Protein AF-0000000085063695 (afdb_homodimer)

InterPro domains:
  IPR005982 Thioredoxin reductase [TIGR01292] (146-434)
  IPR008255 Pyridine nucleotide-disulphide oxidoreductase, class-II, active site [PS00573] (262-284)
  IPR023753 FAD/NAD(P)-binding domain [PF07992] (102-423)
  IPR036188 FAD/NAD(P)-binding domain superfamily [G3DSA:3.50.50.60] (89-135)
  IPR036188 FAD/NAD(P)-binding domain superfamily [G3DSA:3.50.50.60] (146-429)
  IPR036188 FAD/NAD(P)-binding domain superfamily [G3DSA:3.50.50.60] (246-370)
  IPR036188 FAD/NAD(P)-binding domain superfamily [SSF51905] (97-389)
  IPR050097 Ferredoxin--NADP reductase type 2 [PTHR48105] (146-435)

Sequence (872 aa):
MFRLSTKLTSNKTLFSKTVKSVTTLNNITYNTTINNTSRAFSSKLFSSITQSSSTSKKLFGLISSTTLLLQVSNQNKDTLSLTEQSQQQRKMSSYSPSKIENVVIIGSGPAGHTAAVYTGRINIDLITILSYRRRRRRRRRRHYYRARLDPLMFEGFMAGGVAAGGQLTTTTEIENFPGFPGEISGPELMDRMREQSIKCGARIETKNIVKLDLSERPFKIYIEDEPEPIQSKSIILATGATAKKMGVPGEETYWSKGISACAVCDGALPIYRNKHLAVVGGGDTACEEATFLTHFASKVTMLVRRDEMRASKAMQQRVLTNPKIEIIWNHTLLSAQGGDKLTDLTIQNVLTKEEKKLEVGGLFYAIGHVPNTAFLNGQIETDETGYIITKGHSTETNVKGVFACGDVQDKIYRQAITAAGTGCMSALEAERFLSHMFRLSTKLTSNKTLFSKTVKSVTTLNNITYNTTINNTSRAFSSKLFSSITQSSSTSKKLFGLISSTTLLLQVSNQNKDTLSLTEQSQQQRKMSSYSPSKIENVVIIGSGPAGHTAAVYTGRINIDLITILSYRRRRRRRRRRHYYRARLDPLMFEGFMAGGVAAGGQLTTTTEIENFPGFPGEISGPELMDRMREQSIKCGARIETKNIVKLDLSERPFKIYIEDEPEPIQSKSIILATGATAKKMGVPGEETYWSKGISACAVCDGALPIYRNKHLAVVGGGDTACEEATFLTHFASKVTMLVRRDEMRASKAMQQRVLTNPKIEIIWNHTLLSAQGGDKLTDLTIQNVLTKEEKKLEVGGLFYAIGHVPNTAFLNGQIETDETGYIITKGHSTETNVKGVFACGDVQDKIYRQAITAAGTGCMSALEAERFLSH

Secondary structure (DSSP, 8-state):
---------------------------------------------------------------------------TTGGGGGGSS-----------TT-EEEEEEE--SHHHHHHHHHHHTPEEEEEEEE----SS----EEEEEEEE---EEE--SSBTTB-TTGGGGG-S-B--STT--S-B-HHHHHHHHHHHHHHTT-EEE---EEEEE-SSSSEEEEETT-SS-EEEEEEEE---EEE-----TTHHHHBTTTEES-HHHHTTSGGGTTSEEEEE--SHHHHHHHHHHTTT-SEEEEE-SSSS-SS-HHHHHHHHS-TTEEEETTEEEEEEEESSSEEEEEEEETTT--EEEEE-SEEEE-S-EEES-GGGTTSS-B-TTSPBP--TTS-B-SSTTEEE-GGGT-SS---HHHHHHHHHHHHHHHHHHHH-/---------------------------------------------------------------------------TTGGGGGGSS-----------TT-EEEEEEE--SHHHHHHHHHHHTPEEEEEEEE----SS----EEEEEEEE---EEE--SEETTEETTGGGGG-S-B--STT--S-B-HHHHHHHHHHHHHHTT-EEE---EEEEE-SSSSEEEEETT-SS-EEEEEEEE---EEE-----TTHHHHBTTTEES-HHHHTTSGGGTTSEEEEE--SHHHHHHHHHHTTT-SEEEEE-SSSS-SS-HHHHHHHHS-TTEEEETTEEEEEEEESSSEEEEEEEETTT--EEEEE-SEEEE-S-EEES-GGGTTSS-B-TTSPBP--TTS-B-SSTTEEE-GGGT-SS---HHHHHHHHHHHHHHHHHHHH-

pLDDT: mean 73.9, std 31.89, range [14.41, 98.88]

Radius of gyration: 39.0 Å; Cα contacts (8 Å, |Δi|>4): 1756; chains: 2; bounding box: 114×133×138 Å

Organism: Heterostelium pallidum (strain ATCC 26659 / Pp 5 / PN500) (NCBI:txid670386)

Structure (mmCIF, N/CA/C/O backbone):
data_AF-0000000085063695-model_v1
#
loop_
_entity.id
_entity.type
_entity.pdbx_description
1 polymer 'Thioredoxin reductase'
#
loop_
_atom_site.group_PDB
_atom_site.id
_atom_site.type_symbol
_atom_site.label_atom_id
_atom_site.label_alt_id
_atom_site.label_comp_id
_atom_site.label_asym_id
_atom_site.label_entity_id
_atom_site.label_seq_id
_atom_site.pdbx_PDB_ins_code
_atom_site.Cartn_x
_atom_site.Cartn_y
_atom_site.Cartn_z
_atom_site.occupancy
_atom_site.B_iso_or_equiv
_atom_site.auth_seq_id
_atom_site.auth_comp_id
_atom_site.auth_asym_id
_atom_site.auth_atom_id
_atom_site.pdbx_PDB_model_num
ATOM 1 N N . MET A 1 1 ? -37.656 -37.188 55.594 1 17.17 1 MET A N 1
ATOM 2 C CA . MET A 1 1 ? -37.969 -36.156 56.594 1 17.17 1 MET A CA 1
ATOM 3 C C . MET A 1 1 ? -37.156 -34.906 56.312 1 17.17 1 MET A C 1
ATOM 5 O O . MET A 1 1 ? -37.562 -33.812 56.688 1 17.17 1 MET A O 1
ATOM 9 N N . PHE A 1 2 ? -35.812 -34.844 55.969 1 21.09 2 PHE A N 1
ATOM 10 C CA . PHE A 1 2 ? -34.875 -33.938 56.625 1 21.09 2 PHE A CA 1
ATOM 11 C C . PHE A 1 2 ? -35.156 -32.5 56.219 1 21.09 2 PHE A C 1
ATOM 13 O O . PHE A 1 2 ? -35.594 -32.25 55.094 1 21.09 2 PHE A O 1
ATOM 20 N N . ARG A 1 3 ? -35 -31.422 57.125 1 19.97 3 ARG A N 1
ATOM 21 C CA . ARG A 1 3 ? -35.125 -30.047 57.594 1 19.97 3 ARG A CA 1
ATOM 22 C C . ARG A 1 3 ? -34.281 -29.078 56.781 1 19.97 3 ARG A C 1
ATOM 24 O O . ARG A 1 3 ? -33.062 -29.25 56.719 1 19.97 3 ARG A O 1
ATOM 31 N N . LEU A 1 4 ? -34.75 -28.281 55.719 1 21.47 4 LEU A N 1
ATOM 32 C CA . LEU A 1 4 ? -34.594 -27.25 54.688 1 21.47 4 LEU A CA 1
ATOM 33 C C . LEU A 1 4 ? -34.25 -25.906 55.312 1 21.47 4 LEU A C 1
ATOM 35 O O . LEU A 1 4 ? -35.125 -25.078 55.531 1 21.47 4 LEU A O 1
ATOM 39 N N . SER A 1 5 ? -33.438 -25.828 56.375 1 17.92 5 SER A N 1
ATOM 40 C CA . SER A 1 5 ? -33.375 -24.812 57.438 1 17.92 5 SER A CA 1
ATOM 41 C C . SER A 1 5 ? -33.094 -23.438 56.875 1 17.92 5 SER A C 1
ATOM 43 O O . SER A 1 5 ? -32.688 -23.312 55.719 1 17.92 5 SER A O 1
ATOM 45 N N . THR A 1 6 ? -32.344 -22.438 57.531 1 17.56 6 THR A N 1
ATOM 46 C CA . THR A 1 6 ? -32.625 -21.359 58.469 1 17.56 6 THR A CA 1
ATOM 47 C C . THR A 1 6 ? -32.25 -20 57.906 1 17.56 6 THR A C 1
ATOM 49 O O . THR A 1 6 ? -32.938 -19.016 58.094 1 17.56 6 THR A O 1
ATOM 52 N N . LYS A 1 7 ? -30.953 -19.719 57.281 1 17.78 7 LYS A N 1
ATOM 53 C CA . LYS A 1 7 ? -30.094 -18.703 57.906 1 17.78 7 LYS A CA 1
ATOM 54 C C . LYS A 1 7 ? -30.406 -17.312 57.344 1 17.78 7 LYS A C 1
ATOM 56 O O . LYS A 1 7 ? -30.141 -17.047 56.156 1 17.78 7 LYS A O 1
ATOM 61 N N . LEU A 1 8 ? -31.484 -16.438 57.688 1 19.33 8 LEU A N 1
ATOM 62 C CA . LEU A 1 8 ? -32.094 -15.156 57.344 1 19.33 8 LEU A CA 1
ATOM 63 C C . LEU A 1 8 ? -31.234 -13.992 57.812 1 19.33 8 LEU A C 1
ATOM 65 O O . LEU A 1 8 ? -31.422 -13.469 58.906 1 19.33 8 LEU A O 1
ATOM 69 N N . THR A 1 9 ? -29.938 -14.094 57.875 1 17.77 9 THR A N 1
ATOM 70 C CA . THR A 1 9 ? -29.281 -13.133 58.781 1 17.77 9 THR A CA 1
ATOM 71 C C . THR A 1 9 ? -29.562 -11.703 58.312 1 17.77 9 THR A C 1
ATOM 73 O O . THR A 1 9 ? -29.906 -11.469 57.156 1 17.77 9 THR A O 1
ATOM 76 N N . SER A 1 10 ? -29.156 -10.617 59.062 1 17.25 10 SER A N 1
ATOM 77 C CA . SER A 1 10 ? -29.422 -9.383 59.812 1 17.25 10 SER A CA 1
ATOM 78 C C . SER A 1 10 ? -29.047 -8.156 58.969 1 17.25 10 SER A C 1
ATOM 80 O O . SER A 1 10 ? -29.75 -7.152 59 1 17.25 10 SER A O 1
ATOM 82 N N . ASN A 1 11 ? -27.859 -8.055 58.375 1 17.27 11 ASN A N 1
ATOM 83 C CA . ASN A 1 11 ? -27.062 -6.926 58.844 1 17.27 11 ASN A CA 1
ATOM 84 C C . ASN A 1 11 ? -27.609 -5.598 58.312 1 17.27 11 ASN A C 1
ATOM 86 O O . ASN A 1 11 ? -28.312 -5.562 57.312 1 17.27 11 ASN A O 1
ATOM 90 N N . LYS A 1 12 ? -26.859 -4.449 58.594 1 18.02 12 LYS A N 1
ATOM 91 C CA . LYS A 1 12 ? -26.891 -3.123 59.188 1 18.02 12 LYS A CA 1
ATOM 92 C C . LYS A 1 12 ? -27.328 -2.064 58.188 1 18.02 12 LYS A C 1
ATOM 94 O O . LYS A 1 12 ? -27.406 -2.334 57 1 18.02 12 LYS A O 1
ATOM 99 N N . THR A 1 13 ? -26.516 -0.967 57.875 1 17.09 13 THR A N 1
ATOM 100 C CA . THR A 1 13 ? -26.453 0.406 58.344 1 17.09 13 THR A CA 1
ATOM 101 C C . THR A 1 13 ? -27.016 1.375 57.312 1 17.09 13 THR A C 1
ATOM 103 O O . THR A 1 13 ? -27.891 2.189 57.625 1 17.09 13 THR A O 1
ATOM 106 N N . LEU A 1 14 ? -26.141 2.334 56.719 1 16.81 14 LEU A N 1
ATOM 107 C CA . LEU A 1 14 ? -26.031 3.754 57.031 1 16.81 14 LEU A CA 1
ATOM 108 C C . LEU A 1 14 ? -26.844 4.59 56.062 1 16.81 14 LEU A C 1
ATOM 110 O O . LEU A 1 14 ? -27.641 5.441 56.469 1 16.81 14 LEU A O 1
ATOM 114 N N . PHE A 1 15 ? -26.156 5.152 54.969 1 18.66 15 PHE A N 1
ATOM 115 C CA . PHE A 1 15 ? -26 6.582 54.75 1 18.66 15 PHE A CA 1
ATOM 116 C C . PHE A 1 15 ? -27.203 7.176 54.031 1 18.66 15 PHE A C 1
ATOM 118 O O . PHE A 1 15 ? -27.859 6.48 53.25 1 18.66 15 PHE A O 1
ATOM 125 N N . SER A 1 16 ? -27.578 8.484 54.406 1 16.56 16 SER A N 1
ATOM 126 C CA . SER A 1 16 ? -28.547 9.578 54.406 1 16.56 16 SER A CA 1
ATOM 127 C C . SER A 1 16 ? -28.797 10.094 53 1 16.56 16 SER A C 1
ATOM 129 O O . SER A 1 16 ? -27.875 10.289 52.219 1 16.56 16 SER A O 1
ATOM 131 N N . LYS A 1 17 ? -29.953 9.992 52.469 1 18.56 17 LYS A N 1
ATOM 132 C CA . LYS A 1 17 ? -30.781 10.234 51.281 1 18.56 17 LYS A CA 1
ATOM 133 C C . LYS A 1 17 ? -30.953 11.727 51.031 1 18.56 17 LYS A C 1
ATOM 135 O O . LYS A 1 17 ? -31.969 12.32 51.406 1 18.56 17 LYS A O 1
ATOM 140 N N . THR A 1 18 ? -29.781 12.555 51.25 1 16.84 18 THR A N 1
ATOM 141 C CA . THR A 1 18 ? -30 14 51.281 1 16.84 18 THR A CA 1
ATOM 142 C C . THR A 1 18 ? -30.828 14.469 50.094 1 16.84 18 THR A C 1
ATOM 144 O O . THR A 1 18 ? -30.562 14.086 48.969 1 16.84 18 THR A O 1
ATOM 147 N N . VAL A 1 19 ? -31.906 15.289 50.312 1 17.53 19 VAL A N 1
ATOM 148 C CA . VAL A 1 19 ? -33.156 15.906 49.875 1 17.53 19 VAL A CA 1
ATOM 149 C C . VAL A 1 19 ? -32.875 17.047 48.906 1 17.53 19 VAL A C 1
ATOM 151 O O . VAL A 1 19 ? -33.781 17.703 48.406 1 17.53 19 VAL A O 1
ATOM 154 N N . LYS A 1 20 ? -31.5 17.344 48.594 1 17.14 20 LYS A N 1
ATOM 155 C CA . LYS A 1 20 ? -31.406 18.781 48.375 1 17.14 20 LYS A CA 1
ATOM 156 C C . LYS A 1 20 ? -32.531 19.281 47.469 1 17.14 20 LYS A C 1
ATOM 158 O O . LYS A 1 20 ? -33.062 18.516 46.656 1 17.14 20 LYS A O 1
ATOM 163 N N . SER A 1 21 ? -32.75 20.703 47.438 1 17 21 SER A N 1
ATOM 164 C CA . SER A 1 21 ? -33.562 21.891 47.281 1 17 21 SER A CA 1
ATOM 165 C C . SER A 1 21 ? -33.812 22.188 45.812 1 17 21 SER A C 1
ATOM 167 O O . SER A 1 21 ? -32.875 22.234 45 1 17 21 SER A O 1
ATOM 169 N N . VAL A 1 22 ? -34.938 21.922 45.25 1 18.41 22 VAL A N 1
ATOM 170 C CA . VAL A 1 22 ? -35.594 22.031 43.969 1 18.41 22 VAL A CA 1
ATOM 171 C C . VAL A 1 22 ? -35.75 23.5 43.594 1 18.41 22 VAL A C 1
ATOM 173 O O . VAL A 1 22 ? -36.5 23.844 42.688 1 18.41 22 VAL A O 1
ATOM 176 N N . THR A 1 23 ? -34.719 24.375 44.25 1 16.62 23 THR A N 1
ATOM 177 C CA . THR A 1 23 ? -35.219 25.75 44.219 1 16.62 23 THR A CA 1
ATOM 178 C C . THR A 1 23 ? -35.812 26.078 42.844 1 16.62 23 THR A C 1
ATOM 180 O O . THR A 1 23 ? -35.531 25.375 41.844 1 16.62 23 THR A O 1
ATOM 183 N N . THR A 1 24 ? -35.719 27.438 42.562 1 17.62 24 THR A N 1
ATOM 184 C CA . THR A 1 24 ? -36.5 28.625 42.188 1 17.62 24 THR A CA 1
ATOM 185 C C . THR A 1 24 ? -36.562 28.797 40.688 1 17.62 24 THR A C 1
ATOM 187 O O . THR A 1 24 ? -35.531 28.766 40 1 17.62 24 THR A O 1
ATOM 190 N N . LEU A 1 25 ? -37.688 28.641 40.125 1 18.17 25 LEU A N 1
ATOM 191 C CA . LEU A 1 25 ? -38.312 28.656 38.781 1 18.17 25 LEU A CA 1
ATOM 192 C C . LEU A 1 25 ? -38.125 30.016 38.125 1 18.17 25 LEU A C 1
ATOM 194 O O . LEU A 1 25 ? -39.062 30.547 37.531 1 18.17 25 LEU A O 1
ATOM 198 N N . ASN A 1 26 ? -37.031 30.828 38.625 1 17.58 26 ASN A N 1
ATOM 199 C CA . ASN A 1 26 ? -37.344 32.219 38.344 1 17.58 26 ASN A CA 1
ATOM 200 C C . ASN A 1 26 ? -37.781 32.406 36.875 1 17.58 26 ASN A C 1
ATOM 202 O O . ASN A 1 26 ? -37.406 31.656 36 1 17.58 26 ASN A O 1
ATOM 206 N N . ASN A 1 27 ? -38.656 33.5 36.656 1 17.8 27 ASN A N 1
ATOM 207 C CA . ASN A 1 27 ? -39.625 34.156 35.812 1 17.8 27 ASN A CA 1
ATOM 208 C C . ASN A 1 27 ? -39 34.625 34.5 1 17.8 27 ASN A C 1
ATOM 210 O O . ASN A 1 27 ? -38.094 35.469 34.5 1 17.8 27 ASN A O 1
ATOM 214 N N . ILE A 1 28 ? -38.625 33.812 33.594 1 19.14 28 ILE A N 1
ATOM 215 C CA . ILE A 1 28 ? -38.031 34.219 32.344 1 19.14 28 ILE A CA 1
ATOM 216 C C . ILE A 1 28 ? -39 35.156 31.594 1 19.14 28 ILE A C 1
ATOM 218 O O . ILE A 1 28 ? -40.031 34.719 31.141 1 19.14 28 ILE A O 1
ATOM 222 N N . THR A 1 29 ? -39.219 36.375 32.188 1 16.77 29 THR A N 1
ATOM 223 C CA . THR A 1 29 ? -40.188 37.281 31.594 1 16.77 29 THR A CA 1
ATOM 224 C C . THR A 1 29 ? -39.906 37.438 30.109 1 16.77 29 THR A C 1
ATOM 226 O O . THR A 1 29 ? -38.781 37.719 29.719 1 16.77 29 THR A O 1
ATOM 229 N N . TYR A 1 30 ? -40.75 37 29.234 1 18.91 30 TYR A N 1
ATOM 230 C CA . TYR A 1 30 ? -41.031 36.969 27.797 1 18.91 30 TYR A CA 1
ATOM 231 C C . TYR A 1 30 ? -41.25 38.375 27.25 1 18.91 30 TYR A C 1
ATOM 233 O O . TYR A 1 30 ? -42.344 38.688 26.734 1 18.91 30 TYR A O 1
ATOM 241 N N . ASN A 1 31 ? -40.5 39.438 27.781 1 17.08 31 ASN A N 1
ATOM 242 C CA . ASN A 1 31 ? -41.156 40.688 27.406 1 17.08 31 ASN A CA 1
ATOM 243 C C . ASN A 1 31 ? -41.375 40.781 25.906 1 17.08 31 ASN A C 1
ATOM 245 O O . ASN A 1 31 ? -40.469 40.5 25.125 1 17.08 31 ASN A O 1
ATOM 249 N N . THR A 1 32 ? -42.688 40.875 25.344 1 18.22 32 THR A N 1
ATOM 250 C CA . THR A 1 32 ? -43.562 40.906 24.188 1 18.22 32 THR A CA 1
ATOM 251 C C . THR A 1 32 ? -43.25 42.125 23.297 1 18.22 32 THR A C 1
ATOM 253 O O . THR A 1 32 ? -43.469 42.094 22.094 1 18.22 32 THR A O 1
ATOM 256 N N . THR A 1 33 ? -42.656 43.281 23.844 1 17.27 33 THR A N 1
ATOM 257 C CA . THR A 1 33 ? -43.344 44.5 23.375 1 17.27 33 THR A CA 1
ATOM 258 C C . THR A 1 33 ? -43.125 44.688 21.891 1 17.27 33 THR A C 1
ATOM 260 O O . THR A 1 33 ? -42 44.656 21.406 1 17.27 33 THR A O 1
ATOM 263 N N . ILE A 1 34 ? -44.25 44.875 21.031 1 18.44 34 ILE A N 1
ATOM 264 C CA . ILE A 1 34 ? -44.781 45 19.688 1 18.44 34 ILE A CA 1
ATOM 265 C C . ILE A 1 34 ? -44.219 46.25 19 1 18.44 34 ILE A C 1
ATOM 267 O O . ILE A 1 34 ? -43.781 46.156 17.844 1 18.44 34 ILE A O 1
ATOM 271 N N . ASN A 1 35 ? -44.562 47.469 19.453 1 16.3 35 ASN A N 1
ATOM 272 C CA . ASN A 1 35 ? -45.438 48.344 18.656 1 16.3 35 ASN A CA 1
ATOM 273 C C . ASN A 1 35 ? -44.656 49.094 17.594 1 16.3 35 ASN A C 1
ATOM 275 O O . ASN A 1 35 ? -43.406 49.094 17.609 1 16.3 35 ASN A O 1
ATOM 279 N N . ASN A 1 36 ? -44.938 50.469 17.453 1 16.14 36 ASN A N 1
ATOM 280 C CA . ASN A 1 36 ? -45.562 51.406 16.5 1 16.14 36 ASN A CA 1
ATOM 281 C C . ASN A 1 36 ? -44.5 52.156 15.695 1 16.14 36 ASN A C 1
ATOM 283 O O . ASN A 1 36 ? -44.625 52.312 14.484 1 16.14 36 ASN A O 1
ATOM 287 N N . THR A 1 37 ? -43.469 52.844 16.281 1 16.02 37 THR A N 1
ATOM 288 C CA . THR A 1 37 ? -43.531 54.25 15.961 1 16.02 37 THR A CA 1
ATOM 289 C C . THR A 1 37 ? -43 54.531 14.555 1 16.02 37 THR A C 1
ATOM 291 O O . THR A 1 37 ? -42.188 53.75 14.031 1 16.02 37 THR A O 1
ATOM 294 N N . SER A 1 38 ? -43.25 55.844 14 1 15.84 38 SER A N 1
ATOM 295 C CA . SER A 1 38 ? -43.594 56.781 12.93 1 15.84 38 SER A CA 1
ATOM 296 C C . SER A 1 38 ? -42.344 57.281 12.219 1 15.84 38 SER A C 1
ATOM 298 O O . SER A 1 38 ? -41.719 58.281 12.625 1 15.84 38 SER A O 1
ATOM 300 N N . ARG A 1 39 ? -41.312 56.469 12.023 1 16.02 39 ARG A N 1
ATOM 301 C CA . ARG A 1 39 ? -40.25 57.344 11.492 1 16.02 39 ARG A CA 1
ATOM 302 C C . ARG A 1 39 ? -40.719 58.062 10.227 1 16.02 39 ARG A C 1
ATOM 304 O O . ARG A 1 39 ? -41.156 57.406 9.273 1 16.02 39 ARG A O 1
ATOM 311 N N . ALA A 1 40 ? -40.875 59.469 10.273 1 15.53 40 ALA A N 1
ATOM 312 C CA . ALA A 1 40 ? -41.188 60.594 9.383 1 15.53 40 ALA A CA 1
ATOM 313 C C . ALA A 1 40 ? -40.312 60.562 8.141 1 15.53 40 ALA A C 1
ATOM 315 O O . ALA A 1 40 ? -39.156 60.156 8.203 1 15.53 40 ALA A O 1
ATOM 316 N N . PHE A 1 41 ? -40.875 60.969 6.871 1 16.28 41 PHE A N 1
ATOM 317 C CA . PHE A 1 41 ? -40.938 61.062 5.414 1 16.28 41 PHE A CA 1
ATOM 318 C C . PHE A 1 41 ? -39.906 62.062 4.891 1 16.28 41 PHE A C 1
ATOM 320 O O . PHE A 1 41 ? -39.594 62.062 3.701 1 16.28 41 PHE A O 1
ATOM 327 N N . SER A 1 42 ? -39.281 63.031 5.734 1 14.41 42 SER A N 1
ATOM 328 C CA . SER A 1 42 ? -39.438 64.312 4.996 1 14.41 42 SER A CA 1
ATOM 329 C C . SER A 1 42 ? -38.688 64.25 3.664 1 14.41 42 SER A C 1
ATOM 331 O O . SER A 1 42 ? -37.875 63.344 3.441 1 14.41 42 SER A O 1
ATOM 333 N N . SER A 1 43 ? -38.094 65.5 3.377 1 15.12 43 SER A N 1
ATOM 334 C CA . SER A 1 43 ? -38.25 66.562 2.383 1 15.12 43 SER A CA 1
ATOM 335 C C . SER A 1 43 ? -37.375 66.312 1.168 1 15.12 43 SER A C 1
ATOM 337 O O . SER A 1 43 ? -36.406 65.5 1.235 1 15.12 43 SER A O 1
ATOM 339 N N . LYS A 1 44 ? -37.469 67.25 0.135 1 15.3 44 LYS A N 1
ATOM 340 C CA . LYS A 1 44 ? -37.656 67.688 -1.255 1 15.3 44 LYS A CA 1
ATOM 341 C C . LYS A 1 44 ? -36.312 67.875 -1.972 1 15.3 44 LYS A C 1
ATOM 343 O O . LYS A 1 44 ? -36.156 67.438 -3.113 1 15.3 44 LYS A O 1
ATOM 348 N N . LEU A 1 45 ? -35.375 68.812 -1.547 1 14.53 45 LEU A N 1
ATOM 349 C CA . LEU A 1 45 ? -35.281 69.938 -2.471 1 14.53 45 LEU A CA 1
ATOM 350 C C . LEU A 1 45 ? -34.344 69.625 -3.625 1 14.53 45 LEU A C 1
ATOM 352 O O . LEU A 1 45 ? -33.562 68.688 -3.545 1 14.53 45 LEU A O 1
ATOM 356 N N . PHE A 1 46 ? -33.312 70.562 -3.908 1 14.73 46 PHE A N 1
ATOM 357 C CA . PHE A 1 46 ? -33.219 71.562 -4.965 1 14.73 46 PHE A CA 1
ATOM 358 C C . PHE A 1 46 ? -32.281 71.062 -6.07 1 14.73 46 PHE A C 1
ATOM 360 O O . PHE A 1 46 ? -31.609 70.062 -5.918 1 14.73 46 PHE A O 1
ATOM 367 N N . SER A 1 47 ? -31.125 71.812 -6.289 1 14.86 47 SER A N 1
ATOM 368 C CA . SER A 1 47 ? -30.922 72.75 -7.363 1 14.86 47 SER A CA 1
ATOM 369 C C . SER A 1 47 ? -30.094 72.188 -8.5 1 14.86 47 SER A C 1
ATOM 371 O O . SER A 1 47 ? -30.516 72.188 -9.656 1 14.86 47 SER A O 1
ATOM 373 N N . SER A 1 48 ? -28.844 72.75 -8.766 1 15.79 48 SER A N 1
ATOM 374 C CA . SER A 1 48 ? -28.484 73.625 -9.922 1 15.79 48 SER A CA 1
ATOM 375 C C . SER A 1 48 ? -27.766 72.75 -10.977 1 15.79 48 SER A C 1
ATOM 377 O O . SER A 1 48 ? -27.047 71.812 -10.656 1 15.79 48 SER A O 1
ATOM 379 N N . ILE A 1 49 ? -27.953 73.062 -12.32 1 15.51 49 ILE A N 1
ATOM 380 C CA . ILE A 1 49 ? -28.031 72.812 -13.758 1 15.51 49 ILE A CA 1
ATOM 381 C C . ILE A 1 49 ? -26.641 72.812 -14.359 1 15.51 49 ILE A C 1
ATOM 383 O O . ILE A 1 49 ? -26.438 72.312 -15.477 1 15.51 49 ILE A O 1
ATOM 387 N N . THR A 1 50 ? -25.562 73.375 -13.742 1 15.32 50 THR A N 1
ATOM 388 C CA . THR A 1 50 ? -25.031 74.25 -14.781 1 15.32 50 THR A CA 1
ATOM 389 C C . THR A 1 50 ? -24.5 73.375 -15.961 1 15.32 50 THR A C 1
ATOM 391 O O . THR A 1 50 ? -24.219 72.188 -15.82 1 15.32 50 THR A O 1
ATOM 394 N N . GLN A 1 51 ? -23.5 74 -16.719 1 15.02 51 GLN A N 1
ATOM 395 C CA . GLN A 1 51 ? -23.422 74.625 -18.031 1 15.02 51 GLN A CA 1
ATOM 396 C C . GLN A 1 51 ? -22.75 73.688 -19.047 1 15.02 51 GLN A C 1
ATOM 398 O O . GLN A 1 51 ? -23.219 73.562 -20.172 1 15.02 51 GLN A O 1
ATOM 403 N N . SER A 1 52 ? -21.344 73.5 -18.953 1 15.84 52 SER A N 1
ATOM 404 C CA . SER A 1 52 ? -20.672 74.125 -20.094 1 15.84 52 SER A CA 1
ATOM 405 C C . SER A 1 52 ? -20.719 73.188 -21.312 1 15.84 52 SER A C 1
ATOM 407 O O . SER A 1 52 ? -20.906 72 -21.188 1 15.84 52 SER A O 1
ATOM 409 N N . SER A 1 53 ? -19.938 73.562 -22.344 1 15.9 53 SER A N 1
ATOM 410 C CA . SER A 1 53 ? -20.047 73.938 -23.75 1 15.9 53 SER A CA 1
ATOM 411 C C . SER A 1 53 ? -19.891 72.688 -24.656 1 15.9 53 SER A C 1
ATOM 413 O O . SER A 1 53 ? -19.531 71.625 -24.203 1 15.9 53 SER A O 1
ATOM 415 N N . SER A 1 54 ? -19.062 72.875 -25.734 1 15.41 54 SER A N 1
ATOM 416 C CA . SER A 1 54 ? -19.359 73 -27.156 1 15.41 54 SER A CA 1
ATOM 417 C C . SER A 1 54 ? -19.141 71.688 -27.906 1 15.41 54 SER A C 1
ATOM 419 O O . SER A 1 54 ? -20.016 71.25 -28.656 1 15.41 54 SER A O 1
ATOM 421 N N . THR A 1 55 ? -17.891 71.375 -28.438 1 16.42 55 THR A N 1
ATOM 422 C CA . THR A 1 55 ? -17.75 71.5 -29.875 1 16.42 55 THR A CA 1
ATOM 423 C C . THR A 1 55 ? -18.078 70.125 -30.547 1 16.42 55 THR A C 1
ATOM 425 O O . THR A 1 55 ? -17.906 69.062 -29.922 1 16.42 55 THR A O 1
ATOM 428 N N . SER A 1 56 ? -18.312 70.062 -31.984 1 14.79 56 SER A N 1
ATOM 429 C CA . SER A 1 56 ? -19.156 69.562 -33.062 1 14.79 56 SER A CA 1
ATOM 430 C C . SER A 1 56 ? -18.625 68.25 -33.656 1 14.79 56 SER A C 1
ATOM 432 O O . SER A 1 56 ? -19.406 67.375 -34 1 14.79 56 SER A O 1
ATOM 434 N N . LYS A 1 57 ? -17.266 68.188 -34.25 1 16.33 57 LYS A N 1
ATOM 435 C CA . LYS A 1 57 ? -17.266 67.812 -35.656 1 16.33 57 LYS A CA 1
ATOM 436 C C . LYS A 1 57 ? -17.672 66.312 -35.844 1 16.33 57 LYS A C 1
ATOM 438 O O . LYS A 1 57 ? -17.078 65.438 -35.219 1 16.33 57 LYS A O 1
ATOM 443 N N . LYS A 1 58 ? -18.734 65.875 -36.719 1 16.12 58 LYS A N 1
ATOM 444 C CA . LYS A 1 58 ? -19.703 64.875 -37.125 1 16.12 58 LYS A CA 1
ATOM 445 C C . LYS A 1 58 ? -19.094 63.906 -38.125 1 16.12 58 LYS A C 1
ATOM 447 O O . LYS A 1 58 ? -19.797 63.094 -38.719 1 16.12 58 LYS A O 1
ATOM 452 N N . LEU A 1 59 ? -17.797 63.844 -38.406 1 17.22 59 LEU A N 1
ATOM 453 C CA . LEU A 1 59 ? -17.641 63.469 -39.812 1 17.22 59 LEU A CA 1
ATOM 454 C C . LEU A 1 59 ? -18.312 62.125 -40.094 1 17.22 59 LEU A C 1
ATOM 456 O O . LEU A 1 59 ? -18.25 61.219 -39.281 1 17.22 59 LEU A O 1
ATOM 460 N N . PHE A 1 60 ? -18.766 61.781 -41.5 1 16.58 60 PHE A N 1
ATOM 461 C CA . PHE A 1 60 ? -19.781 61.25 -42.406 1 16.58 60 PHE A CA 1
ATOM 462 C C . PHE A 1 60 ? -19.547 59.781 -42.688 1 16.58 60 PHE A C 1
ATOM 464 O O . PHE A 1 60 ? -20.484 59 -42.688 1 16.58 60 PHE A O 1
ATOM 471 N N . GLY A 1 61 ? -18.422 59.375 -43.406 1 18.08 61 GLY A N 1
ATOM 472 C CA . GLY A 1 61 ? -18.609 58.719 -44.688 1 18.08 61 GLY A CA 1
ATOM 473 C C . GLY A 1 61 ? -19.25 57.344 -44.562 1 18.08 61 GLY A C 1
ATOM 474 O O . GLY A 1 61 ? -19.234 56.75 -43.469 1 18.08 61 GLY A O 1
ATOM 475 N N . LEU A 1 62 ? -19.703 56.656 -45.812 1 18.09 62 LEU A N 1
ATOM 476 C CA . LEU A 1 62 ? -20.734 55.906 -46.5 1 18.09 62 LEU A CA 1
ATOM 477 C C . LEU A 1 62 ? -20.469 54.406 -46.406 1 18.09 62 LEU A C 1
ATOM 479 O O . LEU A 1 62 ? -21.25 53.594 -46.938 1 18.09 62 LEU A O 1
ATOM 483 N N . ILE A 1 63 ? -19.406 53.938 -45.844 1 18.8 63 ILE A N 1
ATOM 484 C CA . ILE A 1 63 ? -18.922 52.656 -46.406 1 18.8 63 ILE A CA 1
ATOM 485 C C . ILE A 1 63 ? -20.047 51.625 -46.375 1 18.8 63 ILE A C 1
ATOM 487 O O . ILE A 1 63 ? -20.734 51.469 -45.375 1 18.8 63 ILE A O 1
ATOM 491 N N . SER A 1 64 ? -20.422 51.125 -47.594 1 18.69 64 SER A N 1
ATOM 492 C CA . SER A 1 64 ? -21.438 50.344 -48.312 1 18.69 64 SER A CA 1
ATOM 493 C C . SER A 1 64 ? -21.703 49.031 -47.562 1 18.69 64 SER A C 1
ATOM 495 O O . SER A 1 64 ? -20.812 48.469 -46.938 1 18.69 64 SER A O 1
ATOM 497 N N . SER A 1 65 ? -23.031 48.656 -47.406 1 18.2 65 SER A N 1
ATOM 498 C CA . SER A 1 65 ? -23.906 47.812 -46.625 1 18.2 65 SER A CA 1
ATOM 499 C C . SER A 1 65 ? -23.844 46.375 -47.094 1 18.2 65 SER A C 1
ATOM 501 O O . SER A 1 65 ? -24.609 45.531 -46.625 1 18.2 65 SER A O 1
ATOM 503 N N . THR A 1 66 ? -22.875 46.062 -48.094 1 20.2 66 THR A N 1
ATOM 504 C CA . THR A 1 66 ? -23.375 44.938 -48.875 1 20.2 66 THR A CA 1
ATOM 505 C C . THR A 1 66 ? -23.812 43.781 -47.938 1 20.2 66 THR A C 1
ATOM 507 O O . THR A 1 66 ? -23.125 43.469 -46.969 1 20.2 66 THR A O 1
ATOM 510 N N . THR A 1 67 ? -25.141 43.375 -48.156 1 19.52 67 THR A N 1
ATOM 511 C CA . THR A 1 67 ? -26.172 42.562 -47.531 1 19.52 67 THR A CA 1
ATOM 512 C C . THR A 1 67 ? -25.734 41.094 -47.469 1 19.52 67 THR A C 1
ATOM 514 O O . THR A 1 67 ? -25.844 40.375 -48.469 1 19.52 67 THR A O 1
ATOM 517 N N . LEU A 1 68 ? -24.391 40.781 -47.562 1 20.61 68 LEU A N 1
ATOM 518 C CA . LEU A 1 68 ? -24.219 39.375 -47.875 1 20.61 68 LEU A CA 1
ATOM 519 C C . LEU A 1 68 ? -25.141 38.5 -47.031 1 20.61 68 LEU A C 1
ATOM 521 O O . LEU A 1 68 ? -25.109 38.562 -45.781 1 20.61 68 LEU A O 1
ATOM 525 N N . LEU A 1 69 ? -26.344 38.188 -47.594 1 19.84 69 LEU A N 1
ATOM 526 C CA . LEU A 1 69 ? -27.531 37.438 -47.188 1 19.84 69 LEU A CA 1
ATOM 527 C C . LEU A 1 69 ? -27.156 36.094 -46.594 1 19.84 69 LEU A C 1
ATOM 529 O O . LEU A 1 69 ? -26.641 35.219 -47.281 1 19.84 69 LEU A O 1
ATOM 533 N N . LEU A 1 70 ? -26.203 36.125 -45.656 1 20.34 70 LEU A N 1
ATOM 534 C CA . LEU A 1 70 ? -25.766 34.844 -45.156 1 20.34 70 LEU A CA 1
ATOM 535 C C . LEU A 1 70 ? -26.969 33.969 -44.781 1 20.34 70 LEU A C 1
ATOM 537 O O . LEU A 1 70 ? -27.75 34.344 -43.906 1 20.34 70 LEU A O 1
ATOM 541 N N . GLN A 1 71 ? -27.609 33.281 -45.844 1 21.2 71 GLN A N 1
ATOM 542 C CA . GLN A 1 71 ? -28.766 32.406 -45.781 1 21.2 71 GLN A CA 1
ATOM 543 C C . GLN A 1 71 ? -28.656 31.453 -44.594 1 21.2 71 GLN A C 1
ATOM 545 O O . GLN A 1 71 ? -27.734 30.625 -44.531 1 21.2 71 GLN A O 1
ATOM 550 N N . VAL A 1 72 ? -28.875 31.922 -43.375 1 21.81 72 VAL A N 1
ATOM 551 C CA . VAL A 1 72 ? -28.875 31.219 -42.094 1 21.81 72 VAL A CA 1
ATOM 552 C C . VAL A 1 72 ? -29.859 30.062 -42.156 1 21.81 72 VAL A C 1
ATOM 554 O O . VAL A 1 72 ? -31.078 30.281 -42.094 1 21.81 72 VAL A O 1
ATOM 557 N N . SER A 1 73 ? -29.797 29.266 -43.281 1 22.58 73 SER A N 1
ATOM 558 C CA . SER A 1 73 ? -30.859 28.266 -43.438 1 22.58 73 SER A CA 1
ATOM 559 C C . SER A 1 73 ? -31.203 27.609 -42.094 1 22.58 73 SER A C 1
ATOM 561 O O . SER A 1 73 ? -30.359 27.5 -41.219 1 22.58 73 SER A O 1
ATOM 563 N N . ASN A 1 74 ? -32.562 27.609 -41.75 1 24.14 74 ASN A N 1
ATOM 564 C CA . ASN A 1 74 ? -33.469 27.25 -40.656 1 24.14 74 ASN A CA 1
ATOM 565 C C . ASN A 1 74 ? -33.25 25.797 -40.219 1 24.14 74 ASN A C 1
ATOM 567 O O . ASN A 1 74 ? -34.125 25.234 -39.562 1 24.14 74 ASN A O 1
ATOM 571 N N . GLN A 1 75 ? -32.438 25.062 -41 1 21.55 75 GLN A N 1
ATOM 572 C CA . GLN A 1 75 ? -32.875 23.672 -41.031 1 21.55 75 GLN A CA 1
ATOM 573 C C . GLN A 1 75 ? -33 23.094 -39.625 1 21.55 75 GLN A C 1
ATOM 575 O O . GLN A 1 75 ? -33.875 22.266 -39.344 1 21.55 75 GLN A O 1
ATOM 580 N N . ASN A 1 76 ? -31.922 23.266 -38.906 1 22.59 76 ASN A N 1
ATOM 581 C CA . ASN A 1 76 ? -31.609 22.062 -38.156 1 22.59 76 ASN A CA 1
ATOM 582 C C . ASN A 1 76 ? -32.531 21.906 -36.906 1 22.59 76 ASN A C 1
ATOM 584 O O . ASN A 1 76 ? -32.156 22.359 -35.844 1 22.59 76 ASN A O 1
ATOM 588 N N . LYS A 1 77 ? -33.75 22.391 -36.938 1 22.67 77 LYS A N 1
ATOM 589 C CA . LYS A 1 77 ? -34.594 22.469 -35.75 1 22.67 77 LYS A CA 1
ATOM 590 C C . LYS A 1 77 ? -34.719 21.109 -35.062 1 22.67 77 LYS A C 1
ATOM 592 O O . LYS A 1 77 ? -35.312 21 -34 1 22.67 77 LYS A O 1
ATOM 597 N N . ASP A 1 78 ? -34.781 20.156 -35.906 1 24.09 78 ASP A N 1
ATOM 598 C CA . ASP A 1 78 ? -35.531 18.969 -35.5 1 24.09 78 ASP A CA 1
ATOM 599 C C . ASP A 1 78 ? -34.938 18.312 -34.281 1 24.09 78 ASP A C 1
ATOM 601 O O . ASP A 1 78 ? -35.469 17.344 -33.75 1 24.09 78 ASP A O 1
ATOM 605 N N . THR A 1 79 ? -33.656 18.531 -34.094 1 25.11 79 THR A N 1
ATOM 606 C CA . THR A 1 79 ? -33.031 17.469 -33.312 1 25.11 79 THR A CA 1
ATOM 607 C C . THR A 1 79 ? -33.469 17.531 -31.859 1 25.11 79 THR A C 1
ATOM 609 O O . THR A 1 79 ? -32.781 17.016 -30.969 1 25.11 79 THR A O 1
ATOM 612 N N . LEU A 1 80 ? -34.344 18.422 -31.5 1 25.83 80 LEU A N 1
ATOM 613 C CA . LEU A 1 80 ? -34.75 18.656 -30.109 1 25.83 80 LEU A CA 1
ATOM 614 C C . LEU A 1 80 ? -35.281 17.391 -29.484 1 25.83 80 LEU A C 1
ATOM 616 O O . LEU A 1 80 ? -35.469 17.328 -28.266 1 25.83 80 LEU A O 1
ATOM 620 N N . SER A 1 81 ? -36.062 16.656 -30.297 1 26.62 81 SER A N 1
ATOM 621 C CA . SER A 1 81 ? -37.062 15.773 -29.766 1 26.62 81 SER A CA 1
ATOM 622 C C . SER A 1 81 ? -36.469 14.68 -28.891 1 26.62 81 SER A C 1
ATOM 624 O O . SER A 1 81 ? -37.156 14.031 -28.109 1 26.62 81 SER A O 1
ATOM 626 N N . LEU A 1 82 ? -35.375 14.148 -29.344 1 26.23 82 LEU A N 1
ATOM 627 C CA . LEU A 1 82 ? -35.062 12.805 -28.859 1 26.23 82 LEU A CA 1
ATOM 628 C C . LEU A 1 82 ? -34.656 12.844 -27.391 1 26.23 82 LEU A C 1
ATOM 630 O O . LEU A 1 82 ? -34.188 11.844 -26.844 1 26.23 82 LEU A O 1
ATOM 634 N N . THR A 1 83 ? -34.438 13.969 -26.844 1 28.03 83 THR A N 1
ATOM 635 C CA . THR A 1 83 ? -33.875 14.055 -25.5 1 28.03 83 THR A CA 1
ATOM 636 C C . THR A 1 83 ? -34.844 13.445 -24.484 1 28.03 83 THR A C 1
ATOM 638 O O . THR A 1 83 ? -34.562 13.43 -23.281 1 28.03 83 THR A O 1
ATOM 641 N N . GLU A 1 84 ? -36.094 13.453 -24.828 1 27.03 84 GLU A N 1
ATOM 642 C CA . GLU A 1 84 ? -37.125 13.133 -23.828 1 27.03 84 GLU A CA 1
ATOM 643 C C . GLU A 1 84 ? -36.906 11.734 -23.25 1 27.03 84 GLU A C 1
ATOM 645 O O . GLU A 1 84 ? -37.281 11.469 -22.109 1 27.03 84 GLU A O 1
ATOM 650 N N . GLN A 1 85 ? -36.812 10.781 -24.172 1 23.72 85 GLN A N 1
ATOM 651 C CA . GLN A 1 85 ? -37.375 9.484 -23.812 1 23.72 85 GLN A CA 1
ATOM 652 C C . GLN A 1 85 ? -36.656 8.891 -22.609 1 23.72 85 GLN A C 1
ATOM 654 O O . GLN A 1 85 ? -37.281 8.344 -21.703 1 23.72 85 GLN A O 1
ATOM 659 N N . SER A 1 86 ? -35.438 8.328 -22.844 1 25.5 86 SER A N 1
ATOM 660 C CA . SER A 1 86 ? -35.156 7.133 -22.047 1 25.5 86 SER A CA 1
ATOM 661 C C . SER A 1 86 ? -34.844 7.48 -20.594 1 25.5 86 SER A C 1
ATOM 663 O O . SER A 1 86 ? -33.75 7.91 -20.266 1 25.5 86 SER A O 1
ATOM 665 N N . GLN A 1 87 ? -35.562 8.359 -20.016 1 25.81 87 GLN A N 1
ATOM 666 C CA . GLN A 1 87 ? -35.5 8.406 -18.562 1 25.81 87 GLN A CA 1
ATOM 667 C C . GLN A 1 87 ? -35.469 7 -17.969 1 25.81 87 GLN A C 1
ATOM 669 O O . GLN A 1 87 ? -36.5 6.328 -17.875 1 25.81 87 GLN A O 1
ATOM 674 N N . GLN A 1 88 ? -34.562 6.184 -18.469 1 25.67 88 GLN A N 1
ATOM 675 C CA . GLN A 1 88 ? -34.5 4.863 -17.844 1 25.67 88 GLN A CA 1
ATOM 676 C C . GLN A 1 88 ? -34.719 4.949 -16.344 1 25.67 88 GLN A C 1
ATOM 678 O O . GLN A 1 88 ? -34.062 5.738 -15.664 1 25.67 88 GLN A O 1
ATOM 683 N N . GLN A 1 89 ? -35.906 4.676 -15.82 1 26.11 89 GLN A N 1
ATOM 684 C CA . GLN A 1 89 ? -36.219 4.285 -14.453 1 26.11 89 GLN A CA 1
ATOM 685 C C . GLN A 1 89 ? -35.062 3.523 -13.812 1 26.11 89 GLN A C 1
ATOM 687 O O . GLN A 1 89 ? -34.781 2.375 -14.172 1 26.11 89 GLN A O 1
ATOM 692 N N . ARG A 1 90 ? -34 4.152 -13.617 1 25.09 90 ARG A N 1
ATOM 693 C CA . ARG A 1 90 ? -33.156 3.463 -12.648 1 25.09 90 ARG A CA 1
ATOM 694 C C . ARG A 1 90 ? -33.969 2.908 -11.492 1 25.09 90 ARG A C 1
ATOM 696 O O . ARG A 1 90 ? -34.438 3.664 -10.633 1 25.09 90 ARG A O 1
ATOM 703 N N . LYS A 1 91 ? -34.938 2.08 -11.828 1 26.03 91 LYS A N 1
ATOM 704 C CA . LYS A 1 91 ? -35.625 1.227 -10.859 1 26.03 91 LYS A CA 1
ATOM 705 C C . LYS A 1 91 ? -34.75 0.927 -9.656 1 26.03 91 LYS A C 1
ATOM 707 O O . LYS A 1 91 ? -33.562 0.594 -9.828 1 26.03 91 LYS A O 1
ATOM 712 N N . MET A 1 92 ? -35.031 1.583 -8.539 1 29.47 92 MET A N 1
ATOM 713 C CA . MET A 1 92 ? -34.531 1.134 -7.238 1 29.47 92 MET A CA 1
ATOM 714 C C . MET A 1 92 ? -34.25 -0.365 -7.25 1 29.47 92 MET A C 1
ATOM 716 O O . MET A 1 92 ? -35.188 -1.17 -7.453 1 29.47 92 MET A O 1
ATOM 720 N N . SER A 1 93 ? -33.281 -0.744 -7.957 1 32.84 93 SER A N 1
ATOM 721 C CA . SER A 1 93 ? -33.031 -2.166 -7.754 1 32.84 93 SER A CA 1
ATOM 722 C C . SER A 1 93 ? -33.469 -2.615 -6.371 1 32.84 93 SER A C 1
ATOM 724 O O . SER A 1 93 ? -33 -2.098 -5.355 1 32.84 93 SER A O 1
ATOM 726 N N . SER A 1 94 ? -34.75 -2.752 -6.18 1 33.97 94 SER A N 1
ATOM 727 C CA . SER A 1 94 ? -35.25 -3.475 -5.023 1 33.97 94 SER A CA 1
ATOM 728 C C . SER A 1 94 ? -34.25 -4.523 -4.539 1 33.97 94 SER A C 1
ATOM 730 O O . SER A 1 94 ? -33.781 -5.336 -5.324 1 33.97 94 SER A O 1
ATOM 732 N N . TYR A 1 95 ? -33.344 -4.094 -3.602 1 39.06 95 TYR A N 1
ATOM 733 C CA . TYR A 1 95 ? -32.594 -5.16 -2.945 1 39.06 95 TYR A CA 1
ATOM 734 C C . TYR A 1 95 ? -33.469 -6.402 -2.77 1 39.06 95 TYR A C 1
ATOM 736 O O . TYR A 1 95 ? -34.531 -6.348 -2.123 1 39.06 95 TYR A O 1
ATOM 744 N N . SER A 1 96 ? -33.75 -7.074 -3.723 1 40.25 96 SER A N 1
ATOM 745 C CA . SER A 1 96 ? -34.406 -8.336 -3.416 1 40.25 96 SER A CA 1
ATOM 746 C C . SER A 1 96 ? -34 -8.867 -2.055 1 40.25 96 SER A C 1
ATOM 748 O O . SER A 1 96 ? -32.812 -8.898 -1.736 1 40.25 96 SER A O 1
ATOM 750 N N . PRO A 1 97 ? -34.781 -8.844 -1.003 1 45.72 97 PRO A N 1
ATOM 751 C CA . PRO A 1 97 ? -34.531 -9.234 0.388 1 45.72 97 PRO A CA 1
ATOM 752 C C . PRO A 1 97 ? -33.375 -10.242 0.526 1 45.72 97 PRO A C 1
ATOM 754 O O . PRO A 1 97 ? -32.594 -10.148 1.459 1 45.72 97 PRO A O 1
ATOM 757 N N . SER A 1 98 ? -33.438 -11.531 0.029 1 58.53 98 SER A N 1
ATOM 758 C CA . SER A 1 98 ? -32.906 -12.797 0.543 1 58.53 98 SER A CA 1
ATOM 759 C C . SER A 1 98 ? -31.453 -12.977 0.172 1 58.53 98 SER A C 1
ATOM 761 O O . SER A 1 98 ? -30.828 -13.969 0.559 1 58.53 98 SER A O 1
ATOM 763 N N . LYS A 1 99 ? -30.734 -12.023 -0.512 1 82.69 99 LYS A N 1
ATOM 764 C CA . LYS A 1 99 ? -29.422 -12.43 -0.966 1 82.69 99 LYS A CA 1
ATOM 765 C C . LYS A 1 99 ? -28.344 -12.055 0.055 1 82.69 99 LYS A C 1
ATOM 767 O O . LYS A 1 99 ? -28.328 -10.93 0.555 1 82.69 99 LYS A O 1
ATOM 772 N N . ILE A 1 100 ? -27.625 -12.969 0.523 1 93 100 ILE A N 1
ATOM 773 C CA . ILE A 1 100 ? -26.5 -12.773 1.427 1 93 100 ILE A CA 1
ATOM 774 C C . ILE A 1 100 ? -25.266 -12.383 0.626 1 93 100 ILE A C 1
ATOM 776 O O . ILE A 1 100 ? -24.828 -13.133 -0.248 1 93 100 ILE A O 1
ATOM 780 N N . GLU A 1 101 ? -24.781 -11.102 0.854 1 94.44 101 GLU A N 1
ATOM 781 C CA . GLU A 1 101 ? -23.578 -10.625 0.172 1 94.44 101 GLU A CA 1
ATOM 782 C C . GLU A 1 101 ? -22.344 -11.391 0.631 1 94.44 101 GLU A C 1
ATOM 784 O O . GLU A 1 101 ? -22.25 -11.773 1.799 1 94.44 101 GLU A O 1
ATOM 789 N N . ASN A 1 102 ? -21.422 -11.578 -0.336 1 93 102 ASN A N 1
ATOM 790 C CA . ASN A 1 102 ? -20.172 -12.227 0.04 1 93 102 ASN A CA 1
ATOM 791 C C . ASN A 1 102 ? -19.266 -11.273 0.811 1 93 102 ASN A C 1
ATOM 793 O O . ASN A 1 102 ? -18.688 -11.648 1.835 1 93 102 ASN A O 1
ATOM 797 N N . VAL A 1 103 ? -19.156 -10.094 0.28 1 96.62 103 VAL A N 1
ATOM 798 C CA . VAL A 1 103 ? -18.297 -9.102 0.914 1 96.62 103 VAL A CA 1
ATOM 799 C C . VAL A 1 103 ? -18.875 -7.707 0.732 1 96.62 103 VAL A C 1
ATOM 801 O O . VAL A 1 103 ? -19.266 -7.328 -0.376 1 96.62 103 VAL A O 1
ATOM 804 N N . VAL A 1 104 ? -18.984 -6.984 1.815 1 98.12 104 VAL A N 1
ATOM 805 C CA . VAL A 1 104 ? -19.406 -5.586 1.794 1 98.12 104 VAL A CA 1
ATOM 806 C C . VAL A 1 104 ? -18.234 -4.691 2.205 1 98.12 104 VAL A C 1
ATOM 808 O O . VAL A 1 104 ? -17.547 -4.973 3.186 1 98.12 104 VAL A O 1
ATOM 811 N N . ILE A 1 105 ? -17.969 -3.688 1.403 1 98.5 105 ILE A N 1
ATOM 812 C CA . ILE A 1 105 ? -16.938 -2.705 1.677 1 98.5 105 ILE A CA 1
ATOM 813 C C . ILE A 1 105 ? -17.562 -1.391 2.127 1 98.5 105 ILE A C 1
ATOM 815 O O . ILE A 1 105 ? -18.422 -0.84 1.435 1 98.5 105 ILE A O 1
ATOM 819 N N . ILE A 1 106 ? -17.172 -0.888 3.305 1 98.12 106 ILE A N 1
ATOM 820 C CA . ILE A 1 106 ? -17.703 0.364 3.826 1 98.12 106 ILE A CA 1
ATOM 821 C C . ILE A 1 106 ? -16.641 1.45 3.768 1 98.12 106 ILE A C 1
ATOM 823 O O . ILE A 1 106 ? -15.656 1.403 4.516 1 98.12 106 ILE A O 1
ATOM 827 N N . GLY A 1 107 ? -16.875 2.434 2.926 1 97 107 GLY A N 1
ATOM 828 C CA . GLY A 1 107 ? -15.898 3.48 2.666 1 97 107 GLY A CA 1
ATOM 829 C C . GLY A 1 107 ? -15.367 3.465 1.242 1 97 107 GLY A C 1
ATOM 830 O O . GLY A 1 107 ? -15.156 2.396 0.665 1 97 107 GLY A O 1
ATOM 831 N N . SER A 1 108 ? -15.047 4.68 0.769 1 96.38 108 SER A N 1
ATOM 832 C CA . SER A 1 108 ? -14.742 4.773 -0.655 1 96.38 108 SER A CA 1
ATOM 833 C C . SER A 1 108 ? -13.469 5.57 -0.897 1 96.38 108 SER A C 1
ATOM 835 O O . SER A 1 108 ? -13.32 6.219 -1.935 1 96.38 108 SER A O 1
ATOM 837 N N . GLY A 1 109 ? -12.57 5.672 0.076 1 96.81 109 GLY A N 1
ATOM 838 C CA . GLY A 1 109 ? -11.242 6.199 -0.159 1 96.81 109 GLY A CA 1
ATOM 839 C C . GLY A 1 109 ? -10.344 5.238 -0.917 1 96.81 109 GLY A C 1
ATOM 840 O O . GLY A 1 109 ? -10.812 4.238 -1.461 1 96.81 109 GLY A O 1
ATOM 841 N N . PRO A 1 110 ? -9.055 5.559 -0.998 1 98 110 PRO A N 1
ATOM 842 C CA . PRO A 1 110 ? -8.117 4.688 -1.708 1 98 110 PRO A CA 1
ATOM 843 C C . PRO A 1 110 ? -8.156 3.246 -1.205 1 98 110 PRO A C 1
ATOM 845 O O . PRO A 1 110 ? -8.078 2.309 -2.002 1 98 110 PRO A O 1
ATOM 848 N N . ALA A 1 111 ? -8.234 3.061 0.072 1 98.62 111 ALA A N 1
ATOM 849 C CA . ALA A 1 111 ? -8.305 1.72 0.646 1 98.62 111 ALA A CA 1
ATOM 850 C C . ALA A 1 111 ? -9.547 0.974 0.156 1 98.62 111 ALA A C 1
ATOM 852 O O . ALA A 1 111 ? -9.453 -0.171 -0.292 1 98.62 111 ALA A O 1
ATOM 853 N N . GLY A 1 112 ? -10.695 1.624 0.216 1 98.44 112 GLY A N 1
ATOM 854 C CA . GLY A 1 112 ? -11.945 1.009 -0.204 1 98.44 112 GLY A CA 1
ATOM 855 C C . GLY A 1 112 ? -11.953 0.614 -1.669 1 98.44 112 GLY A C 1
ATOM 856 O O . GLY A 1 112 ? -12.289 -0.523 -2.01 1 98.44 112 GLY A O 1
ATOM 857 N N . HIS A 1 113 ? -11.555 1.507 -2.482 1 98.38 113 HIS A N 1
ATOM 858 C CA . HIS A 1 113 ? -11.578 1.229 -3.914 1 98.38 113 HIS A CA 1
ATOM 859 C C . HIS A 1 113 ? -10.555 0.161 -4.285 1 98.38 113 HIS A C 1
ATOM 861 O O . HIS A 1 113 ? -10.781 -0.635 -5.195 1 98.38 113 HIS A O 1
ATOM 867 N N . THR A 1 114 ? -9.375 0.143 -3.627 1 98.5 114 THR A N 1
ATOM 868 C CA . THR A 1 114 ? -8.414 -0.921 -3.896 1 98.5 114 THR A CA 1
ATOM 869 C C . THR A 1 114 ? -8.977 -2.275 -3.475 1 98.5 114 THR A C 1
ATOM 871 O O . THR A 1 114 ? -8.836 -3.264 -4.199 1 98.5 114 THR A O 1
ATOM 874 N N . ALA A 1 115 ? -9.602 -2.273 -2.289 1 98.5 115 ALA A N 1
ATOM 875 C CA . ALA A 1 115 ? -10.266 -3.508 -1.867 1 98.5 115 ALA A CA 1
ATOM 876 C C . ALA A 1 115 ? -11.289 -3.965 -2.902 1 98.5 115 ALA A C 1
ATOM 878 O O . ALA A 1 115 ? -11.375 -5.152 -3.217 1 98.5 115 ALA A O 1
ATOM 879 N N . ALA A 1 116 ? -12.039 -3.021 -3.457 1 97.5 116 ALA A N 1
ATOM 880 C CA . ALA A 1 116 ? -13.07 -3.322 -4.445 1 97.5 116 ALA A CA 1
ATOM 881 C C . ALA A 1 116 ? -12.453 -3.875 -5.73 1 97.5 116 ALA A C 1
ATOM 883 O O . ALA A 1 116 ? -12.977 -4.828 -6.316 1 97.5 116 ALA A O 1
ATOM 884 N N . VAL A 1 117 ? -11.375 -3.305 -6.145 1 95.62 117 VAL A N 1
ATOM 885 C CA . VAL A 1 117 ? -10.688 -3.76 -7.348 1 95.62 117 VAL A CA 1
ATOM 886 C C . VAL A 1 117 ? -10.242 -5.211 -7.172 1 95.62 117 VAL A C 1
ATOM 888 O O . VAL A 1 117 ? -10.508 -6.055 -8.031 1 95.62 117 VAL A O 1
ATOM 891 N N . TYR A 1 118 ? -9.617 -5.52 -6.086 1 94.75 118 TYR A N 1
ATOM 892 C CA . TYR A 1 118 ? -9.07 -6.852 -5.855 1 94.75 118 TYR A CA 1
ATOM 893 C C . TYR A 1 118 ? -10.188 -7.867 -5.641 1 94.75 118 TYR A C 1
ATOM 895 O O . TYR A 1 118 ? -10.148 -8.969 -6.188 1 94.75 118 TYR A O 1
ATOM 903 N N . THR A 1 119 ? -11.211 -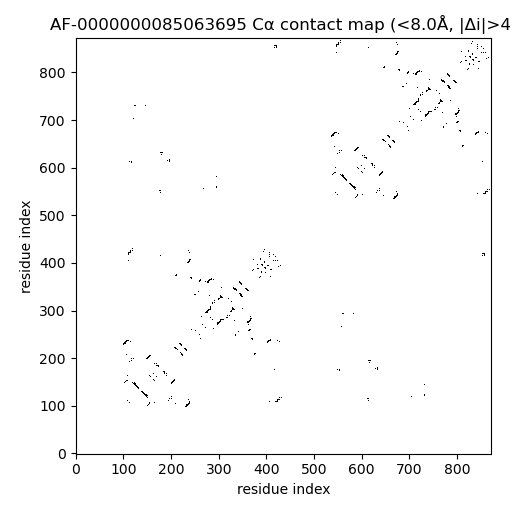7.504 -4.883 1 94.06 119 THR A N 1
ATOM 904 C CA . THR A 1 119 ? -12.305 -8.438 -4.652 1 94.06 119 THR A CA 1
ATOM 905 C C . THR A 1 119 ? -13.156 -8.602 -5.91 1 94.06 119 THR A C 1
ATOM 907 O O . THR A 1 119 ? -13.711 -9.672 -6.156 1 94.06 119 THR A O 1
ATOM 910 N N . GLY A 1 120 ? -13.289 -7.586 -6.668 1 90.81 120 GLY A N 1
ATOM 911 C CA . GLY A 1 120 ? -14.102 -7.621 -7.875 1 90.81 120 GLY A CA 1
ATOM 912 C C . GLY A 1 120 ? -13.523 -8.516 -8.961 1 90.81 120 GLY A C 1
ATOM 913 O O . GLY A 1 120 ? -14.266 -9.047 -9.789 1 90.81 120 GLY A O 1
ATOM 914 N N . ARG A 1 121 ? -12.266 -8.719 -8.914 1 82.25 121 ARG A N 1
ATOM 915 C CA . ARG A 1 121 ? -11.586 -9.531 -9.922 1 82.25 121 ARG A CA 1
ATOM 916 C C . ARG A 1 121 ? -11.758 -11.016 -9.633 1 82.25 121 ARG A C 1
ATOM 918 O O . ARG A 1 121 ? -11.391 -11.859 -10.453 1 82.25 121 ARG A O 1
ATOM 925 N N . ILE A 1 122 ? -12.273 -11.359 -8.484 1 75 122 ILE A N 1
ATOM 926 C CA . ILE A 1 122 ? -12.367 -12.75 -8.055 1 75 122 ILE A CA 1
ATOM 927 C C . ILE A 1 122 ? -13.789 -13.258 -8.289 1 75 122 ILE A C 1
ATOM 929 O O . ILE A 1 122 ? -14.766 -12.594 -7.926 1 75 122 ILE A O 1
ATOM 933 N N . ASN A 1 123 ? -13.891 -14.398 -9.141 1 59.53 123 ASN A N 1
ATOM 934 C CA . ASN A 1 123 ? -15.156 -15.094 -9.344 1 59.53 123 ASN A CA 1
ATOM 935 C C . ASN A 1 123 ? -15.281 -16.312 -8.438 1 59.53 123 ASN A C 1
ATOM 937 O O . ASN A 1 123 ? -14.281 -16.953 -8.109 1 59.53 123 ASN A O 1
ATOM 941 N N . ILE A 1 124 ? -16.297 -16.391 -7.523 1 53.03 124 ILE A N 1
ATOM 942 C CA . ILE A 1 124 ? -16.422 -17.609 -6.723 1 53.03 124 ILE A CA 1
ATOM 943 C C . ILE A 1 124 ? -17.547 -18.484 -7.285 1 53.03 124 ILE A C 1
ATOM 945 O O . ILE A 1 124 ? -18.516 -17.969 -7.84 1 53.03 124 ILE A O 1
ATOM 949 N N . ASP A 1 125 ? -17.234 -19.719 -7.578 1 47.59 125 ASP A N 1
ATOM 950 C CA . ASP A 1 125 ? -18.203 -20.703 -8.031 1 47.59 125 ASP A CA 1
ATOM 951 C C . ASP A 1 125 ? -19.141 -21.109 -6.898 1 47.59 125 ASP A C 1
ATOM 953 O O . ASP A 1 125 ? -18.688 -21.422 -5.793 1 47.59 125 ASP A O 1
ATOM 957 N N . LEU A 1 126 ? -20.312 -20.516 -6.82 1 44.16 126 LEU A N 1
ATOM 958 C CA . LEU A 1 126 ? -21.297 -21.047 -5.879 1 44.16 126 LEU A CA 1
ATOM 959 C C . LEU A 1 126 ? -21.906 -22.344 -6.406 1 44.16 126 LEU A C 1
ATOM 961 O O . LEU A 1 126 ? -22.156 -22.469 -7.609 1 44.16 126 LEU A O 1
ATOM 965 N N . ILE A 1 127 ? -21.547 -23.391 -5.75 1 41.94 127 ILE A N 1
ATOM 966 C CA . ILE A 1 127 ? -22.172 -24.672 -6.051 1 41.94 127 ILE A CA 1
ATOM 967 C C . ILE A 1 127 ? -23.672 -24.578 -5.773 1 41.94 127 ILE A C 1
ATOM 969 O O . ILE A 1 127 ? -24.094 -24.266 -4.656 1 41.94 127 ILE A O 1
ATOM 973 N N . THR A 1 128 ? -24.438 -24.125 -6.672 1 39.84 128 THR A N 1
ATOM 974 C CA . THR A 1 128 ? -25.859 -24.328 -6.422 1 39.84 128 THR A CA 1
ATOM 975 C C . THR A 1 128 ? -26.234 -25.781 -6.727 1 39.84 128 THR A C 1
ATOM 977 O O . THR A 1 128 ? -25.953 -26.297 -7.812 1 39.84 128 THR A O 1
ATOM 980 N N . ILE A 1 129 ? -26.344 -26.531 -5.664 1 38.78 129 ILE A N 1
ATOM 981 C CA . ILE A 1 129 ? -26.953 -27.844 -5.824 1 38.78 129 ILE A CA 1
ATOM 982 C C . ILE A 1 129 ? -28.406 -27.688 -6.301 1 38.78 129 ILE A C 1
ATOM 984 O O . ILE A 1 129 ? -29.234 -27.125 -5.594 1 38.78 129 ILE A O 1
ATOM 988 N N . LEU A 1 130 ? -28.531 -27.375 -7.508 1 38.12 130 LEU A N 1
ATOM 989 C CA . LEU A 1 130 ? -29.938 -27.406 -7.93 1 38.12 130 LEU A CA 1
ATOM 990 C C . LEU A 1 130 ? -30.5 -28.812 -7.852 1 38.12 130 LEU A C 1
ATOM 992 O O . LEU A 1 130 ? -29.938 -29.75 -8.43 1 38.12 130 LEU A O 1
ATOM 996 N N . SER A 1 131 ? -31.078 -29.078 -6.699 1 37.34 131 SER A N 1
ATOM 997 C CA . SER A 1 131 ? -31.906 -30.281 -6.602 1 37.34 131 SER A CA 1
ATOM 998 C C . SER A 1 131 ? -33 -30.297 -7.652 1 37.34 131 SER A C 1
ATOM 1000 O O . SER A 1 131 ? -33.844 -29.391 -7.68 1 37.34 131 SER A O 1
ATOM 1002 N N . TYR A 1 132 ? -32.656 -30.547 -8.906 1 35.53 132 TYR A N 1
ATOM 1003 C CA . TYR A 1 132 ? -33.812 -30.812 -9.758 1 35.53 132 TYR A CA 1
ATOM 1004 C C . TYR A 1 132 ? -34.562 -32.062 -9.305 1 35.53 132 TYR A C 1
ATOM 1006 O O . TYR A 1 132 ? -34 -33.156 -9.25 1 35.53 132 TYR A O 1
ATOM 1014 N N . ARG A 1 133 ? -35.531 -31.906 -8.445 1 38.03 133 ARG A N 1
ATOM 1015 C CA . ARG A 1 133 ? -36.531 -32.938 -8.125 1 38.03 133 ARG A CA 1
ATOM 1016 C C . ARG A 1 133 ? -37.188 -33.469 -9.391 1 38.03 133 ARG A C 1
ATOM 1018 O O . ARG A 1 133 ? -38.219 -32.938 -9.805 1 38.03 133 ARG A O 1
ATOM 1025 N N . ARG A 1 134 ? -36.812 -33.625 -10.609 1 35.88 134 ARG A N 1
ATOM 1026 C CA . ARG A 1 134 ? -37.781 -34.438 -11.312 1 35.88 134 ARG A CA 1
ATOM 1027 C C . ARG A 1 134 ? -37.906 -35.812 -10.68 1 35.88 134 ARG A C 1
ATOM 1029 O O . ARG A 1 134 ? -37 -36.25 -9.984 1 35.88 134 ARG A O 1
ATOM 1036 N N . ARG A 1 135 ? -39.031 -36.688 -10.984 1 39.72 135 ARG A N 1
ATOM 1037 C CA . ARG A 1 135 ? -39.438 -38.062 -10.602 1 39.72 135 ARG A CA 1
ATOM 1038 C C . ARG A 1 135 ? -38.219 -39 -10.594 1 39.72 135 ARG A C 1
ATOM 1040 O O . ARG A 1 135 ? -38 -39.719 -9.633 1 39.72 135 ARG A O 1
ATOM 1047 N N . ARG A 1 136 ? -37.844 -39.656 -11.805 1 37.53 136 ARG A N 1
ATOM 1048 C CA . ARG A 1 136 ? -36.969 -40.844 -11.82 1 37.53 136 ARG A CA 1
ATOM 1049 C C . ARG A 1 136 ? -35.562 -40.5 -11.344 1 37.53 136 ARG A C 1
ATOM 1051 O O . ARG A 1 136 ? -35.312 -40.406 -10.141 1 37.53 136 ARG A O 1
ATOM 1058 N N . ARG A 1 137 ? -34.469 -40.625 -12.227 1 40.22 137 ARG A N 1
ATOM 1059 C CA . ARG A 1 137 ? -33.031 -40.75 -11.938 1 40.22 137 ARG A CA 1
ATOM 1060 C C . ARG A 1 137 ? -32.438 -39.406 -11.555 1 40.22 137 ARG A C 1
ATOM 1062 O O . ARG A 1 137 ? -32.438 -38.469 -12.359 1 40.22 137 ARG A O 1
ATOM 1069 N N . ARG A 1 138 ? -32.531 -38.938 -10.289 1 39.16 138 ARG A N 1
ATOM 1070 C CA . ARG A 1 138 ? -32.125 -37.75 -9.57 1 39.16 138 ARG A CA 1
ATOM 1071 C C . ARG A 1 138 ? -30.672 -37.406 -9.836 1 39.16 138 ARG A C 1
ATOM 1073 O O . ARG A 1 138 ? -29.766 -37.969 -9.203 1 39.16 138 ARG A O 1
ATOM 1080 N N . ARG A 1 139 ? -30.312 -37.25 -11.086 1 40.06 139 ARG A N 1
ATOM 1081 C CA . ARG A 1 139 ? -28.906 -36.875 -11.211 1 40.06 139 ARG A CA 1
ATOM 1082 C C . ARG A 1 139 ? -28.656 -35.438 -10.734 1 40.06 139 ARG A C 1
ATOM 1084 O O . ARG A 1 139 ? -29.344 -34.531 -11.172 1 40.06 139 ARG A O 1
ATOM 1091 N N . ARG A 1 140 ? -28.344 -35.312 -9.508 1 40.06 140 ARG A N 1
ATOM 1092 C CA . ARG A 1 140 ? -27.891 -34.062 -8.898 1 40.06 140 ARG A CA 1
ATOM 1093 C C . ARG A 1 140 ? -26.766 -33.438 -9.703 1 40.06 140 ARG A C 1
ATOM 1095 O O . ARG A 1 140 ? -25.703 -34.031 -9.867 1 40.06 140 ARG A O 1
ATOM 1102 N N . ARG A 1 141 ? -27.141 -32.781 -10.789 1 41.06 141 ARG A N 1
ATOM 1103 C CA . ARG A 1 141 ? -26.062 -32.094 -11.492 1 41.06 141 ARG A CA 1
ATOM 1104 C C . ARG A 1 141 ? -25.594 -30.875 -10.695 1 41.06 141 ARG A C 1
ATOM 1106 O O . ARG A 1 141 ? -26.391 -30.031 -10.297 1 41.06 141 ARG A O 1
ATOM 1113 N N . ARG A 1 142 ? -24.5 -30.938 -10.055 1 40.31 142 ARG A N 1
ATOM 1114 C CA . ARG A 1 142 ? -23.781 -29.844 -9.422 1 40.31 142 ARG A CA 1
ATOM 1115 C C . ARG A 1 142 ? -23.453 -28.734 -10.43 1 40.31 142 ARG A C 1
ATOM 1117 O O . ARG A 1 142 ? -22.797 -28.984 -11.43 1 40.31 142 ARG A O 1
ATOM 1124 N N . HIS A 1 143 ? -24.5 -27.812 -10.625 1 39.03 143 HIS A N 1
ATOM 1125 C CA . HIS A 1 143 ? -24.156 -26.656 -11.461 1 39.03 143 HIS A CA 1
ATOM 1126 C C . HIS A 1 143 ? -23.297 -25.656 -10.695 1 39.03 143 HIS A C 1
ATOM 1128 O O . HIS A 1 143 ? -23.594 -25.312 -9.547 1 39.03 143 HIS A O 1
ATOM 1134 N N . TYR A 1 144 ? -22.078 -25.625 -10.938 1 40.88 144 TYR A N 1
ATOM 1135 C CA . TYR A 1 144 ? -21.141 -24.625 -10.43 1 40.88 144 TYR A CA 1
ATOM 1136 C C . TYR A 1 144 ? -21.422 -23.25 -11.023 1 40.88 144 TYR A C 1
ATOM 1138 O O . TYR A 1 144 ? -21.609 -23.109 -12.234 1 40.88 144 TYR A O 1
ATOM 1146 N N . TYR A 1 145 ? -22.375 -22.578 -10.398 1 40.78 145 TYR A N 1
ATOM 1147 C CA . TYR A 1 145 ? -22.547 -21.203 -10.828 1 40.78 145 TYR A CA 1
ATOM 1148 C C . TYR A 1 145 ? -21.359 -20.344 -10.414 1 40.78 145 TYR A C 1
ATOM 1150 O O . TYR A 1 145 ? -20.75 -20.578 -9.367 1 40.78 145 TYR A O 1
ATOM 1158 N N . ARG A 1 146 ? -20.703 -19.844 -11.422 1 45.31 146 ARG A N 1
ATOM 1159 C CA . ARG A 1 146 ? -19.578 -18.922 -11.398 1 45.31 146 ARG A CA 1
ATOM 1160 C C . ARG A 1 146 ? -19.922 -17.688 -10.57 1 45.31 146 ARG A C 1
ATOM 1162 O O . ARG A 1 146 ? -20.938 -17.031 -10.805 1 45.31 146 ARG A O 1
ATOM 1169 N N . ALA A 1 147 ? -19.844 -17.625 -9.156 1 52.31 147 ALA A N 1
ATOM 1170 C CA . ALA A 1 147 ? -20.266 -16.391 -8.523 1 52.31 147 ALA A CA 1
ATOM 1171 C C . ALA A 1 147 ? -19.078 -15.492 -8.211 1 52.31 147 ALA A C 1
ATOM 1173 O O . ALA A 1 147 ? -18.031 -15.977 -7.773 1 52.31 147 ALA A O 1
ATOM 1174 N N . ARG A 1 148 ? -19 -14.383 -8.82 1 62 148 ARG A N 1
ATOM 1175 C CA . ARG A 1 148 ? -18.156 -13.227 -8.5 1 62 148 ARG A CA 1
ATOM 1176 C C . ARG A 1 148 ? -18.312 -12.836 -7.035 1 62 148 ARG A C 1
ATOM 1178 O O . ARG A 1 148 ? -19.375 -13.031 -6.438 1 62 148 ARG A O 1
ATOM 1185 N N . LEU A 1 149 ? -17.062 -12.695 -6.348 1 79.94 149 LEU A N 1
ATOM 1186 C CA . LEU A 1 149 ? -17.25 -12.125 -5.02 1 79.94 149 LEU A CA 1
ATOM 1187 C C . LEU A 1 149 ? -18.281 -10.992 -5.059 1 79.94 149 LEU A C 1
ATOM 1189 O O . LEU A 1 149 ? -18.984 -10.75 -4.078 1 79.94 149 LEU A O 1
ATOM 1193 N N . ASP A 1 150 ? -18.312 -10.352 -6.242 1 85.62 150 ASP A N 1
ATOM 1194 C CA . ASP A 1 150 ? -19.344 -9.344 -6.465 1 85.62 150 ASP A CA 1
ATOM 1195 C C . ASP A 1 150 ? -19.438 -8.383 -5.281 1 85.62 150 ASP A C 1
ATOM 1197 O O . ASP A 1 150 ? -20.484 -8.289 -4.637 1 85.62 150 ASP A O 1
ATOM 1201 N N . PRO A 1 151 ? -18.297 -7.68 -5.039 1 93.94 151 PRO A N 1
ATOM 1202 C CA . PRO A 1 151 ? -18.297 -6.824 -3.85 1 93.94 151 PRO A CA 1
ATOM 1203 C C . PRO A 1 151 ? -19.312 -5.691 -3.936 1 93.94 151 PRO A C 1
ATOM 1205 O O . PRO A 1 151 ? -19.531 -5.137 -5.016 1 93.94 151 PRO A O 1
ATOM 1208 N N . LEU A 1 152 ? -19.953 -5.445 -2.801 1 96.81 152 LEU A N 1
ATOM 1209 C CA . LEU A 1 152 ? -20.844 -4.305 -2.65 1 96.81 152 LEU A CA 1
ATOM 1210 C C . LEU A 1 152 ? -20.219 -3.225 -1.778 1 96.81 152 LEU A C 1
ATOM 1212 O O . LEU A 1 152 ? -19.875 -3.475 -0.619 1 96.81 152 LEU A O 1
ATOM 1216 N N . MET A 1 153 ? -20.047 -2.057 -2.383 1 97.38 153 MET A N 1
ATOM 1217 C CA . MET A 1 153 ? -19.422 -0.955 -1.669 1 97.38 153 MET A CA 1
ATOM 1218 C C . MET A 1 153 ? -20.438 0.121 -1.306 1 97.38 153 MET A C 1
ATOM 1220 O O . MET A 1 153 ? -21.25 0.514 -2.139 1 97.38 153 MET A O 1
ATOM 1224 N N . PHE A 1 154 ? -20.406 0.536 -0.074 1 96.44 154 PHE A N 1
ATOM 1225 C CA . PHE A 1 154 ? -21.125 1.733 0.349 1 96.44 154 PHE A CA 1
ATOM 1226 C C . PHE A 1 154 ? -20.172 2.922 0.457 1 96.44 154 PHE A C 1
ATOM 1228 O O . PHE A 1 154 ? -19.344 2.977 1.363 1 96.44 154 PHE A O 1
ATOM 1235 N N . GLU A 1 155 ? -20.312 3.869 -0.415 1 93.56 155 GLU A N 1
ATOM 1236 C CA . GLU A 1 155 ? -19.328 4.945 -0.516 1 93.56 155 GLU A CA 1
ATOM 1237 C C . GLU A 1 155 ? -19.688 6.113 0.397 1 93.56 155 GLU A C 1
ATOM 1239 O O . GLU A 1 155 ? -18.875 6.996 0.642 1 93.56 155 GLU A O 1
ATOM 1244 N N . GLY A 1 156 ? -20.875 6.043 0.925 1 88.12 156 GLY A N 1
ATOM 1245 C CA . GLY A 1 156 ? -21.297 7.133 1.791 1 88.12 156 GLY A CA 1
ATOM 1246 C C . GLY A 1 156 ? -21.688 8.383 1.029 1 88.12 156 GLY A C 1
ATOM 1247 O O . GLY A 1 156 ? -21.375 8.516 -0.155 1 88.12 156 GLY A O 1
ATOM 1248 N N . PHE A 1 157 ? -22.562 9.117 1.74 1 77.31 157 PHE A N 1
ATOM 1249 C CA . PHE A 1 157 ? -22.906 10.469 1.302 1 77.31 157 PHE A CA 1
ATOM 1250 C C . PHE A 1 157 ? -22.531 11.492 2.367 1 77.31 157 PHE A C 1
ATOM 1252 O O . PHE A 1 157 ? -23.109 11.5 3.453 1 77.31 157 PHE A O 1
ATOM 1259 N N . MET A 1 158 ? -21.438 12.234 2.158 1 68.06 158 MET A N 1
ATOM 1260 C CA . MET A 1 158 ? -20.906 13.195 3.117 1 68.06 158 MET A CA 1
ATOM 1261 C C . MET A 1 158 ? -20.75 12.562 4.496 1 68.06 158 MET A C 1
ATOM 1263 O O . MET A 1 158 ? -21.141 13.156 5.5 1 68.06 158 MET A O 1
ATOM 1267 N N . ALA A 1 159 ? -20.469 11.359 4.578 1 60.59 159 ALA A N 1
ATOM 1268 C CA . ALA A 1 159 ? -20.266 10.672 5.848 1 60.59 159 ALA A CA 1
ATOM 1269 C C . ALA A 1 159 ? -19.062 11.234 6.598 1 60.59 159 ALA A C 1
ATOM 1271 O O . ALA A 1 159 ? -17.969 11.359 6.027 1 60.59 159 ALA A O 1
ATOM 1272 N N . GLY A 1 160 ? -19.234 11.633 7.863 1 57.44 160 GLY A N 1
ATOM 1273 C CA . GLY A 1 160 ? -18.172 12.242 8.648 1 57.44 160 GLY A CA 1
ATOM 1274 C C . GLY A 1 160 ? -17.688 13.562 8.078 1 57.44 160 GLY A C 1
ATOM 1275 O O . GLY A 1 160 ? -16.547 13.969 8.32 1 57.44 160 GLY A O 1
ATOM 1276 N N . GLY A 1 161 ? -18.547 14.109 7.281 1 65.19 161 GLY A N 1
ATOM 1277 C CA . GLY A 1 161 ? -18.188 15.375 6.664 1 65.19 161 GLY A CA 1
ATOM 1278 C C . GLY A 1 161 ? -17.297 15.211 5.441 1 65.19 161 GLY A C 1
ATOM 1279 O O . GLY A 1 161 ? -16.75 16.188 4.93 1 65.19 161 GLY A O 1
ATOM 1280 N N . VAL A 1 162 ? -17.109 13.984 5.082 1 69.5 162 VAL A N 1
ATOM 1281 C CA . VAL A 1 162 ? -16.25 13.719 3.936 1 69.5 162 VAL A CA 1
ATOM 1282 C C . VAL A 1 162 ? -17.078 13.141 2.787 1 69.5 162 VAL A C 1
ATOM 1284 O O . VAL A 1 162 ? -17.953 12.305 3.006 1 69.5 162 VAL A O 1
ATOM 1287 N N . ALA A 1 163 ? -16.922 13.648 1.659 1 72.75 163 ALA A N 1
ATOM 1288 C CA . ALA A 1 163 ? -17.641 13.203 0.464 1 72.75 163 ALA A CA 1
ATOM 1289 C C . ALA A 1 163 ? -17.156 11.828 0.023 1 72.75 163 ALA A C 1
ATOM 1291 O O . ALA A 1 163 ? -16.094 11.359 0.453 1 72.75 163 ALA A O 1
ATOM 1292 N N . ALA A 1 164 ? -18.047 11.203 -0.77 1 79.94 164 ALA A N 1
ATOM 1293 C CA . ALA A 1 164 ? -17.609 9.977 -1.44 1 79.94 164 ALA A CA 1
ATOM 1294 C C . ALA A 1 164 ? -16.25 10.164 -2.111 1 79.94 164 ALA A C 1
ATOM 1296 O O . ALA A 1 164 ? -16 11.195 -2.736 1 79.94 164 ALA A O 1
ATOM 1297 N N . GLY A 1 165 ? -15.414 9.195 -1.848 1 81 165 GLY A N 1
ATOM 1298 C CA . GLY A 1 165 ? -14.047 9.297 -2.342 1 81 165 GLY A CA 1
ATOM 1299 C C . GLY A 1 165 ? -13.031 9.547 -1.242 1 81 165 GLY A C 1
ATOM 1300 O O . GLY A 1 165 ? -11.828 9.352 -1.444 1 81 165 GLY A O 1
ATOM 1301 N N . GLY A 1 166 ? -13.547 9.984 -0.138 1 80.81 166 GLY A N 1
ATOM 1302 C CA . GLY A 1 166 ? -12.672 10.141 1.011 1 80.81 166 GLY A CA 1
ATOM 1303 C C . GLY A 1 166 ? -11.953 11.477 1.032 1 80.81 166 GLY A C 1
ATOM 1304 O O . GLY A 1 166 ? -12.367 12.422 0.357 1 80.81 166 GLY A O 1
ATOM 1305 N N . GLN A 1 167 ? -10.914 11.562 1.746 1 79.62 167 GLN A N 1
ATOM 1306 C CA . GLN A 1 167 ? -10.219 12.805 2.053 1 79.62 167 GLN A CA 1
ATOM 1307 C C . GLN A 1 167 ? -9.523 13.367 0.813 1 79.62 167 GLN A C 1
ATOM 1309 O O . GLN A 1 167 ? -9.289 14.57 0.721 1 79.62 167 GLN A O 1
ATOM 1314 N N . LEU A 1 168 ? -9.242 12.531 -0.144 1 85.69 168 LEU A N 1
ATOM 1315 C CA . LEU A 1 168 ? -8.461 12.945 -1.302 1 85.69 168 LEU A CA 1
ATOM 1316 C C . LEU A 1 168 ? -9.297 13.797 -2.25 1 85.69 168 LEU A C 1
ATOM 1318 O O . LEU A 1 168 ? -8.758 14.461 -3.133 1 85.69 168 LEU A O 1
ATOM 1322 N N . THR A 1 169 ? -10.562 13.836 -2.043 1 79.12 169 THR A N 1
ATOM 1323 C CA . THR A 1 169 ? -11.438 14.5 -3 1 79.12 169 THR A CA 1
ATOM 1324 C C . THR A 1 169 ? -11.281 16.016 -2.908 1 79.12 169 THR A C 1
ATOM 1326 O O . THR A 1 169 ? -11.727 16.75 -3.799 1 79.12 169 THR A O 1
ATOM 1329 N N . THR A 1 170 ? -10.594 16.484 -1.911 1 74.5 170 THR A N 1
ATOM 1330 C CA . THR A 1 170 ? -10.438 17.938 -1.759 1 74.5 170 THR A CA 1
ATOM 1331 C C . THR A 1 170 ? -8.992 18.344 -2.016 1 74.5 170 THR A C 1
ATOM 1333 O O . THR A 1 170 ? -8.641 19.516 -1.863 1 74.5 170 THR A O 1
ATOM 1336 N N . THR A 1 171 ? -8.195 17.359 -2.395 1 77.88 171 THR A N 1
ATOM 1337 C CA . THR A 1 171 ? -6.793 17.656 -2.662 1 77.88 171 THR A CA 1
ATOM 1338 C C . THR A 1 171 ? -6.602 18.125 -4.102 1 77.88 171 THR A C 1
ATOM 1340 O O . THR A 1 171 ? -7.082 17.484 -5.039 1 77.88 171 THR A O 1
ATOM 1343 N N . THR A 1 172 ? -5.98 19.188 -4.223 1 76.81 172 THR A N 1
ATOM 1344 C CA . THR A 1 172 ? -5.883 19.812 -5.539 1 76.81 172 THR A CA 1
ATOM 1345 C C . THR A 1 172 ? -4.773 19.172 -6.359 1 76.81 172 THR A C 1
ATOM 1347 O O . THR A 1 172 ? -4.891 19.047 -7.582 1 76.81 172 THR A O 1
ATOM 1350 N N . GLU A 1 173 ? -3.697 18.828 -5.742 1 85.31 173 GLU A N 1
ATOM 1351 C CA . GLU A 1 173 ? -2.576 18.234 -6.469 1 85.31 173 GLU A CA 1
ATOM 1352 C C . GLU A 1 173 ? -1.961 17.078 -5.688 1 85.31 173 GLU A C 1
ATOM 1354 O O . GLU A 1 173 ? -1.722 17.188 -4.484 1 85.31 173 GLU A O 1
ATOM 1359 N N . ILE A 1 174 ? -1.818 15.953 -6.414 1 88.38 174 ILE A N 1
ATOM 1360 C CA . ILE A 1 174 ? -1.182 14.773 -5.84 1 88.38 174 ILE A CA 1
ATOM 1361 C C . ILE A 1 174 ? 0.112 14.469 -6.594 1 88.38 174 ILE A C 1
ATOM 1363 O O . ILE A 1 174 ? 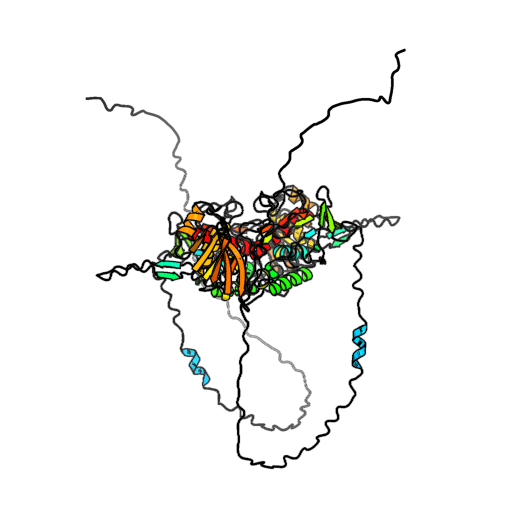0.1 14.289 -7.812 1 88.38 174 ILE A O 1
ATOM 1367 N N . GLU A 1 175 ? 1.202 14.406 -5.844 1 88.56 175 GLU A N 1
ATOM 1368 C CA . GLU A 1 175 ? 2.488 14.156 -6.488 1 88.56 175 GLU A CA 1
ATOM 1369 C C . GLU A 1 175 ? 3.086 12.828 -6.023 1 88.56 175 GLU A C 1
ATOM 1371 O O . GLU A 1 175 ? 4.023 12.312 -6.641 1 88.56 175 GLU A O 1
ATOM 1376 N N . ASN A 1 176 ? 2.504 12.258 -5.059 1 91.44 176 ASN A N 1
ATOM 1377 C CA . ASN A 1 176 ? 3.246 11.188 -4.402 1 91.44 176 ASN A CA 1
ATOM 1378 C C . ASN A 1 176 ? 2.521 9.852 -4.512 1 91.44 176 ASN A C 1
ATOM 1380 O O . ASN A 1 176 ? 2.863 8.891 -3.816 1 91.44 176 ASN A O 1
ATOM 1384 N N . PHE A 1 177 ? 1.453 9.781 -5.309 1 96.5 177 PHE A N 1
ATOM 1385 C CA . PHE A 1 177 ? 0.888 8.477 -5.605 1 96.5 177 PHE A CA 1
ATOM 1386 C C . PHE A 1 177 ? 1.6 7.836 -6.793 1 96.5 177 PHE A C 1
ATOM 1388 O O . PHE A 1 177 ? 1.631 8.406 -7.887 1 96.5 177 PHE A O 1
ATOM 1395 N N . PRO A 1 178 ? 2.18 6.641 -6.645 1 97.56 178 PRO A N 1
ATOM 1396 C CA . PRO A 1 178 ? 3.074 6.09 -7.668 1 97.56 178 PRO A CA 1
ATOM 1397 C C . PRO A 1 178 ? 2.357 5.797 -8.984 1 97.56 178 PRO A C 1
ATOM 1399 O O . PRO A 1 178 ? 1.223 5.312 -8.977 1 97.56 178 PRO A O 1
ATOM 1402 N N . GLY A 1 179 ? 3.055 6.062 -10.078 1 97.44 179 GLY A N 1
ATOM 1403 C CA . GLY A 1 179 ? 2.543 5.762 -11.406 1 97.44 179 GLY A CA 1
ATOM 1404 C C . GLY A 1 179 ? 2.025 6.984 -12.133 1 97.44 179 GLY A C 1
ATOM 1405 O O . GLY A 1 179 ? 1.625 6.898 -13.297 1 97.44 179 GLY A O 1
ATOM 1406 N N . PHE A 1 180 ? 2.102 8.133 -11.477 1 96.31 180 PHE A N 1
ATOM 1407 C CA . PHE A 1 180 ? 1.591 9.359 -12.07 1 96.31 180 PHE A CA 1
ATOM 1408 C C . PHE A 1 180 ? 2.666 10.438 -12.086 1 96.31 180 PHE A C 1
ATOM 1410 O O . PHE A 1 180 ? 2.648 11.359 -11.258 1 96.31 180 PHE A O 1
ATOM 1417 N N . PRO A 1 181 ? 3.52 10.391 -13.055 1 93.94 181 PRO A N 1
ATOM 1418 C CA . PRO A 1 181 ? 4.582 11.398 -13.117 1 93.94 181 PRO A CA 1
ATOM 1419 C C . PRO A 1 181 ? 4.055 12.789 -13.484 1 93.94 181 PRO A C 1
ATOM 1421 O O . PRO A 1 181 ? 4.715 13.789 -13.219 1 93.94 181 PRO A O 1
ATOM 1424 N N . GLY A 1 182 ? 2.912 12.828 -14.094 1 88.44 182 GLY A N 1
ATOM 1425 C CA . GLY A 1 182 ? 2.285 14.102 -14.422 1 88.44 182 GLY A CA 1
ATOM 1426 C C . GLY A 1 182 ? 1.365 14.609 -13.328 1 88.44 182 GLY A C 1
ATOM 1427 O O . GLY A 1 182 ? 1.345 14.062 -12.227 1 88.44 182 GLY A O 1
ATOM 1428 N N . GLU A 1 183 ? 0.704 15.664 -13.633 1 85.19 183 GLU A N 1
ATOM 1429 C CA . GLU A 1 183 ? -0.218 16.281 -12.68 1 85.19 183 GLU A CA 1
ATOM 1430 C C . GLU A 1 183 ? -1.521 15.492 -12.594 1 85.19 183 GLU A C 1
ATOM 1432 O O . GLU A 1 183 ? -2.062 15.055 -13.609 1 85.19 183 GLU A O 1
ATOM 1437 N N . ILE A 1 184 ? -1.83 15.148 -11.367 1 91.5 184 ILE A N 1
ATOM 1438 C CA . ILE A 1 184 ? -3.137 14.547 -11.117 1 91.5 184 ILE A CA 1
ATOM 1439 C C . ILE A 1 184 ? -3.742 15.141 -9.844 1 91.5 184 ILE A C 1
ATOM 1441 O O . ILE A 1 184 ? -3.033 15.375 -8.867 1 91.5 184 ILE A O 1
ATOM 1445 N N . SER A 1 185 ? -5.062 15.398 -9.938 1 90.5 185 SER A N 1
ATOM 1446 C CA . SER A 1 185 ? -5.738 15.922 -8.75 1 90.5 185 SER A CA 1
ATOM 1447 C C . SER A 1 185 ? -6.332 14.797 -7.914 1 90.5 185 SER A C 1
ATOM 1449 O O . SER A 1 185 ? -6.473 13.664 -8.391 1 90.5 185 SER A O 1
ATOM 1451 N N . GLY A 1 186 ? -6.637 15.086 -6.691 1 91.44 186 GLY A N 1
ATOM 1452 C CA . GLY A 1 186 ? -7.297 14.117 -5.828 1 91.44 186 GLY A CA 1
ATOM 1453 C C . GLY A 1 186 ? -8.594 13.594 -6.406 1 91.44 186 GLY A C 1
ATOM 1454 O O . GLY A 1 186 ? -8.766 12.383 -6.57 1 91.44 186 GLY A O 1
ATOM 1455 N N . PRO A 1 187 ? -9.477 14.508 -6.754 1 91.69 187 PRO A N 1
ATOM 1456 C CA . PRO A 1 187 ? -10.742 14.078 -7.352 1 91.69 187 PRO A CA 1
ATOM 1457 C C . PRO A 1 187 ? -10.547 13.227 -8.609 1 91.69 187 PRO A C 1
ATOM 1459 O O . PRO A 1 187 ? -11.227 12.211 -8.781 1 91.69 187 PRO A O 1
ATOM 1462 N N . GLU A 1 188 ? -9.609 13.586 -9.422 1 94.88 188 GLU A N 1
ATOM 1463 C CA . GLU A 1 188 ? -9.367 12.805 -10.633 1 94.88 188 GLU A CA 1
ATOM 1464 C C . GLU A 1 188 ? -8.867 11.398 -10.297 1 94.88 188 GLU A C 1
ATOM 1466 O O . GLU A 1 188 ? -9.328 10.422 -10.883 1 94.88 188 GLU A O 1
ATOM 1471 N N . LEU A 1 189 ? -7.879 11.289 -9.43 1 96.19 189 LEU A N 1
ATOM 1472 C CA . LEU A 1 189 ? -7.383 9.992 -9.008 1 96.19 189 LEU A CA 1
ATOM 1473 C C . LEU A 1 189 ? -8.516 9.125 -8.453 1 96.19 189 LEU A C 1
ATOM 1475 O O . LEU A 1 189 ? -8.625 7.949 -8.812 1 96.19 189 LEU A O 1
ATOM 1479 N N . MET A 1 190 ? -9.367 9.695 -7.641 1 96.25 190 MET A N 1
ATOM 1480 C CA . MET A 1 190 ? -10.453 8.938 -7.02 1 96.25 190 MET A CA 1
ATOM 1481 C C . MET A 1 190 ? -11.492 8.523 -8.055 1 96.25 190 MET A C 1
ATOM 1483 O O . MET A 1 190 ? -12.062 7.438 -7.969 1 96.25 190 MET A O 1
ATOM 1487 N N . ASP A 1 191 ? -11.734 9.391 -9.008 1 96.19 191 ASP A N 1
ATOM 1488 C CA . ASP A 1 191 ? -12.633 9.039 -10.102 1 96.19 191 ASP A CA 1
ATOM 1489 C C . ASP A 1 191 ? -12.102 7.84 -10.883 1 96.19 191 ASP A C 1
ATOM 1491 O O . ASP A 1 191 ? -12.859 6.938 -11.25 1 96.19 191 ASP A O 1
ATOM 1495 N N . ARG A 1 192 ? -10.852 7.859 -11.141 1 96.94 192 ARG A N 1
ATOM 1496 C CA . ARG A 1 192 ? -10.227 6.746 -11.852 1 96.94 192 ARG A CA 1
ATOM 1497 C C . ARG A 1 192 ? -10.32 5.461 -11.039 1 96.94 192 ARG A C 1
ATOM 1499 O O . ARG A 1 192 ? -10.602 4.395 -11.586 1 96.94 192 ARG A O 1
ATOM 1506 N N . MET A 1 193 ? -10.086 5.543 -9.758 1 97.81 193 MET A N 1
ATOM 1507 C CA . MET A 1 193 ? -10.188 4.363 -8.906 1 97.81 193 MET A CA 1
ATOM 1508 C C . MET A 1 193 ? -11.617 3.84 -8.867 1 97.81 193 MET A C 1
ATOM 1510 O O . MET A 1 193 ? -11.844 2.629 -8.898 1 97.81 193 MET A O 1
ATOM 1514 N N . ARG A 1 194 ? -12.555 4.77 -8.789 1 96.94 194 ARG A N 1
ATOM 1515 C CA . ARG A 1 194 ? -13.953 4.375 -8.789 1 96.94 194 ARG A CA 1
ATOM 1516 C C . ARG A 1 194 ? -14.32 3.67 -10.094 1 96.94 194 ARG A C 1
ATOM 1518 O O . ARG A 1 194 ? -14.969 2.619 -10.07 1 96.94 194 ARG A O 1
ATOM 1525 N N . GLU A 1 195 ? -13.93 4.254 -11.18 1 97.25 195 GLU A N 1
ATOM 1526 C CA . GLU A 1 195 ? -14.156 3.639 -12.484 1 97.25 195 GLU A CA 1
ATOM 1527 C C . GLU A 1 195 ? -13.539 2.244 -12.547 1 97.25 195 GLU A C 1
ATOM 1529 O O . GLU A 1 195 ? -14.172 1.308 -13.055 1 97.25 195 GLU A O 1
ATOM 1534 N N . GLN A 1 196 ? -12.344 2.141 -12.094 1 96 196 GLN A N 1
ATOM 1535 C CA . GLN A 1 196 ? -11.641 0.86 -12.07 1 96 196 GLN A CA 1
ATOM 1536 C C . GLN A 1 196 ? -12.398 -0.169 -11.242 1 96 196 GLN A C 1
ATOM 1538 O O . GLN A 1 196 ? -12.531 -1.327 -11.641 1 96 196 GLN A O 1
ATOM 1543 N N . SER A 1 197 ? -12.914 0.27 -10.078 1 95.88 197 SER A N 1
ATOM 1544 C CA . SER A 1 197 ? -13.711 -0.596 -9.219 1 95.88 197 SER A CA 1
ATOM 1545 C C . SER A 1 197 ? -14.906 -1.165 -9.961 1 95.88 197 SER A C 1
ATOM 1547 O O . SER A 1 197 ? -15.156 -2.371 -9.922 1 95.88 197 SER A O 1
ATOM 1549 N N . ILE A 1 198 ? -15.586 -0.36 -10.656 1 95 198 ILE A N 1
ATOM 1550 C CA . ILE A 1 198 ? -16.781 -0.75 -11.383 1 95 198 ILE A CA 1
ATOM 1551 C C . ILE A 1 198 ? -16.422 -1.701 -12.516 1 95 198 ILE A C 1
ATOM 1553 O O . ILE A 1 198 ? -17.062 -2.736 -12.703 1 95 198 ILE A O 1
ATOM 1557 N N . LYS A 1 199 ? -15.375 -1.396 -13.172 1 91.81 199 LYS A N 1
ATOM 1558 C CA . LYS A 1 199 ? -14.922 -2.229 -14.281 1 91.81 199 LYS A CA 1
ATOM 1559 C C . LYS A 1 199 ? -14.555 -3.631 -13.805 1 91.81 199 LYS A C 1
ATOM 1561 O O . LYS A 1 199 ? -14.758 -4.609 -14.523 1 91.81 199 LYS A O 1
ATOM 1566 N N . CYS A 1 200 ? -14.062 -3.699 -12.609 1 89.75 200 CYS A N 1
ATOM 1567 C CA . CYS A 1 200 ? -13.641 -4.984 -12.062 1 89.75 200 CYS A CA 1
ATOM 1568 C C . CYS A 1 200 ? -14.82 -5.734 -11.461 1 89.75 200 CYS A C 1
ATOM 1570 O O . CYS A 1 200 ? -14.672 -6.863 -10.992 1 89.75 200 CYS A O 1
ATOM 1572 N N . GLY A 1 201 ? -16.031 -5.066 -11.414 1 89.06 201 GLY A N 1
ATOM 1573 C CA . GLY A 1 201 ? -17.219 -5.816 -11.047 1 89.06 201 GLY A CA 1
ATOM 1574 C C . GLY A 1 201 ? -17.828 -5.359 -9.734 1 89.06 201 GLY A C 1
ATOM 1575 O O . GLY A 1 201 ? -18.797 -5.957 -9.25 1 89.06 201 GLY A O 1
ATOM 1576 N N . ALA A 1 202 ? -17.281 -4.297 -9.164 1 94.25 202 ALA A N 1
ATOM 1577 C CA . ALA A 1 202 ? -17.828 -3.811 -7.898 1 94.25 202 ALA A CA 1
ATOM 1578 C C . ALA A 1 202 ? -19.156 -3.09 -8.109 1 94.25 202 ALA A C 1
ATOM 1580 O O . ALA A 1 202 ? -19.312 -2.346 -9.078 1 94.25 202 ALA A O 1
ATOM 1581 N N . ARG A 1 203 ? -20.078 -3.393 -7.25 1 95.81 203 ARG A N 1
ATOM 1582 C CA . ARG A 1 203 ? -21.312 -2.611 -7.141 1 95.81 203 ARG A CA 1
ATOM 1583 C C . ARG A 1 203 ? -21.156 -1.506 -6.098 1 95.81 203 ARG A C 1
ATOM 1585 O O . ARG A 1 203 ? -20.656 -1.743 -5 1 95.81 203 ARG A O 1
ATOM 1592 N N . ILE A 1 204 ? -21.609 -0.299 -6.43 1 96.06 204 ILE A N 1
ATOM 1593 C CA . ILE A 1 204 ? -21.406 0.835 -5.535 1 96.06 204 ILE A CA 1
ATOM 1594 C C . ILE A 1 204 ? -22.75 1.484 -5.211 1 96.06 204 ILE A C 1
ATOM 1596 O O . ILE A 1 204 ? -23.531 1.784 -6.113 1 96.06 204 ILE A O 1
ATOM 1600 N N . GLU A 1 205 ? -22.969 1.629 -3.963 1 95.06 205 GLU A N 1
ATOM 1601 C CA . GLU A 1 205 ? -24.156 2.33 -3.473 1 95.06 205 GLU A CA 1
ATOM 1602 C C . GLU A 1 205 ? -23.766 3.607 -2.73 1 95.06 205 GLU A C 1
ATOM 1604 O O . GLU A 1 205 ? -22.891 3.592 -1.871 1 95.06 205 GLU A O 1
ATOM 1609 N N . THR A 1 206 ? -24.484 4.719 -3.1 1 93.12 206 THR A N 1
ATOM 1610 C CA . THR A 1 206 ? -24.234 5.996 -2.438 1 93.12 206 THR A CA 1
ATOM 1611 C C . THR A 1 206 ? -25.172 6.156 -1.232 1 93.12 206 THR A C 1
ATOM 1613 O O . THR A 1 206 ? -26.141 6.914 -1.285 1 93.12 206 THR A O 1
ATOM 1616 N N . LYS A 1 207 ? -24.891 5.406 -0.196 1 92.88 207 LYS A N 1
ATOM 1617 C CA . LYS A 1 207 ? -25.672 5.41 1.036 1 92.88 207 LYS A CA 1
ATOM 1618 C C . LYS A 1 207 ? -24.766 5.293 2.262 1 92.88 207 LYS A C 1
ATOM 1620 O O . LYS A 1 207 ? -23.656 4.77 2.172 1 92.88 207 LYS A O 1
ATOM 1625 N N . ASN A 1 208 ? -25.266 5.789 3.309 1 93.25 208 ASN A N 1
ATOM 1626 C CA . ASN A 1 208 ? -24.547 5.703 4.578 1 93.25 208 ASN A CA 1
ATOM 1627 C C . ASN A 1 208 ? -24.922 4.449 5.355 1 93.25 208 ASN A C 1
ATOM 1629 O O . ASN A 1 208 ? -26.094 4.055 5.371 1 93.25 208 ASN A O 1
ATOM 1633 N N . ILE A 1 209 ? -23.906 3.855 5.953 1 95.38 209 ILE A N 1
ATOM 1634 C CA . ILE A 1 209 ? -24.156 2.787 6.914 1 95.38 209 ILE A CA 1
ATOM 1635 C C . ILE A 1 209 ? -24.281 3.373 8.32 1 95.38 209 ILE A C 1
ATOM 1637 O O . ILE A 1 209 ? -23.422 4.145 8.758 1 95.38 209 ILE A O 1
ATOM 1641 N N . VAL A 1 210 ? -25.312 2.994 9.031 1 93.75 210 VAL A N 1
ATOM 1642 C CA . VAL A 1 210 ? -25.562 3.654 10.305 1 93.75 210 VAL A CA 1
ATOM 1643 C C . VAL A 1 210 ? -25.203 2.717 11.453 1 93.75 210 VAL A C 1
ATOM 1645 O O . VAL A 1 210 ? -24.844 3.17 12.547 1 93.75 210 VAL A O 1
ATOM 1648 N N . LYS A 1 211 ? -25.328 1.452 11.125 1 95 211 LYS A N 1
ATOM 1649 C CA . LYS A 1 211 ? -25.109 0.477 12.188 1 95 211 LYS A CA 1
ATOM 1650 C C . LYS A 1 211 ? -24.781 -0.899 11.617 1 95 211 LYS A C 1
ATOM 1652 O O . LYS A 1 211 ? -25.172 -1.217 10.492 1 95 211 LYS A O 1
ATOM 1657 N N . LEU A 1 212 ? -23.953 -1.651 12.453 1 97.94 212 LEU A N 1
ATOM 1658 C CA . LEU A 1 212 ? -23.672 -3.047 12.125 1 97.94 212 LEU A CA 1
ATOM 1659 C C . LEU A 1 212 ? -24.094 -3.963 13.273 1 97.94 212 LEU A C 1
ATOM 1661 O O . LEU A 1 212 ? -24.094 -3.553 14.438 1 97.94 212 LEU A O 1
ATOM 1665 N N . ASP A 1 213 ? -24.531 -5.16 13.016 1 98.25 213 ASP A N 1
ATOM 1666 C CA . ASP A 1 213 ? -24.641 -6.262 13.977 1 98.25 213 ASP A CA 1
ATOM 1667 C C . ASP A 1 213 ? -23.672 -7.383 13.641 1 98.25 213 ASP A C 1
ATOM 1669 O O . ASP A 1 213 ? -23.891 -8.156 12.703 1 98.25 213 ASP A O 1
ATOM 1673 N N . LEU A 1 214 ? -22.594 -7.469 14.445 1 98.38 214 LEU A N 1
ATOM 1674 C CA . LEU A 1 214 ? -21.516 -8.414 14.172 1 98.38 214 LEU A CA 1
ATOM 1675 C C . LEU A 1 214 ? -21.562 -9.594 15.141 1 98.38 214 LEU A C 1
ATOM 1677 O O . LEU A 1 214 ? -20.609 -10.359 15.242 1 98.38 214 LEU A O 1
ATOM 1681 N N . SER A 1 215 ? -22.672 -9.742 15.836 1 96.69 215 SER A N 1
ATOM 1682 C CA . SER A 1 215 ? -22.797 -10.734 16.891 1 96.69 215 SER A CA 1
ATOM 1683 C C . SER A 1 215 ? -22.984 -12.133 16.328 1 96.69 215 SER A C 1
ATOM 1685 O O . SER A 1 215 ? -22.703 -13.125 17 1 96.69 215 SER A O 1
ATOM 1687 N N . GLU A 1 216 ? -23.5 -12.227 15.086 1 95.81 216 GLU A N 1
ATOM 1688 C CA . GLU A 1 216 ? -23.719 -13.516 14.43 1 95.81 216 GLU A CA 1
ATOM 1689 C C . GLU A 1 216 ? -23.531 -13.398 12.922 1 95.81 216 GLU A C 1
ATOM 1691 O O . GLU A 1 216 ? -23.672 -12.312 12.352 1 95.81 216 GLU A O 1
ATOM 1696 N N . ARG A 1 217 ? -23.219 -14.586 12.32 1 94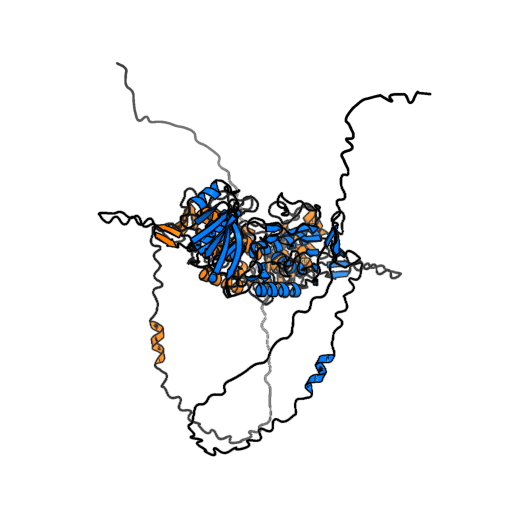.38 217 ARG A N 1
ATOM 1697 C CA . ARG A 1 217 ? -23.078 -14.633 10.867 1 94.38 217 ARG A CA 1
ATOM 1698 C C . ARG A 1 217 ? -24.328 -15.242 10.219 1 94.38 217 ARG A C 1
ATOM 1700 O O . ARG A 1 217 ? -24.922 -16.172 10.766 1 94.38 217 ARG A O 1
ATOM 1707 N N . PRO A 1 218 ? -24.781 -14.719 9.094 1 97.12 218 PRO A N 1
ATOM 1708 C CA . PRO A 1 218 ? -24.156 -13.586 8.391 1 97.12 218 PRO A CA 1
ATOM 1709 C C . PRO A 1 218 ? -24.375 -12.258 9.117 1 97.12 218 PRO A C 1
ATOM 1711 O O . PRO A 1 218 ? -25.359 -12.094 9.828 1 97.12 218 PRO A O 1
ATOM 1714 N N . PHE A 1 219 ? -23.438 -11.336 8.961 1 98.31 219 PHE A N 1
ATOM 1715 C CA . PHE A 1 219 ? -23.5 -10.031 9.609 1 98.31 219 PHE A CA 1
ATOM 1716 C C . PHE A 1 219 ? -24.656 -9.211 9.055 1 98.31 219 PHE A C 1
ATOM 1718 O O . PHE A 1 219 ? -25.062 -9.383 7.902 1 98.31 219 PHE A O 1
ATOM 1725 N N . LYS A 1 220 ? -25.203 -8.383 9.867 1 98.12 220 LYS A N 1
ATOM 1726 C CA . LYS A 1 220 ? -26.266 -7.488 9.438 1 98.12 220 LYS A CA 1
ATOM 1727 C C . LYS A 1 220 ? -25.766 -6.055 9.297 1 98.12 220 LYS A C 1
ATOM 1729 O O . LYS A 1 220 ? -25.062 -5.551 10.18 1 98.12 220 LYS A O 1
ATOM 1734 N N . ILE A 1 221 ? -26.078 -5.41 8.219 1 97.94 221 ILE A N 1
ATOM 1735 C CA . ILE A 1 221 ? -25.656 -4.047 7.902 1 97.94 221 ILE A CA 1
ATOM 1736 C C . ILE A 1 221 ? -26.891 -3.156 7.758 1 97.94 221 ILE A C 1
ATOM 1738 O O . ILE A 1 221 ? -27.719 -3.381 6.879 1 97.94 221 ILE A O 1
ATOM 1742 N N . TYR A 1 222 ? -27.016 -2.174 8.586 1 97.12 222 TYR A N 1
ATOM 1743 C CA . TYR A 1 222 ? -28.125 -1.24 8.57 1 97.12 222 TYR A CA 1
ATOM 1744 C C . TYR A 1 222 ? -27.797 0.001 7.754 1 97.12 222 TYR A C 1
ATOM 1746 O O . TYR A 1 222 ? -26.812 0.693 8.039 1 97.12 222 TYR A O 1
ATOM 1754 N N . ILE A 1 223 ? -28.594 0.224 6.754 1 95.31 223 ILE A N 1
ATOM 1755 C CA . ILE A 1 223 ? -28.391 1.325 5.816 1 95.31 223 ILE A CA 1
ATOM 1756 C C . ILE A 1 223 ? -29.312 2.486 6.184 1 95.31 223 ILE A C 1
ATOM 1758 O O . ILE A 1 223 ? -30.469 2.273 6.559 1 95.31 223 ILE A O 1
ATOM 1762 N N . GLU A 1 224 ? -28.781 3.672 6.094 1 92.38 224 GLU A N 1
ATOM 1763 C CA . GLU A 1 224 ? -29.562 4.863 6.406 1 92.38 224 GLU A CA 1
ATOM 1764 C C . GLU A 1 224 ? -30.859 4.902 5.602 1 92.38 224 GLU A C 1
ATOM 1766 O O . GLU A 1 224 ? -30.844 4.672 4.391 1 92.38 224 GLU A O 1
ATOM 1771 N N . ASP A 1 225 ? -31.984 5.102 6.227 1 90.31 225 ASP A N 1
ATOM 1772 C CA . ASP A 1 225 ? -33.312 5.312 5.66 1 90.31 225 ASP A CA 1
ATOM 1773 C C . ASP A 1 225 ? -33.844 4.027 5.023 1 90.31 225 ASP A C 1
ATOM 1775 O O . ASP A 1 225 ? -34.719 4.078 4.156 1 90.31 225 ASP A O 1
ATOM 1779 N N . GLU A 1 226 ? -33.219 2.857 5.289 1 91.31 226 GLU A N 1
ATOM 1780 C CA . GLU A 1 226 ? -33.75 1.557 4.879 1 91.31 226 GLU A CA 1
ATOM 1781 C C . GLU A 1 226 ? -34.281 0.775 6.07 1 91.31 226 GLU A C 1
ATOM 1783 O O . GLU A 1 226 ? -33.656 0.75 7.137 1 91.31 226 GLU A O 1
ATOM 1788 N N . PRO A 1 227 ? -35.469 0.237 5.879 1 91.25 227 PRO A N 1
ATOM 1789 C CA . PRO A 1 227 ? -36.125 -0.404 7.016 1 91.25 227 PRO A CA 1
ATOM 1790 C C . PRO A 1 227 ? -35.469 -1.719 7.422 1 91.25 227 PRO A C 1
ATOM 1792 O O . PRO A 1 227 ? -35.469 -2.072 8.602 1 91.25 227 PRO A O 1
ATOM 1795 N N . GLU A 1 228 ? -34.938 -2.455 6.418 1 93.94 228 GLU A N 1
ATOM 1796 C CA . GLU A 1 228 ? -34.344 -3.758 6.715 1 93.94 228 GLU A CA 1
ATOM 1797 C C . GLU A 1 228 ? -32.844 -3.762 6.43 1 93.94 228 GLU A C 1
ATOM 1799 O O . GLU A 1 228 ? -32.375 -3.125 5.48 1 93.94 228 GLU A O 1
ATOM 1804 N N . PRO A 1 229 ? -32.125 -4.508 7.297 1 96.56 229 PRO A N 1
ATOM 1805 C CA . PRO A 1 229 ? -30.688 -4.633 7.031 1 96.56 229 PRO A CA 1
ATOM 1806 C C . PRO A 1 229 ? -30.375 -5.578 5.875 1 96.56 229 PRO A C 1
ATOM 1808 O O . PRO A 1 229 ? -31.203 -6.438 5.539 1 96.56 229 PRO A O 1
ATOM 1811 N N . ILE A 1 230 ? -29.219 -5.391 5.27 1 96.31 230 ILE A N 1
ATOM 1812 C CA . ILE A 1 230 ? -28.703 -6.414 4.367 1 96.31 230 ILE A CA 1
ATOM 1813 C C . ILE A 1 230 ? -27.75 -7.34 5.129 1 96.31 230 ILE A C 1
ATOM 1815 O O . ILE A 1 230 ? -27.359 -7.039 6.258 1 96.31 230 ILE A O 1
ATOM 1819 N N . GLN A 1 231 ? -27.469 -8.453 4.559 1 97.56 231 GLN A N 1
ATOM 1820 C CA . GLN A 1 231 ? -26.594 -9.438 5.199 1 97.56 231 GLN A CA 1
ATOM 1821 C C . GLN A 1 231 ? -25.312 -9.641 4.398 1 97.56 231 GLN A C 1
ATOM 1823 O O . GLN A 1 231 ? -25.312 -9.516 3.17 1 97.56 231 GLN A O 1
ATOM 1828 N N . SER A 1 232 ? -24.219 -9.883 5.141 1 97.25 232 SER A N 1
ATOM 1829 C CA . SER A 1 232 ? -22.938 -10.117 4.484 1 97.25 232 SER A CA 1
ATOM 1830 C C . SER A 1 232 ? -22.125 -11.188 5.207 1 97.25 232 SER A C 1
ATOM 1832 O O . SER A 1 232 ? -22.125 -11.242 6.438 1 97.25 232 SER A O 1
ATOM 1834 N N . LYS A 1 233 ? -21.422 -12.008 4.418 1 96.44 233 LYS A N 1
ATOM 1835 C CA . LYS A 1 233 ? -20.562 -13.031 4.992 1 96.44 233 LYS A CA 1
ATOM 1836 C C . LYS A 1 233 ? -19.281 -12.422 5.562 1 96.44 233 LYS A C 1
ATOM 1838 O O . LYS A 1 233 ? -18.734 -12.922 6.547 1 96.44 233 LYS A O 1
ATOM 1843 N N . SER A 1 234 ? -18.797 -11.383 4.934 1 97.5 234 SER A N 1
ATOM 1844 C CA . SER A 1 234 ? -17.594 -10.672 5.352 1 97.5 234 SER A CA 1
ATOM 1845 C C . SER A 1 234 ? -17.734 -9.172 5.145 1 97.5 234 SER A C 1
ATOM 1847 O O . SER A 1 234 ? -18.562 -8.719 4.352 1 97.5 234 SER A O 1
ATOM 1849 N N . ILE A 1 235 ? -17 -8.383 5.953 1 98.75 235 ILE A N 1
ATOM 1850 C CA . ILE A 1 235 ? -17.062 -6.926 5.891 1 98.75 235 ILE A CA 1
ATOM 1851 C C . ILE A 1 235 ? -15.648 -6.352 5.883 1 98.75 235 ILE A C 1
ATOM 1853 O O . ILE A 1 235 ? -14.789 -6.809 6.633 1 98.75 235 ILE A O 1
ATOM 1857 N N . ILE A 1 236 ? -15.375 -5.422 4.996 1 98.81 236 ILE A N 1
ATOM 1858 C CA . ILE A 1 236 ? -14.141 -4.641 4.996 1 98.81 236 ILE A CA 1
ATOM 1859 C C . ILE A 1 236 ? -14.438 -3.205 5.426 1 98.81 236 ILE A C 1
ATOM 1861 O O . ILE A 1 236 ? -15.195 -2.494 4.754 1 98.81 236 ILE A O 1
ATOM 1865 N N . LEU A 1 237 ? -13.891 -2.84 6.527 1 98.81 237 LEU A N 1
ATOM 1866 C CA . LEU A 1 237 ? -14.031 -1.487 7.055 1 98.81 237 LEU A CA 1
ATOM 1867 C C . LEU A 1 237 ? -12.945 -0.572 6.496 1 98.81 237 LEU A C 1
ATOM 1869 O O . LEU A 1 237 ? -11.773 -0.692 6.867 1 98.81 237 LEU A O 1
ATOM 1873 N N . ALA A 1 238 ? -13.289 0.327 5.633 1 98.44 238 ALA A N 1
ATOM 1874 C CA . ALA A 1 238 ? -12.398 1.3 5.004 1 98.44 238 ALA A CA 1
ATOM 1875 C C . ALA A 1 238 ? -12.93 2.721 5.176 1 98.44 238 ALA A C 1
ATOM 1877 O O . ALA A 1 238 ? -12.945 3.504 4.223 1 98.44 238 ALA A O 1
ATOM 1878 N N . THR A 1 239 ? -13.312 3.084 6.367 1 96.69 239 THR A N 1
ATOM 1879 C CA . THR A 1 239 ? -14.086 4.297 6.617 1 96.69 239 THR A CA 1
ATOM 1880 C C . THR A 1 239 ? -13.164 5.488 6.84 1 96.69 239 THR A C 1
ATOM 1882 O O . THR A 1 239 ? -13.609 6.637 6.871 1 96.69 239 THR A O 1
ATOM 1885 N N . GLY A 1 240 ? -11.906 5.238 7 1 95.56 240 GLY A N 1
ATOM 1886 C CA . GLY A 1 240 ? -10.922 6.305 7.086 1 95.56 240 GLY A CA 1
ATOM 1887 C C . GLY A 1 240 ? -10.992 7.074 8.391 1 95.56 240 GLY A C 1
ATOM 1888 O O . GLY A 1 240 ? -11.539 6.582 9.383 1 95.56 240 GLY A O 1
ATOM 1889 N N . ALA A 1 241 ? -10.25 8.148 8.469 1 94.62 241 ALA A N 1
ATOM 1890 C CA . ALA A 1 241 ? -10.219 9.094 9.586 1 94.62 241 ALA A CA 1
ATOM 1891 C C . ALA A 1 241 ? -10.367 10.531 9.094 1 94.62 241 ALA A C 1
ATOM 1893 O O . ALA A 1 241 ? -9.992 10.852 7.965 1 94.62 241 ALA A O 1
ATOM 1894 N N . THR A 1 242 ? -10.945 11.312 9.898 1 90.94 242 THR A N 1
ATOM 1895 C CA . THR A 1 242 ? -11.195 12.703 9.539 1 90.94 242 THR A CA 1
ATOM 1896 C C . THR A 1 242 ? -10.312 13.641 10.359 1 90.94 242 THR A C 1
ATOM 1898 O O . THR A 1 242 ? -10.211 13.5 11.578 1 90.94 242 THR A O 1
ATOM 1901 N N . ALA A 1 243 ? -9.703 14.562 9.633 1 89 243 ALA A N 1
ATOM 1902 C CA . ALA A 1 243 ? -8.906 15.562 10.336 1 89 243 ALA A CA 1
ATOM 1903 C C . ALA A 1 243 ? -9.781 16.406 11.266 1 89 243 ALA A C 1
ATOM 1905 O O . ALA A 1 243 ? -10.852 16.859 10.867 1 89 243 ALA A O 1
ATOM 1906 N N . LYS A 1 244 ? -9.297 16.641 12.523 1 91.38 244 LYS A N 1
ATOM 1907 C CA . LYS A 1 244 ? -10 17.547 13.422 1 91.38 244 LYS A CA 1
ATOM 1908 C C . LYS A 1 244 ? -9.898 18.984 12.938 1 91.38 244 LYS A C 1
ATOM 1910 O O . LYS A 1 244 ? -8.844 19.422 12.469 1 91.38 244 LYS A O 1
ATOM 1915 N N . LYS A 1 245 ? -10.984 19.703 13.047 1 92.69 245 LYS A N 1
ATOM 1916 C CA . LYS A 1 245 ? -11.039 21.109 12.688 1 92.69 245 LYS A CA 1
ATOM 1917 C C . LYS A 1 245 ? -11.281 21.984 13.914 1 92.69 245 LYS A C 1
ATOM 1919 O O . LYS A 1 245 ? -11.688 21.484 14.969 1 92.69 245 LYS A O 1
ATOM 1924 N N . MET A 1 246 ? -10.969 23.219 13.797 1 95.19 246 MET A N 1
ATOM 1925 C CA . MET A 1 246 ? -11.078 24.141 14.914 1 95.19 246 MET A CA 1
ATOM 1926 C C . MET A 1 246 ? -12.422 24.875 14.883 1 95.19 246 MET A C 1
ATOM 1928 O O . MET A 1 246 ? -12.867 25.406 15.898 1 95.19 246 MET A O 1
ATOM 1932 N N . GLY A 1 247 ? -13.031 24.906 13.727 1 95 247 GLY A N 1
ATOM 1933 C CA . GLY A 1 247 ? -14.328 25.562 13.602 1 95 247 GLY A CA 1
ATOM 1934 C C . GLY A 1 247 ? -14.234 27.078 13.648 1 95 247 GLY A C 1
ATOM 1935 O O . GLY A 1 247 ? -15.141 27.734 14.164 1 95 247 GLY A O 1
ATOM 1936 N N . VAL A 1 248 ? -13.219 27.688 13.164 1 97.38 248 VAL A N 1
ATOM 1937 C CA . VAL A 1 248 ? -13.031 29.125 13.219 1 97.38 248 VAL A CA 1
ATOM 1938 C C . VAL A 1 248 ? -13.453 29.75 11.883 1 97.38 248 VAL A C 1
ATOM 1940 O O . VAL A 1 248 ? -13.469 29.078 10.852 1 97.38 248 VAL A O 1
ATOM 1943 N N . PRO A 1 249 ? -13.812 31.031 11.93 1 97.44 249 PRO A N 1
ATOM 1944 C CA . PRO A 1 249 ? -14.125 31.719 10.68 1 97.44 249 PRO A CA 1
ATOM 1945 C C . PRO A 1 249 ? -12.977 31.672 9.68 1 97.44 249 PRO A C 1
ATOM 1947 O O . PRO A 1 249 ? -11.82 31.891 10.055 1 97.44 249 PRO A O 1
ATOM 1950 N N . GLY A 1 250 ? -13.344 31.359 8.43 1 97.44 250 GLY A N 1
ATOM 1951 C CA . GLY A 1 250 ? -12.344 31.328 7.379 1 97.44 250 GLY A CA 1
ATOM 1952 C C . GLY A 1 250 ? -11.797 29.938 7.125 1 97.44 250 GLY A C 1
ATOM 1953 O O . GLY A 1 250 ? -11.203 29.672 6.078 1 97.44 250 GLY A O 1
ATOM 1954 N N . GLU A 1 251 ? -11.977 29 8.062 1 96.25 251 GLU A N 1
ATOM 1955 C CA . GLU A 1 251 ? -11.438 27.641 7.98 1 96.25 251 GLU A CA 1
ATOM 1956 C C . GLU A 1 251 ? -11.922 26.938 6.715 1 96.25 251 GLU A C 1
ATOM 1958 O O . GLU A 1 251 ? -11.109 26.406 5.941 1 96.25 251 GLU A O 1
ATOM 1963 N N . GLU A 1 252 ? -13.211 26.969 6.48 1 92.38 252 GLU A N 1
ATOM 1964 C CA . GLU A 1 252 ? -13.789 26.297 5.328 1 92.38 252 GLU A CA 1
ATOM 1965 C C . GLU A 1 252 ? -13.383 26.969 4.023 1 92.38 252 GLU A C 1
ATOM 1967 O O . GLU A 1 252 ? -13.086 26.281 3.033 1 92.38 252 GLU A O 1
ATOM 1972 N N . THR A 1 253 ? -13.32 28.281 4.055 1 94 253 THR A N 1
ATOM 1973 C CA . THR A 1 253 ? -13 29.062 2.867 1 94 253 THR A CA 1
ATOM 1974 C C . THR A 1 253 ? -11.594 28.75 2.365 1 94 253 THR A C 1
ATOM 1976 O O . THR A 1 253 ? -11.367 28.672 1.158 1 94 253 THR A O 1
ATOM 1979 N N . TYR A 1 254 ? -10.727 28.516 3.25 1 94.94 254 TYR A N 1
ATOM 1980 C CA . TYR A 1 254 ? -9.328 28.406 2.838 1 94.94 254 TYR A CA 1
ATOM 1981 C C . TYR A 1 254 ? -8.828 26.969 2.979 1 94.94 254 TYR A C 1
ATOM 1983 O O . TYR A 1 254 ? -7.633 26.719 2.814 1 94.94 254 TYR A O 1
ATOM 1991 N N . TRP A 1 255 ? -9.734 26.078 3.26 1 91.06 255 TRP A N 1
ATOM 1992 C CA . TRP A 1 255 ? -9.352 24.672 3.246 1 91.06 255 TRP A CA 1
ATOM 1993 C C . TRP A 1 255 ? -8.836 24.266 1.873 1 91.06 255 TRP A C 1
ATOM 1995 O O . TRP A 1 255 ? -9.5 24.484 0.858 1 91.06 255 TRP A O 1
ATOM 2005 N N . SER A 1 256 ? -7.652 23.734 1.758 1 87.31 256 SER A N 1
ATOM 2006 C CA . SER A 1 256 ? -6.953 23.359 0.538 1 87.31 256 SER A CA 1
ATOM 2007 C C . SER A 1 256 ? -6.562 24.578 -0.285 1 87.31 256 SER A C 1
ATOM 2009 O O . SER A 1 256 ? -6.172 24.453 -1.447 1 87.31 256 SER A O 1
ATOM 2011 N N . LYS A 1 257 ? -6.738 25.766 0.234 1 91.5 257 LYS A N 1
ATOM 2012 C CA . LYS A 1 257 ? -6.305 27.031 -0.345 1 91.5 257 LYS A CA 1
ATOM 2013 C C . LYS A 1 257 ? -5.41 27.797 0.623 1 91.5 257 LYS A C 1
ATOM 2015 O O . LYS A 1 257 ? -5.531 29.016 0.754 1 91.5 257 LYS A O 1
ATOM 2020 N N . GLY A 1 258 ? -4.723 26.984 1.328 1 94.44 258 GLY A N 1
ATOM 2021 C CA . GLY A 1 258 ? -3.807 27.547 2.312 1 94.44 258 GLY A CA 1
ATOM 2022 C C . GLY A 1 258 ? -3.865 26.828 3.65 1 94.44 258 GLY A C 1
ATOM 2023 O O . GLY A 1 258 ? -2.928 26.906 4.445 1 94.44 258 GLY A O 1
ATOM 2024 N N . ILE A 1 259 ? -4.996 26.234 3.9 1 95.06 259 ILE A N 1
ATOM 2025 C CA . ILE A 1 259 ? -5.133 25.422 5.102 1 95.06 259 ILE A CA 1
ATOM 2026 C C . ILE A 1 259 ? -5.062 23.938 4.734 1 95.06 259 ILE A C 1
ATOM 2028 O O . ILE A 1 259 ? -5.695 23.5 3.768 1 95.06 259 ILE A O 1
ATOM 2032 N N . SER A 1 260 ? -4.172 23.203 5.449 1 92.81 260 SER A N 1
ATOM 2033 C CA . SER A 1 260 ? -4 21.766 5.219 1 92.81 260 SER A CA 1
ATOM 2034 C C . SER A 1 260 ? -3.865 21.016 6.531 1 92.81 260 SER A C 1
ATOM 2036 O O . SER A 1 260 ? -3.535 21.609 7.562 1 92.81 260 SER A O 1
ATOM 2038 N N . ALA A 1 261 ? -4.215 19.781 6.484 1 90.38 261 ALA A N 1
ATOM 2039 C CA . ALA A 1 261 ? -4.039 18.922 7.66 1 90.38 261 ALA A CA 1
ATOM 2040 C C . ALA A 1 261 ? -3 17.844 7.402 1 90.38 261 ALA A C 1
ATOM 2042 O O . ALA A 1 261 ? -2.908 16.859 8.156 1 90.38 261 ALA A O 1
ATOM 2043 N N . CYS A 1 262 ? -2.234 17.953 6.336 1 88 262 CYS A N 1
ATOM 2044 C CA . CYS A 1 262 ? -1.239 16.938 5.996 1 88 262 CYS A CA 1
ATOM 2045 C C . CYS A 1 262 ? 0.035 17.594 5.465 1 88 262 CYS A C 1
ATOM 2047 O O . CYS A 1 262 ? 0.146 17.859 4.266 1 88 262 CYS A O 1
ATOM 2049 N N . ALA A 1 263 ? 1.018 17.703 6.328 1 88.06 263 ALA A N 1
ATOM 2050 C CA . ALA A 1 263 ? 2.289 18.312 5.953 1 88.06 263 ALA A CA 1
ATOM 2051 C C . ALA A 1 263 ? 3.027 17.453 4.926 1 88.06 263 ALA A C 1
ATOM 2053 O O . ALA A 1 263 ? 3.578 17.969 3.953 1 88.06 263 ALA A O 1
ATOM 2054 N N . VAL A 1 264 ? 3.023 16.125 5.09 1 81.06 264 VAL A N 1
ATOM 2055 C CA . VAL A 1 264 ? 3.746 15.195 4.223 1 81.06 264 VAL A CA 1
ATOM 2056 C C . VAL A 1 264 ? 3.123 15.203 2.83 1 81.06 264 VAL A C 1
ATOM 2058 O O . VAL A 1 264 ? 3.824 15.023 1.831 1 81.06 264 VAL A O 1
ATOM 2061 N N . CYS A 1 265 ? 1.873 15.492 2.783 1 83.38 265 CYS A N 1
ATOM 2062 C CA . CYS A 1 265 ? 1.14 15.484 1.522 1 83.38 265 CYS A CA 1
ATOM 2063 C C . CYS A 1 265 ? 1.303 16.797 0.782 1 83.38 265 CYS A C 1
ATOM 2065 O O . CYS A 1 265 ? 1.605 16.812 -0.412 1 83.38 265 CYS A O 1
ATOM 2067 N N . ASP A 1 266 ? 1.226 17.938 1.584 1 85.56 266 ASP A N 1
ATOM 2068 C CA . ASP A 1 266 ? 1.018 19.234 0.926 1 85.56 266 ASP A CA 1
ATOM 2069 C C . ASP A 1 266 ? 2.234 20.141 1.098 1 85.56 266 ASP A C 1
ATOM 2071 O O . ASP A 1 266 ? 2.385 21.125 0.376 1 85.56 266 ASP A O 1
ATOM 2075 N N . GLY A 1 267 ? 3.018 19.781 2.049 1 86.56 267 GLY A N 1
ATOM 2076 C CA . GLY A 1 267 ? 4.066 20.703 2.451 1 86.56 267 GLY A CA 1
ATOM 2077 C C . GLY A 1 267 ? 4.988 21.094 1.31 1 86.56 267 GLY A C 1
ATOM 2078 O O . GLY A 1 267 ? 5.496 22.219 1.271 1 86.56 267 GLY A O 1
ATOM 2079 N N . ALA A 1 268 ? 5.125 20.203 0.36 1 80.12 268 ALA A N 1
ATOM 2080 C CA . ALA A 1 268 ? 6.078 20.406 -0.729 1 80.12 268 ALA A CA 1
ATOM 2081 C C . ALA A 1 268 ? 5.426 21.125 -1.899 1 80.12 268 ALA A C 1
ATOM 2083 O O . ALA A 1 268 ? 6.102 21.484 -2.869 1 80.12 268 ALA A O 1
ATOM 2084 N N . LEU A 1 269 ? 4.18 21.422 -1.834 1 83.62 269 LEU A N 1
ATOM 2085 C CA . LEU A 1 269 ? 3.488 22.078 -2.938 1 83.62 269 LEU A CA 1
ATOM 2086 C C . LEU A 1 269 ? 4.012 23.5 -3.137 1 83.62 269 LEU A C 1
ATOM 2088 O O . LEU A 1 269 ? 4.406 24.156 -2.172 1 83.62 269 LEU A O 1
ATOM 2092 N N . PRO A 1 270 ? 3.904 23.984 -4.324 1 82.75 270 PRO A N 1
ATOM 2093 C CA . PRO A 1 270 ? 4.461 25.297 -4.645 1 82.75 270 PRO A CA 1
ATOM 2094 C C . PRO A 1 270 ? 3.84 26.422 -3.818 1 82.75 270 PRO A C 1
ATOM 2096 O O . PRO A 1 270 ? 4.531 27.375 -3.438 1 82.75 270 PRO A O 1
ATOM 2099 N N . ILE A 1 271 ? 2.641 26.312 -3.424 1 86.69 271 ILE A N 1
ATOM 2100 C CA . ILE A 1 271 ? 1.94 27.391 -2.715 1 86.69 271 ILE A CA 1
ATOM 2101 C C . ILE A 1 271 ? 2.551 27.562 -1.327 1 86.69 271 ILE A C 1
ATOM 2103 O O . ILE A 1 271 ? 2.43 28.641 -0.726 1 86.69 271 ILE A O 1
ATOM 2107 N N . TYR A 1 272 ? 3.291 26.578 -0.836 1 91.25 272 TYR A N 1
ATOM 2108 C CA . TYR A 1 272 ? 3.799 26.625 0.53 1 91.25 272 TYR A CA 1
ATOM 2109 C C . TYR A 1 272 ? 5.312 26.812 0.543 1 91.25 272 TYR A C 1
ATOM 2111 O O . TYR A 1 272 ? 5.902 27.062 1.599 1 91.25 272 TYR A O 1
ATOM 2119 N N . ARG A 1 273 ? 5.945 26.75 -0.586 1 88.25 273 ARG A N 1
ATOM 2120 C CA . ARG A 1 273 ? 7.402 26.766 -0.673 1 88.25 273 ARG A CA 1
ATOM 2121 C C . ARG A 1 273 ? 7.957 28.141 -0.306 1 88.25 273 ARG A C 1
ATOM 2123 O O . ARG A 1 273 ? 7.488 29.172 -0.812 1 88.25 273 ARG A O 1
ATOM 2130 N N . ASN A 1 274 ? 8.922 28.141 0.516 1 92.19 274 ASN A N 1
ATOM 2131 C CA . ASN A 1 274 ? 9.648 29.328 0.968 1 92.19 274 ASN A CA 1
ATOM 2132 C C . ASN A 1 274 ? 8.703 30.359 1.578 1 92.19 274 ASN A C 1
ATOM 2134 O O . ASN A 1 274 ? 8.867 31.562 1.36 1 92.19 274 ASN A O 1
ATOM 2138 N N . LYS A 1 275 ? 7.664 29.891 2.227 1 95.62 275 LYS A N 1
ATOM 2139 C CA . LYS A 1 275 ? 6.707 30.75 2.916 1 95.62 275 LYS A CA 1
ATOM 2140 C C . LYS A 1 275 ? 6.785 30.547 4.426 1 95.62 275 LYS A C 1
ATOM 2142 O O . LYS A 1 275 ? 7.277 29.531 4.906 1 95.62 275 LYS A O 1
ATOM 2147 N N . HIS A 1 276 ? 6.371 31.625 5.121 1 97.88 276 HIS A N 1
ATOM 2148 C CA . HIS A 1 276 ? 6.105 31.484 6.551 1 97.88 276 HIS A CA 1
ATOM 2149 C C . HIS A 1 276 ? 4.836 30.672 6.793 1 97.88 276 HIS A C 1
ATOM 2151 O O . HIS A 1 276 ? 3.746 31.078 6.379 1 97.88 276 HIS A O 1
ATOM 2157 N N . LEU A 1 277 ? 5.027 29.469 7.41 1 98.12 277 LEU A N 1
ATOM 2158 C CA . LEU A 1 277 ? 3.898 28.562 7.652 1 98.12 277 LEU A CA 1
ATOM 2159 C C . LEU A 1 277 ? 3.598 28.469 9.148 1 98.12 277 LEU A C 1
ATOM 2161 O O . LEU A 1 277 ? 4.492 28.641 9.977 1 98.12 277 LEU A O 1
ATOM 2165 N N . ALA A 1 278 ? 2.316 28.219 9.461 1 98.69 278 ALA A N 1
ATOM 2166 C CA . ALA A 1 278 ? 1.899 28.016 10.844 1 98.69 278 ALA A CA 1
ATOM 2167 C C . ALA A 1 278 ? 1.429 26.578 11.07 1 98.69 278 ALA A C 1
ATOM 2169 O O . ALA A 1 278 ? 0.893 25.953 10.156 1 98.69 278 ALA A O 1
ATOM 2170 N N . VAL A 1 279 ? 1.693 26.031 12.219 1 98.25 279 VAL A N 1
ATOM 2171 C CA . VAL A 1 279 ? 1.198 24.734 12.656 1 98.25 279 VAL A CA 1
ATOM 2172 C C . VAL A 1 279 ? 0.417 24.891 13.961 1 98.25 279 VAL A C 1
ATOM 2174 O O . VAL A 1 279 ? 0.905 25.5 14.914 1 98.25 279 VAL A O 1
ATOM 2177 N N . VAL A 1 280 ? -0.791 24.438 13.969 1 98.12 280 VAL A N 1
ATOM 2178 C CA . VAL A 1 280 ? -1.57 24.438 15.203 1 98.12 280 VAL A CA 1
ATOM 2179 C C . VAL A 1 280 ? -1.475 23.062 15.867 1 98.12 280 VAL A C 1
ATOM 2181 O O . VAL A 1 280 ? -1.791 22.047 15.258 1 98.12 280 VAL A O 1
ATOM 2184 N N . GLY A 1 281 ? -1.003 23.016 17.078 1 96.75 281 GLY A N 1
ATOM 2185 C CA . GLY A 1 281 ? -0.891 21.781 17.828 1 96.75 281 GLY A CA 1
ATOM 2186 C C . GLY A 1 281 ? 0.321 21.734 18.734 1 96.75 281 GLY A C 1
ATOM 2187 O O . GLY A 1 281 ? 1.252 22.531 18.578 1 96.75 281 GLY A O 1
ATOM 2188 N N . GLY A 1 282 ? 0.284 20.797 19.734 1 96.25 282 GLY A N 1
ATOM 2189 C CA . GLY A 1 282 ? 1.381 20.688 20.672 1 96.25 282 GLY A CA 1
ATOM 2190 C C . GLY A 1 282 ? 1.737 19.25 21.016 1 96.25 282 GLY A C 1
ATOM 2191 O O . GLY A 1 282 ? 2.432 18.984 22 1 96.25 282 GLY A O 1
ATOM 2192 N N . GLY A 1 283 ? 1.228 18.312 20.281 1 94.56 283 GLY A N 1
ATOM 2193 C CA . GLY A 1 283 ? 1.562 16.906 20.469 1 94.56 283 GLY A CA 1
ATOM 2194 C C . GLY A 1 283 ? 2.703 16.438 19.578 1 94.56 283 GLY A C 1
ATOM 2195 O O . GLY A 1 283 ? 3.332 17.25 18.891 1 94.56 283 GLY A O 1
ATOM 2196 N N . ASP A 1 284 ? 2.98 15.164 19.672 1 90.88 284 ASP A N 1
ATOM 2197 C CA . ASP A 1 284 ? 4.055 14.586 18.875 1 90.88 284 ASP A CA 1
ATOM 2198 C C . ASP A 1 284 ? 3.807 14.82 17.375 1 90.88 284 ASP A C 1
ATOM 2200 O O . ASP A 1 284 ? 4.73 15.148 16.641 1 90.88 284 ASP A O 1
ATOM 2204 N N . THR A 1 285 ? 2.568 14.711 16.938 1 89.62 285 THR A N 1
ATOM 2205 C CA . THR A 1 285 ? 2.207 14.93 15.547 1 89.62 285 THR A CA 1
ATOM 2206 C C . THR A 1 285 ? 2.537 16.359 15.117 1 89.62 285 THR A C 1
ATOM 2208 O O . THR A 1 285 ? 3.086 16.578 14.039 1 89.62 285 THR A O 1
ATOM 2211 N N . ALA A 1 286 ? 2.209 17.266 15.984 1 94.81 286 ALA A N 1
ATOM 2212 C CA . ALA A 1 286 ? 2.467 18.672 15.672 1 94.81 286 ALA A CA 1
ATOM 2213 C C . ALA A 1 286 ? 3.963 18.938 15.531 1 94.81 286 ALA A C 1
ATOM 2215 O O . ALA A 1 286 ? 4.391 19.625 14.609 1 94.81 286 ALA A O 1
ATOM 2216 N N . CYS A 1 287 ? 4.711 18.344 16.453 1 94 287 CYS A N 1
ATOM 2217 C CA . CYS A 1 287 ? 6.156 18.531 16.391 1 94 287 CYS A CA 1
ATOM 2218 C C . CYS A 1 287 ? 6.734 17.922 15.125 1 94 287 CYS A C 1
ATOM 2220 O O . CYS A 1 287 ? 7.602 18.516 14.484 1 94 287 CYS A O 1
ATOM 2222 N N . GLU A 1 288 ? 6.227 16.812 14.758 1 89.62 288 GLU A N 1
ATOM 2223 C CA . GLU A 1 288 ? 6.688 16.125 13.547 1 89.62 288 GLU A CA 1
ATOM 2224 C C . GLU A 1 288 ? 6.328 16.938 12.297 1 89.62 288 GLU A C 1
ATOM 2226 O O . GLU A 1 288 ? 7.172 17.141 11.414 1 89.62 288 GLU A O 1
ATOM 2231 N N . GLU A 1 289 ? 5.137 17.391 12.273 1 91.62 289 GLU A N 1
ATOM 2232 C CA . GLU A 1 289 ? 4.684 18.156 11.109 1 91.62 289 GLU A CA 1
ATOM 2233 C C . GLU A 1 289 ? 5.445 19.469 10.984 1 91.62 289 GLU A C 1
ATOM 2235 O O . GLU A 1 289 ? 5.848 19.859 9.883 1 91.62 289 GLU A O 1
ATOM 2240 N N . ALA A 1 290 ? 5.652 20.125 12.117 1 94.81 290 ALA A N 1
ATOM 2241 C CA . ALA A 1 290 ? 6.414 21.359 12.109 1 94.81 290 ALA A CA 1
ATOM 2242 C C . ALA A 1 290 ? 7.836 21.141 11.594 1 94.81 290 ALA A C 1
ATOM 2244 O O . ALA A 1 290 ? 8.32 21.875 10.742 1 94.81 290 ALA A O 1
ATOM 2245 N N . THR A 1 291 ? 8.414 20.109 12.125 1 89.69 291 THR A N 1
ATOM 2246 C CA . THR A 1 291 ? 9.773 19.781 11.711 1 89.69 291 THR A CA 1
ATOM 2247 C C . THR A 1 291 ? 9.82 19.453 10.219 1 89.69 291 THR A C 1
ATOM 2249 O O . THR A 1 291 ? 10.703 19.922 9.5 1 89.69 291 THR A O 1
ATOM 2252 N N . PHE A 1 292 ? 8.891 18.719 9.773 1 87.81 292 PHE A N 1
ATOM 2253 C CA . PHE A 1 292 ? 8.828 18.328 8.375 1 87.81 292 PHE A CA 1
ATOM 2254 C C . PHE A 1 292 ? 8.68 19.562 7.473 1 87.81 292 PHE A C 1
ATOM 2256 O O . PHE A 1 292 ? 9.344 19.656 6.438 1 87.81 292 PHE A O 1
ATOM 2263 N N . LEU A 1 293 ? 7.891 20.469 7.879 1 92.38 293 LEU A N 1
ATOM 2264 C CA . LEU A 1 293 ? 7.586 21.656 7.074 1 92.38 293 LEU A CA 1
ATOM 2265 C C . LEU A 1 293 ? 8.812 22.547 6.934 1 92.38 293 LEU A C 1
ATOM 2267 O O . LEU A 1 293 ? 8.883 23.359 6.008 1 92.38 293 LEU A O 1
ATOM 2271 N N . THR A 1 294 ? 9.734 22.438 7.84 1 90.06 294 THR A N 1
ATOM 2272 C CA . THR A 1 294 ? 10.922 23.297 7.785 1 90.06 294 THR A CA 1
ATOM 2273 C C . THR A 1 294 ? 11.75 22.984 6.539 1 90.06 294 THR A C 1
ATOM 2275 O O . THR A 1 294 ? 12.594 23.781 6.133 1 90.06 294 THR A O 1
ATOM 2278 N N . HIS A 1 295 ? 11.445 21.828 5.969 1 82.56 295 HIS A N 1
ATOM 2279 C CA . HIS A 1 295 ? 12.156 21.453 4.746 1 82.56 295 HIS A CA 1
ATOM 2280 C C . HIS A 1 295 ? 11.734 22.344 3.578 1 82.56 295 HIS A C 1
ATOM 2282 O O . HIS A 1 295 ? 12.453 22.453 2.582 1 82.56 295 HIS A O 1
ATOM 2288 N N . PHE A 1 296 ? 10.641 22.984 3.684 1 86.31 296 PHE A N 1
ATOM 2289 C CA . PHE A 1 296 ? 10.062 23.719 2.559 1 86.31 296 PHE A CA 1
ATOM 2290 C C . PHE A 1 296 ? 9.828 25.172 2.92 1 86.31 296 PHE A C 1
ATOM 2292 O O . PHE A 1 296 ? 9.922 26.047 2.062 1 86.31 296 PHE A O 1
ATOM 2299 N N . ALA A 1 297 ? 9.594 25.406 4.176 1 92.25 297 ALA A N 1
ATOM 2300 C CA . ALA A 1 297 ? 9.156 26.719 4.652 1 92.25 297 ALA A CA 1
ATOM 2301 C C . ALA A 1 297 ? 10.344 27.625 4.938 1 92.25 297 ALA A C 1
ATOM 2303 O O . ALA A 1 297 ? 11.438 27.156 5.23 1 92.25 297 ALA A O 1
ATOM 2304 N N . SER A 1 298 ? 10.133 28.922 4.801 1 94.44 298 SER A N 1
ATOM 2305 C CA . SER A 1 298 ? 11.133 29.891 5.27 1 94.44 298 SER A CA 1
ATOM 2306 C C . SER A 1 298 ? 11.156 29.953 6.793 1 94.44 298 SER A C 1
ATOM 2308 O O . SER A 1 298 ? 12.219 30.172 7.391 1 94.44 298 SER A O 1
ATOM 2310 N N . LYS A 1 299 ? 10.023 29.781 7.316 1 96.75 299 LYS A N 1
ATOM 2311 C CA . LYS A 1 299 ? 9.812 29.812 8.758 1 96.75 299 LYS A CA 1
ATOM 2312 C C . LYS A 1 299 ? 8.539 29.047 9.141 1 96.75 299 LYS A C 1
ATOM 2314 O O . LYS A 1 299 ? 7.582 29 8.375 1 96.75 299 LYS A O 1
ATOM 2319 N N . VAL A 1 300 ? 8.617 28.375 10.352 1 97.81 300 VAL A N 1
ATOM 2320 C CA . VAL A 1 300 ? 7.438 27.688 10.867 1 97.81 300 VAL A CA 1
ATOM 2321 C C . VAL A 1 300 ? 7.098 28.203 12.258 1 97.81 300 VAL A C 1
ATOM 2323 O O . VAL A 1 300 ? 7.961 28.266 13.133 1 97.81 300 VAL A O 1
ATOM 2326 N N . THR A 1 301 ? 5.871 28.688 12.43 1 98.62 301 THR A N 1
ATOM 2327 C CA . THR A 1 301 ? 5.395 29.109 13.742 1 98.62 301 THR A CA 1
ATOM 2328 C C . THR A 1 301 ? 4.406 28.094 14.305 1 98.62 301 THR A C 1
ATOM 2330 O O . THR A 1 301 ? 3.377 27.812 13.68 1 98.62 301 THR A O 1
ATOM 2333 N N . MET A 1 302 ? 4.715 27.547 15.445 1 98.44 302 MET A N 1
ATOM 2334 C CA . MET A 1 302 ? 3.791 26.656 16.125 1 98.44 302 MET A CA 1
ATOM 2335 C C . MET A 1 302 ? 2.906 27.406 17.109 1 98.44 302 MET A C 1
ATOM 2337 O O . MET A 1 302 ? 3.408 28.156 17.938 1 98.44 302 MET A O 1
ATOM 2341 N N . LEU A 1 303 ? 1.618 27.281 16.953 1 98.44 303 LEU A N 1
ATOM 2342 C CA . LEU A 1 303 ? 0.65 27.812 17.906 1 98.44 303 LEU A CA 1
ATOM 2343 C C . LEU A 1 303 ? 0.258 26.75 18.922 1 98.44 303 LEU A C 1
ATOM 2345 O O . LEU A 1 303 ? -0.406 25.766 18.594 1 98.44 303 LEU A O 1
ATOM 2349 N N . VAL A 1 304 ? 0.66 26.984 20.188 1 98.25 304 VAL A N 1
ATOM 2350 C CA . VAL A 1 304 ? 0.373 26.047 21.281 1 98.25 304 VAL A CA 1
ATOM 2351 C C . VAL A 1 304 ? -0.562 26.719 22.297 1 98.25 304 VAL A C 1
ATOM 2353 O O . VAL A 1 304 ? -0.258 27.781 22.812 1 98.25 304 VAL A O 1
ATOM 2356 N N . ARG A 1 305 ? -1.649 26.078 22.578 1 97 305 ARG A N 1
ATOM 2357 C CA . ARG A 1 305 ? -2.713 26.672 23.359 1 97 305 ARG A CA 1
ATOM 2358 C C . ARG A 1 305 ? -2.309 26.781 24.828 1 97 305 ARG A C 1
ATOM 2360 O O . ARG A 1 305 ? -2.844 27.625 25.578 1 97 305 ARG A O 1
ATOM 2367 N N . ARG A 1 306 ? -1.338 26.016 25.25 1 96.69 306 ARG A N 1
ATOM 2368 C CA . ARG A 1 306 ? -0.882 26 26.625 1 96.69 306 ARG A CA 1
ATOM 2369 C C . ARG A 1 306 ? 0.561 26.484 26.734 1 96.69 306 ARG A C 1
ATOM 2371 O O . ARG A 1 306 ? 1.137 26.953 25.75 1 96.69 306 ARG A O 1
ATOM 2378 N N . ASP A 1 307 ? 1.047 26.469 27.984 1 96.31 307 ASP A N 1
ATOM 2379 C CA . ASP A 1 307 ? 2.43 26.859 28.234 1 96.31 307 ASP A CA 1
ATOM 2380 C C . ASP A 1 307 ? 3.357 25.656 28.234 1 96.31 307 ASP A C 1
ATOM 2382 O O . ASP A 1 307 ? 4.52 25.75 28.625 1 96.31 307 ASP A O 1
ATOM 2386 N N . GLU A 1 308 ? 2.721 24.531 27.859 1 95.75 308 GLU A N 1
ATOM 2387 C CA . GLU A 1 308 ? 3.469 23.281 27.734 1 95.75 308 GLU A CA 1
ATOM 2388 C C . GLU A 1 308 ? 2.945 22.438 26.578 1 95.75 308 GLU A C 1
ATOM 2390 O O . GLU A 1 308 ? 1.817 22.641 26.109 1 95.75 308 GLU A O 1
ATOM 2395 N N . MET A 1 309 ? 3.846 21.547 26.094 1 96.06 309 MET A N 1
ATOM 2396 C CA . MET A 1 309 ? 3.445 20.641 25.031 1 96.06 309 MET A CA 1
ATOM 2397 C C . MET A 1 309 ? 3.115 19.266 25.594 1 96.06 309 MET A C 1
ATOM 2399 O O . MET A 1 309 ? 3.713 18.828 26.594 1 96.06 309 MET A O 1
ATOM 2403 N N . ARG A 1 310 ? 2.17 18.672 24.906 1 93.56 310 ARG A N 1
ATOM 2404 C CA . ARG A 1 310 ? 1.879 17.266 25.219 1 93.56 310 ARG A CA 1
ATOM 2405 C C . ARG A 1 310 ? 2.91 16.344 24.578 1 93.56 310 ARG A C 1
ATOM 2407 O O . ARG A 1 310 ? 3.035 15.188 24.969 1 93.56 310 ARG A O 1
ATOM 2414 N N . ALA A 1 311 ? 3.643 16.859 23.672 1 93.94 311 ALA A N 1
ATOM 2415 C CA . ALA A 1 311 ? 4.637 16.078 22.922 1 93.94 311 ALA A CA 1
ATOM 2416 C C . ALA A 1 311 ? 5.699 15.508 23.859 1 93.94 311 ALA A C 1
ATOM 2418 O O . ALA A 1 311 ? 5.965 16.078 24.938 1 93.94 311 ALA A O 1
ATOM 2419 N N . SER A 1 312 ? 6.262 14.438 23.422 1 91.06 312 SER A N 1
ATOM 2420 C CA . SER A 1 312 ? 7.383 13.852 24.156 1 91.06 312 SER A CA 1
ATOM 2421 C C . SER A 1 312 ? 8.555 14.828 24.25 1 91.06 312 SER A C 1
ATOM 2423 O O . SER A 1 312 ? 8.672 15.742 23.438 1 91.06 312 SER A O 1
ATOM 2425 N N . LYS A 1 313 ? 9.422 14.594 25.266 1 90.31 313 LYS A N 1
ATOM 2426 C CA . LYS A 1 313 ? 10.562 15.477 25.484 1 90.31 313 LYS A CA 1
ATOM 2427 C C . LYS A 1 313 ? 11.484 15.492 24.266 1 90.31 313 LYS A C 1
ATOM 2429 O O . LYS A 1 313 ? 12.016 16.531 23.891 1 90.31 313 LYS A O 1
ATOM 2434 N N . ALA A 1 314 ? 11.648 14.352 23.75 1 86.94 314 ALA A N 1
ATOM 2435 C CA . ALA A 1 314 ? 12.492 14.258 22.562 1 86.94 314 ALA A CA 1
ATOM 2436 C C . ALA A 1 314 ? 11.938 15.109 21.422 1 86.94 314 ALA A C 1
ATOM 2438 O O . ALA A 1 314 ? 12.688 15.82 20.75 1 86.94 314 ALA A O 1
ATOM 2439 N N . MET A 1 315 ? 10.633 15.07 21.25 1 90.12 315 MET A N 1
ATOM 2440 C CA . MET A 1 315 ? 9.984 15.836 20.188 1 90.12 315 MET A CA 1
ATOM 2441 C C . MET A 1 315 ? 10.016 17.328 20.5 1 90.12 315 MET A C 1
ATOM 2443 O O . MET A 1 315 ? 10.219 18.141 19.594 1 90.12 315 MET A O 1
ATOM 2447 N N . GLN A 1 316 ? 9.898 17.656 21.734 1 93.25 316 GLN A N 1
ATOM 2448 C CA . GLN A 1 316 ? 9.984 19.047 22.156 1 93.25 316 GLN A CA 1
ATOM 2449 C C . GLN A 1 316 ? 11.367 19.625 21.844 1 93.25 316 GLN A C 1
ATOM 2451 O O . GLN A 1 316 ? 11.477 20.734 21.312 1 93.25 316 GLN A O 1
ATOM 2456 N N . GLN A 1 317 ? 12.328 18.875 22.141 1 90.94 317 GLN A N 1
ATOM 2457 C CA . GLN A 1 317 ? 13.695 19.328 21.922 1 90.94 317 GLN A CA 1
ATOM 2458 C C . GLN A 1 317 ? 13.938 19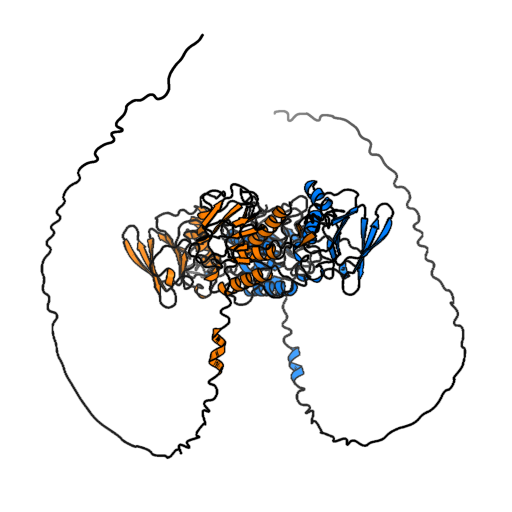.609 20.438 1 90.94 317 GLN A C 1
ATOM 2460 O O . GLN A 1 317 ? 14.617 20.562 20.078 1 90.94 317 GLN A O 1
ATOM 2465 N N . ARG A 1 318 ? 13.336 18.844 19.672 1 86.81 318 ARG A N 1
ATOM 2466 C CA . ARG A 1 318 ? 13.523 18.969 18.219 1 86.81 318 ARG A CA 1
ATOM 2467 C C . ARG A 1 318 ? 12.977 20.312 17.719 1 86.81 318 ARG A C 1
ATOM 2469 O O . ARG A 1 318 ? 13.609 20.969 16.891 1 86.81 318 ARG A O 1
ATOM 2476 N N . VAL A 1 319 ? 11.852 20.656 18.219 1 93.75 319 VAL A N 1
ATOM 2477 C CA . VAL A 1 319 ? 11.227 21.875 17.703 1 93.75 319 VAL A CA 1
ATOM 2478 C C . VAL A 1 319 ? 11.82 23.094 18.422 1 93.75 319 VAL A C 1
ATOM 2480 O O . VAL A 1 319 ? 11.93 24.172 17.828 1 93.75 319 VAL A O 1
ATOM 2483 N N . LEU A 1 320 ? 12.273 22.938 19.625 1 94.19 320 LEU A N 1
ATOM 2484 C CA . LEU A 1 320 ? 12.828 24.047 20.391 1 94.19 320 LEU A CA 1
ATOM 2485 C C . LEU A 1 320 ? 14.219 24.406 19.875 1 94.19 320 LEU A C 1
ATOM 2487 O O . LEU A 1 320 ? 14.633 25.562 19.984 1 94.19 320 LEU A O 1
ATOM 2491 N N . THR A 1 321 ? 14.852 23.438 19.281 1 90.81 321 THR A N 1
ATOM 2492 C CA . THR A 1 321 ? 16.234 23.672 18.859 1 90.81 321 THR A CA 1
ATOM 2493 C C . THR A 1 321 ? 16.297 23.969 17.375 1 90.81 321 THR A C 1
ATOM 2495 O O . THR A 1 321 ? 17.375 24.219 16.828 1 90.81 321 THR A O 1
ATOM 2498 N N . ASN A 1 322 ? 15.242 23.891 16.688 1 90.69 322 ASN A N 1
ATOM 2499 C CA . ASN A 1 322 ? 15.219 24.172 15.258 1 90.69 322 ASN A CA 1
ATOM 2500 C C . ASN A 1 322 ? 15.156 25.672 14.984 1 90.69 322 ASN A C 1
ATOM 2502 O O . ASN A 1 322 ? 14.195 26.328 15.383 1 90.69 322 ASN A O 1
ATOM 2506 N N . PRO A 1 323 ? 16.094 26.25 14.305 1 91.62 323 PRO A N 1
ATOM 2507 C CA . PRO A 1 323 ? 16.141 27.703 14.133 1 91.62 323 PRO A CA 1
ATOM 2508 C C . PRO A 1 323 ? 15.008 28.234 13.258 1 91.62 323 PRO A C 1
ATOM 2510 O O . PRO A 1 323 ? 14.719 29.422 13.281 1 91.62 323 PRO A O 1
ATOM 2513 N N . LYS A 1 324 ? 14.375 27.328 12.508 1 93.38 324 LYS A N 1
ATOM 2514 C CA . LYS A 1 324 ? 13.297 27.766 11.625 1 93.38 324 LYS A CA 1
ATOM 2515 C C . LYS A 1 324 ? 11.945 27.703 12.336 1 93.38 324 LYS A C 1
ATOM 2517 O O . LYS A 1 324 ? 10.93 28.125 11.781 1 93.38 324 LYS A O 1
ATOM 2522 N N . ILE A 1 325 ? 11.984 27.188 13.555 1 96.62 325 ILE A N 1
ATOM 2523 C CA . ILE A 1 325 ? 10.703 27 14.234 1 96.62 325 ILE A CA 1
ATOM 2524 C C . ILE A 1 325 ? 10.594 27.984 15.398 1 96.62 325 ILE A C 1
ATOM 2526 O O . ILE A 1 325 ? 11.516 28.109 16.203 1 96.62 325 ILE A O 1
ATOM 2530 N N . GLU A 1 326 ? 9.562 28.688 15.375 1 97.94 326 GLU A N 1
ATOM 2531 C CA . GLU A 1 326 ? 9.18 29.531 16.5 1 97.94 326 GLU A CA 1
ATOM 2532 C C . GLU A 1 326 ? 7.906 29.016 17.172 1 97.94 326 GLU A C 1
ATOM 2534 O O . GLU A 1 326 ? 6.949 28.656 16.484 1 97.94 326 GLU A O 1
ATOM 2539 N N . ILE A 1 327 ? 7.91 29 18.516 1 98.31 327 ILE A N 1
ATOM 2540 C CA . ILE A 1 327 ? 6.723 28.547 19.234 1 98.31 327 ILE A CA 1
ATOM 2541 C C . ILE A 1 327 ? 6.051 29.734 19.922 1 98.31 327 ILE A C 1
ATOM 2543 O O . ILE A 1 327 ? 6.703 30.5 20.641 1 98.31 327 ILE A O 1
ATOM 2547 N N . ILE A 1 328 ? 4.797 29.922 19.625 1 98.12 328 ILE A N 1
ATOM 2548 C CA . ILE A 1 328 ? 3.973 30.891 20.344 1 98.12 328 ILE A CA 1
ATOM 2549 C C . ILE A 1 328 ? 3.098 30.172 21.375 1 98.12 328 ILE A C 1
ATOM 2551 O O . ILE A 1 328 ? 2.139 29.484 21 1 98.12 328 ILE A O 1
ATOM 2555 N N . TRP A 1 329 ? 3.477 30.328 22.594 1 97.94 329 TRP A N 1
ATOM 2556 C CA . TRP A 1 329 ? 2.793 29.672 23.688 1 97.94 329 TRP A CA 1
ATOM 2557 C C . TRP A 1 329 ? 1.508 30.391 24.062 1 97.94 329 TRP A C 1
ATOM 2559 O O . TRP A 1 329 ? 1.362 31.594 23.781 1 97.94 329 TRP A O 1
ATOM 2569 N N . ASN A 1 330 ? 0.546 29.719 24.625 1 98.12 330 ASN A N 1
ATOM 2570 C CA . ASN A 1 330 ? -0.689 30.266 25.172 1 98.12 330 ASN A CA 1
ATOM 2571 C C . ASN A 1 330 ? -1.492 31.016 24.109 1 98.12 330 ASN A C 1
ATOM 2573 O O . ASN A 1 330 ? -2.057 32.094 24.375 1 98.12 330 ASN A O 1
ATOM 2577 N N . HIS A 1 331 ? -1.451 30.562 22.906 1 98.06 331 HIS A N 1
ATOM 2578 C CA . HIS A 1 331 ? -2.219 31.203 21.844 1 98.06 331 HIS A CA 1
ATOM 2579 C C . HIS A 1 331 ? -3.09 30.188 21.109 1 98.06 331 HIS A C 1
ATOM 2581 O O . HIS A 1 331 ? -2.713 29.031 20.969 1 98.06 331 HIS A O 1
ATOM 2587 N N . THR A 1 332 ? -4.195 30.609 20.688 1 98.06 332 THR A N 1
ATOM 2588 C CA . THR A 1 332 ? -5.109 29.828 19.859 1 98.06 332 THR A CA 1
ATOM 2589 C C . THR A 1 332 ? -5.465 30.578 18.578 1 98.06 332 THR A C 1
ATOM 2591 O O . THR A 1 332 ? -5.254 31.781 18.484 1 98.06 332 THR A O 1
ATOM 2594 N N . LEU A 1 333 ? -5.879 29.828 17.578 1 98.44 333 LEU A N 1
ATOM 2595 C CA . LEU A 1 333 ? -6.352 30.406 16.328 1 98.44 333 LEU A CA 1
ATOM 2596 C C . LEU A 1 333 ? -7.77 30.953 16.484 1 98.44 333 LEU A C 1
ATOM 2598 O O . LEU A 1 333 ? -8.648 30.266 17 1 98.44 333 LEU A O 1
ATOM 2602 N N . LEU A 1 334 ? -7.949 32.188 16 1 98.06 334 LEU A N 1
ATOM 2603 C CA . LEU A 1 334 ? -9.273 32.781 16.094 1 98.06 334 LEU A CA 1
ATOM 2604 C C . LEU A 1 334 ? -9.938 32.844 14.719 1 98.06 334 LEU A C 1
ATOM 2606 O O . LEU A 1 334 ? -11.164 32.688 14.617 1 98.06 334 LEU A O 1
ATOM 2610 N N . SER A 1 335 ? -9.18 33.125 13.727 1 98.25 335 SER A N 1
ATOM 2611 C CA . SER A 1 335 ? -9.742 33.219 12.383 1 98.25 335 SER A CA 1
ATOM 2612 C C . SER A 1 335 ? -8.641 33.188 11.32 1 98.25 335 SER A C 1
ATOM 2614 O O . SER A 1 335 ? -7.465 33.375 11.633 1 98.25 335 SER A O 1
ATOM 2616 N N . ALA A 1 336 ? -9.047 32.812 10.117 1 98.31 336 ALA A N 1
ATOM 2617 C CA . ALA A 1 336 ? -8.188 32.812 8.93 1 98.31 336 ALA A CA 1
ATOM 2618 C C . ALA A 1 336 ? -8.711 33.812 7.887 1 98.31 336 ALA A C 1
ATOM 2620 O O . ALA A 1 336 ? -9.922 33.906 7.668 1 98.31 336 ALA A O 1
ATOM 2621 N N . GLN A 1 337 ? -7.785 34.562 7.309 1 97.56 337 GLN A N 1
ATOM 2622 C CA . GLN A 1 337 ? -8.164 35.594 6.348 1 97.56 337 GLN A CA 1
ATOM 2623 C C . GLN A 1 337 ? -7.285 35.531 5.102 1 97.56 337 GLN A C 1
ATOM 2625 O O . GLN A 1 337 ? -6.184 35 5.141 1 97.56 337 GLN A O 1
ATOM 2630 N N . GLY A 1 338 ? -7.855 36.156 3.934 1 96.62 338 GLY A N 1
ATOM 2631 C CA . GLY A 1 338 ? -7.125 36.25 2.68 1 96.62 338 GLY A CA 1
ATOM 2632 C C . GLY A 1 338 ? -8.008 36.594 1.501 1 96.62 338 GLY A C 1
ATOM 2633 O O . GLY A 1 338 ? -9.148 37.031 1.685 1 96.62 338 GLY A O 1
ATOM 2634 N N . GLY A 1 339 ? -7.395 36.625 0.361 1 95 339 GLY A N 1
ATOM 2635 C CA . GLY A 1 339 ? -8.133 36.719 -0.885 1 95 339 GLY A CA 1
ATOM 2636 C C . GLY A 1 339 ? -8.508 35.406 -1.491 1 95 339 GLY A C 1
ATOM 2637 O O . GLY A 1 339 ? -9.344 34.656 -0.941 1 95 339 GLY A O 1
ATOM 2638 N N . ASP A 1 340 ? -7.719 35.062 -2.496 1 93.38 340 ASP A N 1
ATOM 2639 C CA . ASP A 1 340 ? -7.922 33.781 -3.135 1 93.38 340 ASP A CA 1
ATOM 2640 C C . ASP A 1 340 ? -7.289 32.656 -2.314 1 93.38 340 ASP A C 1
ATOM 2642 O O . ASP A 1 340 ? -7.719 31.5 -2.391 1 93.38 340 ASP A O 1
ATOM 2646 N N . LYS A 1 341 ? -6.281 33.125 -1.64 1 94.88 341 LYS A N 1
ATOM 2647 C CA . LYS A 1 341 ? -5.59 32.156 -0.765 1 94.88 341 LYS A CA 1
ATOM 2648 C C . LYS A 1 341 ? -5.359 32.781 0.619 1 94.88 341 LYS A C 1
ATOM 2650 O O . LYS A 1 341 ? -5.496 33.969 0.805 1 94.88 341 LYS A O 1
ATOM 2655 N N . LEU A 1 342 ? -5.078 31.906 1.568 1 97.56 342 LEU A N 1
ATOM 2656 C CA . LEU A 1 342 ? -4.797 32.312 2.936 1 97.56 342 LEU A CA 1
ATOM 2657 C C . LEU A 1 342 ? -3.611 33.281 2.973 1 97.56 342 LEU A C 1
ATOM 2659 O O . LEU A 1 342 ? -2.586 33.031 2.334 1 97.56 342 LEU A O 1
ATOM 2663 N N . THR A 1 343 ? -3.738 34.438 3.723 1 97.19 343 THR A N 1
ATOM 2664 C CA . THR A 1 343 ? -2.621 35.375 3.811 1 97.19 343 THR A CA 1
ATOM 2665 C C . THR A 1 343 ? -2.293 35.688 5.27 1 97.19 343 THR A C 1
ATOM 2667 O O . THR A 1 343 ? -1.184 36.125 5.578 1 97.19 343 THR A O 1
ATOM 2670 N N . ASP A 1 344 ? -3.32 35.562 6.066 1 97.25 344 ASP A N 1
ATOM 2671 C CA . ASP A 1 344 ? -3.025 35.906 7.457 1 97.25 344 ASP A CA 1
ATOM 2672 C C . ASP A 1 344 ? -4.004 35.219 8.406 1 97.25 344 ASP A C 1
ATOM 2674 O O . ASP A 1 344 ? -5.051 34.719 7.98 1 97.25 344 ASP A O 1
ATOM 2678 N N . LEU A 1 345 ? -3.568 35.156 9.672 1 98.56 345 LEU A N 1
ATOM 2679 C CA . LEU A 1 345 ? -4.336 34.562 10.773 1 98.56 345 LEU A CA 1
ATOM 2680 C C . LEU A 1 345 ? -4.539 35.594 11.891 1 98.56 345 LEU A C 1
ATOM 2682 O O . LEU A 1 345 ? -3.689 36.438 12.109 1 98.56 345 LEU A O 1
ATOM 2686 N N . THR A 1 346 ? -5.66 35.531 12.5 1 98.69 346 THR A N 1
ATOM 2687 C CA . THR A 1 346 ? -5.824 36.188 13.797 1 98.69 346 THR A CA 1
ATOM 2688 C C . THR A 1 346 ? -5.652 35.156 14.93 1 98.69 346 THR A C 1
ATOM 2690 O O . THR A 1 346 ? -6.34 34.156 14.969 1 98.69 346 THR A O 1
ATOM 2693 N N . ILE A 1 347 ? -4.707 35.438 15.789 1 98.56 347 ILE A N 1
ATOM 2694 C CA . ILE A 1 347 ? -4.469 34.562 16.922 1 98.56 347 ILE A CA 1
ATOM 2695 C C . ILE A 1 347 ? -4.73 35.281 18.219 1 98.56 347 ILE A C 1
ATOM 2697 O O . ILE A 1 347 ? -4.711 36.531 18.266 1 98.56 347 ILE A O 1
ATOM 2701 N N . GLN A 1 348 ? -5.043 34.531 19.266 1 98.38 348 GLN A N 1
ATOM 2702 C CA . GLN A 1 348 ? -5.398 35.125 20.547 1 98.38 348 GLN A CA 1
ATOM 2703 C C . GLN A 1 348 ? -4.656 34.438 21.703 1 98.38 348 GLN A C 1
ATOM 2705 O O . GLN A 1 348 ? -4.574 33.219 21.766 1 98.38 348 GLN A O 1
ATOM 2710 N N . ASN A 1 349 ? -4.121 35.312 22.547 1 98.19 349 ASN A N 1
ATOM 2711 C CA . ASN A 1 349 ? -3.609 34.812 23.812 1 98.19 349 ASN A CA 1
ATOM 2712 C C . ASN A 1 349 ? -4.738 34.312 24.719 1 98.19 349 ASN A C 1
ATOM 2714 O O . ASN A 1 349 ? -5.648 35.062 25.047 1 98.19 349 ASN A O 1
ATOM 2718 N N . VAL A 1 350 ? -4.645 33.125 25.141 1 97.12 350 VAL A N 1
ATOM 2719 C CA . VAL A 1 350 ? -5.766 32.5 25.844 1 97.12 350 VAL A CA 1
ATOM 2720 C C . VAL A 1 350 ? -5.84 33.031 27.266 1 97.12 350 VAL A C 1
ATOM 2722 O O . VAL A 1 350 ? -6.879 32.938 27.922 1 97.12 350 VAL A O 1
ATOM 2725 N N . LEU A 1 351 ? -4.75 33.656 27.781 1 97.25 351 LEU A N 1
ATOM 2726 C CA . LEU A 1 351 ? -4.703 34.156 29.141 1 97.25 351 LEU A CA 1
ATOM 2727 C C . LEU A 1 351 ? -5.102 35.656 29.172 1 97.25 351 LEU A C 1
ATOM 2729 O O . LEU A 1 351 ? -5.926 36.062 29.984 1 97.25 351 LEU A O 1
ATOM 2733 N N . THR A 1 352 ? -4.605 36.438 28.219 1 97.31 352 THR A N 1
ATOM 2734 C CA . THR A 1 352 ? -4.816 37.906 28.234 1 97.31 352 THR A CA 1
ATOM 2735 C C . THR A 1 352 ? -5.949 38.281 27.297 1 97.31 352 THR A C 1
ATOM 2737 O O . THR A 1 352 ? -6.461 39.406 27.375 1 97.31 352 THR A O 1
ATOM 2740 N N . LYS A 1 353 ? -6.25 37.438 26.359 1 97.25 353 LYS A N 1
ATOM 2741 C CA . LYS A 1 353 ? -7.301 37.656 25.375 1 97.25 353 LYS A CA 1
ATOM 2742 C C . LYS A 1 353 ? -6.871 38.656 24.328 1 97.25 353 LYS A C 1
ATOM 2744 O O . LYS A 1 353 ? -7.688 39.125 23.516 1 97.25 353 LYS A O 1
ATOM 2749 N N . GLU A 1 354 ? -5.637 39.031 24.375 1 97.88 354 GLU A N 1
ATOM 2750 C CA . GLU A 1 354 ? -5.098 39.906 23.344 1 97.88 354 GLU A CA 1
ATOM 2751 C C . GLU A 1 354 ? -5.027 39.188 21.984 1 97.88 354 GLU A C 1
ATOM 2753 O O . GLU A 1 354 ? -4.637 38.031 21.906 1 97.88 354 GLU A O 1
ATOM 2758 N N . GLU A 1 355 ? -5.473 39.906 20.969 1 98.06 355 GLU A N 1
ATOM 2759 C CA . GLU A 1 355 ? -5.449 39.375 19.609 1 98.06 355 GLU A CA 1
ATOM 2760 C C . GLU A 1 355 ? -4.285 39.938 18.812 1 98.06 355 GLU A C 1
ATOM 2762 O O . GLU A 1 355 ? -3.877 41.094 19.031 1 98.06 355 GLU A O 1
ATOM 2767 N N . LYS A 1 356 ? -3.725 39.188 17.938 1 97.06 356 LYS A N 1
ATOM 2768 C CA . LYS A 1 356 ? -2.689 39.656 17.016 1 97.06 356 LYS A CA 1
ATOM 2769 C C . LYS A 1 356 ? -2.818 39 15.648 1 97.06 356 LYS A C 1
ATOM 2771 O O . LYS A 1 356 ? -3.354 37.906 15.539 1 97.06 356 LYS A O 1
ATOM 2776 N N . LYS A 1 357 ? -2.406 39.781 14.695 1 97.94 357 LYS A N 1
ATOM 2777 C CA . LYS 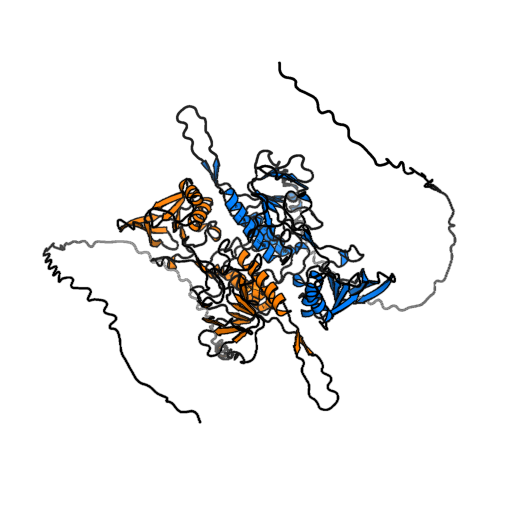A 1 357 ? -2.375 39.281 13.32 1 97.94 357 LYS A CA 1
ATOM 2778 C C . LYS A 1 357 ? -1.05 38.562 13.023 1 97.94 357 LYS A C 1
ATOM 2780 O O . LYS A 1 357 ? 0.014 39.062 13.422 1 97.94 357 LYS A O 1
ATOM 2785 N N . LEU A 1 358 ? -1.116 37.438 12.422 1 98.12 358 LEU A N 1
ATOM 2786 C CA . LEU A 1 358 ? 0.052 36.656 11.992 1 98.12 358 LEU A CA 1
ATOM 2787 C C . LEU A 1 358 ? 0.026 36.438 10.484 1 98.12 358 LEU A C 1
ATOM 2789 O O . LEU A 1 358 ? -0.834 35.719 9.977 1 98.12 358 LEU A O 1
ATOM 2793 N N . GLU A 1 359 ? 0.947 37.062 9.797 1 97.88 359 GLU A N 1
ATOM 2794 C CA . GLU A 1 359 ? 1.048 36.844 8.352 1 97.88 359 GLU A CA 1
ATOM 2795 C C . GLU A 1 359 ? 1.723 35.531 8.031 1 97.88 359 GLU A C 1
ATOM 2797 O O . GLU A 1 359 ? 2.844 35.25 8.477 1 97.88 359 GLU A O 1
ATOM 2802 N N . VAL A 1 360 ? 0.984 34.656 7.332 1 98 360 VAL A N 1
ATOM 2803 C CA . VAL A 1 360 ? 1.527 33.344 6.961 1 98 360 VAL A CA 1
ATOM 2804 C C . VAL A 1 360 ? 1.076 33 5.547 1 98 360 VAL A C 1
ATOM 2806 O O . VAL A 1 360 ? 0.051 33.469 5.07 1 98 360 VAL A O 1
ATOM 2809 N N . GLY A 1 361 ? 1.835 32.125 4.887 1 96 361 GLY A N 1
ATOM 2810 C CA . GLY A 1 361 ? 1.466 31.609 3.578 1 96 361 GLY A CA 1
ATOM 2811 C C . GLY A 1 361 ? 0.676 30.328 3.648 1 96 361 GLY A C 1
ATOM 2812 O O . GLY A 1 361 ? 0.207 29.812 2.627 1 96 361 GLY A O 1
ATOM 2813 N N . GLY A 1 362 ? 0.531 29.734 4.801 1 97.44 362 GLY A N 1
ATOM 2814 C CA . GLY A 1 362 ? -0.192 28.484 5 1 97.44 362 GLY A CA 1
ATOM 2815 C C . GLY A 1 362 ? -0.376 28.141 6.465 1 97.44 362 GLY A C 1
ATOM 2816 O O . GLY A 1 362 ? 0.37 28.609 7.324 1 97.44 362 GLY A O 1
ATOM 2817 N N . LEU A 1 363 ? -1.43 27.422 6.719 1 98.31 363 LEU A N 1
ATOM 2818 C CA . LEU A 1 363 ? -1.766 26.922 8.047 1 98.31 363 LEU A CA 1
ATOM 2819 C C . LEU A 1 363 ? -1.97 25.406 8.016 1 98.31 363 LEU A C 1
ATOM 2821 O O . LEU A 1 363 ? -2.76 24.891 7.219 1 98.31 363 LEU A O 1
ATOM 2825 N N . PHE A 1 364 ? -1.237 24.672 8.836 1 96.81 364 PHE A N 1
ATOM 2826 C CA . PHE A 1 364 ? -1.358 23.234 8.93 1 96.81 364 PHE A CA 1
ATOM 2827 C C . PHE A 1 364 ? -1.935 22.812 10.273 1 96.81 364 PHE A C 1
ATOM 2829 O O . PHE A 1 364 ? -1.389 23.172 11.32 1 96.81 364 PHE A O 1
ATOM 2836 N N . TYR A 1 365 ? -3.057 22.109 10.227 1 96 365 TYR A N 1
ATOM 2837 C CA . TYR A 1 365 ? -3.676 21.562 11.43 1 96 365 TYR A CA 1
ATOM 2838 C C . TYR A 1 365 ? -2.98 20.281 11.859 1 96 365 TYR A C 1
ATOM 2840 O O . TYR A 1 365 ? -2.926 19.312 11.102 1 96 365 TYR A O 1
ATOM 2848 N N . ALA A 1 366 ? -2.404 20.281 13.031 1 95.62 366 ALA A N 1
ATOM 2849 C CA . ALA A 1 366 ? -1.804 19.094 13.617 1 95.62 366 ALA A CA 1
ATOM 2850 C C . ALA A 1 366 ? -2.434 18.766 14.977 1 95.62 366 ALA A C 1
ATOM 2852 O O . ALA A 1 366 ? -1.724 18.516 15.953 1 95.62 366 ALA A O 1
ATOM 2853 N N . ILE A 1 367 ? -3.736 18.812 14.961 1 93.88 367 ILE A N 1
ATOM 2854 C CA . ILE A 1 367 ? -4.461 18.625 16.203 1 93.88 367 ILE A CA 1
ATOM 2855 C C . ILE A 1 367 ? -5.129 17.25 16.219 1 93.88 367 ILE A C 1
ATOM 2857 O O . ILE A 1 367 ? -5.988 16.984 17.062 1 93.88 367 ILE A O 1
ATOM 2861 N N . GLY A 1 368 ? -4.746 16.469 15.273 1 90.38 368 GLY A N 1
ATOM 2862 C CA . GLY A 1 368 ? -5.152 15.07 15.32 1 90.38 368 GLY A CA 1
ATOM 2863 C C . GLY A 1 368 ? -6.25 14.734 14.328 1 90.38 368 GLY A C 1
ATOM 2864 O O . GLY A 1 368 ? -6.734 15.609 13.609 1 90.38 368 GLY A O 1
ATOM 2865 N N . HIS A 1 369 ? -6.5 13.438 14.195 1 92.75 369 HIS A N 1
ATOM 2866 C CA . HIS A 1 369 ? -7.562 12.852 13.375 1 92.75 369 HIS A CA 1
ATOM 2867 C C . HIS A 1 369 ? -8.5 12 14.219 1 92.75 369 HIS A C 1
ATOM 2869 O O . HIS A 1 369 ? -8.109 11.492 15.273 1 92.75 369 HIS A O 1
ATOM 2875 N N . VAL A 1 370 ? -9.734 12.008 13.742 1 93.75 370 VAL A N 1
ATOM 2876 C CA . VAL A 1 370 ? -10.711 11.133 14.375 1 93.75 370 VAL A CA 1
ATOM 2877 C C . VAL A 1 370 ? -11.07 9.984 13.43 1 93.75 370 VAL A C 1
ATOM 2879 O O . VAL A 1 370 ? -11.609 10.219 12.352 1 93.75 370 VAL A O 1
ATOM 2882 N N . PRO A 1 371 ? -10.664 8.734 13.805 1 96.12 371 PRO A N 1
ATOM 2883 C CA . PRO A 1 371 ? -11.102 7.617 12.969 1 96.12 371 PRO A CA 1
ATOM 2884 C C . PRO A 1 371 ? -12.625 7.469 12.93 1 96.12 371 PRO A C 1
ATOM 2886 O O . PRO A 1 371 ? -13.289 7.691 13.945 1 96.12 371 PRO A O 1
ATOM 2889 N N . ASN A 1 372 ? -13.172 7.141 11.773 1 94.81 372 ASN A N 1
ATOM 2890 C CA . ASN A 1 372 ? -14.617 7.016 11.602 1 94.81 372 ASN A CA 1
ATOM 2891 C C . ASN A 1 372 ? -15.117 5.648 12.055 1 94.81 372 ASN A C 1
ATOM 2893 O O . ASN A 1 372 ? -15.508 4.816 11.234 1 94.81 372 ASN A O 1
ATOM 2897 N N . THR A 1 373 ? -15.156 5.453 13.391 1 96.62 373 THR A N 1
ATOM 2898 C CA . THR A 1 373 ? -15.469 4.145 13.953 1 96.62 373 THR A CA 1
ATOM 2899 C C . THR A 1 373 ? -16.688 4.23 14.875 1 96.62 373 THR A C 1
ATOM 2901 O O . THR A 1 373 ? -17.094 3.232 15.469 1 96.62 373 THR A O 1
ATOM 2904 N N . ALA A 1 374 ? -17.312 5.422 14.992 1 93.81 374 ALA A N 1
ATOM 2905 C CA . ALA A 1 374 ? -18.391 5.645 15.961 1 93.81 374 ALA A CA 1
ATOM 2906 C C . ALA A 1 374 ? -19.547 4.688 15.719 1 93.81 374 ALA A C 1
ATOM 2908 O O . ALA A 1 374 ? -20.125 4.152 16.672 1 93.81 374 ALA A O 1
ATOM 2909 N N . PHE A 1 375 ? -19.828 4.344 14.484 1 94.25 375 PHE A N 1
ATOM 2910 C CA . PHE A 1 375 ? -21 3.551 14.109 1 94.25 375 PHE A CA 1
ATOM 2911 C C . PHE A 1 375 ? -20.812 2.092 14.508 1 94.25 375 PHE A C 1
ATOM 2913 O O . PHE A 1 375 ? -21.766 1.312 14.5 1 94.25 375 PHE A O 1
ATOM 2920 N N . LEU A 1 376 ? -19.609 1.664 14.859 1 96.75 376 LEU A N 1
ATOM 2921 C CA . LEU A 1 376 ? -19.312 0.279 15.203 1 96.75 376 LEU A CA 1
ATOM 2922 C C . LEU A 1 376 ? -19.781 -0.042 16.625 1 96.75 376 LEU A C 1
ATOM 2924 O O . LEU A 1 376 ? -19.891 -1.213 16.984 1 96.75 376 LEU A O 1
ATOM 2928 N N . ASN A 1 377 ? -20.047 0.965 17.469 1 93.94 377 ASN A N 1
ATOM 2929 C CA . ASN A 1 377 ? -20.641 0.86 18.797 1 93.94 377 ASN A CA 1
ATOM 2930 C C . ASN A 1 377 ? -19.906 -0.137 19.672 1 93.94 377 ASN A C 1
ATOM 2932 O O . ASN A 1 377 ? -20.516 -0.989 20.312 1 93.94 377 ASN A O 1
ATOM 2936 N N . GLY A 1 378 ? -18.578 -0.155 19.516 1 95.31 378 GLY A N 1
ATOM 2937 C CA . GLY A 1 378 ? -17.734 -0.885 20.438 1 95.31 378 GLY A CA 1
ATOM 2938 C C . GLY A 1 378 ? -17.594 -2.354 20.094 1 95.31 378 GLY A C 1
ATOM 2939 O O . GLY A 1 378 ? -16.938 -3.109 20.812 1 95.31 378 GLY A O 1
ATOM 2940 N N . GLN A 1 379 ? -18.156 -2.816 18.984 1 97.44 379 GLN A N 1
ATOM 2941 C CA . GLN A 1 379 ? -18.094 -4.223 18.609 1 97.44 379 GLN A CA 1
ATOM 2942 C C . GLN A 1 379 ? -16.703 -4.605 18.109 1 97.44 379 GLN A C 1
ATOM 2944 O O . GLN A 1 379 ? -16.297 -5.762 18.219 1 97.44 379 GLN A O 1
ATOM 2949 N N . ILE A 1 380 ? -15.977 -3.635 17.578 1 98.56 380 ILE A N 1
ATOM 2950 C CA . ILE A 1 380 ? -14.617 -3.828 17.094 1 98.56 380 ILE A CA 1
ATOM 2951 C C . ILE A 1 380 ? -13.625 -3.164 18.062 1 98.56 380 ILE A C 1
ATOM 2953 O O . ILE A 1 380 ? -13.852 -2.033 18.5 1 98.56 380 ILE A O 1
ATOM 2957 N N . GLU A 1 381 ? -12.547 -3.893 18.375 1 98.38 381 GLU A N 1
ATOM 2958 C CA . GLU A 1 381 ? -11.547 -3.361 19.297 1 98.38 381 GLU A CA 1
ATOM 2959 C C . GLU A 1 381 ? -10.828 -2.156 18.703 1 98.38 381 GLU A C 1
ATOM 2961 O O . GLU A 1 381 ? -10.375 -2.205 17.547 1 98.38 381 GLU A O 1
ATOM 2966 N N . THR A 1 382 ? -10.766 -1.097 19.469 1 98.12 382 THR A N 1
ATOM 2967 C CA . THR A 1 382 ? -10.062 0.12 19.094 1 98.12 382 THR A CA 1
ATOM 2968 C C . THR A 1 382 ? -9.055 0.521 20.172 1 98.12 382 THR A C 1
ATOM 2970 O O . THR A 1 382 ? -9.141 0.055 21.297 1 98.12 382 THR A O 1
ATOM 2973 N N . ASP A 1 383 ? -8.055 1.271 19.781 1 96.62 383 ASP A N 1
ATOM 2974 C CA . ASP A 1 383 ? -7.145 1.816 20.781 1 96.62 383 ASP A CA 1
ATOM 2975 C C . ASP A 1 383 ? -7.77 3.012 21.5 1 96.62 383 ASP A C 1
ATOM 2977 O O . ASP A 1 383 ? -8.945 3.316 21.297 1 96.62 383 ASP A O 1
ATOM 2981 N N . GLU A 1 384 ? -7.039 3.66 22.359 1 94.62 384 GLU A N 1
ATOM 2982 C CA . GLU A 1 384 ? -7.547 4.723 23.219 1 94.62 384 GLU A CA 1
ATOM 2983 C C . GLU A 1 384 ? -8.008 5.926 22.391 1 94.62 384 GLU A C 1
ATOM 2985 O O . GLU A 1 384 ? -8.812 6.73 22.859 1 94.62 384 GLU A O 1
ATOM 2990 N N . THR A 1 385 ? -7.52 5.977 21.172 1 93.62 385 THR A N 1
ATOM 2991 C CA . THR A 1 385 ? -7.863 7.133 20.344 1 93.62 385 THR A CA 1
ATOM 2992 C C . THR A 1 385 ? -8.938 6.762 19.328 1 93.62 385 THR A C 1
ATOM 2994 O O . THR A 1 385 ? -9.305 7.586 18.484 1 93.62 385 THR A O 1
ATOM 2997 N N . GLY A 1 386 ? -9.391 5.535 19.312 1 96.88 386 GLY A N 1
ATOM 2998 C CA . GLY A 1 386 ? -10.523 5.137 18.5 1 96.88 386 GLY A CA 1
ATOM 2999 C C . GLY A 1 386 ? -10.117 4.406 17.234 1 96.88 386 GLY A C 1
ATOM 3000 O O . GLY A 1 386 ? -10.969 3.959 16.469 1 96.88 386 GLY A O 1
ATOM 3001 N N . TYR A 1 387 ? -8.852 4.242 16.938 1 97.81 387 TYR A N 1
ATOM 3002 C CA . TYR A 1 387 ? -8.398 3.523 15.758 1 97.81 387 TYR A CA 1
ATOM 3003 C C . TYR A 1 387 ? -8.57 2.02 15.938 1 97.81 387 TYR A C 1
ATOM 3005 O O . TYR A 1 387 ? -8.312 1.479 17.016 1 97.81 387 TYR A O 1
ATOM 3013 N N . ILE A 1 388 ? -8.945 1.379 14.875 1 98.5 388 ILE A N 1
ATOM 3014 C CA . ILE A 1 388 ? -9.18 -0.06 14.93 1 98.5 388 ILE A CA 1
ATOM 3015 C C . ILE A 1 388 ? -7.852 -0.794 15.102 1 98.5 388 ILE A C 1
ATOM 3017 O O . ILE A 1 388 ? -6.863 -0.462 14.445 1 98.5 388 ILE A O 1
ATOM 3021 N N . ILE A 1 389 ? -7.852 -1.735 16 1 97.81 389 ILE A N 1
ATOM 3022 C CA . ILE A 1 389 ? -6.68 -2.578 16.203 1 97.81 389 ILE A CA 1
ATOM 3023 C C . ILE A 1 389 ? -6.75 -3.797 15.289 1 97.81 389 ILE A C 1
ATOM 3025 O O . ILE A 1 389 ? -7.723 -4.555 15.328 1 97.81 389 ILE A O 1
ATOM 3029 N N . THR A 1 390 ? -5.746 -3.988 14.43 1 96.94 390 THR A N 1
ATOM 3030 C CA . THR A 1 390 ? -5.66 -5.176 13.586 1 96.94 390 THR A CA 1
ATOM 3031 C C . THR A 1 390 ? -4.551 -6.105 14.07 1 96.94 390 THR A C 1
ATOM 3033 O O . THR A 1 390 ? -3.604 -5.66 14.727 1 96.94 390 THR A O 1
ATOM 3036 N N . LYS A 1 391 ? -4.613 -7.312 13.742 1 92.75 391 LYS A N 1
ATOM 3037 C CA . LYS A 1 391 ? -3.725 -8.344 14.266 1 92.75 391 LYS A CA 1
ATOM 3038 C C . LYS A 1 391 ? -2.416 -8.391 13.477 1 92.75 391 LYS A C 1
ATOM 3040 O O . LYS A 1 391 ? -2.424 -8.578 12.258 1 92.75 391 LYS A O 1
ATOM 3045 N N . GLY A 1 392 ? -1.288 -8.234 14.18 1 83.06 392 GLY A N 1
ATOM 3046 C CA . GLY A 1 392 ? 0.014 -8.398 13.555 1 83.06 392 GLY A CA 1
ATOM 3047 C C . GLY A 1 392 ? 0.205 -7.516 12.336 1 83.06 392 GLY A C 1
ATOM 3048 O O . GLY A 1 392 ? -0.021 -6.305 12.398 1 83.06 392 GLY A O 1
ATOM 3049 N N . HIS A 1 393 ? 0.64 -8.195 11.18 1 86.19 393 HIS A N 1
ATOM 3050 C CA . HIS A 1 393 ? 0.853 -7.512 9.914 1 86.19 393 HIS A CA 1
ATOM 3051 C C . HIS A 1 393 ? -0.347 -7.68 8.984 1 86.19 393 HIS A C 1
ATOM 3053 O O . HIS A 1 393 ? -0.247 -7.434 7.781 1 86.19 393 HIS A O 1
ATOM 3059 N N . SER A 1 394 ? -1.474 -8.062 9.617 1 94 394 SER A N 1
ATOM 3060 C CA . SER A 1 394 ? -2.67 -8.328 8.828 1 94 394 SER A CA 1
ATOM 3061 C C . SER A 1 394 ? -3.697 -7.211 8.977 1 94 394 SER A C 1
ATOM 3063 O O . SER A 1 394 ? -3.414 -6.184 9.602 1 94 394 SER A O 1
ATOM 3065 N N . THR A 1 395 ? -4.832 -7.363 8.344 1 97.75 395 THR A N 1
ATOM 3066 C CA . THR A 1 395 ? -5.934 -6.414 8.438 1 97.75 395 THR A CA 1
ATOM 3067 C C . THR A 1 395 ? -7.105 -7.023 9.203 1 97.75 395 THR A C 1
ATOM 3069 O O . THR A 1 395 ? -8.195 -6.453 9.234 1 97.75 395 THR A O 1
ATOM 3072 N N . GLU A 1 396 ? -6.871 -8.195 9.828 1 97.88 396 GLU A N 1
ATOM 3073 C CA . GLU A 1 396 ? -7.906 -8.875 10.602 1 97.88 396 GLU A CA 1
ATOM 3074 C C . GLU A 1 396 ? -8.211 -8.125 11.898 1 97.88 396 GLU A C 1
ATOM 3076 O O . GLU A 1 396 ? -7.293 -7.703 12.609 1 97.88 396 GLU A O 1
ATOM 3081 N N . THR A 1 397 ? -9.508 -7.965 12.141 1 98.44 397 THR A N 1
ATOM 3082 C CA . THR A 1 397 ? -9.938 -7.391 13.414 1 98.44 397 THR A CA 1
ATOM 3083 C C . THR A 1 397 ? -10.172 -8.484 14.445 1 98.44 397 THR A C 1
ATOM 3085 O O . THR A 1 397 ? -9.812 -9.648 14.227 1 98.44 397 THR A O 1
ATOM 3088 N N . ASN A 1 398 ? -10.727 -8.039 15.625 1 98.06 398 ASN A N 1
ATOM 3089 C CA . ASN A 1 398 ? -11.055 -9.016 16.656 1 98.06 398 ASN A CA 1
ATOM 3090 C C . ASN A 1 398 ? -12.25 -9.875 16.266 1 98.06 398 ASN A C 1
ATOM 3092 O O . ASN A 1 398 ? -12.492 -10.93 16.859 1 98.06 398 ASN A O 1
ATOM 3096 N N . VAL A 1 399 ? -13.078 -9.453 15.312 1 98.25 399 VAL A N 1
ATOM 3097 C CA . VAL A 1 399 ? -14.234 -10.203 14.836 1 98.25 399 VAL A CA 1
ATOM 3098 C C . VAL A 1 399 ? -13.867 -10.961 13.555 1 98.25 399 VAL A C 1
ATOM 3100 O O . VAL A 1 399 ? -13.547 -10.344 12.539 1 98.25 399 VAL A O 1
ATOM 3103 N N . LYS A 1 400 ? -13.93 -12.273 13.594 1 97.5 400 LYS A N 1
ATOM 3104 C CA . LYS A 1 400 ? -13.586 -13.102 12.445 1 97.5 400 LYS A CA 1
ATOM 3105 C C . LYS A 1 400 ? -14.469 -12.766 11.242 1 97.5 400 LYS A C 1
ATOM 3107 O O . LYS A 1 400 ? -15.695 -12.711 11.359 1 97.5 400 LYS A O 1
ATOM 3112 N N . GLY A 1 401 ? -13.859 -12.477 10.07 1 97.69 401 GLY A N 1
ATOM 3113 C CA . GLY A 1 401 ? -14.602 -12.148 8.859 1 97.69 401 GLY A CA 1
ATOM 3114 C C . GLY A 1 401 ? -14.75 -10.648 8.641 1 97.69 401 GLY A C 1
ATOM 3115 O O . GLY A 1 401 ? -15.32 -10.219 7.641 1 97.69 401 GLY A O 1
ATOM 3116 N N . VAL A 1 402 ? -14.258 -9.867 9.648 1 98.81 402 VAL A N 1
ATOM 3117 C CA . VAL A 1 402 ? -14.273 -8.414 9.531 1 98.81 402 VAL A CA 1
ATOM 3118 C C . VAL A 1 402 ? -12.844 -7.887 9.461 1 98.81 402 VAL A C 1
ATOM 3120 O O . VAL A 1 402 ? -12.016 -8.195 10.32 1 98.81 402 VAL A O 1
ATOM 3123 N N . PHE A 1 403 ? -12.531 -7.125 8.438 1 98.81 403 PHE A N 1
ATOM 3124 C CA . PHE A 1 403 ? -11.195 -6.59 8.188 1 98.81 403 PHE A CA 1
ATOM 3125 C C . PHE A 1 403 ? -11.227 -5.062 8.172 1 98.81 403 PHE A C 1
ATOM 3127 O O . PHE A 1 403 ? -12.266 -4.457 7.906 1 98.81 403 PHE A O 1
ATOM 3134 N N . ALA A 1 404 ? -10.117 -4.473 8.523 1 98.88 404 ALA A N 1
ATOM 3135 C CA . ALA A 1 404 ? -10.016 -3.014 8.547 1 98.88 404 ALA A CA 1
ATOM 3136 C C . ALA A 1 404 ? -8.773 -2.539 7.801 1 98.88 404 ALA A C 1
ATOM 3138 O O . ALA A 1 404 ? -7.688 -3.096 7.973 1 98.88 404 ALA A O 1
ATOM 3139 N N . CYS A 1 405 ? -8.945 -1.496 6.98 1 98.69 405 CYS A N 1
ATOM 3140 C CA . CYS A 1 405 ? -7.832 -0.99 6.18 1 98.69 405 CYS A CA 1
ATOM 3141 C C . CYS A 1 405 ? -7.941 0.519 5.992 1 98.69 405 CYS A C 1
ATOM 3143 O O . CYS A 1 405 ? -9.016 1.096 6.172 1 98.69 405 CYS A O 1
ATOM 3145 N N . GLY A 1 406 ? -6.789 1.15 5.629 1 98 406 GLY A N 1
ATOM 3146 C CA . GLY A 1 406 ? -6.719 2.592 5.457 1 98 406 GLY A CA 1
ATOM 3147 C C . GLY A 1 406 ? -6.559 3.342 6.766 1 98 406 GLY A C 1
ATOM 3148 O O . GLY A 1 406 ? -6.059 2.787 7.746 1 98 406 GLY A O 1
ATOM 3149 N N . ASP A 1 407 ? -6.992 4.566 6.766 1 96.62 407 ASP A N 1
ATOM 3150 C CA . ASP A 1 407 ? -6.707 5.465 7.879 1 96.62 407 ASP A CA 1
ATOM 3151 C C . ASP A 1 407 ? -7.523 5.086 9.109 1 96.62 407 ASP A C 1
ATOM 3153 O O . ASP A 1 407 ? -7.211 5.52 10.227 1 96.62 407 ASP A O 1
ATOM 3157 N N . VAL A 1 408 ? -8.531 4.223 8.953 1 98 408 VAL A N 1
ATOM 3158 C CA . VAL A 1 408 ? -9.367 3.867 10.094 1 98 408 VAL A CA 1
ATOM 3159 C C . VAL A 1 408 ? -8.555 3.021 11.078 1 98 408 VAL A C 1
ATOM 3161 O O . VAL A 1 408 ? -8.883 2.957 12.266 1 98 408 VAL A O 1
ATOM 3164 N N . GLN A 1 409 ? -7.512 2.354 10.578 1 97.88 409 GLN A N 1
ATOM 3165 C CA . GLN A 1 409 ? -6.684 1.528 11.453 1 97.88 409 GLN A CA 1
ATOM 3166 C C . GLN A 1 409 ? -5.227 1.979 11.414 1 97.88 409 GLN A C 1
ATOM 3168 O O . GLN A 1 409 ? -4.379 1.409 12.109 1 97.88 409 GLN A O 1
ATOM 3173 N N . ASP A 1 410 ? -4.879 2.951 10.648 1 95.88 410 ASP A N 1
ATOM 3174 C CA . ASP A 1 410 ? -3.506 3.434 10.523 1 95.88 410 ASP A CA 1
ATOM 3175 C C . ASP A 1 410 ? -3.373 4.863 11.039 1 95.88 410 ASP A C 1
ATOM 3177 O O . ASP A 1 410 ? -3.686 5.82 10.328 1 95.88 410 ASP A O 1
ATOM 3181 N N . LYS A 1 411 ? -2.855 5.047 12.188 1 93.12 411 LYS A N 1
ATOM 3182 C CA . LYS A 1 411 ? -2.693 6.379 12.758 1 93.12 411 LYS A CA 1
ATOM 3183 C C . LYS A 1 411 ? -1.26 6.875 12.594 1 93.12 411 LYS A C 1
ATOM 3185 O O . LYS A 1 411 ? -0.918 7.965 13.055 1 93.12 411 LYS A O 1
ATOM 3190 N N . ILE A 1 412 ? -0.432 6.145 11.883 1 92.12 412 ILE A N 1
ATOM 3191 C CA . ILE A 1 412 ? 0.991 6.461 11.828 1 92.12 412 ILE A CA 1
ATOM 3192 C C . ILE A 1 412 ? 1.335 7.062 10.469 1 92.12 412 ILE A C 1
ATOM 3194 O O . ILE A 1 412 ? 1.931 8.141 10.391 1 92.12 412 ILE A O 1
ATOM 3198 N N . TYR A 1 413 ? 0.987 6.434 9.414 1 94 413 TYR A N 1
ATOM 3199 C CA . TYR A 1 413 ? 1.438 6.859 8.094 1 94 413 TYR A CA 1
ATOM 3200 C C . TYR A 1 413 ? 0.383 7.719 7.41 1 94 413 TYR A C 1
ATOM 3202 O O . TYR A 1 413 ? 0.667 8.844 6.984 1 94 413 TYR A O 1
ATOM 3210 N N . ARG A 1 414 ? -0.855 7.188 7.277 1 94.06 414 ARG A N 1
ATOM 3211 C CA . ARG A 1 414 ? -2.021 7.906 6.781 1 94.06 414 ARG A CA 1
ATOM 3212 C C . ARG A 1 414 ? -1.746 8.516 5.41 1 94.06 414 ARG A C 1
ATOM 3214 O O . ARG A 1 414 ? -1.972 9.711 5.195 1 94.06 414 ARG A O 1
ATOM 3221 N N . GLN A 1 415 ? -1.196 7.688 4.488 1 94.81 415 GLN A N 1
ATOM 3222 C CA . GLN A 1 415 ? -0.98 8.086 3.1 1 94.81 415 GLN A CA 1
ATOM 3223 C C . GLN A 1 415 ? -1.912 7.328 2.16 1 94.81 415 GLN A C 1
ATOM 3225 O O . GLN A 1 415 ? -2.336 6.211 2.465 1 94.81 415 GLN A O 1
ATOM 3230 N N . ALA A 1 416 ? -2.207 7.941 1.033 1 96.75 416 ALA A N 1
ATOM 3231 C CA . ALA A 1 416 ? -3.092 7.309 0.058 1 96.75 416 ALA A CA 1
ATOM 3232 C C . ALA A 1 416 ? -2.551 5.949 -0.375 1 96.75 416 ALA A C 1
ATOM 3234 O O . ALA A 1 416 ? -3.305 4.98 -0.481 1 96.75 416 ALA A O 1
ATOM 3235 N N . ILE A 1 417 ? -1.242 5.836 -0.549 1 98.25 417 ILE A N 1
ATOM 3236 C CA . ILE A 1 417 ? -0.637 4.625 -1.091 1 98.25 417 ILE A CA 1
ATOM 3237 C C . ILE A 1 417 ? -0.606 3.539 -0.017 1 98.25 417 ILE A C 1
ATOM 3239 O O . ILE A 1 417 ? -0.781 2.355 -0.317 1 98.25 417 ILE A O 1
ATOM 3243 N N . THR A 1 418 ? -0.307 3.895 1.273 1 98.12 418 THR A N 1
ATOM 3244 C CA . THR A 1 418 ? -0.367 2.895 2.334 1 98.12 418 THR A CA 1
ATOM 3245 C C . THR A 1 418 ? -1.801 2.416 2.547 1 98.12 418 THR A C 1
ATOM 3247 O O . THR A 1 418 ? -2.035 1.231 2.791 1 98.12 418 THR A O 1
ATOM 3250 N N . ALA A 1 419 ? -2.758 3.361 2.451 1 98.31 419 ALA A N 1
ATOM 3251 C CA . ALA A 1 419 ? -4.168 2.988 2.523 1 98.31 419 ALA A CA 1
ATOM 3252 C C . ALA A 1 419 ? -4.531 1.995 1.424 1 98.31 419 ALA A C 1
ATOM 3254 O O . ALA A 1 419 ? -5.152 0.964 1.69 1 98.31 419 ALA A O 1
ATOM 3255 N N . ALA A 1 420 ? -4.121 2.281 0.226 1 98.69 420 ALA A N 1
ATOM 3256 C CA . ALA A 1 420 ? -4.391 1.383 -0.895 1 98.69 420 ALA A CA 1
ATOM 3257 C C . ALA A 1 420 ? -3.758 0.014 -0.664 1 98.69 420 ALA A C 1
ATOM 3259 O O . ALA A 1 420 ? -4.379 -1.018 -0.93 1 98.69 420 ALA A O 1
ATOM 3260 N N . GLY A 1 421 ? -2.523 0.009 -0.176 1 98.56 421 GLY A N 1
ATOM 3261 C CA . GLY A 1 421 ? -1.859 -1.246 0.137 1 98.56 421 GLY A CA 1
ATOM 3262 C C . GLY A 1 421 ? -2.641 -2.109 1.11 1 98.56 421 GLY A C 1
ATOM 3263 O O . GLY A 1 421 ? -2.83 -3.305 0.874 1 98.56 421 GLY A O 1
ATOM 3264 N N . THR A 1 422 ? -3.1 -1.503 2.188 1 98.5 422 THR A N 1
ATOM 3265 C CA . THR A 1 422 ? -3.854 -2.271 3.172 1 98.5 422 THR A CA 1
ATOM 3266 C C . THR A 1 422 ? -5.227 -2.656 2.625 1 98.5 422 THR A C 1
ATOM 3268 O O . THR A 1 422 ? -5.809 -3.658 3.041 1 98.5 422 THR A O 1
ATOM 3271 N N . GLY A 1 423 ? -5.801 -1.865 1.691 1 98.69 423 GLY A N 1
ATOM 3272 C CA . GLY A 1 423 ? -7.004 -2.287 0.993 1 98.69 423 GLY A CA 1
ATOM 3273 C C . GLY A 1 423 ? -6.836 -3.604 0.258 1 98.69 423 GLY A C 1
ATOM 3274 O O . GLY A 1 423 ? -7.711 -4.473 0.319 1 98.69 423 GLY A O 1
ATOM 3275 N N . CYS A 1 424 ? -5.738 -3.744 -0.429 1 97.88 424 CYS A N 1
ATOM 3276 C CA . CYS A 1 424 ? -5.383 -4.992 -1.1 1 97.88 424 CYS A CA 1
ATOM 3277 C C . CYS A 1 424 ? -5.273 -6.137 -0.101 1 97.88 424 CYS A C 1
ATOM 3279 O O . CYS A 1 424 ? -5.801 -7.223 -0.336 1 97.88 424 CYS A O 1
ATOM 3281 N N . MET A 1 425 ? -4.594 -5.883 0.981 1 97.94 425 MET A N 1
ATOM 3282 C CA . MET A 1 425 ? -4.426 -6.898 2.016 1 97.94 425 MET A CA 1
ATOM 3283 C C . MET A 1 425 ? -5.781 -7.395 2.518 1 97.94 425 MET A C 1
ATOM 3285 O O . MET A 1 425 ? -6.004 -8.602 2.615 1 97.94 425 MET A O 1
ATOM 3289 N N . SER A 1 426 ? -6.699 -6.445 2.789 1 98.5 426 SER A N 1
ATOM 3290 C CA . SER A 1 426 ? -8.023 -6.801 3.289 1 98.5 426 SER A CA 1
ATOM 3291 C C . SER A 1 426 ? -8.781 -7.656 2.281 1 98.5 426 SER A C 1
ATOM 3293 O O . SER A 1 426 ? -9.477 -8.609 2.658 1 98.5 426 SER A O 1
ATOM 3295 N N . ALA A 1 427 ? -8.672 -7.301 1.038 1 96.88 427 ALA A N 1
ATOM 3296 C CA . ALA A 1 427 ? -9.359 -8.031 -0.021 1 96.88 427 ALA A CA 1
ATOM 3297 C C . ALA A 1 427 ? -8.883 -9.484 -0.084 1 96.88 427 ALA A C 1
ATOM 3299 O O . ALA A 1 427 ? -9.695 -10.406 -0.148 1 96.88 427 ALA A O 1
ATOM 3300 N N . LEU A 1 428 ? -7.574 -9.648 -0.05 1 93.69 428 LEU A N 1
ATOM 3301 C CA . LEU A 1 428 ? -7.004 -10.992 -0.154 1 93.69 428 LEU A CA 1
ATOM 3302 C C . LEU A 1 428 ? -7.344 -11.82 1.076 1 93.69 428 LEU A C 1
ATOM 3304 O O . LEU A 1 428 ? -7.594 -13.023 0.968 1 93.69 428 LEU A O 1
ATOM 3308 N N . GLU A 1 429 ? -7.375 -11.203 2.193 1 95.06 429 GLU A N 1
ATOM 3309 C CA . GLU A 1 429 ? -7.742 -11.906 3.42 1 95.06 429 GLU A CA 1
ATOM 3310 C C . GLU A 1 429 ? -9.227 -12.266 3.428 1 95.06 429 GLU A C 1
ATOM 3312 O O . GLU A 1 429 ? -9.609 -13.336 3.895 1 95.06 429 GLU A O 1
ATOM 3317 N N . ALA A 1 430 ? -10.047 -11.367 2.953 1 94.75 430 ALA A N 1
ATOM 3318 C CA . ALA A 1 430 ? -11.477 -11.672 2.83 1 94.75 430 ALA A CA 1
ATOM 3319 C C . ALA A 1 430 ? -11.703 -12.852 1.892 1 94.75 430 ALA A C 1
ATOM 3321 O O . ALA A 1 430 ? -12.523 -13.734 2.18 1 94.75 430 ALA A O 1
ATOM 3322 N N . GLU A 1 431 ? -11.023 -12.836 0.788 1 88.94 431 GLU A N 1
ATOM 3323 C CA . GLU A 1 431 ? -11.117 -13.945 -0.159 1 88.94 431 GLU A CA 1
ATOM 3324 C C . GLU A 1 431 ? -10.727 -15.266 0.492 1 88.94 431 GLU A C 1
ATOM 3326 O O . GLU A 1 431 ? -11.406 -16.281 0.322 1 88.94 431 GLU A O 1
ATOM 3331 N N . ARG A 1 432 ? -9.594 -15.25 1.212 1 86.31 432 ARG A N 1
ATOM 3332 C CA . ARG A 1 432 ? -9.133 -16.453 1.905 1 86.31 432 ARG A CA 1
ATOM 3333 C C . ARG A 1 432 ? -10.164 -16.906 2.934 1 86.31 432 ARG A C 1
ATOM 3335 O O . ARG A 1 432 ? -10.414 -18.109 3.066 1 86.31 432 ARG A O 1
ATOM 3342 N N . PHE A 1 433 ? -10.781 -15.969 3.605 1 90.19 433 PHE A N 1
ATOM 3343 C CA . PHE A 1 433 ? -11.797 -16.25 4.613 1 90.19 433 PHE A CA 1
ATOM 3344 C C . PHE A 1 433 ? -13.008 -16.922 3.98 1 90.19 433 PHE A C 1
ATOM 3346 O O . PHE A 1 433 ? -13.562 -17.875 4.535 1 90.19 433 PHE A O 1
ATOM 3353 N N . LEU A 1 434 ? -13.414 -16.469 2.857 1 87.69 434 LEU A N 1
ATOM 3354 C CA . LEU A 1 434 ? -14.641 -16.922 2.201 1 87.69 434 LEU A CA 1
ATOM 3355 C C . LEU A 1 434 ? -14.406 -18.25 1.494 1 87.69 434 LEU A C 1
ATOM 3357 O O . LEU A 1 434 ? -15.367 -18.953 1.168 1 87.69 434 LEU A O 1
ATOM 3361 N N . SER A 1 435 ? -13.211 -18.547 1.195 1 77.38 435 SER A N 1
ATOM 3362 C CA . SER A 1 435 ? -12.898 -19.812 0.523 1 77.38 435 SER A CA 1
ATOM 3363 C C . SER A 1 435 ? -12.852 -20.969 1.513 1 77.38 435 SER A C 1
ATOM 3365 O O . SER A 1 435 ? -12.828 -22.125 1.11 1 77.38 435 SER A O 1
ATOM 3367 N N . HIS A 1 436 ? -12.859 -20.703 2.824 1 67.56 436 HIS A N 1
ATOM 3368 C CA . HIS A 1 436 ? -12.883 -21.75 3.84 1 67.56 436 HIS A CA 1
ATOM 3369 C C . HIS A 1 436 ? -14.297 -21.969 4.367 1 67.56 436 HIS A C 1
ATOM 3371 O O . HIS A 1 436 ? -15.078 -21.031 4.5 1 67.56 436 HIS A O 1
ATOM 3377 N N . MET B 1 1 ? 68.188 -10.391 44.875 1 16.55 1 MET B N 1
ATOM 3378 C CA . MET B 1 1 ? 68.688 -11.57 44.188 1 16.55 1 MET B CA 1
ATOM 3379 C C . MET B 1 1 ? 67.812 -11.906 43 1 16.55 1 MET B C 1
ATOM 3381 O O . MET B 1 1 ? 68.312 -12.32 41.938 1 16.55 1 MET B O 1
ATOM 3385 N N . PHE B 1 2 ? 66.5 -12.344 43.062 1 18.3 2 PHE B N 1
ATOM 3386 C CA . PHE B 1 2 ? 66.312 -13.664 42.5 1 18.3 2 PHE B CA 1
ATOM 3387 C C . PHE B 1 2 ? 66.312 -13.594 40.969 1 18.3 2 PHE B C 1
ATOM 3389 O O . PHE B 1 2 ? 65.938 -12.57 40.406 1 18.3 2 PHE B O 1
ATOM 3396 N N . ARG B 1 3 ? 66.375 -14.773 40.375 1 17.34 3 ARG B N 1
ATOM 3397 C CA . ARG B 1 3 ? 66.875 -15.422 39.188 1 17.34 3 ARG B CA 1
ATOM 3398 C C . ARG B 1 3 ? 66.062 -15.055 37.969 1 17.34 3 ARG B C 1
ATOM 3400 O O . ARG B 1 3 ? 64.938 -14.602 38.094 1 17.34 3 ARG B O 1
ATOM 3407 N N . LEU B 1 4 ? 66.062 -15.977 36.906 1 17.62 4 LEU B N 1
ATOM 3408 C CA . LEU B 1 4 ? 66.625 -16.156 35.594 1 17.62 4 LEU B CA 1
ATOM 3409 C C . LEU B 1 4 ? 65.625 -16.125 34.469 1 17.62 4 LEU B C 1
ATOM 3411 O O . LEU B 1 4 ? 65.75 -15.406 33.5 1 17.62 4 LEU B O 1
ATOM 3415 N N . SER B 1 5 ? 64.875 -17.297 34.25 1 17.69 5 SER B N 1
ATOM 3416 C CA . SER B 1 5 ? 65 -18.203 33.125 1 17.69 5 SER B CA 1
ATOM 3417 C C . SER B 1 5 ? 64.125 -17.797 31.969 1 17.69 5 SER B C 1
ATOM 3419 O O . SER B 1 5 ? 63.125 -17.078 32.156 1 17.69 5 SER B O 1
ATOM 3421 N N . THR B 1 6 ? 64.062 -18.609 30.734 1 17.97 6 THR B N 1
ATOM 3422 C CA . THR B 1 6 ? 64.375 -18.781 29.328 1 17.97 6 THR B CA 1
ATOM 3423 C C . THR B 1 6 ? 63.125 -18.812 28.484 1 17.97 6 THR B C 1
ATOM 3425 O O . THR B 1 6 ? 62.031 -19.125 29 1 17.97 6 THR B O 1
ATOM 3428 N N . LYS B 1 7 ? 63.062 -18.359 27.094 1 20.06 7 LYS B N 1
ATOM 3429 C CA . LYS B 1 7 ? 62.719 -18.031 25.719 1 20.06 7 LYS B CA 1
ATOM 3430 C C . LYS B 1 7 ? 61.906 -19.156 25.062 1 20.06 7 LYS B C 1
ATOM 3432 O O . LYS B 1 7 ? 60.844 -18.922 24.5 1 20.06 7 LYS B O 1
ATOM 3437 N N . LEU B 1 8 ? 62.438 -19.859 23.906 1 18.12 8 LEU B N 1
ATOM 3438 C CA . LEU B 1 8 ? 62.094 -20.266 22.562 1 18.12 8 LEU B CA 1
ATOM 3439 C C . LEU B 1 8 ? 61.5 -21.688 22.562 1 18.12 8 LEU B C 1
ATOM 3441 O O . LEU B 1 8 ? 61.219 -22.25 21.5 1 18.12 8 LEU B O 1
ATOM 3445 N N . THR B 1 9 ? 61.25 -22.453 23.531 1 16.52 9 THR B N 1
ATOM 3446 C CA . THR B 1 9 ? 61.438 -23.891 23.359 1 16.52 9 THR B CA 1
ATOM 3447 C C . THR B 1 9 ? 60.531 -24.422 22.266 1 16.52 9 THR B C 1
ATOM 3449 O O . THR B 1 9 ? 59.469 -23.844 22 1 16.52 9 THR B O 1
ATOM 3452 N N . SER B 1 10 ? 60.844 -25.703 21.812 1 17.08 10 SER B N 1
ATOM 3453 C CA . SER B 1 10 ? 61 -26.734 20.781 1 17.08 10 SER B CA 1
ATOM 3454 C C . SER B 1 10 ? 59.656 -27.281 20.359 1 17.08 10 SER B C 1
ATOM 3456 O O . SER B 1 10 ? 59.344 -27.344 19.172 1 17.08 10 SER B O 1
ATOM 3458 N N . ASN B 1 11 ? 59.188 -28.328 21 1 15.75 11 ASN B N 1
ATOM 3459 C CA . ASN B 1 11 ? 59.219 -29.734 20.609 1 15.75 11 ASN B CA 1
ATOM 3460 C C . ASN B 1 11 ? 57.938 -30.141 19.891 1 15.75 11 ASN B C 1
ATOM 3462 O O . ASN B 1 11 ? 58 -30.703 18.781 1 15.75 11 ASN B O 1
ATOM 3466 N N . LYS B 1 12 ? 57.25 -31.125 20.469 1 16.64 12 LYS B N 1
ATOM 3467 C CA . LYS B 1 12 ? 57.031 -32.5 20.062 1 16.64 12 LYS B CA 1
ATOM 3468 C C . LYS B 1 12 ? 55.844 -32.594 19.109 1 16.64 12 LYS B C 1
ATOM 3470 O O . LYS B 1 12 ? 55.062 -31.656 18.984 1 16.64 12 LYS B O 1
ATOM 3475 N N . THR B 1 13 ? 54.938 -33.625 19.359 1 15.77 13 THR B N 1
ATOM 3476 C CA . THR B 1 13 ? 54.688 -35 18.969 1 15.77 13 THR B CA 1
ATOM 3477 C C . THR B 1 13 ? 53.469 -35.094 18.047 1 15.77 13 THR B C 1
ATOM 3479 O O . THR B 1 13 ? 53.531 -35.719 17 1 15.77 13 THR B O 1
ATOM 3482 N N . LEU B 1 14 ? 52.344 -35.344 18.641 1 15.84 14 LEU B N 1
ATOM 3483 C CA . LEU B 1 14 ? 51.719 -36.656 18.578 1 15.84 14 LEU B CA 1
ATOM 3484 C C . LEU B 1 14 ? 50.875 -36.812 17.297 1 15.84 14 LEU B C 1
ATOM 3486 O O . LEU B 1 14 ? 50.531 -35.812 16.656 1 15.84 14 LEU B O 1
ATOM 3490 N N . PHE B 1 15 ? 49.656 -37.312 17.5 1 16.8 15 PHE B N 1
ATOM 3491 C CA . PHE B 1 15 ? 48.969 -38.531 17.062 1 16.8 15 PHE B CA 1
ATOM 3492 C C . PHE B 1 15 ? 48.281 -38.312 15.703 1 16.8 15 PHE B C 1
ATOM 3494 O O . PHE B 1 15 ? 47.938 -37.188 15.367 1 16.8 15 PHE B O 1
ATOM 3501 N N . SER B 1 16 ? 48.406 -39.375 14.898 1 16.31 16 SER B N 1
ATOM 3502 C CA . SER B 1 16 ? 48.125 -40.062 13.633 1 16.31 16 SER B CA 1
ATOM 3503 C C . SER B 1 16 ? 46.625 -40.094 13.328 1 16.31 16 SER B C 1
ATOM 3505 O O . SER B 1 16 ? 45.875 -40.781 14.016 1 16.31 16 SER B O 1
ATOM 3507 N N . LYS B 1 17 ? 45.875 -39.031 13.609 1 17.42 17 LYS B N 1
ATOM 3508 C CA . LYS B 1 17 ? 44.5 -39.375 13.273 1 17.42 17 LYS B CA 1
ATOM 3509 C C . LYS B 1 17 ? 44.438 -40.156 11.977 1 17.42 17 LYS B C 1
ATOM 3511 O O . LYS B 1 17 ? 44.875 -39.688 10.93 1 17.42 17 LYS B O 1
ATOM 3516 N N . THR B 1 18 ? 44.25 -41.594 11.977 1 15.58 18 THR B N 1
ATOM 3517 C CA . THR B 1 18 ? 44.156 -42.875 11.25 1 15.58 18 THR B CA 1
ATOM 3518 C C . THR B 1 18 ? 43.125 -42.781 10.141 1 15.58 18 THR B C 1
ATOM 3520 O O . THR B 1 18 ? 43.25 -43.406 9.094 1 15.58 18 THR B O 1
ATOM 3523 N N . VAL B 1 19 ? 41.969 -42.094 10.352 1 17.34 19 VAL B N 1
ATOM 3524 C CA . VAL B 1 19 ? 40.969 -43.062 9.898 1 17.34 19 VAL B CA 1
ATOM 3525 C C . VAL B 1 19 ? 41.281 -43.5 8.477 1 17.34 19 VAL B C 1
ATOM 3527 O O . VAL B 1 19 ? 41.875 -42.75 7.695 1 17.34 19 VAL B O 1
ATOM 3530 N N . LYS B 1 20 ? 40.844 -44.75 8.195 1 16.28 20 LYS B N 1
ATOM 3531 C CA . LYS B 1 20 ? 40.844 -46 7.426 1 16.28 20 LYS B CA 1
ATOM 3532 C C . LYS B 1 20 ? 40.562 -45.719 5.953 1 16.28 20 LYS B C 1
ATOM 3534 O O . LYS B 1 20 ? 40 -44.688 5.602 1 16.28 20 LYS B O 1
ATOM 3539 N N . SER B 1 21 ? 40.812 -46.812 5.129 1 16.98 21 SER B N 1
ATOM 3540 C CA . SER B 1 21 ? 41.156 -47.531 3.902 1 16.98 21 SER B CA 1
ATOM 3541 C C . SER B 1 21 ? 39.938 -47.688 2.988 1 16.98 21 SER B C 1
ATOM 3543 O O . SER B 1 21 ? 40.031 -48.25 1.902 1 16.98 21 SER B O 1
ATOM 3545 N N . VAL B 1 22 ? 38.812 -47 3.234 1 17.09 22 VAL B N 1
ATOM 3546 C CA . VAL B 1 22 ? 37.781 -47.781 2.568 1 17.09 22 VAL B CA 1
ATOM 3547 C C . VAL B 1 22 ? 38.281 -48.219 1.193 1 17.09 22 VAL B C 1
ATOM 3549 O O . VAL B 1 22 ? 38.906 -47.438 0.472 1 17.09 22 VAL B O 1
ATOM 3552 N N . THR B 1 23 ? 38.031 -49.562 0.875 1 16.06 23 THR B N 1
ATOM 3553 C CA . THR B 1 23 ? 38.25 -50.75 0.077 1 16.06 23 THR B CA 1
ATOM 3554 C C . THR B 1 23 ? 38.031 -50.469 -1.406 1 16.06 23 THR B C 1
ATOM 3556 O O . THR B 1 23 ? 37.438 -49.438 -1.769 1 16.06 23 THR B O 1
ATOM 3559 N N . THR B 1 24 ? 37.719 -51.562 -2.211 1 16.31 24 THR B N 1
ATOM 3560 C CA . THR B 1 24 ? 38.031 -52.469 -3.312 1 16.31 24 THR B CA 1
ATOM 3561 C C . THR B 1 24 ? 37.188 -52.156 -4.543 1 16.31 24 THR B C 1
ATOM 3563 O O . THR B 1 24 ? 37.688 -52.25 -5.676 1 16.31 24 THR B O 1
ATOM 3566 N N . LEU B 1 25 ? 35.875 -51.812 -4.461 1 16.81 25 LEU B N 1
ATOM 3567 C CA . LEU B 1 25 ? 35.125 -52.75 -5.289 1 16.81 25 LEU B CA 1
ATOM 3568 C C . LEU B 1 25 ? 35.625 -52.719 -6.73 1 16.81 25 LEU B C 1
ATOM 3570 O O . LEU B 1 25 ? 36.094 -51.688 -7.199 1 16.81 25 LEU B O 1
ATOM 3574 N N . ASN B 1 26 ? 35.312 -53.844 -7.535 1 16.8 26 ASN B N 1
ATOM 3575 C CA . ASN B 1 26 ? 35.531 -54.812 -8.602 1 16.8 26 ASN B CA 1
ATOM 3576 C C . ASN B 1 26 ? 35.281 -54.219 -9.977 1 16.8 26 ASN B C 1
ATOM 3578 O O . ASN B 1 26 ? 34.625 -53.188 -10.094 1 16.8 26 ASN B O 1
ATOM 3582 N N . ASN B 1 27 ? 35.719 -54.906 -11.07 1 18.03 27 ASN B N 1
ATOM 3583 C CA . ASN B 1 27 ? 36.125 -54.969 -12.461 1 18.03 27 ASN B CA 1
ATOM 3584 C C . ASN B 1 27 ? 34.969 -54.781 -13.414 1 18.03 27 ASN B C 1
ATOM 3586 O O . ASN B 1 27 ? 35.156 -54.5 -14.602 1 18.03 27 ASN B O 1
ATOM 3590 N N . ILE B 1 28 ? 33.625 -54.812 -13.117 1 17.41 28 ILE B N 1
ATOM 3591 C CA . ILE B 1 28 ? 32.938 -55.75 -14 1 17.41 28 ILE B CA 1
ATOM 3592 C C . ILE B 1 28 ? 33 -55.25 -15.438 1 17.41 28 ILE B C 1
ATOM 3594 O O . ILE B 1 28 ? 32.719 -54.062 -15.703 1 17.41 28 ILE B O 1
ATOM 3598 N N . THR B 1 29 ? 33.469 -56.125 -16.438 1 17.55 29 THR B N 1
ATOM 3599 C CA . THR B 1 29 ? 33.812 -56.312 -17.844 1 17.55 29 THR B CA 1
ATOM 3600 C C . THR B 1 29 ? 32.594 -56.062 -18.719 1 17.55 29 THR B C 1
ATOM 3602 O O . THR B 1 29 ? 32.719 -55.875 -19.922 1 17.55 29 THR B O 1
ATOM 3605 N N . TYR B 1 30 ? 31.406 -55.562 -18.344 1 17.02 30 TYR B N 1
ATOM 3606 C CA . TYR B 1 30 ? 30.422 -56.25 -19.156 1 17.02 30 TYR B CA 1
ATOM 3607 C C . TYR B 1 30 ? 30.688 -56.031 -20.641 1 17.02 30 TYR B C 1
ATOM 3609 O O . TYR B 1 30 ? 30.922 -54.906 -21.062 1 17.02 30 TYR B O 1
ATOM 3617 N N . ASN B 1 31 ? 30.938 -57.125 -21.484 1 16.28 31 ASN B N 1
ATOM 3618 C CA . ASN B 1 31 ? 31.203 -57.562 -22.859 1 16.28 31 ASN B CA 1
ATOM 3619 C C . ASN B 1 31 ? 30.078 -57.156 -23.797 1 16.28 31 ASN B C 1
ATOM 3621 O O . ASN B 1 31 ? 30.25 -57.156 -25.016 1 16.28 31 ASN B O 1
ATOM 3625 N N . THR B 1 32 ? 28.828 -56.875 -23.453 1 17.42 32 THR B N 1
ATOM 3626 C CA . THR B 1 32 ? 27.938 -57.625 -24.359 1 17.42 32 THR B CA 1
ATOM 3627 C C . THR B 1 32 ? 28.125 -57.125 -25.797 1 17.42 32 THR B C 1
ATOM 3629 O O . THR B 1 32 ? 28.25 -55.938 -26.047 1 17.42 32 THR B O 1
ATOM 3632 N N . THR B 1 33 ? 28.141 -58.062 -26.859 1 16.33 33 THR B N 1
ATOM 3633 C CA . THR B 1 33 ? 28.328 -58.438 -28.25 1 16.33 33 THR B CA 1
ATOM 3634 C C . THR B 1 33 ? 27.234 -57.844 -29.125 1 16.33 33 THR B C 1
ATOM 3636 O O . THR B 1 33 ? 27.438 -57.594 -30.312 1 16.33 33 THR B O 1
ATOM 3639 N N . ILE B 1 34 ? 26.047 -57.406 -28.734 1 17.17 34 ILE B N 1
ATOM 3640 C CA . ILE B 1 34 ? 25.062 -57.938 -29.672 1 17.17 34 ILE B CA 1
ATOM 3641 C C . ILE B 1 34 ? 25.359 -57.406 -31.078 1 17.17 34 ILE B C 1
ATOM 3643 O O . ILE B 1 34 ? 25.703 -56.25 -31.25 1 17.17 34 ILE B O 1
ATOM 3647 N N . ASN B 1 35 ? 25 -58.219 -32.156 1 16 35 ASN B N 1
ATOM 3648 C CA . ASN B 1 35 ? 25.094 -58.688 -33.531 1 16 35 ASN B CA 1
ATOM 3649 C C . ASN B 1 35 ? 24.5 -57.656 -34.5 1 16 35 ASN B C 1
ATOM 3651 O O . ASN B 1 35 ? 23.781 -56.75 -34.094 1 16 35 ASN B O 1
ATOM 3655 N N . ASN B 1 36 ? 23.844 -58.188 -35.625 1 15.77 36 ASN B N 1
ATOM 3656 C CA . ASN B 1 36 ? 24.031 -58.281 -37.062 1 15.77 36 ASN B CA 1
ATOM 3657 C C . ASN B 1 36 ? 23.172 -57.281 -37.812 1 15.77 36 ASN B C 1
ATOM 3659 O O . ASN B 1 36 ? 23.688 -56.531 -38.688 1 15.77 36 ASN B O 1
ATOM 3663 N N . THR B 1 37 ? 21.75 -57.438 -38 1 16.03 37 THR B N 1
ATOM 3664 C CA . THR B 1 37 ? 21.234 -57.844 -39.312 1 16.03 37 THR B CA 1
ATOM 3665 C C . THR B 1 37 ? 20.922 -56.625 -40.156 1 16.03 37 THR B C 1
ATOM 3667 O O . THR B 1 37 ? 20.688 -55.531 -39.625 1 16.03 37 THR B O 1
ATOM 3670 N N . SER B 1 38 ? 20.406 -56.781 -41.625 1 15.55 38 SER B N 1
ATOM 3671 C CA . SER B 1 38 ? 20.578 -56.562 -43.062 1 15.55 38 SER B CA 1
ATOM 3672 C C . SER B 1 38 ? 19.547 -55.562 -43.562 1 15.55 38 SER B C 1
ATOM 3674 O O . SER B 1 38 ? 19.766 -54.906 -44.594 1 15.55 38 SER B O 1
ATOM 3676 N N . ARG B 1 39 ? 18.234 -55.312 -43.062 1 16.38 39 ARG B N 1
ATOM 3677 C CA . ARG B 1 39 ? 17.25 -55.438 -44.125 1 16.38 39 ARG B CA 1
ATOM 3678 C C . ARG B 1 39 ? 17.344 -54.219 -45.062 1 16.38 39 ARG B C 1
ATOM 3680 O O . ARG B 1 39 ? 17.578 -53.094 -44.625 1 16.38 39 ARG B O 1
ATOM 3687 N N . ALA B 1 40 ? 16.906 -54.375 -46.5 1 15.71 40 ALA B N 1
ATOM 3688 C CA . ALA B 1 40 ? 17.062 -54.031 -47.906 1 15.71 40 ALA B CA 1
ATOM 3689 C C . ALA B 1 40 ? 16.156 -52.844 -48.281 1 15.71 40 ALA B C 1
ATOM 3691 O O . ALA B 1 40 ? 14.945 -52.875 -48.062 1 15.71 40 ALA B O 1
ATOM 3692 N N . PHE B 1 41 ? 16.594 -51.594 -48.219 1 16.17 41 PHE B N 1
ATOM 3693 C CA . PHE B 1 41 ? 16.078 -50.281 -48.656 1 16.17 41 PHE B CA 1
ATOM 3694 C C . PHE B 1 41 ? 15.688 -50.312 -50.125 1 16.17 41 PHE B C 1
ATOM 3696 O O . PHE B 1 41 ? 16.562 -50.25 -51 1 16.17 41 PHE B O 1
ATOM 3703 N N . SER B 1 42 ? 14.719 -51.094 -50.531 1 14.7 42 SER B N 1
ATOM 3704 C CA . SER B 1 42 ? 14.477 -51.219 -51.969 1 14.7 42 SER B CA 1
ATOM 3705 C C . SER B 1 42 ? 14.148 -49.875 -52.594 1 14.7 42 SER B C 1
ATOM 3707 O O . SER B 1 42 ? 13.711 -48.938 -51.906 1 14.7 42 SER B O 1
ATOM 3709 N N . SER B 1 43 ? 14.102 -49.781 -54.062 1 15.77 43 SER B N 1
ATOM 3710 C CA . SER B 1 43 ? 14.477 -49.125 -55.312 1 15.77 43 SER B CA 1
ATOM 3711 C C . SER B 1 43 ? 13.352 -48.25 -55.844 1 15.77 43 SER B C 1
ATOM 3713 O O . SER B 1 43 ? 13.602 -47.125 -56.344 1 15.77 43 SER B O 1
ATOM 3715 N N . LYS B 1 44 ? 11.953 -48.625 -55.969 1 15.63 44 LYS B N 1
ATOM 3716 C CA . LYS B 1 44 ? 11.531 -48.719 -57.375 1 15.63 44 LYS B CA 1
ATOM 3717 C C . LYS B 1 44 ? 11.227 -47.312 -57.938 1 15.63 44 LYS B C 1
ATOM 3719 O O . LYS B 1 44 ? 10.961 -46.375 -57.188 1 15.63 44 LYS B O 1
ATOM 3724 N N . LEU B 1 45 ? 10.203 -47.219 -59.062 1 15.02 45 LEU B N 1
ATOM 3725 C CA . LEU B 1 45 ? 10.203 -46.969 -60.5 1 15.02 45 LEU B CA 1
ATOM 3726 C C . LEU B 1 45 ? 9.609 -45.625 -60.844 1 15.02 45 LEU B C 1
ATOM 3728 O O . LEU B 1 45 ? 10.227 -44.812 -61.562 1 15.02 45 LEU B O 1
ATOM 3732 N N . PHE B 1 46 ? 8.195 -45.438 -61.344 1 14.78 46 PHE B N 1
ATOM 3733 C CA . PHE B 1 46 ? 7.875 -45.188 -62.75 1 14.78 46 PHE B CA 1
ATOM 3734 C C . PHE B 1 46 ? 7.668 -43.719 -63 1 14.78 46 PHE B C 1
ATOM 3736 O O . PHE B 1 46 ? 7.461 -42.938 -62.062 1 14.78 46 PHE B O 1
ATOM 3743 N N . SER B 1 47 ? 6.617 -43.312 -64.062 1 14.96 47 SER B N 1
ATOM 3744 C CA . SER B 1 47 ? 6.617 -42.844 -65.438 1 14.96 47 SER B CA 1
ATOM 3745 C C . SER B 1 47 ? 6.141 -41.406 -65.562 1 14.96 47 SER B C 1
ATOM 3747 O O . SER B 1 47 ? 6.828 -40.562 -66.125 1 14.96 47 SER B O 1
ATOM 3749 N N . SER B 1 48 ? 4.801 -41.062 -66.25 1 15.61 48 SER B N 1
ATOM 3750 C CA . SER B 1 48 ? 4.559 -40.531 -67.562 1 15.61 48 SER B CA 1
ATOM 3751 C C . SER B 1 48 ? 4.273 -39.062 -67.562 1 15.61 48 SER B C 1
ATOM 3753 O O . SER B 1 48 ? 3.857 -38.531 -66.5 1 15.61 48 SER B O 1
ATOM 3755 N N . ILE B 1 49 ? 4.266 -38.188 -68.75 1 15.88 49 ILE B N 1
ATOM 3756 C CA . ILE B 1 49 ? 4.711 -37.062 -69.562 1 15.88 49 ILE B CA 1
ATOM 3757 C C . ILE B 1 49 ? 3.59 -36.031 -69.688 1 15.88 49 ILE B C 1
ATOM 3759 O O . ILE B 1 49 ? 3.832 -34.812 -69.562 1 15.88 49 ILE B O 1
ATOM 3763 N N . THR B 1 50 ? 2.289 -36.281 -69.938 1 14.97 50 THR B N 1
ATOM 3764 C CA . THR B 1 50 ? 1.851 -35.781 -71.25 1 14.97 50 THR B CA 1
ATOM 3765 C C . THR B 1 50 ? 1.511 -34.281 -71.188 1 14.97 50 THR B C 1
ATOM 3767 O O . THR B 1 50 ? 1.332 -33.75 -70.062 1 14.97 50 THR B O 1
ATOM 3770 N N . GLN B 1 51 ? 0.301 -33.781 -71.812 1 15.2 51 GLN B N 1
ATOM 3771 C CA . GLN B 1 51 ? 0.038 -33.156 -73.062 1 15.2 51 GLN B CA 1
ATOM 3772 C C . GLN B 1 51 ? -0.301 -31.672 -72.938 1 15.2 51 GLN B C 1
ATOM 3774 O O . GLN B 1 51 ? -0.567 -31.219 -71.812 1 15.2 51 GLN B O 1
ATOM 3779 N N . SER B 1 52 ? -1.43 -31.109 -73.562 1 15.49 52 SER B N 1
ATOM 3780 C CA . SER B 1 52 ? -1.553 -30.312 -74.75 1 15.49 52 SER B CA 1
ATOM 3781 C C . SER B 1 52 ? -1.855 -28.844 -74.438 1 15.49 52 SER B C 1
ATOM 3783 O O . SER B 1 52 ? -1.156 -27.953 -74.938 1 15.49 52 SER B O 1
ATOM 3785 N N . SER B 1 53 ? -3.121 -28.328 -74.625 1 15.71 53 SER B N 1
ATOM 3786 C CA . SER B 1 53 ? -3.469 -27.516 -75.812 1 15.71 53 SER B CA 1
ATOM 3787 C C . SER B 1 53 ? -3.445 -26.031 -75.438 1 15.71 53 SER B C 1
ATOM 3789 O O . SER B 1 53 ? -2.773 -25.25 -76.125 1 15.71 53 SER B O 1
ATOM 3791 N N . SER B 1 54 ? -4.641 -25.297 -75.375 1 15.88 54 SER B N 1
ATOM 3792 C CA . SER B 1 54 ? -5.098 -24.391 -76.438 1 15.88 54 SER B CA 1
ATOM 3793 C C . SER B 1 54 ? -4.77 -22.938 -76.125 1 15.88 54 SER B C 1
ATOM 3795 O O . SER B 1 54 ? -4.391 -22.641 -75 1 15.88 54 SER B O 1
ATOM 3797 N N . THR B 1 55 ? -5.77 -21.922 -76.125 1 16.73 55 THR B N 1
ATOM 3798 C CA . THR B 1 55 ? -5.969 -20.844 -77.125 1 16.73 55 THR B CA 1
ATOM 3799 C C . THR B 1 55 ? -5.445 -19.516 -76.562 1 16.73 55 THR B C 1
ATOM 3801 O O . THR B 1 55 ? -5.414 -19.312 -75.312 1 16.73 55 THR B O 1
ATOM 3804 N N . SER B 1 56 ? -5.176 -18.359 -77.375 1 15.12 56 SER B N 1
ATOM 3805 C CA . SER B 1 56 ? -4.285 -17.297 -77.812 1 15.12 56 SER B CA 1
ATOM 3806 C C . SER B 1 56 ? -4.633 -15.961 -77.188 1 15.12 56 SER B C 1
ATOM 3808 O O . SER B 1 56 ? -3.744 -15.172 -76.875 1 15.12 56 SER B O 1
ATOM 3810 N N . LYS B 1 57 ? -5.941 -15.328 -77.25 1 16.31 57 LYS B N 1
ATOM 3811 C CA . LYS B 1 57 ? -5.988 -14.016 -77.938 1 16.31 57 LYS B CA 1
ATOM 3812 C C . LYS B 1 57 ? -5.355 -12.945 -77 1 16.31 57 LYS B C 1
ATOM 3814 O O . LYS B 1 57 ? -5.66 -12.867 -75.812 1 16.31 57 LYS B O 1
ATOM 3819 N N . LYS B 1 58 ? -4.43 -11.906 -77.5 1 16.47 58 LYS B N 1
ATOM 3820 C CA . LYS B 1 58 ? -3.34 -10.945 -77.375 1 16.47 58 LYS B CA 1
ATOM 3821 C C . LYS B 1 58 ? -3.871 -9.555 -77.062 1 16.47 58 LYS B C 1
ATOM 3823 O O . LYS B 1 58 ? -3.117 -8.578 -77.062 1 16.47 58 LYS B O 1
ATOM 3828 N N . LEU B 1 59 ? -5.102 -9.305 -76.688 1 17.12 59 LEU B N 1
ATOM 3829 C CA . LEU B 1 59 ? -5.531 -7.988 -77.125 1 17.12 59 LEU B CA 1
ATOM 3830 C C . LEU B 1 59 ? -4.629 -6.898 -76.562 1 17.12 59 LEU B C 1
ATOM 3832 O O . LEU B 1 59 ? -4.227 -6.969 -75.375 1 17.12 59 LEU B O 1
ATOM 3836 N N . PHE B 1 60 ? -4.492 -5.523 -77.125 1 17.3 60 PHE B N 1
ATOM 3837 C CA . PHE B 1 60 ? -3.691 -4.469 -77.75 1 17.3 60 PHE B CA 1
ATOM 3838 C C . PHE B 1 60 ? -3.432 -3.342 -76.75 1 17.3 60 PHE B C 1
ATOM 3840 O O . PHE B 1 60 ? -2.311 -2.842 -76.625 1 17.3 60 PHE B O 1
ATOM 3847 N N . GLY B 1 61 ? -4.461 -2.557 -76.25 1 18.92 61 GLY B N 1
ATOM 3848 C CA . GLY B 1 61 ? -4.422 -1.13 -76.5 1 18.92 61 GLY B CA 1
ATOM 3849 C C . GLY B 1 61 ? -3.361 -0.394 -75.75 1 18.92 61 GLY B C 1
ATOM 3850 O O . GLY B 1 61 ? -2.896 -0.889 -74.688 1 18.92 61 GLY B O 1
ATOM 3851 N N . LEU B 1 62 ? -2.939 0.946 -76.125 1 18.69 62 LEU B N 1
ATOM 3852 C CA . LEU B 1 62 ? -1.847 1.887 -76.312 1 18.69 62 LEU B CA 1
ATOM 3853 C C . LEU B 1 62 ? -1.594 2.725 -75.062 1 18.69 62 LEU B C 1
ATOM 3855 O O . LEU B 1 62 ? -2.129 3.828 -74.938 1 18.69 62 LEU B O 1
ATOM 3859 N N . ILE B 1 63 ? -2.031 2.391 -73.938 1 18.59 63 ILE B N 1
ATOM 3860 C CA . ILE B 1 63 ? -2.197 3.434 -72.875 1 18.59 63 ILE B CA 1
ATOM 3861 C C . ILE B 1 63 ? -0.868 4.152 -72.688 1 18.59 63 ILE B C 1
ATOM 3863 O O . ILE B 1 63 ? 0.145 3.52 -72.375 1 18.59 63 ILE B O 1
ATOM 3867 N N . SER B 1 64 ? -0.774 5.387 -73.25 1 19.05 64 SER B N 1
ATOM 3868 C CA . SER B 1 64 ? 0.266 6.391 -73.5 1 19.05 64 SER B CA 1
ATOM 3869 C C . SER B 1 64 ? 1.025 6.668 -72.188 1 19.05 64 SER B C 1
ATOM 3871 O O . SER B 1 64 ? 0.425 6.742 -71.125 1 19.05 64 SER B O 1
ATOM 3873 N N . SER B 1 65 ? 2.332 6.477 -72.125 1 18.53 65 SER B N 1
ATOM 3874 C CA . SER B 1 65 ? 3.424 6.32 -71.188 1 18.53 65 SER B CA 1
ATOM 3875 C C . SER B 1 65 ? 3.85 7.664 -70.625 1 18.53 65 SER B C 1
ATOM 3877 O O . SER B 1 65 ? 4.895 7.766 -69.938 1 18.53 65 SER B O 1
ATOM 3879 N N . THR B 1 66 ? 2.922 8.703 -70.812 1 20.47 66 THR B N 1
ATOM 3880 C CA . THR B 1 66 ? 3.65 9.961 -70.75 1 20.47 66 THR B CA 1
ATOM 3881 C C . THR B 1 66 ? 4.535 10 -69.5 1 20.47 66 THR B C 1
ATOM 3883 O O . THR B 1 66 ? 4.109 9.586 -68.375 1 20.47 66 THR B O 1
ATOM 3886 N N . THR B 1 67 ? 5.891 10.266 -69.688 1 19.95 67 THR B N 1
ATOM 3887 C CA . THR B 1 67 ? 7.195 10.234 -69.062 1 19.95 67 THR B CA 1
ATOM 3888 C C . THR B 1 67 ? 7.258 11.273 -67.938 1 19.95 67 THR B C 1
ATOM 3890 O O . THR B 1 67 ? 7.371 12.469 -68.188 1 19.95 67 THR B O 1
ATOM 3893 N N . LEU B 1 68 ? 6.109 11.641 -67.312 1 20.94 68 LEU B N 1
ATOM 3894 C CA . LEU B 1 68 ? 6.273 12.859 -66.5 1 20.94 68 LEU B CA 1
ATOM 3895 C C . LEU B 1 68 ? 7.535 12.797 -65.688 1 20.94 68 LEU B C 1
ATOM 3897 O O . LEU B 1 68 ? 7.695 11.898 -64.875 1 20.94 68 LEU B O 1
ATOM 3901 N N . LEU B 1 69 ? 8.672 13.367 -66.188 1 20.7 69 LEU B N 1
ATOM 3902 C CA . LEU B 1 69 ? 10.07 13.516 -65.812 1 20.7 69 LEU B CA 1
ATOM 3903 C C . LEU B 1 69 ? 10.195 14.07 -64.375 1 20.7 69 LEU B C 1
ATOM 3905 O O . LEU B 1 69 ? 9.852 15.227 -64.125 1 20.7 69 LEU B O 1
ATOM 3909 N N . LEU B 1 70 ? 9.555 13.445 -63.438 1 20.84 70 LEU B N 1
ATOM 3910 C CA . LEU B 1 70 ? 9.531 14.008 -62.094 1 20.84 70 LEU B CA 1
ATOM 3911 C C . LEU B 1 70 ? 10.938 14.312 -61.594 1 20.84 70 LEU B C 1
ATOM 3913 O O . LEU B 1 70 ? 11.789 13.414 -61.531 1 20.84 70 LEU B O 1
ATOM 3917 N N . GLN B 1 71 ? 11.5 15.555 -61.938 1 21.86 71 GLN B N 1
ATOM 3918 C CA . GLN B 1 71 ? 12.805 16.125 -61.625 1 21.86 71 GLN B CA 1
ATOM 3919 C C . GLN B 1 71 ? 13.164 15.906 -60.156 1 21.86 71 GLN B C 1
ATOM 3921 O O . GLN B 1 71 ? 12.461 16.375 -59.25 1 21.86 71 GLN B O 1
ATOM 3926 N N . VAL B 1 72 ? 13.688 14.758 -59.781 1 22.28 72 VAL B N 1
ATOM 3927 C CA . VAL B 1 72 ? 14.148 14.234 -58.5 1 22.28 72 VAL B CA 1
ATOM 3928 C C . VAL B 1 72 ? 15.266 15.125 -57.969 1 22.28 72 VAL B C 1
ATOM 3930 O O . VAL B 1 72 ? 16.406 15.07 -58.438 1 22.28 72 VAL B O 1
ATOM 3933 N N . SER B 1 73 ? 15.062 16.5 -58.062 1 22.97 73 SER B N 1
ATOM 3934 C CA . SER B 1 73 ? 16.219 17.344 -57.75 1 22.97 73 SER B CA 1
ATOM 3935 C C . SER B 1 73 ? 16.938 16.844 -56.5 1 22.97 73 SER B C 1
ATOM 3937 O O . SER B 1 73 ? 16.328 16.25 -55.625 1 22.97 73 SER B O 1
ATOM 3939 N N . ASN B 1 74 ? 18.344 16.688 -56.594 1 24.64 74 ASN B N 1
ATOM 3940 C CA . ASN B 1 74 ? 19.516 16.203 -55.875 1 24.64 74 ASN B CA 1
ATOM 3941 C C . ASN B 1 74 ? 19.625 16.812 -54.469 1 24.64 74 ASN B C 1
ATOM 3943 O O . ASN B 1 74 ? 20.656 16.688 -53.812 1 24.64 74 ASN B O 1
ATOM 3947 N N . GLN B 1 75 ? 18.859 17.875 -54.219 1 22.28 75 GLN B N 1
ATOM 3948 C CA . GLN B 1 75 ? 19.5 18.844 -53.312 1 22.28 75 GLN B CA 1
ATOM 3949 C C . GLN B 1 75 ? 19.859 18.203 -51.969 1 22.28 75 GLN B C 1
ATOM 3951 O O . GLN B 1 75 ? 20.672 18.75 -51.219 1 22.28 75 GLN B O 1
ATOM 3956 N N . ASN B 1 76 ? 19.016 17.297 -51.562 1 22.84 76 ASN B N 1
ATOM 3957 C CA . ASN B 1 76 ? 18.875 17.344 -50.094 1 22.84 76 ASN B CA 1
ATOM 3958 C C . ASN B 1 76 ? 20.094 16.75 -49.406 1 22.84 76 ASN B C 1
ATOM 3960 O O . ASN B 1 76 ? 20.078 15.578 -49.031 1 22.84 76 ASN B O 1
ATOM 3964 N N . LYS B 1 77 ? 21.281 16.781 -50 1 22.84 77 LYS B N 1
ATOM 3965 C CA . LYS B 1 77 ? 22.453 16.062 -49.5 1 22.84 77 LYS B CA 1
ATOM 3966 C C . LYS B 1 77 ? 22.734 16.406 -48.031 1 22.84 77 LYS B C 1
ATOM 3968 O O . LYS B 1 77 ? 23.547 15.75 -47.375 1 22.84 77 LYS B O 1
ATOM 3973 N N . ASP B 1 78 ? 22.594 17.641 -47.781 1 24.28 78 ASP B N 1
ATOM 3974 C CA . ASP B 1 78 ? 23.469 18.25 -46.781 1 24.28 78 ASP B CA 1
ATOM 3975 C C . ASP B 1 78 ? 23.219 17.672 -45.375 1 24.28 78 ASP B C 1
ATOM 3977 O O . ASP B 1 78 ? 23.984 17.938 -44.438 1 24.28 78 ASP B O 1
ATOM 3981 N N . THR B 1 79 ? 21.969 17.266 -45.125 1 25.2 79 THR B N 1
ATOM 3982 C CA . THR B 1 79 ? 21.625 17.328 -43.719 1 25.2 79 THR B CA 1
ATOM 3983 C C . THR B 1 79 ? 22.312 16.219 -42.938 1 25.2 79 THR B C 1
ATOM 3985 O O . THR B 1 79 ? 21.828 15.789 -41.875 1 25.2 79 THR B O 1
ATOM 3988 N N . LEU B 1 80 ? 23.156 15.414 -43.531 1 26.06 80 LEU B N 1
ATOM 3989 C CA . LEU B 1 80 ? 23.812 14.258 -42.938 1 26.06 80 LEU B CA 1
ATOM 3990 C C . LEU B 1 80 ? 24.609 14.672 -41.688 1 26.06 80 LEU B C 1
ATOM 3992 O O . LEU B 1 80 ? 25.031 13.82 -40.906 1 26.06 80 LEU B O 1
ATOM 3996 N N . SER B 1 81 ? 25.219 15.859 -41.75 1 26.83 81 SER B N 1
ATOM 3997 C CA . SER B 1 81 ? 26.406 16.141 -40.969 1 26.83 81 SER B CA 1
ATOM 3998 C C . SER B 1 81 ? 26.109 16.125 -39.469 1 26.83 81 SER B C 1
ATOM 4000 O O . SER B 1 81 ? 27.016 16 -38.656 1 26.83 81 SER B O 1
ATOM 4002 N N . LEU B 1 82 ? 25.016 16.719 -39.094 1 26.59 82 LEU B N 1
ATOM 4003 C CA . LEU B 1 82 ? 24.984 17.219 -37.719 1 26.59 82 LEU B CA 1
ATOM 4004 C C . LEU B 1 82 ? 24.906 16.062 -36.719 1 26.59 82 LEU B C 1
ATOM 4006 O O . LEU B 1 82 ? 24.703 16.266 -35.531 1 26.59 82 LEU B O 1
ATOM 4010 N N . THR B 1 83 ? 24.672 14.867 -37.156 1 27.86 83 THR B N 1
ATOM 4011 C CA . THR B 1 83 ? 24.406 13.758 -36.25 1 27.86 83 THR B CA 1
ATOM 4012 C C . THR B 1 83 ? 25.625 13.484 -35.375 1 27.86 83 THR B C 1
ATOM 4014 O O . THR B 1 83 ? 25.594 12.594 -34.531 1 27.86 83 THR B O 1
ATOM 4017 N N . GLU B 1 84 ? 26.781 13.82 -35.875 1 26.7 84 GLU B N 1
ATOM 4018 C CA . GLU B 1 84 ? 28.016 13.367 -35.25 1 26.7 84 GLU B CA 1
ATOM 4019 C C . GLU B 1 84 ? 28.125 13.867 -33.812 1 26.7 84 GLU B C 1
ATOM 4021 O O . GLU B 1 84 ? 28.75 13.227 -32.969 1 26.7 84 GLU B O 1
ATOM 4026 N N . GLN B 1 85 ? 27.984 15.172 -33.688 1 23.8 85 GLN B N 1
ATOM 4027 C CA . GLN B 1 85 ? 28.766 15.828 -32.656 1 23.8 85 GLN B CA 1
ATOM 4028 C C . GLN B 1 85 ? 28.375 15.328 -31.25 1 23.8 85 GLN B C 1
ATOM 4030 O O . GLN B 1 85 ? 29.234 15.117 -30.406 1 23.8 85 GLN B O 1
ATOM 4035 N N . SER B 1 86 ? 27.156 15.688 -30.766 1 25.88 86 SER B N 1
ATOM 4036 C CA . SER B 1 86 ? 27.141 15.922 -29.328 1 25.88 86 SER B CA 1
ATOM 4037 C C . SER B 1 86 ? 27.234 14.609 -28.562 1 25.88 86 SER B C 1
ATOM 4039 O O . SER B 1 86 ? 26.219 13.922 -28.375 1 25.88 86 SER B O 1
ATOM 4041 N N . GLN B 1 87 ? 27.984 13.672 -28.984 1 26.09 87 GLN B N 1
ATOM 4042 C CA . GLN B 1 87 ? 28.328 12.594 -28.047 1 26.09 87 GLN B CA 1
ATOM 4043 C C . GLN B 1 87 ? 28.625 13.148 -26.656 1 26.09 87 GLN B C 1
ATOM 4045 O O . GLN B 1 87 ? 29.719 13.633 -26.391 1 26.09 87 GLN B O 1
ATOM 4050 N N . GLN B 1 88 ? 27.75 14.008 -26.156 1 25.97 88 GLN B N 1
ATOM 4051 C CA . GLN B 1 88 ? 28.016 14.484 -24.797 1 25.97 88 GLN B CA 1
ATOM 4052 C C . GLN B 1 88 ? 28.578 13.367 -23.922 1 25.97 88 GLN B C 1
ATOM 4054 O O . GLN B 1 88 ? 28.031 12.266 -23.875 1 25.97 88 GLN B O 1
ATOM 4059 N N . GLN B 1 89 ? 29.875 13.359 -23.625 1 26.09 89 GLN B N 1
ATOM 4060 C CA . GLN B 1 89 ? 30.578 12.672 -22.547 1 26.09 89 GLN B CA 1
ATOM 4061 C C . GLN B 1 89 ? 29.703 12.523 -21.312 1 26.09 89 GLN B C 1
ATOM 4063 O O . GLN B 1 89 ? 29.391 13.516 -20.656 1 26.09 89 GLN B O 1
ATOM 4068 N N . ARG B 1 90 ? 28.688 11.789 -21.375 1 25.36 90 ARG B N 1
ATOM 4069 C CA . ARG B 1 90 ? 28.219 11.375 -20.062 1 25.36 90 ARG B CA 1
ATOM 4070 C C . ARG B 1 90 ? 29.375 11.086 -19.125 1 25.36 90 ARG B C 1
ATOM 4072 O O . ARG B 1 90 ? 30.047 10.055 -19.25 1 25.36 90 ARG B O 1
ATOM 4079 N N . LYS B 1 91 ? 30.25 12.078 -18.938 1 25.92 91 LYS B N 1
ATOM 4080 C CA . LYS B 1 91 ? 31.234 12.055 -17.859 1 25.92 91 LYS B CA 1
ATOM 4081 C C . LYS B 1 91 ? 30.734 11.211 -16.688 1 25.92 91 LYS B C 1
ATOM 4083 O O . LYS B 1 91 ? 29.609 11.367 -16.234 1 25.92 91 LYS B O 1
ATOM 4088 N N . MET B 1 92 ? 31.266 9.992 -16.578 1 29.48 92 MET B N 1
ATOM 4089 C CA . MET B 1 92 ? 31.234 9.258 -15.305 1 29.48 92 MET B CA 1
ATOM 4090 C C . MET B 1 92 ? 31.156 10.219 -14.125 1 29.48 92 MET B C 1
ATOM 4092 O O . MET B 1 92 ? 32.062 11.016 -13.898 1 29.48 92 MET B O 1
ATOM 4096 N N . SER B 1 93 ? 30.062 10.883 -13.992 1 33.03 93 SER B N 1
ATOM 4097 C CA . SER B 1 93 ? 30.047 11.625 -12.734 1 33.03 93 SER B CA 1
ATOM 4098 C C . SER B 1 93 ? 30.922 10.945 -11.688 1 33.03 93 SER B C 1
ATOM 4100 O O . SER B 1 93 ? 30.703 9.789 -11.328 1 33.03 93 SER B O 1
ATOM 4102 N N . SER B 1 94 ? 32.188 11.055 -11.828 1 34.03 94 SER B N 1
ATOM 4103 C CA . SER B 1 94 ? 33.125 10.734 -10.734 1 34.03 94 SER B CA 1
ATOM 4104 C C . SER B 1 94 ? 32.438 10.938 -9.375 1 34.03 94 SER B C 1
ATOM 4106 O O . SER B 1 94 ? 31.875 12 -9.117 1 34.03 94 SER B O 1
ATOM 4108 N N . TYR B 1 95 ? 31.781 9.836 -8.867 1 38.72 95 TYR B N 1
ATOM 4109 C CA . TYR B 1 95 ? 31.422 9.953 -7.457 1 38.72 95 TYR B CA 1
ATOM 4110 C C . TYR B 1 95 ? 32.469 10.75 -6.684 1 38.72 95 TYR B C 1
ATOM 4112 O O . TYR B 1 95 ? 33.656 10.391 -6.672 1 38.72 95 TYR B O 1
ATOM 4120 N N . SER B 1 96 ? 32.531 11.938 -6.82 1 40.06 96 SER B N 1
ATOM 4121 C CA . SER B 1 96 ? 33.438 12.617 -5.891 1 40.06 96 SER B CA 1
ATOM 4122 C C . SER B 1 96 ? 33.5 11.883 -4.559 1 40.06 96 SER B C 1
ATOM 4124 O O . SER B 1 96 ? 32.5 11.461 -4.016 1 40.06 96 SER B O 1
ATOM 4126 N N . PRO B 1 97 ? 34.562 11.227 -4.152 1 45.25 97 PRO B N 1
ATOM 4127 C CA . PRO B 1 97 ? 34.781 10.406 -2.961 1 45.25 97 PRO B CA 1
ATOM 4128 C C . PRO B 1 97 ? 33.844 10.75 -1.817 1 45.25 97 PRO B C 1
ATOM 4130 O O . PRO B 1 97 ? 33.312 9.852 -1.159 1 45.25 97 PRO B O 1
ATOM 4133 N N . SER B 1 98 ? 33.938 11.938 -1.067 1 58.19 98 SER B N 1
ATOM 4134 C CA . SER B 1 98 ? 33.75 12.25 0.344 1 58.19 98 SER B CA 1
ATOM 4135 C C . SER B 1 98 ? 32.25 12.445 0.673 1 58.19 98 SER B C 1
ATOM 4137 O O . SER B 1 98 ? 31.906 12.727 1.821 1 58.19 98 SER B O 1
ATOM 4139 N N . LYS B 1 99 ? 31.281 12.289 -0.238 1 82.69 99 LYS B N 1
ATOM 4140 C CA . LYS B 1 99 ? 29.953 12.711 0.179 1 82.69 99 LYS B CA 1
ATOM 4141 C C . LYS B 1 99 ? 29.172 11.547 0.807 1 82.69 99 LYS B C 1
ATOM 4143 O O . LYS B 1 99 ? 29.156 10.445 0.261 1 82.69 99 LYS B O 1
ATOM 4148 N N . ILE B 1 100 ? 28.766 11.688 1.98 1 93 100 ILE B N 1
ATOM 4149 C CA . ILE B 1 100 ? 27.938 10.727 2.689 1 93 100 ILE B CA 1
ATOM 4150 C C . ILE B 1 100 ? 26.484 10.906 2.279 1 93 100 ILE B C 1
ATOM 4152 O O . ILE B 1 100 ? 25.906 11.992 2.451 1 93 100 ILE B O 1
ATOM 4156 N N . GLU B 1 101 ? 25.906 9.836 1.589 1 94.56 101 GLU B N 1
ATOM 4157 C CA . GLU B 1 101 ? 24.516 9.883 1.173 1 94.56 101 GLU B CA 1
ATOM 4158 C C . GLU B 1 101 ? 23.578 9.867 2.379 1 94.56 101 GLU B C 1
ATOM 4160 O O . GLU B 1 101 ? 23.875 9.219 3.389 1 94.56 101 GLU B O 1
ATOM 4165 N N . ASN B 1 102 ? 22.453 10.602 2.209 1 93 102 ASN B N 1
ATOM 4166 C CA . ASN B 1 102 ? 21.469 10.57 3.281 1 93 102 ASN B CA 1
ATOM 4167 C C . ASN B 1 102 ? 20.688 9.25 3.289 1 93 102 ASN B C 1
ATOM 4169 O O . ASN B 1 102 ? 20.5 8.648 4.344 1 93 102 ASN B O 1
ATOM 4173 N N . VAL B 1 103 ? 20.281 8.875 2.105 1 96.56 103 VAL B N 1
ATOM 4174 C CA . VAL B 1 103 ? 19.5 7.641 1.992 1 96.56 103 VAL B CA 1
ATOM 4175 C C . VAL B 1 103 ? 19.812 6.953 0.664 1 96.56 103 VAL B C 1
ATOM 4177 O O . VAL B 1 103 ? 19.812 7.598 -0.39 1 96.56 103 VAL B O 1
ATOM 4180 N N . VAL B 1 104 ? 20.141 5.68 0.742 1 98.12 104 VAL B N 1
ATOM 4181 C CA . VAL B 1 104 ? 20.344 4.852 -0.443 1 98.12 104 VAL B CA 1
ATOM 4182 C C . VAL B 1 104 ? 19.234 3.805 -0.535 1 98.12 104 VAL B C 1
ATOM 4184 O O . VAL B 1 104 ? 18.891 3.156 0.459 1 98.12 104 VAL B O 1
ATOM 4187 N N . ILE B 1 105 ? 18.609 3.723 -1.693 1 98.5 105 ILE B N 1
ATOM 4188 C CA . ILE B 1 105 ? 17.562 2.742 -1.97 1 98.5 105 ILE B CA 1
ATOM 4189 C C . ILE B 1 105 ? 18.109 1.641 -2.871 1 98.5 105 ILE B C 1
ATOM 4191 O O . ILE B 1 105 ? 18.656 1.922 -3.943 1 98.5 105 ILE B O 1
ATOM 4195 N N . ILE B 1 106 ? 18 0.385 -2.43 1 98.06 106 ILE B N 1
ATOM 4196 C CA . ILE B 1 106 ? 18.5 -0.742 -3.215 1 98.06 106 ILE B CA 1
ATOM 4197 C C . ILE B 1 106 ? 17.328 -1.547 -3.758 1 98.06 106 ILE B C 1
ATOM 4199 O O . ILE B 1 106 ? 16.609 -2.213 -2.998 1 98.06 106 ILE B O 1
ATOM 4203 N N . GLY B 1 107 ? 17.172 -1.512 -5.066 1 96.88 107 GLY B N 1
ATOM 4204 C CA . GLY B 1 107 ? 16.031 -2.127 -5.73 1 96.88 107 GLY B CA 1
ATOM 4205 C C . GLY B 1 107 ? 15.125 -1.12 -6.41 1 96.88 107 GLY B C 1
ATOM 4206 O O . GLY B 1 107 ? 14.898 -0.027 -5.887 1 96.88 107 GLY B O 1
ATOM 4207 N N . SER B 1 108 ? 14.523 -1.588 -7.52 1 96.31 108 SER B N 1
ATOM 4208 C CA . SER B 1 108 ? 13.812 -0.618 -8.344 1 96.31 108 SER B CA 1
ATOM 4209 C C . SER B 1 108 ? 12.422 -1.126 -8.719 1 96.31 108 SER B C 1
ATOM 4211 O O . SER B 1 108 ? 11.898 -0.789 -9.789 1 96.31 108 SER B O 1
ATOM 4213 N N . GLY B 1 109 ? 11.844 -2.035 -7.957 1 96.75 109 GLY B N 1
ATOM 4214 C CA . GLY B 1 109 ? 10.445 -2.383 -8.109 1 96.75 109 GLY B CA 1
ATOM 4215 C C . GLY B 1 109 ? 9.5 -1.313 -7.582 1 96.75 109 GLY B C 1
ATOM 4216 O O . GLY B 1 109 ? 9.93 -0.195 -7.285 1 96.75 109 GLY B O 1
ATOM 4217 N N . PRO B 1 110 ? 8.211 -1.636 -7.504 1 98 110 PRO B N 1
ATOM 4218 C CA . PRO B 1 110 ? 7.234 -0.667 -7.004 1 98 110 PRO B CA 1
ATOM 4219 C C . PRO B 1 110 ? 7.605 -0.11 -5.633 1 98 110 PRO B C 1
ATOM 4221 O O . PRO B 1 110 ? 7.43 1.084 -5.375 1 98 110 PRO B O 1
ATOM 4224 N N . ALA B 1 111 ? 8.078 -0.942 -4.754 1 98.62 111 ALA B N 1
ATOM 4225 C CA . ALA B 1 111 ? 8.492 -0.5 -3.424 1 98.62 111 ALA B CA 1
ATOM 4226 C C . ALA B 1 111 ? 9.625 0.517 -3.51 1 98.62 111 ALA B C 1
ATOM 4228 O O . ALA B 1 111 ? 9.562 1.58 -2.889 1 98.62 111 ALA B O 1
ATOM 4229 N N . GLY B 1 112 ? 10.656 0.21 -4.297 1 98.44 112 GLY B N 1
ATOM 4230 C CA . GLY B 1 112 ? 11.805 1.091 -4.445 1 98.44 112 GLY B CA 1
ATOM 4231 C C . GLY B 1 112 ? 11.438 2.447 -5.02 1 98.44 112 GLY B C 1
ATOM 4232 O O . GLY B 1 112 ? 11.82 3.482 -4.469 1 98.44 112 GLY B O 1
ATOM 4233 N N . HIS B 1 113 ? 10.695 2.428 -6.055 1 98.38 113 HIS B N 1
ATOM 4234 C CA . HIS B 1 113 ? 10.344 3.686 -6.703 1 98.38 113 HIS B CA 1
ATOM 4235 C C . HIS B 1 113 ? 9.414 4.512 -5.824 1 98.38 113 HIS B C 1
AT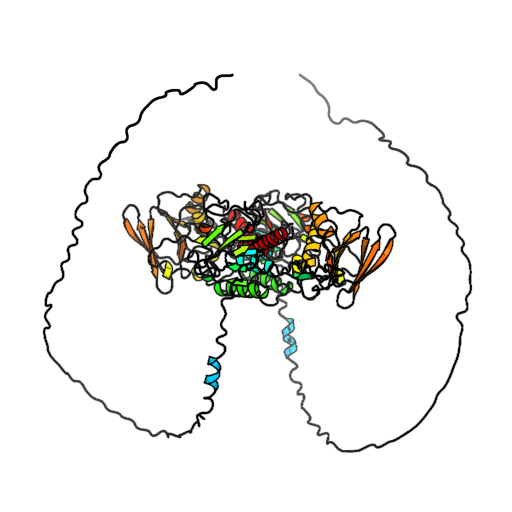OM 4237 O O . HIS B 1 113 ? 9.477 5.746 -5.836 1 98.38 113 HIS B O 1
ATOM 4243 N N . THR B 1 114 ? 8.492 3.871 -5.082 1 98.5 114 THR B N 1
ATOM 4244 C CA . THR B 1 114 ? 7.645 4.629 -4.168 1 98.5 114 THR B CA 1
ATOM 4245 C C . THR B 1 114 ? 8.484 5.262 -3.059 1 98.5 114 THR B C 1
ATOM 4247 O O . THR B 1 114 ? 8.273 6.426 -2.705 1 98.5 114 THR B O 1
ATOM 4250 N N . ALA B 1 115 ? 9.422 4.461 -2.533 1 98.5 115 ALA B N 1
ATOM 4251 C CA . ALA B 1 115 ? 10.336 5.027 -1.546 1 98.5 115 ALA B CA 1
ATOM 4252 C C . ALA B 1 115 ? 11.07 6.242 -2.111 1 98.5 115 ALA B C 1
ATOM 4254 O O . ALA B 1 115 ? 11.227 7.254 -1.428 1 98.5 115 ALA B O 1
ATOM 4255 N N . ALA B 1 116 ? 11.5 6.152 -3.369 1 97.5 116 ALA B N 1
ATOM 4256 C CA . ALA B 1 116 ? 12.227 7.23 -4.027 1 97.5 116 ALA B CA 1
ATOM 4257 C C . ALA B 1 116 ? 11.352 8.469 -4.191 1 97.5 116 ALA B C 1
ATOM 4259 O O . ALA B 1 116 ? 11.805 9.594 -3.971 1 97.5 116 ALA B O 1
ATOM 4260 N N . VAL B 1 117 ? 10.133 8.266 -4.551 1 95.69 117 VAL B N 1
ATOM 4261 C CA . VAL B 1 117 ? 9.195 9.367 -4.727 1 95.69 117 VAL B CA 1
ATOM 4262 C C . VAL B 1 117 ? 9.023 10.117 -3.406 1 95.69 117 VAL B C 1
ATOM 4264 O O . VAL B 1 117 ? 9.133 11.344 -3.355 1 95.69 117 VAL B O 1
ATOM 4267 N N . TYR B 1 118 ? 8.781 9.406 -2.354 1 94.69 118 TYR B N 1
ATOM 4268 C CA . TYR B 1 118 ? 8.508 10.016 -1.058 1 94.69 118 TYR B CA 1
ATOM 4269 C C . TYR B 1 118 ? 9.766 10.664 -0.484 1 94.69 118 TYR B C 1
ATOM 4271 O O . TYR B 1 118 ? 9.719 11.781 0.035 1 94.69 118 TYR B O 1
ATOM 4279 N N . THR B 1 119 ? 10.906 10.008 -0.601 1 94 119 THR B N 1
ATOM 4280 C CA . THR B 1 119 ? 12.133 10.586 -0.073 1 94 119 THR B CA 1
ATOM 4281 C C . THR B 1 119 ? 12.602 11.75 -0.944 1 94 119 THR B C 1
ATOM 4283 O O . THR B 1 119 ? 13.203 12.703 -0.445 1 94 119 THR B O 1
ATOM 4286 N N . GLY B 1 120 ? 12.375 11.68 -2.195 1 90.88 120 GLY B N 1
ATOM 4287 C CA . GLY B 1 120 ? 12.797 12.719 -3.117 1 90.88 120 GLY B CA 1
ATOM 4288 C C . GLY B 1 120 ? 12.062 14.031 -2.918 1 90.88 120 GLY B C 1
ATOM 4289 O O . GLY B 1 120 ? 12.602 15.102 -3.211 1 90.88 120 GLY B O 1
ATOM 4290 N N . ARG B 1 121 ? 10.898 13.969 -2.389 1 82 121 ARG B N 1
ATOM 4291 C CA . ARG B 1 121 ? 10.078 15.156 -2.178 1 82 121 ARG B CA 1
ATOM 4292 C C . ARG B 1 121 ? 10.523 15.922 -0.936 1 82 121 ARG B C 1
ATOM 4294 O O . ARG B 1 121 ? 10.055 17.031 -0.682 1 82 121 ARG B O 1
ATOM 4301 N N . ILE B 1 122 ? 11.391 15.352 -0.145 1 74.62 122 ILE B N 1
ATOM 4302 C CA . ILE B 1 122 ? 11.797 15.938 1.124 1 74.62 122 ILE B CA 1
ATOM 4303 C C . ILE B 1 122 ? 13.148 16.625 0.957 1 74.62 122 ILE B C 1
ATOM 4305 O O . ILE B 1 122 ? 14.078 16.062 0.381 1 74.62 122 ILE B O 1
ATOM 4309 N N . ASN B 1 123 ? 13.148 18.016 1.272 1 59.25 123 ASN B N 1
ATOM 4310 C CA . ASN B 1 123 ? 14.383 18.797 1.301 1 59.25 123 ASN B CA 1
ATOM 4311 C C . ASN B 1 123 ? 14.93 18.922 2.721 1 59.25 123 ASN B C 1
ATOM 4313 O O . ASN B 1 123 ? 14.156 18.984 3.682 1 59.25 123 ASN B O 1
ATOM 4317 N N . ILE B 1 124 ? 16.156 18.391 3.047 1 52.53 124 ILE B N 1
ATOM 4318 C CA . ILE B 1 124 ? 16.672 18.609 4.398 1 52.53 124 ILE B CA 1
ATOM 4319 C C . ILE B 1 124 ? 17.688 19.75 4.395 1 52.53 124 ILE B C 1
ATOM 4321 O O . ILE B 1 124 ? 18.391 19.953 3.406 1 52.53 124 ILE B O 1
ATOM 4325 N N . ASP B 1 125 ? 17.469 20.75 5.219 1 47.44 125 ASP B N 1
ATOM 4326 C CA . ASP B 1 125 ? 18.406 21.844 5.406 1 47.44 125 ASP B CA 1
ATOM 4327 C C . ASP B 1 125 ? 19.656 21.391 6.137 1 47.44 125 ASP B C 1
ATOM 4329 O O . ASP B 1 125 ? 19.578 20.719 7.164 1 47.44 125 ASP B O 1
ATOM 4333 N N . LEU B 1 126 ? 20.719 21.062 5.406 1 43.94 126 LEU B N 1
ATOM 4334 C CA . LEU B 1 126 ? 21.984 20.844 6.105 1 43.94 126 LEU B CA 1
ATOM 4335 C C . LEU B 1 126 ? 22.594 22.156 6.566 1 43.94 126 LEU B C 1
ATOM 4337 O O . LEU B 1 126 ? 22.516 23.172 5.855 1 43.94 126 LEU B O 1
ATOM 4341 N N . ILE B 1 127 ? 22.578 22.312 7.852 1 42.16 127 ILE B N 1
ATOM 4342 C CA . ILE B 1 127 ? 23.25 23.453 8.445 1 42.16 127 ILE B CA 1
ATOM 4343 C C . ILE B 1 127 ? 24.75 23.391 8.125 1 42.16 127 ILE B C 1
ATOM 4345 O O . ILE B 1 127 ? 25.406 22.406 8.438 1 42.16 127 ILE B O 1
ATOM 4349 N N . THR B 1 128 ? 25.156 23.844 7.023 1 39.78 128 THR B N 1
ATOM 4350 C CA . THR B 1 128 ? 26.609 23.984 6.941 1 39.78 128 THR B CA 1
ATOM 4351 C C . THR B 1 128 ? 27.062 25.219 7.711 1 39.78 128 THR B C 1
ATOM 4353 O O . THR B 1 128 ? 26.562 26.328 7.5 1 39.78 128 THR B O 1
ATOM 4356 N N . ILE B 1 129 ? 27.562 24.953 8.898 1 38.88 129 ILE B N 1
ATOM 4357 C CA . ILE B 1 129 ? 28.25 26.016 9.602 1 38.88 129 ILE B CA 1
ATOM 4358 C C . ILE B 1 129 ? 29.469 26.469 8.789 1 38.88 129 ILE B C 1
ATOM 4360 O O . ILE B 1 129 ? 30.406 25.688 8.578 1 38.88 129 ILE B O 1
ATOM 4364 N N . LEU B 1 130 ? 29.234 27.156 7.781 1 38.38 130 LEU B N 1
ATOM 4365 C CA . LEU B 1 130 ? 30.438 27.672 7.152 1 38.38 130 LEU B CA 1
ATOM 4366 C C . LEU B 1 130 ? 31.172 28.625 8.094 1 38.38 130 LEU B C 1
ATOM 4368 O O . LEU B 1 130 ? 30.578 29.594 8.578 1 38.38 130 LEU B O 1
ATOM 4372 N N . SER B 1 131 ? 32.094 28.047 8.852 1 37.06 131 SER B N 1
ATOM 4373 C CA . SER B 1 131 ? 33.031 28.875 9.578 1 37.06 131 SER B CA 1
ATOM 4374 C C . SER B 1 131 ? 33.781 29.812 8.641 1 37.06 131 SER B C 1
ATOM 4376 O O . SER B 1 131 ? 34.469 29.344 7.727 1 37.06 131 SER B O 1
ATOM 4378 N N . TYR B 1 132 ? 33.125 30.875 8.18 1 35.66 132 TYR B N 1
ATOM 4379 C CA . TYR B 1 132 ? 34.031 31.828 7.523 1 35.66 132 TYR B CA 1
ATOM 4380 C C . TYR B 1 132 ? 35.031 32.406 8.516 1 35.66 132 TYR B C 1
ATOM 4382 O O . TYR B 1 132 ? 34.656 32.969 9.531 1 35.66 132 TYR B O 1
ATOM 4390 N N . ARG B 1 133 ? 36.188 31.781 8.656 1 37.94 133 ARG B N 1
ATOM 4391 C CA . ARG B 1 133 ? 37.344 32.344 9.344 1 37.94 133 ARG B CA 1
ATOM 4392 C C . ARG B 1 133 ? 37.719 33.719 8.773 1 37.94 133 ARG B C 1
ATOM 4394 O O . ARG B 1 133 ? 38.531 33.781 7.844 1 37.94 133 ARG B O 1
ATOM 4401 N N . ARG B 1 134 ? 37.031 34.688 8.25 1 36.44 134 ARG B N 1
ATOM 4402 C CA . ARG B 1 134 ? 37.875 35.844 8.156 1 36.44 134 ARG B CA 1
ATOM 4403 C C . ARG B 1 134 ? 38.375 36.281 9.531 1 36.44 134 ARG B C 1
ATOM 4405 O O . ARG B 1 134 ? 37.75 35.969 10.547 1 36.44 134 ARG B O 1
ATOM 4412 N N . ARG B 1 135 ? 39.438 37.281 9.664 1 39.62 135 ARG B N 1
ATOM 4413 C CA . ARG B 1 135 ? 40.125 37.906 10.781 1 39.62 135 ARG B CA 1
ATOM 4414 C C . ARG B 1 135 ? 39.125 38.344 11.859 1 39.62 135 ARG B C 1
ATOM 4416 O O . ARG B 1 135 ? 39.344 38.031 13.039 1 39.62 135 ARG B O 1
ATOM 4423 N N . ARG B 1 136 ? 38.5 39.625 11.812 1 37.5 136 ARG B N 1
ATOM 4424 C CA . ARG B 1 136 ? 37.875 40.25 12.969 1 37.5 136 ARG B CA 1
ATOM 4425 C C . ARG B 1 136 ? 36.625 39.5 13.391 1 37.5 136 ARG B C 1
ATOM 4427 O O . ARG B 1 136 ? 36.625 38.812 14.414 1 37.5 136 ARG B O 1
ATOM 4434 N N . ARG B 1 137 ? 35.344 40.062 13.203 1 39.94 137 ARG B N 1
ATOM 4435 C CA . ARG B 1 137 ? 34.094 39.75 13.852 1 39.94 137 ARG B CA 1
ATOM 4436 C C . ARG B 1 137 ? 33.469 38.5 13.25 1 39.94 137 ARG B C 1
ATOM 4438 O O . ARG B 1 137 ? 33.125 38.469 12.062 1 39.94 137 ARG B O 1
ATOM 4445 N N . ARG B 1 138 ? 33.844 37.281 13.664 1 39.28 138 ARG B N 1
ATOM 4446 C CA . ARG B 1 138 ? 33.469 35.906 13.32 1 39.28 138 ARG B CA 1
ATOM 4447 C C . ARG B 1 138 ? 31.953 35.719 13.305 1 39.28 138 ARG B C 1
ATOM 4449 O O . ARG B 1 138 ? 31.344 35.562 14.359 1 39.28 138 ARG B O 1
ATOM 4456 N N . ARG B 1 139 ? 31.25 36.5 12.5 1 39.97 139 ARG B N 1
ATOM 4457 C CA . ARG B 1 139 ? 29.828 36.188 12.531 1 39.97 139 ARG B CA 1
ATOM 4458 C C . ARG B 1 139 ? 29.531 34.875 11.844 1 39.97 139 ARG B C 1
ATOM 4460 O O . ARG B 1 139 ? 29.953 34.656 10.711 1 39.97 139 ARG B O 1
ATOM 4467 N N . ARG B 1 140 ? 29.531 33.844 12.57 1 39.75 140 ARG B N 1
ATOM 4468 C CA . ARG B 1 140 ? 29.094 32.5 12.156 1 39.75 140 ARG B CA 1
ATOM 4469 C C . ARG B 1 140 ? 27.719 32.562 11.516 1 39.75 140 ARG B C 1
ATOM 4471 O O . ARG B 1 140 ? 26.75 32.969 12.164 1 39.75 140 ARG B O 1
ATOM 4478 N N . ARG B 1 141 ? 27.688 32.969 10.273 1 41.03 141 ARG B N 1
ATOM 4479 C CA . ARG B 1 141 ? 26.375 32.906 9.633 1 41.03 141 ARG B CA 1
ATOM 4480 C C . ARG B 1 141 ? 25.984 31.453 9.344 1 41.03 141 ARG B C 1
ATOM 4482 O O . ARG B 1 141 ? 26.766 30.719 8.727 1 41.03 141 ARG B O 1
ATOM 4489 N N . ARG B 1 142 ? 25.141 30.891 10.086 1 40.12 142 ARG B N 1
ATOM 4490 C CA . ARG B 1 142 ? 24.5 29.594 9.859 1 40.12 142 ARG B CA 1
ATOM 4491 C C . ARG B 1 142 ? 23.766 29.578 8.523 1 40.12 142 ARG B C 1
ATOM 4493 O O . ARG B 1 142 ? 22.875 30.406 8.281 1 40.12 142 ARG B O 1
ATOM 4500 N N . HIS B 1 143 ? 24.562 29.25 7.418 1 39.06 143 HIS B N 1
ATOM 4501 C CA . HIS B 1 143 ? 23.859 29.078 6.152 1 39.06 143 HIS B CA 1
ATOM 4502 C C . HIS B 1 143 ? 23.125 27.734 6.102 1 39.06 143 HIS B C 1
ATOM 4504 O O . HIS B 1 143 ? 23.703 26.703 6.461 1 39.06 143 HIS B O 1
ATOM 4510 N N . TYR B 1 144 ? 21.906 27.734 6.258 1 40.75 144 TYR B N 1
ATOM 4511 C CA . TYR B 1 144 ? 21.031 26.594 6.09 1 40.75 144 TYR B CA 1
ATOM 4512 C C . TYR B 1 144 ? 20.953 26.156 4.629 1 40.75 144 TYR B C 1
ATOM 4514 O O . TYR B 1 144 ? 20.766 27 3.738 1 40.75 144 TYR B O 1
ATOM 4522 N N . TYR B 1 145 ? 21.953 25.375 4.238 1 40.41 145 TYR B N 1
ATOM 4523 C CA . TYR B 1 145 ? 21.812 24.812 2.9 1 40.41 145 TYR B CA 1
ATOM 4524 C C . TYR B 1 145 ? 20.688 23.797 2.848 1 40.41 145 TYR B C 1
ATOM 4526 O O . TYR B 1 145 ? 20.422 23.094 3.828 1 40.41 145 TYR B O 1
ATOM 4534 N N . ARG B 1 146 ? 19.719 24.141 2.039 1 44.94 146 ARG B N 1
ATOM 4535 C CA . ARG B 1 146 ? 18.547 23.375 1.667 1 44.94 146 ARG B CA 1
ATOM 4536 C C . ARG B 1 146 ? 18.922 21.984 1.167 1 44.94 146 ARG B C 1
ATOM 4538 O O . ARG B 1 146 ? 19.75 21.844 0.263 1 44.94 146 ARG B O 1
ATOM 4545 N N . ALA B 1 147 ? 19.25 20.891 2.014 1 52.19 147 ALA B N 1
ATOM 4546 C CA . ALA B 1 147 ? 19.672 19.672 1.345 1 52.19 147 ALA B CA 1
ATOM 4547 C C . ALA B 1 147 ? 18.484 18.703 1.195 1 52.19 147 ALA B C 1
ATOM 4549 O O . ALA B 1 147 ? 17.688 18.547 2.117 1 52.19 147 ALA B O 1
ATOM 4550 N N . ARG B 1 148 ? 18.094 18.438 0.016 1 62.06 148 ARG B N 1
ATOM 4551 C CA . ARG B 1 148 ? 17.234 17.344 -0.424 1 62.06 148 ARG B CA 1
ATOM 4552 C C . ARG B 1 148 ? 17.734 16 0.103 1 62.06 148 ARG B C 1
ATOM 4554 O O . ARG B 1 148 ? 18.938 15.82 0.306 1 62.06 148 ARG B O 1
ATOM 4561 N N . LEU B 1 149 ? 16.734 15.242 0.759 1 80.12 149 LEU B N 1
ATOM 4562 C CA . LEU B 1 149 ? 17.219 13.898 1.062 1 80.12 149 LEU B CA 1
ATOM 4563 C C . LEU B 1 149 ? 18.016 13.336 -0.107 1 80.12 149 LEU B C 1
ATOM 4565 O O . LEU B 1 149 ? 18.938 12.531 0.092 1 80.12 149 LEU B O 1
ATOM 4569 N N . ASP B 1 150 ? 17.641 13.828 -1.304 1 85.69 150 ASP B N 1
ATOM 4570 C CA . ASP B 1 150 ? 18.406 13.484 -2.492 1 85.69 150 ASP B CA 1
ATOM 4571 C C . ASP B 1 150 ? 18.719 11.984 -2.537 1 85.69 150 ASP B C 1
ATOM 4573 O O . ASP B 1 150 ? 19.875 11.578 -2.525 1 85.69 150 ASP B O 1
ATOM 4577 N N . PRO B 1 151 ? 17.594 11.188 -2.604 1 94.06 151 PRO B N 1
ATOM 4578 C CA . PRO B 1 151 ? 17.828 9.742 -2.543 1 94.06 151 PRO B CA 1
ATOM 4579 C C . PRO B 1 151 ? 18.609 9.219 -3.74 1 94.06 151 PRO B C 1
ATOM 4581 O O . PRO B 1 151 ? 18.438 9.703 -4.859 1 94.06 151 PRO B O 1
ATOM 4584 N N . LEU B 1 152 ? 19.516 8.289 -3.438 1 96.81 152 LEU B N 1
ATOM 4585 C CA . LEU B 1 152 ? 20.25 7.562 -4.465 1 96.81 152 LEU B CA 1
ATOM 4586 C C . LEU B 1 152 ? 19.766 6.125 -4.574 1 96.81 152 LEU B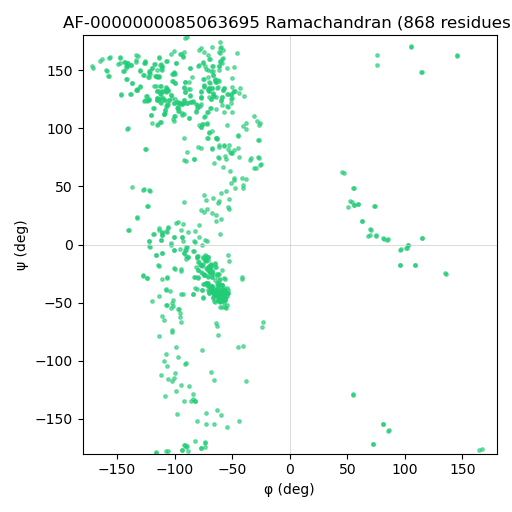 C 1
ATOM 4588 O O . LEU B 1 152 ? 19.812 5.367 -3.6 1 96.81 152 LEU B O 1
ATOM 4592 N N . MET B 1 153 ? 19.266 5.805 -5.766 1 97.38 153 MET B N 1
ATOM 4593 C CA . MET B 1 153 ? 18.719 4.469 -5.984 1 97.38 153 MET B CA 1
ATOM 4594 C C . MET B 1 153 ? 19.641 3.641 -6.871 1 97.38 153 MET B C 1
ATOM 4596 O O . MET B 1 153 ? 20.125 4.125 -7.895 1 97.38 153 MET B O 1
ATOM 4600 N N . PHE B 1 154 ? 19.922 2.449 -6.445 1 96.44 154 PHE B N 1
ATOM 4601 C CA . PHE B 1 154 ? 20.562 1.457 -7.301 1 96.44 154 PHE B CA 1
ATOM 4602 C C . PHE B 1 154 ? 19.531 0.479 -7.859 1 96.44 154 PHE B C 1
ATOM 4604 O O . PHE B 1 154 ? 18.984 -0.349 -7.121 1 96.44 154 PHE B O 1
ATOM 4611 N N . GLU B 1 155 ? 19.266 0.53 -9.125 1 93.56 155 GLU B N 1
ATOM 4612 C CA . GLU B 1 155 ? 18.156 -0.219 -9.719 1 93.56 155 GLU B CA 1
ATOM 4613 C C . GLU B 1 155 ? 18.609 -1.606 -10.164 1 93.56 155 GLU B C 1
ATOM 4615 O O . GLU B 1 155 ? 17.781 -2.473 -10.445 1 93.56 155 GLU B O 1
ATOM 4620 N N . GLY B 1 156 ? 19.781 -1.781 -10.18 1 87.94 156 GLY B N 1
ATOM 4621 C CA . GLY B 1 156 ? 20.281 -3.07 -10.641 1 87.94 156 GLY B CA 1
ATOM 4622 C C . GLY B 1 156 ? 20.219 -3.234 -12.148 1 87.94 156 GLY B C 1
ATOM 4623 O O . GLY B 1 156 ? 19.531 -2.471 -12.828 1 87.94 156 GLY B O 1
ATOM 4624 N N . PHE B 1 157 ? 20.859 -4.102 -12.805 1 76.19 157 PHE B N 1
ATOM 4625 C CA . PHE B 1 157 ? 20.75 -4.445 -14.219 1 76.19 157 PHE B CA 1
ATOM 4626 C C . PHE B 1 157 ? 20.141 -5.832 -14.391 1 76.19 157 PHE B C 1
ATOM 4628 O O . PHE B 1 157 ? 19.109 -5.984 -15.047 1 76.19 157 PHE B O 1
ATOM 4635 N N . MET B 1 158 ? 20.562 -6.758 -14.023 1 66.75 158 MET B N 1
ATOM 4636 C CA . MET B 1 158 ? 20.062 -8.133 -14.016 1 66.75 158 MET B CA 1
ATOM 4637 C C . MET B 1 158 ? 20.328 -8.805 -12.68 1 66.75 158 MET B C 1
ATOM 4639 O O . MET B 1 158 ? 20.844 -9.922 -12.633 1 66.75 158 MET B O 1
ATOM 4643 N N . ALA B 1 159 ? 19.938 -8.07 -11.766 1 57.69 159 ALA B N 1
ATOM 4644 C CA . ALA B 1 159 ? 20.188 -8.609 -10.438 1 57.69 159 ALA B CA 1
ATOM 4645 C C . ALA B 1 159 ? 19.172 -9.695 -10.094 1 57.69 159 ALA B C 1
ATOM 4647 O O . ALA B 1 159 ? 17.953 -9.492 -10.227 1 57.69 159 ALA B O 1
ATOM 4648 N N . GLY B 1 160 ? 19.625 -10.859 -9.703 1 56.97 160 GLY B N 1
ATOM 4649 C CA . GLY B 1 160 ? 18.75 -11.992 -9.391 1 56.97 160 GLY B CA 1
ATOM 4650 C C . GLY B 1 160 ? 17.953 -12.469 -10.594 1 56.97 160 GLY B C 1
ATOM 4651 O O . GLY B 1 160 ? 16.875 -13.055 -10.43 1 56.97 160 GLY B O 1
ATOM 4652 N N . GLY B 1 161 ? 18.469 -12.094 -11.727 1 64.06 161 GLY B N 1
ATOM 4653 C CA . GLY B 1 161 ? 17.766 -12.492 -12.945 1 64.06 161 GLY B CA 1
ATOM 4654 C C . GLY B 1 161 ? 16.609 -11.586 -13.289 1 64.06 161 GLY B C 1
ATOM 4655 O O . GLY B 1 161 ? 15.812 -11.898 -14.18 1 64.06 161 GLY B O 1
ATOM 4656 N N . VAL B 1 162 ? 16.469 -10.555 -12.516 1 68.81 162 VAL B N 1
ATOM 4657 C CA . VAL B 1 162 ? 15.352 -9.641 -12.75 1 68.81 162 VAL B CA 1
ATOM 4658 C C . VAL B 1 162 ? 15.883 -8.297 -13.234 1 68.81 162 VAL B C 1
ATOM 4660 O O . VAL B 1 162 ? 16.891 -7.801 -12.734 1 68.81 162 VAL B O 1
ATOM 4663 N N . ALA B 1 163 ? 15.352 -7.797 -14.25 1 72.5 163 ALA B N 1
ATOM 4664 C CA . ALA B 1 163 ? 15.742 -6.516 -14.836 1 72.5 163 ALA B CA 1
ATOM 4665 C C . ALA B 1 163 ? 15.344 -5.355 -13.93 1 72.5 163 ALA B C 1
ATOM 4667 O O . ALA B 1 163 ? 14.523 -5.516 -13.023 1 72.5 163 ALA B O 1
ATOM 4668 N N . ALA B 1 164 ? 16.031 -4.254 -14.195 1 79.75 164 ALA B N 1
ATOM 4669 C CA . ALA B 1 164 ? 15.609 -3.012 -13.555 1 79.75 164 ALA B CA 1
ATOM 4670 C C . ALA B 1 164 ? 14.102 -2.811 -13.703 1 79.75 164 ALA B C 1
ATOM 4672 O O . ALA B 1 164 ? 13.539 -3.051 -14.781 1 79.75 164 ALA B O 1
ATOM 4673 N N . GLY B 1 165 ? 13.5 -2.484 -12.578 1 80.81 165 GLY B N 1
ATOM 4674 C CA . GLY B 1 165 ? 12.055 -2.365 -12.555 1 80.81 165 GLY B CA 1
ATOM 4675 C C . GLY B 1 165 ? 11.375 -3.49 -11.797 1 80.81 165 GLY B C 1
ATOM 4676 O O . GLY B 1 165 ? 10.203 -3.377 -11.43 1 80.81 165 GLY B O 1
ATOM 4677 N N . GLY B 1 166 ? 12.125 -4.527 -11.625 1 80.75 166 GLY B N 1
ATOM 4678 C CA . GLY B 1 166 ? 11.602 -5.613 -10.805 1 80.75 166 GLY B CA 1
ATOM 4679 C C . GLY B 1 166 ? 10.75 -6.594 -11.594 1 80.75 166 GLY B C 1
ATOM 4680 O O . GLY B 1 166 ? 10.828 -6.645 -12.82 1 80.75 166 GLY B O 1
ATOM 4681 N N . GLN B 1 167 ? 9.953 -7.316 -10.922 1 79.56 167 GLN B N 1
ATOM 4682 C CA . GLN B 1 167 ? 9.211 -8.445 -11.477 1 79.56 167 GLN B CA 1
ATOM 4683 C C . GLN B 1 167 ? 8.133 -7.969 -12.445 1 79.56 167 GLN B C 1
ATOM 4685 O O . GLN B 1 167 ? 7.723 -8.711 -13.344 1 79.56 167 GLN B O 1
ATOM 4690 N N . LEU B 1 168 ? 7.691 -6.746 -12.305 1 85.62 168 LEU B N 1
ATOM 4691 C CA . LEU B 1 168 ? 6.562 -6.254 -13.086 1 85.62 168 LEU B CA 1
ATOM 4692 C C . LEU B 1 168 ? 6.977 -5.969 -14.523 1 85.62 168 LEU B C 1
ATOM 4694 O O . LEU B 1 168 ? 6.125 -5.809 -15.406 1 85.62 168 LEU B O 1
ATOM 4698 N N . THR B 1 169 ? 8.234 -5.984 -14.797 1 78.69 169 THR B N 1
ATOM 4699 C CA . THR B 1 169 ? 8.695 -5.578 -16.125 1 78.69 169 THR B CA 1
ATOM 4700 C C . THR B 1 169 ? 8.375 -6.645 -17.156 1 78.69 169 THR B C 1
ATOM 4702 O O . THR B 1 169 ? 8.438 -6.387 -18.359 1 78.69 169 THR B O 1
ATOM 4705 N N . THR B 1 170 ? 7.941 -7.785 -16.719 1 74.62 170 THR B N 1
ATOM 4706 C CA . THR B 1 170 ? 7.637 -8.852 -17.672 1 74.62 170 THR B CA 1
ATOM 4707 C C . THR B 1 170 ? 6.133 -9.117 -17.719 1 74.62 170 THR B C 1
ATOM 4709 O O . THR B 1 170 ? 5.684 -10.039 -18.406 1 74.62 170 THR B O 1
ATOM 4712 N N . THR B 1 171 ? 5.406 -8.312 -16.984 1 78 171 THR B N 1
ATOM 4713 C CA . THR B 1 171 ? 3.957 -8.484 -16.953 1 78 171 THR B CA 1
ATOM 4714 C C . THR B 1 171 ? 3.295 -7.734 -18.094 1 78 171 THR B C 1
ATOM 4716 O O . THR B 1 171 ? 3.564 -6.551 -18.312 1 78 171 THR B O 1
ATOM 4719 N N . THR B 1 172 ? 2.527 -8.414 -18.797 1 77.19 172 THR B N 1
ATOM 4720 C CA . THR B 1 172 ? 1.967 -7.84 -20.016 1 77.19 172 THR B CA 1
ATOM 4721 C C . THR B 1 172 ? 0.77 -6.949 -19.703 1 77.19 172 THR B C 1
ATOM 4723 O O . THR B 1 172 ? 0.551 -5.934 -20.359 1 77.19 172 THR B O 1
ATOM 4726 N N . GLU B 1 173 ? -0.036 -7.352 -18.766 1 85.44 173 GLU B N 1
ATOM 4727 C CA . GLU B 1 173 ? -1.229 -6.578 -18.438 1 85.44 173 GLU B CA 1
ATOM 4728 C C . GLU B 1 173 ? -1.432 -6.504 -16.922 1 85.44 173 GLU B C 1
ATOM 4730 O O . GLU B 1 173 ? -1.33 -7.516 -16.234 1 85.44 173 GLU B O 1
ATOM 4735 N N . ILE B 1 174 ? -1.624 -5.254 -16.469 1 88.5 174 ILE B N 1
ATOM 4736 C CA . ILE B 1 174 ? -1.902 -5.008 -15.055 1 88.5 174 ILE B CA 1
ATOM 4737 C C . ILE B 1 174 ? -3.303 -4.426 -14.898 1 88.5 174 ILE B C 1
ATOM 4739 O O . ILE B 1 174 ? -3.619 -3.389 -15.492 1 88.5 174 ILE B O 1
ATOM 4743 N N . GLU B 1 175 ? -4.109 -5.09 -14.094 1 88.69 175 GLU B N 1
ATOM 4744 C CA . GLU B 1 175 ? -5.48 -4.617 -13.914 1 88.69 175 GLU B CA 1
ATOM 4745 C C . GLU B 1 175 ? -5.73 -4.195 -12.469 1 88.69 175 GLU B C 1
ATOM 4747 O O . GLU B 1 175 ? -6.727 -3.527 -12.172 1 88.69 175 GLU B O 1
ATOM 4752 N N . ASN B 1 176 ? -4.82 -4.48 -11.633 1 91.44 176 ASN B N 1
ATOM 4753 C CA . ASN B 1 176 ? -5.184 -4.387 -10.227 1 91.44 176 ASN B CA 1
ATOM 4754 C C . ASN B 1 176 ? -4.348 -3.338 -9.492 1 91.44 176 ASN B C 1
ATOM 4756 O O . ASN B 1 176 ? -4.332 -3.293 -8.266 1 91.44 176 ASN B O 1
ATOM 4760 N N . PHE B 1 177 ? -3.568 -2.547 -10.219 1 96.56 177 PHE B N 1
ATOM 4761 C CA . PHE B 1 177 ? -2.939 -1.397 -9.578 1 96.56 177 PHE B CA 1
ATOM 4762 C C . PHE B 1 177 ? -3.871 -0.191 -9.602 1 96.56 177 PHE B C 1
ATOM 4764 O O . PHE B 1 177 ? -4.293 0.257 -10.664 1 96.56 177 PHE B O 1
ATOM 4771 N N . PRO B 1 178 ? -4.211 0.39 -8.445 1 97.56 178 PRO B N 1
ATOM 4772 C CA . PRO B 1 178 ? -5.277 1.392 -8.375 1 97.56 178 PRO B CA 1
ATOM 4773 C C . PRO B 1 178 ? -4.938 2.666 -9.148 1 97.56 178 PRO B C 1
ATOM 4775 O O . PRO B 1 178 ? -3.795 3.127 -9.109 1 97.56 178 PRO B O 1
ATOM 4778 N N . GLY B 1 179 ? -5.949 3.223 -9.797 1 97.44 179 GLY B N 1
ATOM 4779 C CA . GLY B 1 179 ? -5.809 4.484 -10.5 1 97.44 179 GLY B CA 1
ATOM 4780 C C . GLY B 1 179 ? -5.695 4.316 -12.008 1 97.44 179 GLY B C 1
ATOM 4781 O O . GLY B 1 179 ? -5.637 5.301 -12.742 1 97.44 179 GLY B O 1
ATOM 4782 N N . PHE B 1 180 ? -5.73 3.066 -12.453 1 96.38 180 PHE B N 1
ATOM 4783 C CA . PHE B 1 180 ? -5.586 2.787 -13.883 1 96.38 180 PHE B CA 1
ATOM 4784 C C . PHE B 1 180 ? -6.762 1.963 -14.391 1 96.38 180 PHE B C 1
ATOM 4786 O O . PHE B 1 180 ? -6.633 0.754 -14.602 1 96.38 180 PHE B O 1
ATOM 4793 N N . PRO B 1 181 ? -7.844 2.605 -14.68 1 93.94 181 PRO B N 1
ATOM 4794 C CA . PRO B 1 181 ? -9.008 1.864 -15.18 1 93.94 181 PRO B CA 1
ATOM 4795 C C . PRO B 1 181 ? -8.797 1.312 -16.578 1 93.94 181 PRO B C 1
ATOM 4797 O O . PRO B 1 181 ? -9.492 0.373 -16.984 1 93.94 181 PRO B O 1
ATOM 4800 N N . GLY B 1 182 ? -7.895 1.906 -17.312 1 88.44 182 GLY B N 1
ATOM 4801 C CA . GLY B 1 182 ? -7.566 1.413 -18.641 1 88.44 182 GLY B CA 1
ATOM 4802 C C . GLY B 1 182 ? -6.453 0.381 -18.625 1 88.44 182 GLY B C 1
ATOM 4803 O O . GLY B 1 182 ? -6.059 -0.106 -17.562 1 88.44 182 GLY B O 1
ATOM 4804 N N . GLU B 1 183 ? -6.059 0.027 -19.781 1 85.12 183 GLU B N 1
ATOM 4805 C CA . GLU B 1 183 ? -4.996 -0.96 -19.938 1 85.12 183 GLU B CA 1
ATOM 4806 C C . GLU B 1 183 ? -3.625 -0.343 -19.672 1 85.12 183 GLU B C 1
ATOM 4808 O O . GLU B 1 183 ? -3.346 0.774 -20.109 1 85.12 183 GLU B O 1
ATOM 4813 N N . ILE B 1 184 ? -2.922 -0.996 -18.781 1 91.69 184 ILE B N 1
ATOM 4814 C CA . ILE B 1 184 ? -1.53 -0.617 -18.562 1 91.69 184 ILE B CA 1
ATOM 4815 C C . ILE B 1 184 ? -0.668 -1.871 -18.438 1 91.69 184 ILE B C 1
ATOM 4817 O O . ILE B 1 184 ? -1.087 -2.859 -17.828 1 91.69 184 ILE B O 1
ATOM 4821 N N . SER B 1 185 ? 0.521 -1.791 -19.062 1 90.69 185 SER B N 1
ATOM 4822 C CA . SER B 1 185 ? 1.433 -2.926 -18.953 1 90.69 185 SER B CA 1
ATOM 4823 C C . SER B 1 185 ? 2.391 -2.752 -17.781 1 90.69 185 SER B C 1
ATOM 4825 O O . SER B 1 185 ? 2.541 -1.649 -17.25 1 90.69 185 SER B O 1
ATOM 4827 N N . GLY B 1 186 ? 2.986 -3.82 -17.359 1 91.56 186 GLY B N 1
ATOM 4828 C CA . GLY B 1 186 ? 3.994 -3.762 -16.312 1 91.56 186 GLY B CA 1
ATOM 4829 C C . GLY B 1 186 ? 5.133 -2.812 -16.625 1 91.56 186 GLY B C 1
ATOM 4830 O O . GLY B 1 186 ? 5.414 -1.888 -15.867 1 91.56 186 GLY B O 1
ATOM 4831 N N . PRO B 1 187 ? 5.746 -3.02 -17.781 1 91.81 187 PRO B N 1
ATOM 4832 C CA . PRO B 1 187 ? 6.836 -2.123 -18.172 1 91.81 187 PRO B CA 1
ATOM 4833 C C . PRO B 1 187 ? 6.406 -0.659 -18.219 1 91.81 187 PRO B C 1
ATOM 4835 O O . PRO B 1 187 ? 7.141 0.219 -17.766 1 91.81 187 PRO B O 1
ATOM 4838 N N . GLU B 1 188 ? 5.234 -0.404 -18.703 1 94.88 188 GLU B N 1
ATOM 4839 C CA . GLU B 1 188 ? 4.762 0.975 -18.766 1 94.88 188 GLU B CA 1
ATOM 4840 C C . GLU B 1 188 ? 4.582 1.56 -17.359 1 94.88 188 GLU B C 1
ATOM 4842 O O . GLU B 1 188 ? 4.98 2.695 -17.109 1 94.88 188 GLU B O 1
ATOM 4847 N N . LEU B 1 189 ? 3.902 0.836 -16.484 1 96.25 189 LEU B N 1
ATOM 4848 C CA . LEU B 1 189 ? 3.729 1.291 -15.109 1 96.25 189 LEU B CA 1
ATOM 4849 C C . LEU B 1 189 ? 5.074 1.589 -14.461 1 96.25 189 LEU B C 1
ATOM 4851 O O . LEU B 1 189 ? 5.242 2.627 -13.82 1 96.25 189 LEU B O 1
ATOM 4855 N N . MET B 1 190 ? 6.047 0.721 -14.656 1 96.19 190 MET B N 1
ATOM 4856 C CA . MET B 1 190 ? 7.352 0.887 -14.031 1 96.19 190 MET B CA 1
ATOM 4857 C C . MET B 1 190 ? 8.102 2.074 -14.633 1 96.19 190 MET B C 1
ATOM 4859 O O . MET B 1 190 ? 8.812 2.789 -13.922 1 96.19 190 MET B O 1
ATOM 4863 N N . ASP B 1 191 ? 7.938 2.273 -15.914 1 96.19 191 ASP B N 1
ATOM 4864 C CA . ASP B 1 191 ? 8.523 3.449 -16.547 1 96.19 191 ASP B CA 1
ATOM 4865 C C . ASP B 1 191 ? 7.949 4.734 -15.961 1 96.19 191 ASP B C 1
ATOM 4867 O O . ASP B 1 191 ? 8.688 5.691 -15.711 1 96.19 191 ASP B O 1
ATOM 4871 N N . ARG B 1 192 ? 6.695 4.738 -15.766 1 96.88 192 ARG B N 1
ATOM 4872 C CA . ARG B 1 192 ? 6.047 5.902 -15.172 1 96.88 192 ARG B CA 1
ATOM 4873 C C . ARG B 1 192 ? 6.543 6.137 -13.75 1 96.88 192 ARG B C 1
ATOM 4875 O O . ARG B 1 192 ? 6.793 7.277 -13.359 1 96.88 192 ARG B O 1
ATOM 4882 N N . MET B 1 193 ? 6.672 5.094 -12.984 1 97.81 193 MET B N 1
ATOM 4883 C CA . MET B 1 193 ? 7.172 5.223 -11.617 1 97.81 193 MET B CA 1
ATOM 4884 C C . MET B 1 193 ? 8.609 5.727 -11.617 1 97.81 193 MET B C 1
ATOM 4886 O O . MET B 1 193 ? 8.977 6.562 -10.781 1 97.81 193 MET B O 1
ATOM 4890 N N . ARG B 1 194 ? 9.391 5.199 -12.539 1 97 194 ARG B N 1
ATOM 4891 C CA . ARG B 1 194 ? 10.781 5.648 -12.648 1 97 194 ARG B CA 1
ATOM 4892 C C . ARG B 1 194 ? 10.844 7.133 -12.992 1 97 194 ARG B C 1
ATOM 4894 O O . ARG B 1 194 ? 11.602 7.887 -12.383 1 97 194 ARG B O 1
ATOM 4901 N N . GLU B 1 195 ? 10.078 7.516 -13.969 1 97.25 195 GLU B N 1
ATOM 4902 C CA . GLU B 1 195 ? 10.008 8.922 -14.344 1 97.25 195 GLU B CA 1
ATOM 4903 C C . GLU B 1 195 ? 9.594 9.789 -13.156 1 97.25 195 GLU B C 1
ATOM 4905 O O . GLU B 1 195 ? 10.164 10.859 -12.93 1 97.25 195 GLU B O 1
ATOM 4910 N N . GLN B 1 196 ? 8.602 9.344 -12.469 1 96.06 196 GLN B N 1
ATOM 4911 C CA . GLN B 1 196 ? 8.117 10.062 -11.289 1 96.06 196 GLN B CA 1
ATOM 4912 C C . GLN B 1 196 ? 9.211 10.203 -10.242 1 96.06 196 GLN B C 1
ATOM 4914 O O . GLN B 1 196 ? 9.375 11.273 -9.641 1 96.06 196 GLN B O 1
ATOM 4919 N N . SER B 1 197 ? 9.969 9.125 -10.023 1 95.88 197 SER B N 1
ATOM 4920 C CA . SER B 1 197 ? 11.086 9.141 -9.086 1 95.88 197 SER B CA 1
ATOM 4921 C C . SER B 1 197 ? 12.094 10.234 -9.453 1 95.88 197 SER B C 1
ATOM 4923 O O . SER B 1 197 ? 12.5 11.016 -8.594 1 95.88 197 SER B O 1
ATOM 4925 N N . ILE B 1 198 ? 12.422 10.328 -10.664 1 95.06 198 ILE B N 1
ATOM 4926 C CA . ILE B 1 198 ? 13.406 11.289 -11.148 1 95.06 198 ILE B CA 1
ATOM 4927 C C . ILE B 1 198 ? 12.859 12.703 -11.008 1 95.06 198 ILE B C 1
ATOM 4929 O O . ILE B 1 198 ? 13.555 13.602 -10.523 1 95.06 198 ILE B O 1
ATOM 4933 N N . LYS B 1 199 ? 11.648 12.859 -11.312 1 91.81 199 LYS B N 1
ATOM 4934 C CA . LYS B 1 199 ? 11.008 14.164 -11.219 1 91.81 199 LYS B CA 1
ATOM 4935 C C . LYS B 1 199 ? 10.984 14.664 -9.773 1 91.81 199 LYS B C 1
ATOM 4937 O O . LYS B 1 199 ? 11.102 15.867 -9.523 1 91.81 199 LYS B O 1
ATOM 4942 N N . CYS B 1 200 ? 10.859 13.742 -8.867 1 89.75 200 CYS B N 1
ATOM 4943 C CA . CYS B 1 200 ? 10.797 14.102 -7.457 1 89.75 200 CYS B CA 1
ATOM 4944 C C . CYS B 1 200 ? 12.195 14.297 -6.875 1 89.75 200 CYS B C 1
ATOM 4946 O O . CYS B 1 200 ? 12.336 14.648 -5.707 1 89.75 200 CYS B O 1
ATOM 4948 N N . GLY B 1 201 ? 13.25 14 -7.695 1 89.19 201 GLY B N 1
ATOM 4949 C CA . GLY B 1 201 ? 14.586 14.367 -7.254 1 89.19 201 GLY B CA 1
ATOM 4950 C C . GLY B 1 201 ? 15.477 13.164 -6.992 1 89.19 201 GLY B C 1
ATOM 4951 O O . GLY B 1 201 ? 16.609 13.312 -6.531 1 89.19 201 GLY B O 1
ATOM 4952 N N . ALA B 1 202 ? 14.992 11.969 -7.301 1 94.31 202 ALA B N 1
ATOM 4953 C CA . ALA B 1 202 ? 15.797 10.781 -7.074 1 94.31 202 ALA B CA 1
ATOM 4954 C C . ALA B 1 202 ? 16.906 10.656 -8.125 1 94.31 202 ALA B C 1
ATOM 4956 O O . ALA B 1 202 ? 16.672 10.922 -9.305 1 94.31 202 ALA B O 1
ATOM 4957 N N . ARG B 1 203 ? 18.078 10.328 -7.645 1 95.81 203 ARG B N 1
ATOM 4958 C CA . ARG B 1 203 ? 19.172 9.906 -8.523 1 95.81 203 ARG B CA 1
ATOM 4959 C C . ARG B 1 203 ? 19.172 8.391 -8.695 1 95.81 203 ARG B C 1
ATOM 4961 O O . ARG B 1 203 ? 19.047 7.652 -7.715 1 95.81 203 ARG B O 1
ATOM 4968 N N . ILE B 1 204 ? 19.328 7.914 -9.93 1 96 204 ILE B N 1
ATOM 4969 C CA . ILE B 1 204 ? 19.234 6.48 -10.188 1 96 204 ILE B CA 1
ATOM 4970 C C . ILE B 1 204 ? 20.516 6.004 -10.875 1 96 204 ILE B C 1
ATOM 4972 O O . ILE B 1 204 ? 20.953 6.594 -11.867 1 96 204 ILE B O 1
ATOM 4976 N N . GLU B 1 205 ? 21.078 5.004 -10.305 1 95 205 GLU B N 1
ATOM 4977 C CA . GLU B 1 205 ? 22.234 4.348 -10.883 1 95 205 GLU B CA 1
ATOM 4978 C C . GLU B 1 205 ? 21.922 2.912 -11.289 1 95 205 GLU B C 1
ATOM 4980 O O . GLU B 1 205 ? 21.328 2.154 -10.516 1 95 205 GLU B O 1
ATOM 4985 N N . THR B 1 206 ? 22.328 2.57 -12.555 1 93 206 THR B N 1
ATOM 4986 C CA . THR B 1 206 ? 22.125 1.216 -13.055 1 93 206 THR B CA 1
ATOM 4987 C C . THR B 1 206 ? 23.328 0.331 -12.727 1 93 206 THR B C 1
ATOM 4989 O O . THR B 1 206 ? 24.125 0.01 -13.602 1 93 206 THR B O 1
ATOM 4992 N N . LYS B 1 207 ? 23.469 0.003 -11.469 1 92.56 207 LYS B N 1
ATOM 4993 C CA . LYS B 1 207 ? 24.562 -0.819 -10.961 1 92.56 207 LYS B CA 1
ATOM 4994 C C . LYS B 1 207 ? 24.078 -1.788 -9.891 1 92.56 207 LYS B C 1
ATOM 4996 O O . LYS B 1 207 ? 23.062 -1.534 -9.227 1 92.56 207 LYS B O 1
ATOM 5001 N N . ASN B 1 208 ? 24.781 -2.832 -9.781 1 92.88 208 ASN B N 1
ATOM 5002 C CA . ASN B 1 208 ? 24.484 -3.832 -8.758 1 92.88 208 ASN B CA 1
ATOM 5003 C C . ASN B 1 208 ? 25.234 -3.559 -7.461 1 92.88 208 ASN B C 1
ATOM 5005 O O . ASN B 1 208 ? 26.406 -3.156 -7.488 1 92.88 208 ASN B O 1
ATOM 5009 N N . ILE B 1 209 ? 24.516 -3.768 -6.371 1 95.19 209 ILE B N 1
ATOM 5010 C CA . ILE B 1 209 ? 25.172 -3.766 -5.066 1 95.19 209 ILE B CA 1
ATOM 5011 C C . ILE B 1 209 ? 25.609 -5.184 -4.707 1 95.19 209 ILE B C 1
ATOM 5013 O O . ILE B 1 209 ? 24.812 -6.125 -4.785 1 95.19 209 ILE B O 1
ATOM 5017 N N . VAL B 1 210 ? 26.844 -5.328 -4.297 1 93.62 210 VAL B N 1
ATOM 5018 C CA . VAL B 1 210 ? 27.375 -6.68 -4.109 1 93.62 210 VAL B CA 1
ATOM 5019 C C . VAL B 1 210 ? 27.484 -6.984 -2.617 1 93.62 210 VAL B C 1
ATOM 5021 O O . VAL B 1 210 ? 27.422 -8.148 -2.207 1 93.62 210 VAL B O 1
ATOM 5024 N N . LYS B 1 211 ? 27.688 -5.906 -1.887 1 94.94 211 LYS B N 1
ATOM 5025 C CA . LYS B 1 211 ? 27.922 -6.105 -0.459 1 94.94 211 LYS B CA 1
ATOM 5026 C C . LYS B 1 211 ? 27.625 -4.828 0.327 1 94.94 211 LYS B C 1
ATOM 5028 O O . LYS B 1 211 ? 27.734 -3.725 -0.213 1 94.94 211 LYS B O 1
ATOM 5033 N N . LEU B 1 212 ? 27.172 -5.082 1.628 1 97.94 212 LEU B N 1
ATOM 5034 C CA . LEU B 1 212 ? 27.016 -3.977 2.566 1 97.94 212 LEU B CA 1
ATOM 5035 C C . LEU B 1 212 ? 27.859 -4.184 3.812 1 97.94 212 LEU B C 1
ATOM 5037 O O . LEU B 1 212 ? 28.141 -5.324 4.191 1 97.94 212 LEU B O 1
ATOM 5041 N N . ASP B 1 213 ? 28.375 -3.162 4.43 1 98.19 213 ASP B N 1
ATOM 5042 C CA . ASP B 1 213 ? 28.906 -3.152 5.789 1 98.19 213 ASP B CA 1
ATOM 5043 C C . ASP B 1 213 ? 28.031 -2.309 6.715 1 98.19 213 ASP B C 1
ATOM 5045 O O . ASP B 1 213 ? 28.078 -1.077 6.668 1 98.19 213 ASP B O 1
ATOM 5049 N N . LEU B 1 214 ? 27.25 -3.008 7.57 1 98.38 214 LEU B N 1
ATOM 5050 C CA . LEU B 1 214 ? 26.281 -2.336 8.43 1 98.38 214 LEU B CA 1
ATOM 5051 C C . LEU B 1 214 ? 26.766 -2.295 9.875 1 98.38 214 LEU B C 1
ATOM 5053 O O . LEU B 1 214 ? 25.984 -2.008 10.789 1 98.38 214 LEU B O 1
ATOM 5057 N N . SER B 1 215 ? 28.031 -2.564 10.086 1 96.69 215 SER B N 1
ATOM 5058 C CA . SER B 1 215 ? 28.578 -2.701 11.438 1 96.69 215 SER B CA 1
ATOM 5059 C C . SER B 1 215 ? 28.781 -1.339 12.086 1 96.69 215 SER B C 1
ATOM 5061 O O . SER B 1 215 ? 28.844 -1.237 13.32 1 96.69 215 SER B O 1
ATOM 5063 N N . GLU B 1 216 ? 28.922 -0.28 11.266 1 95.75 216 GLU B N 1
ATOM 5064 C CA . GLU B 1 216 ? 29.125 1.073 11.781 1 95.75 216 GLU B CA 1
ATOM 5065 C C . GLU B 1 216 ? 28.516 2.111 10.844 1 95.75 216 GLU B C 1
ATOM 5067 O O . GLU B 1 216 ? 28.328 1.852 9.656 1 95.75 216 GLU B O 1
ATOM 5072 N N . ARG B 1 217 ? 28.188 3.277 11.453 1 94.44 217 ARG B N 1
ATOM 5073 C CA . ARG B 1 217 ? 27.656 4.383 10.664 1 94.44 217 ARG B CA 1
ATOM 5074 C C . ARG B 1 217 ? 28.734 5.43 10.391 1 94.44 217 ARG B C 1
ATOM 5076 O O . ARG B 1 217 ? 29.578 5.699 11.25 1 94.44 217 ARG B O 1
ATOM 5083 N N . PRO B 1 218 ? 28.766 5.996 9.203 1 97.12 218 PRO B N 1
ATOM 5084 C CA . PRO B 1 218 ? 27.844 5.715 8.109 1 97.12 218 PRO B CA 1
ATOM 5085 C C . PRO B 1 218 ? 28.062 4.336 7.484 1 97.12 218 PRO B C 1
ATOM 5087 O O . PRO B 1 218 ? 29.188 3.826 7.496 1 97.12 218 PRO B O 1
ATOM 5090 N N . PHE B 1 219 ? 27 3.734 6.957 1 98.31 219 PHE B N 1
ATOM 5091 C CA . PHE B 1 219 ? 27.078 2.412 6.348 1 98.31 219 PHE B CA 1
ATOM 5092 C C . PHE B 1 219 ? 27.891 2.451 5.066 1 98.31 219 PHE B C 1
ATOM 5094 O O . PHE B 1 219 ? 27.969 3.482 4.395 1 98.31 219 PHE B O 1
ATOM 5101 N N . LYS B 1 220 ? 28.531 1.369 4.785 1 98.12 220 LYS B N 1
ATOM 5102 C CA . LYS B 1 220 ? 29.297 1.259 3.549 1 98.12 220 LYS B CA 1
ATOM 5103 C C . LYS B 1 220 ? 28.594 0.371 2.535 1 98.12 220 LYS B C 1
ATOM 5105 O O . LYS B 1 220 ? 28.109 -0.711 2.879 1 98.12 220 LYS B O 1
ATOM 5110 N N . ILE B 1 221 ? 28.484 0.819 1.318 1 97.94 221 ILE B N 1
ATOM 5111 C CA . ILE B 1 221 ? 27.812 0.12 0.226 1 97.94 221 ILE B CA 1
ATOM 5112 C C . ILE B 1 221 ? 28.812 -0.178 -0.886 1 97.94 221 ILE B C 1
ATOM 5114 O O . ILE B 1 221 ? 29.391 0.741 -1.479 1 97.94 221 ILE B O 1
ATOM 5118 N N . TYR B 1 222 ? 29.047 -1.425 -1.166 1 97.06 222 TYR B N 1
ATOM 5119 C CA . TYR B 1 222 ? 29.969 -1.862 -2.201 1 97.06 222 TYR B CA 1
ATOM 5120 C C . TYR B 1 222 ? 29.25 -2.1 -3.521 1 97.06 222 TYR B C 1
ATOM 5122 O O . TYR B 1 222 ? 28.312 -2.896 -3.586 1 97.06 222 TYR B O 1
ATOM 5130 N N . ILE B 1 223 ? 29.672 -1.38 -4.523 1 95.12 223 ILE B N 1
ATOM 5131 C CA . ILE B 1 223 ? 29.062 -1.417 -5.848 1 95.12 223 ILE B CA 1
ATOM 5132 C C . ILE B 1 223 ? 29.891 -2.316 -6.77 1 95.12 223 ILE B C 1
ATOM 5134 O O . ILE B 1 223 ? 31.125 -2.301 -6.723 1 95.12 223 ILE B O 1
ATOM 5138 N N . GLU B 1 224 ? 29.188 -3.082 -7.559 1 92.25 224 GLU B N 1
ATOM 5139 C CA . GLU B 1 224 ? 29.859 -3.982 -8.492 1 92.25 224 GLU B CA 1
ATOM 5140 C C . GLU B 1 224 ? 30.844 -3.227 -9.375 1 92.25 224 GLU B C 1
ATOM 5142 O O . GLU B 1 224 ? 30.516 -2.17 -9.922 1 92.25 224 GLU B O 1
ATOM 5147 N N . ASP B 1 225 ? 32.094 -3.674 -9.484 1 90.12 225 ASP B N 1
ATOM 5148 C CA . ASP B 1 225 ? 33.156 -3.201 -10.359 1 90.12 225 ASP B CA 1
ATOM 5149 C C . ASP B 1 225 ? 33.656 -1.823 -9.93 1 90.12 225 ASP B C 1
ATOM 5151 O O . ASP B 1 225 ? 34.219 -1.082 -10.734 1 90.12 225 ASP B O 1
ATOM 5155 N N . GLU B 1 226 ? 33.281 -1.351 -8.719 1 91.31 226 GLU B N 1
ATOM 5156 C CA . GLU B 1 226 ? 33.844 -0.127 -8.141 1 91.31 226 GLU B CA 1
ATOM 5157 C C . GLU B 1 226 ? 34.812 -0.44 -7.004 1 91.31 226 GLU B C 1
ATOM 5159 O O . GLU B 1 226 ? 34.531 -1.315 -6.176 1 91.31 226 GLU B O 1
ATOM 5164 N N . PRO B 1 227 ? 35.938 0.216 -7.051 1 91.19 227 PRO B N 1
ATOM 5165 C CA . PRO B 1 227 ? 37 -0.126 -6.094 1 91.19 227 PRO B CA 1
ATOM 5166 C C . PRO B 1 227 ? 36.656 0.325 -4.672 1 91.19 227 PRO B C 1
ATOM 5168 O O . PRO B 1 227 ? 37.062 -0.33 -3.705 1 91.19 227 PRO B O 1
ATOM 5171 N N . GLU B 1 228 ? 35.938 1.462 -4.539 1 94 228 GLU B N 1
ATOM 5172 C CA . GLU B 1 228 ? 35.656 2 -3.213 1 94 228 GLU B CA 1
ATOM 5173 C C . GLU B 1 228 ? 34.156 2.012 -2.941 1 94 228 GLU B C 1
ATOM 5175 O O . GLU B 1 228 ? 33.344 2.248 -3.85 1 94 228 GLU B O 1
ATOM 5180 N N . PRO B 1 229 ? 33.812 1.755 -1.658 1 96.56 229 PRO B N 1
ATOM 5181 C CA . PRO B 1 229 ? 32.406 1.84 -1.305 1 96.56 229 PRO B CA 1
ATOM 5182 C C . PRO B 1 229 ? 31.906 3.279 -1.198 1 96.56 229 PRO B C 1
ATOM 5184 O O . PRO B 1 229 ? 32.719 4.199 -0.991 1 96.56 229 PRO B O 1
ATOM 5187 N N . ILE B 1 230 ? 30.609 3.453 -1.357 1 96.38 230 ILE B N 1
ATOM 5188 C CA . ILE B 1 230 ? 30 4.719 -0.975 1 96.38 230 ILE B CA 1
ATOM 5189 C C . ILE B 1 230 ? 29.438 4.617 0.447 1 96.38 230 ILE B C 1
ATOM 5191 O O . ILE B 1 230 ? 29.344 3.521 1.004 1 96.38 230 ILE B O 1
ATOM 5195 N N . GLN B 1 231 ? 29.156 5.719 1.032 1 97.56 231 GLN B N 1
ATOM 5196 C CA . GLN B 1 231 ? 28.656 5.75 2.4 1 97.56 231 GLN B CA 1
ATOM 5197 C C . GLN B 1 231 ? 27.234 6.316 2.449 1 97.56 231 GLN B C 1
ATOM 5199 O O . GLN B 1 231 ? 26.859 7.152 1.622 1 97.56 231 GLN B O 1
ATOM 5204 N N . SER B 1 232 ? 26.453 5.758 3.387 1 97.25 232 SER B N 1
ATOM 5205 C CA . SER B 1 232 ? 25.078 6.227 3.541 1 97.25 232 SER B CA 1
ATOM 5206 C C . SER B 1 232 ? 24.672 6.273 5.008 1 97.25 232 SER B C 1
ATOM 5208 O O . SER B 1 232 ? 25.016 5.375 5.781 1 97.25 232 SER B O 1
ATOM 5210 N N . LYS B 1 233 ? 23.891 7.301 5.352 1 96.5 233 LYS B N 1
ATOM 5211 C CA . LYS B 1 233 ? 23.375 7.414 6.711 1 96.5 233 LYS B CA 1
ATOM 5212 C C . LYS B 1 233 ? 22.25 6.418 6.957 1 96.5 233 LYS B C 1
ATOM 5214 O O . LYS B 1 233 ? 22.078 5.93 8.078 1 96.5 233 LYS B O 1
ATOM 5219 N N . SER B 1 234 ? 21.469 6.152 5.941 1 97.5 234 SER B N 1
ATOM 5220 C CA . SER B 1 234 ? 20.344 5.227 6.004 1 97.5 234 SER B CA 1
ATOM 5221 C C . SER B 1 234 ? 20.203 4.426 4.715 1 97.5 234 SER B C 1
ATOM 5223 O O . SER B 1 234 ? 20.703 4.84 3.666 1 97.5 234 SER B O 1
ATOM 5225 N N . ILE B 1 235 ? 19.641 3.211 4.82 1 98.75 235 ILE B N 1
ATOM 5226 C CA . ILE B 1 235 ? 19.484 2.326 3.67 1 98.75 235 ILE B CA 1
ATOM 5227 C C . ILE B 1 235 ? 18.062 1.771 3.643 1 98.75 235 ILE B C 1
ATOM 5229 O O . ILE B 1 235 ? 17.516 1.385 4.68 1 98.75 235 ILE B O 1
ATOM 5233 N N . ILE B 1 236 ? 17.406 1.796 2.494 1 98.81 236 ILE B N 1
ATOM 5234 C CA . ILE B 1 236 ? 16.141 1.125 2.262 1 98.81 236 ILE B CA 1
ATOM 5235 C C . ILE B 1 236 ? 16.344 -0.083 1.352 1 98.81 236 ILE B C 1
ATOM 5237 O O . ILE B 1 236 ? 16.781 0.064 0.203 1 98.81 236 ILE B O 1
ATOM 5241 N N . LEU B 1 237 ? 16.094 -1.223 1.895 1 98.81 237 LEU B N 1
ATOM 5242 C CA . LEU B 1 237 ? 16.203 -2.473 1.149 1 98.81 237 LEU B CA 1
ATOM 5243 C C . LEU B 1 237 ? 14.891 -2.789 0.44 1 98.81 237 LEU B C 1
ATOM 5245 O O . LEU B 1 237 ? 13.898 -3.146 1.086 1 98.81 237 LEU B O 1
ATOM 5249 N N . ALA B 1 238 ? 14.844 -2.68 -0.846 1 98.38 238 ALA B N 1
ATOM 5250 C CA . ALA B 1 238 ? 13.688 -2.951 -1.698 1 98.38 238 ALA B CA 1
ATOM 5251 C C . ALA B 1 238 ? 14.047 -3.926 -2.816 1 98.38 238 ALA B C 1
ATOM 5253 O O . ALA B 1 238 ? 13.68 -3.715 -3.975 1 98.38 238 ALA B O 1
ATOM 5254 N N . THR B 1 239 ? 14.711 -5 -2.488 1 96.62 239 THR B N 1
ATOM 5255 C CA . THR B 1 239 ? 15.352 -5.863 -3.475 1 96.62 239 THR B CA 1
ATOM 5256 C C . THR B 1 239 ? 14.375 -6.93 -3.973 1 96.62 239 THR B C 1
ATOM 5258 O O . THR B 1 239 ? 14.664 -7.629 -4.945 1 96.62 239 THR B O 1
ATOM 5261 N N . GLY B 1 240 ? 13.266 -7.059 -3.336 1 95.5 240 GLY B N 1
ATOM 5262 C CA . GLY B 1 240 ? 12.211 -7.945 -3.805 1 95.5 240 GLY B CA 1
ATOM 5263 C C . GLY B 1 240 ? 12.547 -9.414 -3.623 1 95.5 240 GLY B C 1
ATOM 5264 O O . GLY B 1 240 ? 13.406 -9.766 -2.82 1 95.5 240 GLY B O 1
ATOM 5265 N N . ALA B 1 241 ? 11.719 -10.258 -4.172 1 94.56 241 ALA B N 1
ATOM 5266 C CA . ALA B 1 241 ? 11.875 -11.711 -4.211 1 94.56 241 ALA B CA 1
ATOM 5267 C C . ALA B 1 241 ? 11.688 -12.25 -5.625 1 94.56 241 ALA B C 1
ATOM 5269 O O . ALA B 1 241 ? 10.969 -11.648 -6.434 1 94.56 241 ALA B O 1
ATOM 5270 N N . THR B 1 242 ? 12.344 -13.297 -5.898 1 90.94 242 THR B N 1
ATOM 5271 C CA . THR B 1 242 ? 12.297 -13.891 -7.23 1 90.94 242 THR B CA 1
ATOM 5272 C C . THR B 1 242 ? 11.562 -15.227 -7.199 1 90.94 242 THR B C 1
ATOM 5274 O O . THR B 1 242 ? 11.836 -16.062 -6.34 1 90.94 242 THR B O 1
ATOM 5277 N N . ALA B 1 243 ? 10.648 -15.359 -8.148 1 89 243 ALA B N 1
ATOM 5278 C CA . ALA B 1 243 ? 9.961 -16.641 -8.25 1 89 243 ALA B CA 1
ATOM 5279 C C . ALA B 1 243 ? 10.938 -17.766 -8.586 1 89 243 ALA B C 1
ATOM 5281 O O . ALA B 1 243 ? 11.773 -17.625 -9.484 1 89 243 ALA B O 1
ATOM 5282 N N . LYS B 1 244 ? 10.812 -18.922 -7.871 1 91.38 244 LYS B N 1
ATOM 5283 C CA . LYS B 1 244 ? 11.625 -20.078 -8.227 1 91.38 244 LYS B CA 1
ATOM 5284 C C . LYS B 1 244 ? 11.188 -20.672 -9.562 1 91.38 244 LYS B C 1
ATOM 5286 O O . LYS B 1 244 ? 9.992 -20.734 -9.859 1 91.38 244 LYS B O 1
ATOM 5291 N N . LYS B 1 245 ? 12.141 -21.062 -10.352 1 92.69 245 LYS B N 1
ATOM 5292 C CA . LYS B 1 245 ? 11.891 -21.688 -11.641 1 92.69 245 LYS B CA 1
ATOM 5293 C C . LYS B 1 245 ? 12.352 -23.156 -11.641 1 92.69 245 LYS B C 1
ATOM 5295 O O . LYS B 1 245 ? 13.133 -23.562 -10.773 1 92.69 245 LYS B O 1
ATOM 5300 N N . MET B 1 246 ? 11.859 -23.891 -12.547 1 95.19 246 MET B N 1
ATOM 5301 C CA . MET B 1 246 ? 12.164 -25.328 -12.625 1 95.19 246 MET B CA 1
ATOM 5302 C C . MET B 1 246 ? 13.328 -25.578 -13.57 1 95.19 246 MET B C 1
ATOM 5304 O O . MET B 1 246 ? 13.969 -26.641 -13.5 1 95.19 246 MET B O 1
ATOM 5308 N N . GLY B 1 247 ? 13.562 -24.656 -14.469 1 95 247 GLY B N 1
ATOM 5309 C CA . GLY B 1 247 ? 14.664 -24.797 -15.406 1 95 247 GLY B CA 1
ATOM 5310 C C . GLY B 1 247 ? 14.391 -25.828 -16.5 1 95 247 GLY B C 1
ATOM 5311 O O . GLY B 1 247 ? 15.305 -26.516 -16.953 1 95 247 GLY B O 1
ATOM 5312 N N . VAL B 1 248 ? 13.195 -25.984 -16.938 1 97.38 248 VAL B N 1
ATOM 5313 C CA . VAL B 1 248 ? 12.844 -26.984 -17.953 1 97.38 248 VAL B CA 1
ATOM 5314 C C . VAL B 1 248 ? 12.766 -26.328 -19.328 1 97.38 248 VAL B C 1
ATOM 5316 O O . VAL B 1 248 ? 12.586 -25.109 -19.438 1 97.38 248 VAL B O 1
ATOM 5319 N N . PRO B 1 249 ? 12.953 -27.141 -20.375 1 97.44 249 PRO B N 1
ATOM 5320 C CA . PRO B 1 249 ? 12.797 -26.594 -21.719 1 97.44 249 PRO B CA 1
ATOM 5321 C C . PRO B 1 249 ? 11.422 -25.969 -21.953 1 97.44 249 PRO B C 1
ATOM 5323 O O . PRO B 1 249 ? 10.398 -26.547 -21.562 1 97.44 249 PRO B O 1
ATOM 5326 N N . GLY B 1 250 ? 11.461 -24.781 -22.562 1 97.44 250 GLY B N 1
ATOM 5327 C CA . GLY B 1 250 ? 10.211 -24.094 -22.875 1 97.44 250 GLY B CA 1
ATOM 5328 C C . GLY B 1 250 ? 9.812 -23.078 -21.812 1 97.44 250 GLY B C 1
ATOM 5329 O O . GLY B 1 250 ? 8.977 -22.219 -22.062 1 97.44 250 GLY B O 1
ATOM 5330 N N . GLU B 1 251 ? 10.391 -23.172 -20.609 1 96.31 251 GLU B N 1
ATOM 5331 C CA . GLU B 1 251 ? 10.031 -22.297 -19.484 1 96.31 251 GLU B CA 1
ATOM 5332 C C . GLU B 1 251 ? 10.219 -20.828 -19.828 1 96.31 251 GLU B C 1
ATOM 5334 O O . GLU B 1 251 ? 9.305 -20.031 -19.672 1 96.31 251 GLU B O 1
ATOM 5339 N N . GLU B 1 252 ? 11.367 -20.5 -20.375 1 92.44 252 GLU B N 1
ATOM 5340 C CA . GLU B 1 252 ? 11.68 -19.125 -20.719 1 92.44 252 GLU B CA 1
ATOM 5341 C C . GLU B 1 252 ? 10.82 -18.625 -21.875 1 92.44 252 GLU B C 1
ATOM 5343 O O . GLU B 1 252 ? 10.344 -17.484 -21.875 1 92.44 252 GLU B O 1
ATOM 5348 N N . THR B 1 253 ? 10.602 -19.5 -22.828 1 94.06 253 THR B N 1
ATOM 5349 C CA . THR B 1 253 ? 9.852 -19.156 -24.031 1 94.06 253 THR B CA 1
ATOM 5350 C C . THR B 1 253 ? 8.422 -18.766 -23.688 1 94.06 253 THR B C 1
ATOM 5352 O O . THR B 1 253 ? 7.863 -17.844 -24.266 1 94.06 253 THR B O 1
ATOM 5355 N N . TYR B 1 254 ? 7.875 -19.406 -22.734 1 94.94 254 TYR B N 1
ATOM 5356 C CA . TYR B 1 254 ? 6.449 -19.219 -22.5 1 94.94 254 TYR B CA 1
ATOM 5357 C C . TYR B 1 254 ? 6.207 -18.469 -21.203 1 94.94 254 TYR B C 1
ATOM 5359 O O . TYR B 1 254 ? 5.066 -18.328 -20.75 1 94.94 254 TYR B O 1
ATOM 5367 N N . TRP B 1 255 ? 7.27 -17.969 -20.609 1 91.12 255 TRP B N 1
ATOM 5368 C CA . TRP B 1 255 ? 7.098 -17.109 -19.438 1 91.12 255 TRP B CA 1
ATOM 5369 C C . TRP B 1 255 ? 6.27 -15.875 -19.797 1 91.12 255 TRP B C 1
ATOM 5371 O O . TRP B 1 255 ? 6.582 -15.164 -20.75 1 91.12 255 TRP B O 1
ATOM 5381 N N . SER B 1 256 ? 5.184 -15.625 -19.141 1 87.31 256 SER B N 1
ATOM 5382 C CA . SER B 1 256 ? 4.223 -14.555 -19.359 1 87.31 256 SER B CA 1
ATOM 5383 C C . SER B 1 256 ? 3.451 -14.773 -20.656 1 87.31 256 SER B C 1
ATOM 5385 O O . SER B 1 256 ? 2.771 -13.867 -21.156 1 87.31 256 SER B O 1
ATOM 5387 N N . LYS B 1 257 ? 3.605 -15.898 -21.297 1 91.5 257 LYS B N 1
ATOM 5388 C CA . LYS B 1 257 ? 2.854 -16.344 -22.469 1 91.5 257 LYS B CA 1
ATOM 5389 C C . LYS B 1 257 ? 2.18 -17.688 -22.219 1 91.5 257 LYS B C 1
ATOM 5391 O O . LYS B 1 257 ? 2.166 -18.547 -23.094 1 91.5 257 LYS B O 1
ATOM 5396 N N . GLY B 1 258 ? 1.84 -17.781 -21 1 94.44 258 GLY B N 1
ATOM 5397 C CA . GLY B 1 258 ? 1.177 -19 -20.562 1 94.44 258 GLY B CA 1
ATOM 5398 C C . GLY B 1 258 ? 1.717 -19.547 -19.266 1 94.44 258 GLY B C 1
ATOM 5399 O O . GLY B 1 258 ? 1.047 -20.328 -18.578 1 94.44 258 GLY B O 1
ATOM 5400 N N . ILE B 1 259 ? 2.949 -19.203 -18.984 1 95.12 259 ILE B N 1
ATOM 5401 C CA . ILE B 1 259 ? 3.537 -19.562 -17.688 1 95.12 259 ILE B CA 1
ATOM 5402 C C . ILE B 1 259 ? 3.566 -18.344 -16.781 1 95.12 259 ILE B C 1
ATOM 5404 O O . ILE B 1 259 ? 3.951 -17.25 -17.203 1 95.12 259 ILE B O 1
ATOM 5408 N N . SER B 1 260 ? 3.027 -18.516 -15.547 1 92.88 260 SER B N 1
ATOM 5409 C CA . SER B 1 260 ? 2.992 -17.453 -14.555 1 92.88 260 SER B CA 1
ATOM 5410 C C . SER B 1 260 ? 3.35 -17.969 -13.164 1 92.88 260 SER B C 1
ATOM 5412 O O . SER B 1 260 ? 3.26 -19.172 -12.906 1 92.88 260 SER B O 1
ATOM 5414 N N . ALA B 1 261 ? 3.832 -17.094 -12.359 1 90.38 261 ALA B N 1
ATOM 5415 C CA . ALA B 1 261 ? 4.121 -17.453 -10.977 1 90.38 261 ALA B CA 1
ATOM 5416 C C . ALA B 1 261 ? 3.207 -16.703 -10.008 1 90.38 261 ALA B C 1
ATOM 5418 O O . ALA B 1 261 ? 3.471 -16.641 -8.805 1 90.38 261 ALA B O 1
ATOM 5419 N N . CYS B 1 262 ? 2.15 -16.094 -10.508 1 88.06 262 CYS B N 1
ATOM 5420 C CA . CYS B 1 262 ? 1.248 -15.312 -9.664 1 88.06 262 CYS B CA 1
ATOM 5421 C C . CYS B 1 262 ? -0.201 -15.508 -10.094 1 88.06 262 CYS B C 1
ATOM 5423 O O . CYS B 1 262 ? -0.687 -14.797 -10.977 1 88.06 262 CYS B O 1
ATOM 5425 N N . ALA B 1 263 ? -0.907 -16.359 -9.383 1 88.19 263 ALA B N 1
ATOM 5426 C CA . ALA B 1 263 ? -2.305 -16.641 -9.695 1 88.19 263 ALA B CA 1
ATOM 5427 C C . ALA B 1 263 ? -3.182 -15.414 -9.445 1 88.19 263 ALA B C 1
ATOM 5429 O O . ALA B 1 263 ? -4.051 -15.086 -10.258 1 88.19 263 ALA B O 1
ATOM 5430 N N . VAL B 1 264 ? -2.941 -14.68 -8.352 1 81.5 264 VAL B N 1
ATOM 5431 C CA . VAL B 1 264 ? -3.75 -13.531 -7.961 1 81.5 264 VAL B CA 1
ATOM 5432 C C . VAL B 1 264 ? -3.559 -12.398 -8.969 1 81.5 264 VAL B C 1
ATOM 5434 O O . VAL B 1 264 ? -4.484 -11.617 -9.227 1 81.5 264 VAL B O 1
ATOM 5437 N N . CYS B 1 265 ? -2.436 -12.375 -9.578 1 83.56 265 CYS B N 1
ATOM 5438 C CA . CYS B 1 265 ? -2.1 -11.32 -10.531 1 83.56 265 CYS B CA 1
ATOM 5439 C C . CYS B 1 265 ? -2.648 -11.633 -11.914 1 83.56 265 CYS B C 1
ATOM 5441 O O . CYS B 1 265 ? -3.275 -10.781 -12.547 1 83.56 265 CYS B O 1
ATOM 5443 N N . ASP B 1 266 ? -2.494 -12.961 -12.32 1 85.62 266 ASP B N 1
ATOM 5444 C CA . ASP B 1 266 ? -2.66 -13.266 -13.734 1 85.62 266 ASP B CA 1
ATOM 5445 C C . ASP B 1 266 ? -3.887 -14.141 -13.969 1 85.62 266 ASP B C 1
ATOM 5447 O O . ASP B 1 266 ? -4.367 -14.258 -15.102 1 85.62 266 ASP B O 1
ATOM 5451 N N . GLY B 1 267 ? -4.309 -14.734 -12.922 1 86.56 267 GLY B N 1
ATOM 5452 C CA . GLY B 1 267 ? -5.316 -15.773 -13.07 1 86.56 267 GLY B CA 1
ATOM 5453 C C . GLY B 1 267 ? -6.57 -15.289 -13.781 1 86.56 267 GLY B C 1
ATOM 5454 O O . GLY B 1 267 ? -7.215 -16.047 -14.5 1 86.56 267 GLY B O 1
ATOM 5455 N N . ALA B 1 268 ? -6.852 -14.008 -13.617 1 80.06 268 ALA B N 1
ATOM 5456 C CA . ALA B 1 268 ? -8.094 -13.445 -14.141 1 80.06 268 ALA B CA 1
ATOM 5457 C C . ALA B 1 268 ? -7.914 -12.945 -15.57 1 80.06 268 ALA B C 1
ATOM 5459 O O . ALA B 1 268 ? -8.875 -12.539 -16.219 1 80.06 268 ALA B O 1
ATOM 5460 N N . LEU B 1 269 ? -6.754 -13.023 -16.125 1 83.81 269 LEU B N 1
ATOM 5461 C CA . LEU B 1 269 ? -6.504 -12.523 -17.469 1 83.81 269 LEU B CA 1
ATOM 5462 C C . LEU B 1 269 ? -7.25 -13.359 -18.5 1 83.81 269 LEU B C 1
ATOM 5464 O O . LEU B 1 269 ? -7.434 -14.562 -18.312 1 83.81 269 LEU B O 1
ATOM 5468 N N . PRO B 1 270 ? -7.559 -12.773 -19.609 1 82.75 270 PRO B N 1
ATOM 5469 C CA . PRO B 1 270 ? -8.359 -13.453 -20.625 1 82.75 270 PRO B CA 1
ATOM 5470 C C . PRO B 1 270 ? -7.684 -14.719 -21.156 1 82.75 270 PRO B C 1
ATOM 5472 O O . PRO B 1 270 ? -8.359 -15.703 -21.438 1 82.75 270 PRO B O 1
ATOM 5475 N N . ILE B 1 271 ? -6.414 -14.773 -21.188 1 86.69 271 ILE B N 1
ATOM 5476 C CA . ILE B 1 271 ? -5.691 -15.898 -21.766 1 86.69 271 ILE B CA 1
ATOM 5477 C C . ILE B 1 271 ? -5.895 -17.141 -20.906 1 86.69 271 ILE B C 1
ATOM 5479 O O . ILE B 1 271 ? -5.75 -18.266 -21.391 1 86.69 271 ILE B O 1
ATOM 5483 N N . TYR B 1 272 ? -6.32 -16.984 -19.672 1 91.19 272 TYR B N 1
ATOM 5484 C CA . TYR B 1 272 ? -6.418 -18.109 -18.75 1 91.19 272 TYR B CA 1
ATOM 5485 C C . TYR B 1 272 ? -7.871 -18.438 -18.453 1 91.19 272 TYR B C 1
ATOM 5487 O O . TYR B 1 272 ? -8.164 -19.469 -17.828 1 91.19 272 TYR B O 1
ATOM 5495 N N . ARG B 1 273 ? -8.789 -17.641 -18.891 1 88.31 273 ARG B N 1
ATOM 5496 C CA . ARG B 1 273 ? -10.195 -17.781 -18.531 1 88.31 273 ARG B CA 1
ATOM 5497 C C . ARG B 1 273 ? -10.805 -19.016 -19.188 1 88.31 273 ARG B C 1
ATOM 5499 O O . ARG B 1 273 ? -10.641 -19.234 -20.391 1 88.31 273 ARG B O 1
ATOM 5506 N N . ASN B 1 274 ? -11.484 -19.766 -18.422 1 92.12 274 ASN B N 1
ATOM 5507 C CA . ASN B 1 274 ? -12.203 -20.969 -18.828 1 92.12 274 ASN B CA 1
ATOM 5508 C C . ASN B 1 274 ? -11.273 -21.969 -19.516 1 92.12 274 ASN B C 1
ATOM 5510 O O . ASN B 1 274 ? -11.648 -22.594 -20.516 1 92.12 274 ASN B O 1
ATOM 5514 N N . LYS B 1 275 ? -10.047 -22 -19.078 1 95.62 275 LYS B N 1
ATOM 5515 C CA . LYS B 1 275 ? -9.055 -22.953 -19.594 1 95.62 275 LYS B CA 1
ATOM 5516 C C . LYS B 1 275 ? -8.672 -23.969 -18.531 1 95.62 275 LYS B C 1
ATOM 5518 O O . LYS B 1 275 ? -8.859 -23.734 -17.344 1 95.62 275 LYS B O 1
ATOM 5523 N N . HIS B 1 276 ? -8.219 -25.125 -19.047 1 97.88 276 HIS B N 1
ATOM 5524 C CA . HIS B 1 276 ? -7.531 -26.078 -18.172 1 97.88 276 HIS B CA 1
ATOM 5525 C C . HIS B 1 276 ? -6.148 -25.562 -17.781 1 97.88 276 HIS B C 1
ATOM 5527 O O . HIS B 1 276 ? -5.289 -25.359 -18.641 1 97.88 276 HIS B O 1
ATOM 5533 N N . LEU B 1 277 ? -5.988 -25.281 -16.453 1 98.06 277 LEU B N 1
ATOM 5534 C CA . LEU B 1 277 ? -4.727 -24.734 -15.961 1 98.06 277 LEU B CA 1
ATOM 5535 C C . LEU B 1 277 ? -4 -25.75 -15.086 1 98.06 277 LEU B C 1
ATOM 5537 O O . LEU B 1 277 ? -4.633 -26.609 -14.461 1 98.06 277 LEU B O 1
ATOM 5541 N N . ALA B 1 278 ? -2.656 -25.656 -15.078 1 98.69 278 ALA B N 1
ATOM 5542 C CA . ALA B 1 278 ? -1.835 -26.516 -14.219 1 98.69 278 ALA B CA 1
ATOM 5543 C C . ALA B 1 278 ? -1.128 -25.688 -13.148 1 98.69 278 ALA B C 1
ATOM 5545 O O . ALA B 1 278 ? -0.795 -24.516 -13.367 1 98.69 278 ALA B O 1
ATOM 5546 N N . VAL B 1 279 ? -0.971 -26.234 -11.977 1 98.25 279 VAL B N 1
ATOM 5547 C CA . VAL B 1 279 ? -0.199 -25.656 -10.875 1 98.25 279 VAL B CA 1
ATOM 5548 C C . VAL B 1 279 ? 0.895 -26.641 -10.445 1 98.25 279 VAL B C 1
ATOM 5550 O O . VAL B 1 279 ? 0.625 -27.812 -10.203 1 98.25 279 VAL B O 1
ATOM 5553 N N . VAL B 1 280 ? 2.111 -26.188 -10.453 1 98.12 280 VAL B N 1
ATOM 5554 C CA . VAL B 1 280 ? 3.207 -27 -9.945 1 98.12 280 VAL B CA 1
ATOM 5555 C C . VAL B 1 280 ? 3.488 -26.641 -8.484 1 98.12 280 VAL B C 1
ATOM 5557 O O . VAL B 1 280 ? 3.752 -25.484 -8.172 1 98.12 280 VAL B O 1
ATOM 5560 N N . GLY B 1 281 ? 3.396 -27.594 -7.605 1 96.75 281 GLY B N 1
ATOM 5561 C CA . GLY B 1 281 ? 3.672 -27.375 -6.195 1 96.75 281 GLY B CA 1
ATOM 5562 C C . GLY B 1 281 ? 2.791 -28.203 -5.277 1 96.75 281 GLY B C 1
ATOM 5563 O O . GLY B 1 281 ? 1.75 -28.703 -5.699 1 96.75 281 GLY B O 1
ATOM 5564 N N . GLY B 1 282 ? 3.234 -28.328 -3.984 1 96.25 282 GLY B N 1
ATOM 5565 C CA . GLY B 1 282 ? 2.48 -29.125 -3.023 1 96.25 282 GLY B CA 1
ATOM 5566 C C . GLY B 1 282 ? 2.439 -28.5 -1.642 1 96.25 282 GLY B C 1
ATOM 5567 O O . GLY B 1 282 ? 2.113 -29.172 -0.661 1 96.25 282 GLY B O 1
ATOM 5568 N N . GLY B 1 283 ? 2.832 -27.266 -1.52 1 94.62 283 GLY B N 1
ATOM 5569 C CA . GLY B 1 283 ? 2.76 -26.547 -0.256 1 94.62 283 GLY B CA 1
ATOM 5570 C C . GLY B 1 283 ? 1.488 -25.734 -0.102 1 94.62 283 GLY B C 1
ATOM 5571 O O . GLY B 1 283 ? 0.584 -25.828 -0.935 1 94.62 283 GLY B O 1
ATOM 5572 N N . ASP B 1 284 ? 1.422 -25.016 1 1 90.88 284 ASP B N 1
ATOM 5573 C CA . ASP B 1 284 ? 0.251 -24.188 1.262 1 90.88 284 ASP B CA 1
ATOM 5574 C C . ASP B 1 284 ? 0.03 -23.188 0.136 1 90.88 284 ASP B C 1
ATOM 5576 O O . ASP B 1 284 ? -1.104 -22.969 -0.293 1 90.88 284 ASP B O 1
ATOM 5580 N N . THR B 1 285 ? 1.098 -22.625 -0.398 1 89.69 285 THR B N 1
ATOM 5581 C CA . THR B 1 285 ? 1.012 -21.656 -1.493 1 89.69 285 THR B CA 1
ATOM 5582 C C . THR B 1 285 ? 0.384 -22.297 -2.727 1 89.69 285 THR B C 1
ATOM 5584 O O . THR B 1 285 ? -0.476 -21.703 -3.375 1 89.69 285 THR B O 1
ATOM 5587 N N . ALA B 1 286 ? 0.815 -23.484 -2.988 1 94.88 286 ALA B N 1
ATOM 5588 C CA . ALA B 1 286 ? 0.292 -24.188 -4.156 1 94.88 286 ALA B CA 1
ATOM 5589 C C . ALA B 1 286 ? -1.203 -24.469 -4.012 1 94.88 286 ALA B C 1
ATOM 5591 O O . ALA B 1 286 ? -1.968 -24.281 -4.961 1 94.88 286 ALA B O 1
ATOM 5592 N N . CYS B 1 287 ? -1.572 -24.891 -2.816 1 94.06 287 CYS B N 1
ATOM 5593 C CA . CYS B 1 287 ? -2.984 -25.156 -2.564 1 94.06 287 CYS B CA 1
ATOM 5594 C C . CYS B 1 287 ? -3.814 -23.891 -2.689 1 94.06 287 CYS B C 1
ATOM 5596 O O . CYS B 1 287 ? -4.902 -23.906 -3.268 1 94.06 287 CYS B O 1
ATOM 5598 N N . GLU B 1 288 ? -3.291 -22.828 -2.219 1 89.62 288 GLU B N 1
ATOM 5599 C CA . GLU B 1 288 ? -3.982 -21.531 -2.297 1 89.62 288 GLU B CA 1
ATOM 5600 C C . GLU B 1 288 ? -4.109 -21.062 -3.744 1 89.62 288 GLU B C 1
ATOM 5602 O O . GLU B 1 288 ? -5.188 -20.641 -4.172 1 89.62 288 GLU B O 1
ATOM 5607 N N . GLU B 1 289 ? -3.047 -21.188 -4.453 1 91.69 289 GLU B N 1
ATOM 5608 C CA . GLU B 1 289 ? -3.053 -20.75 -5.844 1 91.69 289 GLU B CA 1
ATOM 5609 C C . GLU B 1 289 ? -3.99 -21.594 -6.691 1 91.69 289 GLU B C 1
ATOM 5611 O O . GLU B 1 289 ? -4.742 -21.078 -7.516 1 91.69 289 GLU B O 1
ATOM 5616 N N . ALA B 1 290 ? -3.951 -22.891 -6.438 1 94.88 290 ALA B N 1
ATOM 5617 C CA . ALA B 1 290 ? -4.844 -23.797 -7.16 1 94.88 290 ALA B CA 1
ATOM 5618 C C . ALA B 1 290 ? -6.309 -23.453 -6.887 1 94.88 290 ALA B C 1
ATOM 5620 O O . ALA B 1 290 ? -7.113 -23.344 -7.812 1 94.88 290 ALA B O 1
ATOM 5621 N N . THR B 1 291 ? -6.566 -23.266 -5.641 1 89.81 291 THR B N 1
ATOM 5622 C CA . THR B 1 291 ? -7.93 -22.922 -5.246 1 89.81 291 THR B CA 1
ATOM 5623 C C . THR B 1 291 ? -8.352 -21.609 -5.871 1 89.81 291 THR B C 1
ATOM 5625 O O . THR B 1 291 ? -9.461 -21.484 -6.398 1 89.81 291 THR B O 1
ATOM 5628 N N . PHE B 1 292 ? -7.508 -20.672 -5.848 1 87.94 292 PHE B N 1
ATOM 5629 C CA . PHE B 1 292 ? -7.797 -19.359 -6.402 1 87.94 292 PHE B CA 1
ATOM 5630 C C . PHE B 1 292 ? -8.086 -19.453 -7.895 1 87.94 292 PHE B C 1
ATOM 5632 O O . PHE B 1 292 ? -9.023 -18.828 -8.391 1 87.94 292 PHE B O 1
ATOM 5639 N N . LEU B 1 293 ? -7.344 -20.234 -8.578 1 92.44 293 LEU B N 1
ATOM 5640 C CA . LEU B 1 293 ? -7.441 -20.344 -10.031 1 92.44 293 LEU B CA 1
ATOM 5641 C C . LEU B 1 293 ? -8.766 -20.984 -10.438 1 92.44 293 LEU B C 1
ATOM 5643 O O . LEU B 1 293 ? -9.211 -20.828 -11.57 1 92.44 293 LEU B O 1
ATOM 5647 N N . THR B 1 294 ? -9.367 -21.719 -9.547 1 90.12 294 THR B N 1
ATOM 5648 C CA . THR B 1 294 ? -10.625 -22.391 -9.875 1 90.12 294 THR B CA 1
ATOM 5649 C C . THR B 1 294 ? -11.719 -21.359 -10.141 1 90.12 294 THR B C 1
ATOM 5651 O O . THR B 1 294 ? -12.75 -21.688 -10.742 1 90.12 294 THR B O 1
ATOM 5654 N N . HIS B 1 295 ? -11.438 -20.141 -9.688 1 82.69 295 HIS B N 1
ATOM 5655 C CA . HIS B 1 295 ? -12.406 -19.078 -9.93 1 82.69 295 HIS B CA 1
ATOM 5656 C C . HIS B 1 295 ? -12.469 -18.719 -11.414 1 82.69 295 HIS B C 1
ATOM 5658 O O . HIS B 1 295 ? -13.445 -18.109 -11.875 1 82.69 295 HIS B O 1
ATOM 5664 N N . PHE B 1 296 ? -11.492 -19.062 -12.148 1 86.44 296 PHE B N 1
ATOM 5665 C CA . PHE B 1 296 ? -11.367 -18.609 -13.531 1 86.44 296 PHE B CA 1
ATOM 5666 C C . PHE B 1 296 ? -11.242 -19.781 -14.484 1 86.44 296 PHE B C 1
ATOM 5668 O O . PHE B 1 296 ? -11.703 -19.719 -15.625 1 86.44 296 PHE B O 1
ATOM 5675 N N . ALA B 1 297 ? -10.695 -20.859 -13.992 1 92.38 297 ALA B N 1
ATOM 5676 C CA . ALA B 1 297 ? -10.312 -22 -14.82 1 92.38 297 ALA B CA 1
ATOM 5677 C C . ALA B 1 297 ? -11.484 -22.953 -15 1 92.38 297 ALA B C 1
ATOM 5679 O O . ALA B 1 297 ? -12.375 -23.031 -14.148 1 92.38 297 ALA B O 1
ATOM 5680 N N . SER B 1 298 ? -11.5 -23.672 -16.125 1 94.44 298 SER B N 1
ATOM 5681 C CA . SER B 1 298 ? -12.445 -24.766 -16.281 1 94.44 298 SER B CA 1
ATOM 5682 C C . SER B 1 298 ? -12.047 -25.969 -15.422 1 94.44 298 SER B C 1
ATOM 5684 O O . SER B 1 298 ? -12.906 -26.688 -14.922 1 94.44 298 SER B O 1
ATOM 5686 N N . LYS B 1 299 ? -10.797 -26.094 -15.297 1 96.75 299 LYS B N 1
ATOM 5687 C CA . LYS B 1 299 ? -10.18 -27.172 -14.531 1 96.75 299 LYS B CA 1
ATOM 5688 C C . LYS B 1 299 ? -8.766 -26.797 -14.102 1 96.75 299 LYS B C 1
ATOM 5690 O O . LY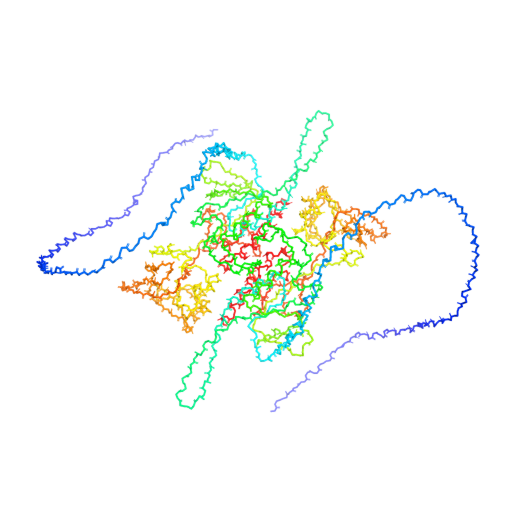S B 1 299 ? -8.062 -26.062 -14.805 1 96.75 299 LYS B O 1
ATOM 5695 N N . VAL B 1 300 ? -8.391 -27.281 -12.852 1 97.81 300 VAL B N 1
ATOM 5696 C CA . VAL B 1 300 ? -7.035 -27.062 -12.367 1 97.81 300 VAL B CA 1
ATOM 5697 C C . VAL B 1 300 ? -6.383 -28.406 -12.039 1 97.81 300 VAL B C 1
ATOM 5699 O O . VAL B 1 300 ? -6.957 -29.219 -11.312 1 97.81 300 VAL B O 1
ATOM 5702 N N . THR B 1 301 ? -5.238 -28.672 -12.648 1 98.62 301 THR B N 1
ATOM 5703 C CA . THR B 1 301 ? -4.465 -29.859 -12.32 1 98.62 301 THR B CA 1
ATOM 5704 C C . THR B 1 301 ? -3.225 -29.5 -11.508 1 98.62 301 THR B C 1
ATOM 5706 O O . THR B 1 301 ? -2.393 -28.703 -11.953 1 98.62 301 THR B O 1
ATOM 5709 N N . MET B 1 302 ? -3.117 -30.047 -10.336 1 98.44 302 MET B N 1
ATOM 5710 C CA . MET B 1 302 ? -1.922 -29.859 -9.523 1 98.44 302 MET B CA 1
ATOM 5711 C C . MET B 1 302 ? -0.904 -30.953 -9.773 1 98.44 302 MET B C 1
ATOM 5713 O O . MET B 1 302 ? -1.239 -32.156 -9.703 1 98.44 302 MET B O 1
ATOM 5717 N N . LEU B 1 303 ? 0.294 -30.594 -10.133 1 98.44 303 LEU B N 1
ATOM 5718 C CA . LEU B 1 303 ? 1.413 -31.516 -10.25 1 98.44 303 LEU B CA 1
ATOM 5719 C C . LEU B 1 303 ? 2.225 -31.562 -8.961 1 98.44 303 LEU B C 1
ATOM 5721 O O . LEU B 1 303 ? 2.893 -30.578 -8.609 1 98.44 303 LEU B O 1
ATOM 5725 N N . VAL B 1 304 ? 2.168 -32.719 -8.266 1 98.25 304 VAL B N 1
ATOM 5726 C CA . VAL B 1 304 ? 2.877 -32.875 -7.004 1 98.25 304 VAL B CA 1
ATOM 5727 C C . VAL B 1 304 ? 3.965 -33.938 -7.168 1 98.25 304 VAL B C 1
ATOM 5729 O O . VAL B 1 304 ? 3.682 -35.094 -7.574 1 98.25 304 VAL B O 1
ATOM 5732 N N . ARG B 1 305 ? 5.168 -33.594 -6.844 1 97 305 ARG B N 1
ATOM 5733 C CA . ARG B 1 305 ? 6.32 -34.438 -7.133 1 97 305 ARG B CA 1
ATOM 5734 C C . ARG B 1 305 ? 6.34 -35.688 -6.23 1 97 305 ARG B C 1
ATOM 5736 O O . ARG B 1 305 ? 6.938 -36.688 -6.578 1 97 305 ARG B O 1
ATOM 5743 N N . ARG B 1 306 ? 5.656 -35.625 -5.117 1 96.69 306 ARG B N 1
ATOM 5744 C CA . ARG B 1 306 ? 5.625 -36.719 -4.152 1 96.69 306 ARG B CA 1
ATOM 5745 C C . ARG B 1 306 ? 4.223 -37.281 -4.035 1 96.69 306 ARG B C 1
ATOM 5747 O O . ARG B 1 306 ? 3.326 -36.938 -4.805 1 96.69 306 ARG B O 1
ATOM 5754 N N . ASP B 1 307 ? 4.117 -38.281 -3.148 1 96.31 307 ASP B N 1
ATOM 5755 C CA . ASP B 1 307 ? 2.818 -38.906 -2.904 1 96.31 307 ASP B CA 1
ATOM 5756 C C . ASP B 1 307 ? 2.107 -38.25 -1.725 1 96.31 307 ASP B C 1
ATOM 5758 O O . ASP B 1 307 ? 1.104 -38.781 -1.23 1 96.31 307 ASP B O 1
ATOM 5762 N N . GLU B 1 308 ? 2.77 -37.188 -1.288 1 95.75 308 GLU B N 1
ATOM 5763 C CA . GLU B 1 308 ? 2.195 -36.375 -0.207 1 95.75 308 GLU B CA 1
ATOM 5764 C C . GLU B 1 308 ? 2.471 -34.906 -0.409 1 95.75 308 GLU B C 1
ATOM 5766 O O . GLU B 1 308 ? 3.379 -34.531 -1.156 1 95.75 308 GLU B O 1
ATOM 5771 N N . MET B 1 309 ? 1.597 -34.094 0.241 1 96.06 309 MET B N 1
ATOM 5772 C CA . MET B 1 309 ? 1.796 -32.656 0.189 1 96.06 309 MET B CA 1
ATOM 5773 C C . MET B 1 309 ? 2.459 -32.156 1.467 1 96.06 309 MET B C 1
ATOM 5775 O O . MET B 1 309 ? 2.238 -32.688 2.545 1 96.06 309 MET B O 1
ATOM 5779 N N . ARG B 1 310 ? 3.232 -31.109 1.226 1 93.62 310 ARG B N 1
ATOM 5780 C CA . ARG B 1 310 ? 3.785 -30.406 2.375 1 93.62 310 ARG B CA 1
ATOM 5781 C C . ARG B 1 310 ? 2.75 -29.469 2.992 1 93.62 310 ARG B C 1
ATOM 5783 O O . ARG B 1 310 ? 2.904 -29.031 4.133 1 93.62 310 ARG B O 1
ATOM 5790 N N . ALA B 1 311 ? 1.723 -29.219 2.281 1 94 311 ALA B N 1
ATOM 5791 C CA . ALA B 1 311 ? 0.669 -28.297 2.707 1 94 311 ALA B CA 1
ATOM 5792 C C . ALA B 1 311 ? 0.011 -28.781 3.998 1 94 311 ALA B C 1
ATOM 5794 O O . ALA B 1 311 ? -0.014 -29.969 4.281 1 94 311 ALA B O 1
ATOM 5795 N N . SER B 1 312 ? -0.499 -27.828 4.699 1 91.19 312 SER B N 1
ATOM 5796 C CA . SER B 1 312 ? -1.273 -28.141 5.895 1 91.19 312 SER B CA 1
ATOM 5797 C C . SER B 1 312 ? -2.486 -29 5.555 1 91.19 312 SER B C 1
ATOM 5799 O O . SER B 1 312 ? -2.959 -29 4.414 1 91.19 312 SER B O 1
ATOM 5801 N N . LYS B 1 313 ? -2.979 -29.734 6.594 1 90.5 313 LYS B N 1
ATOM 5802 C CA . LYS B 1 313 ? -4.121 -30.625 6.383 1 90.5 313 LYS B CA 1
ATOM 5803 C C . LYS B 1 313 ? -5.348 -29.844 5.922 1 90.5 313 LYS B C 1
ATOM 5805 O O . LYS B 1 313 ? -6.102 -30.312 5.066 1 90.5 313 LYS B O 1
ATOM 5810 N N . ALA B 1 314 ? -5.508 -28.75 6.52 1 87.31 314 ALA B N 1
ATOM 5811 C CA . ALA B 1 314 ? -6.637 -27.906 6.133 1 87.31 314 ALA B CA 1
ATOM 5812 C C . ALA B 1 314 ? -6.555 -27.516 4.656 1 87.31 314 ALA B C 1
ATOM 5814 O O . ALA B 1 314 ? -7.559 -27.562 3.939 1 87.31 314 ALA B O 1
ATOM 5815 N N . MET B 1 315 ? -5.359 -27.203 4.215 1 90.25 315 MET B N 1
ATOM 5816 C CA . MET B 1 315 ? -5.164 -26.797 2.824 1 90.25 315 MET B CA 1
ATOM 5817 C C . MET B 1 315 ? -5.305 -27.984 1.889 1 90.25 315 MET B C 1
ATOM 5819 O O . MET B 1 315 ? -5.863 -27.875 0.796 1 90.25 315 MET B O 1
ATOM 5823 N N . GLN B 1 316 ? -4.879 -29.109 2.344 1 93.31 316 GLN B N 1
ATOM 5824 C CA . GLN B 1 316 ? -5.031 -30.344 1.566 1 93.31 316 GLN B CA 1
ATOM 5825 C C . GLN B 1 316 ? -6.508 -30.672 1.347 1 93.31 316 GLN B C 1
ATOM 5827 O O . GLN B 1 316 ? -6.914 -31 0.229 1 93.31 316 GLN B O 1
ATOM 5832 N N . GLN B 1 317 ? -7.223 -30.547 2.369 1 91 317 GLN B N 1
ATOM 5833 C CA . GLN B 1 317 ? -8.648 -30.859 2.279 1 91 317 GLN B CA 1
ATOM 5834 C C . GLN B 1 317 ? -9.344 -29.953 1.266 1 91 317 GLN B C 1
ATOM 5836 O O . GLN B 1 317 ? -10.219 -30.406 0.526 1 91 317 GLN B O 1
ATOM 5841 N N . ARG B 1 318 ? -8.898 -28.812 1.201 1 87 318 ARG B N 1
ATOM 5842 C CA . ARG B 1 318 ? -9.5 -27.828 0.303 1 87 318 ARG B CA 1
ATOM 5843 C C . ARG B 1 318 ? -9.312 -28.234 -1.155 1 87 318 ARG B C 1
ATOM 5845 O O . ARG B 1 318 ? -10.234 -28.125 -1.963 1 87 318 ARG B O 1
ATOM 5852 N N . VAL B 1 319 ? -8.141 -28.672 -1.453 1 93.81 319 VAL B N 1
ATOM 5853 C CA . VAL B 1 319 ? -7.867 -29 -2.85 1 93.81 319 VAL B CA 1
ATOM 5854 C C . VAL B 1 319 ? -8.391 -30.391 -3.172 1 93.81 319 VAL B C 1
ATOM 5856 O O . VAL B 1 319 ? -8.812 -30.656 -4.301 1 93.81 319 VAL B O 1
ATOM 5859 N N . LEU B 1 320 ? -8.453 -31.25 -2.209 1 94.12 320 LEU B N 1
ATOM 5860 C CA . LEU B 1 320 ? -8.914 -32.625 -2.418 1 94.12 320 LEU B CA 1
ATOM 5861 C C . LEU B 1 320 ? -10.43 -32.656 -2.6 1 94.12 320 LEU B C 1
ATOM 5863 O O . LEU B 1 320 ? -10.953 -33.531 -3.289 1 94.12 320 LEU B O 1
ATOM 5867 N N . THR B 1 321 ? -11.07 -31.672 -2.041 1 90.88 321 THR B N 1
ATOM 5868 C CA . THR B 1 321 ? -12.531 -31.688 -2.064 1 90.88 321 THR B CA 1
ATOM 5869 C C . THR B 1 321 ? -13.062 -30.766 -3.154 1 90.88 321 THR B C 1
ATOM 5871 O O . THR B 1 321 ? -14.273 -30.672 -3.359 1 90.88 321 THR B O 1
ATOM 5874 N N . ASN B 1 322 ? -12.242 -30.078 -3.801 1 90.88 322 ASN B N 1
ATOM 5875 C CA . ASN B 1 322 ? -12.672 -29.172 -4.871 1 90.88 322 ASN B CA 1
ATOM 5876 C C . ASN B 1 322 ? -12.891 -29.922 -6.18 1 90.88 322 ASN B C 1
ATOM 5878 O O . ASN B 1 322 ? -11.961 -30.516 -6.723 1 90.88 322 ASN B O 1
ATOM 5882 N N . PRO B 1 323 ? -14.047 -29.906 -6.746 1 91.75 323 PRO B N 1
ATOM 5883 C CA . PRO B 1 323 ? -14.344 -30.719 -7.93 1 91.75 323 PRO B CA 1
ATOM 5884 C C . PRO B 1 323 ? -13.594 -30.25 -9.172 1 91.75 323 PRO B C 1
ATOM 5886 O O . PRO B 1 323 ? -13.469 -31 -10.141 1 91.75 323 PRO B O 1
ATOM 5889 N N . LYS B 1 324 ? -13.094 -29.016 -9.125 1 93.25 324 LYS B N 1
ATOM 5890 C CA . LYS B 1 324 ? -12.383 -28.5 -10.289 1 93.25 324 LYS B CA 1
ATOM 5891 C C . LYS B 1 324 ? -10.891 -28.812 -10.211 1 93.25 324 LYS B C 1
ATOM 5893 O O . LYS B 1 324 ? -10.141 -28.516 -11.148 1 93.25 324 LYS B O 1
ATOM 5898 N N . ILE B 1 325 ? -10.508 -29.391 -9.094 1 96.62 325 ILE B N 1
ATOM 5899 C CA . ILE B 1 325 ? -9.07 -29.609 -8.914 1 96.62 325 ILE B CA 1
ATOM 5900 C C . ILE B 1 325 ? -8.766 -31.109 -9 1 96.62 325 ILE B C 1
ATOM 5902 O O . ILE B 1 325 ? -9.414 -31.922 -8.344 1 96.62 325 ILE B O 1
ATOM 5906 N N . GLU B 1 326 ? -7.891 -31.391 -9.844 1 97.94 326 GLU B N 1
ATOM 5907 C CA . GLU B 1 326 ? -7.316 -32.75 -9.922 1 97.94 326 GLU B CA 1
ATOM 5908 C C . GLU B 1 326 ? -5.848 -32.719 -9.5 1 97.94 326 GLU B C 1
ATOM 5910 O O . GLU B 1 326 ? -5.082 -31.859 -9.914 1 97.94 326 GLU B O 1
ATOM 5915 N N . ILE B 1 327 ? -5.469 -33.719 -8.672 1 98.31 327 ILE B N 1
ATOM 5916 C CA . ILE B 1 327 ? -4.074 -33.812 -8.25 1 98.31 327 ILE B CA 1
ATOM 5917 C C . ILE B 1 327 ? -3.402 -35 -8.938 1 98.31 327 ILE B C 1
ATOM 5919 O O . ILE B 1 327 ? -3.916 -36.125 -8.898 1 98.31 327 ILE B O 1
ATOM 5923 N N . ILE B 1 328 ? -2.32 -34.75 -9.625 1 98.12 328 ILE B N 1
ATOM 5924 C CA . ILE B 1 328 ? -1.466 -35.812 -10.164 1 98.12 328 ILE B CA 1
ATOM 5925 C C . ILE B 1 328 ? -0.244 -35.969 -9.266 1 98.12 328 ILE B C 1
ATOM 5927 O O . ILE B 1 328 ? 0.651 -35.125 -9.242 1 98.12 328 ILE B O 1
ATOM 5931 N N . TRP B 1 329 ? -0.273 -37.062 -8.562 1 97.88 329 TRP B N 1
ATOM 5932 C CA . TRP B 1 329 ? 0.783 -37.375 -7.598 1 97.88 329 TRP B CA 1
ATOM 5933 C C . TRP B 1 329 ? 2.008 -37.938 -8.297 1 97.88 329 TRP B C 1
ATOM 5935 O O . TRP B 1 329 ? 1.903 -38.469 -9.406 1 97.88 329 TRP B O 1
ATOM 5945 N N . ASN B 1 330 ? 3.176 -37.781 -7.73 1 98.12 330 ASN B N 1
ATOM 5946 C CA . ASN B 1 330 ? 4.43 -38.375 -8.172 1 98.12 330 ASN B CA 1
ATOM 5947 C C . ASN B 1 330 ? 4.785 -37.969 -9.594 1 98.12 330 ASN B C 1
ATOM 5949 O O . ASN B 1 330 ? 5.266 -38.781 -10.391 1 98.12 330 ASN B O 1
ATOM 5953 N N . HIS B 1 331 ? 4.453 -36.781 -9.945 1 98.12 331 HIS B N 1
ATOM 5954 C CA . HIS B 1 331 ? 4.789 -36.281 -11.281 1 98.12 331 HIS B CA 1
ATOM 5955 C C . HIS B 1 331 ? 5.535 -34.969 -11.211 1 98.12 331 HIS B C 1
ATOM 5957 O O . HIS B 1 331 ? 5.297 -34.156 -10.312 1 98.12 331 HIS B O 1
ATOM 5963 N N . THR B 1 332 ? 6.414 -34.75 -12.094 1 98.06 332 THR B N 1
ATOM 5964 C CA . THR B 1 332 ? 7.148 -33.5 -12.25 1 98.06 332 THR B CA 1
ATOM 5965 C C . THR B 1 332 ? 7.012 -32.969 -13.68 1 98.06 332 THR B C 1
ATOM 5967 O O . THR B 1 332 ? 6.629 -33.719 -14.586 1 98.06 332 THR B O 1
ATOM 5970 N N . LEU B 1 333 ? 7.227 -31.703 -13.836 1 98.44 333 LEU B N 1
ATOM 5971 C CA . LEU B 1 333 ? 7.234 -31.047 -15.148 1 98.44 333 LEU B CA 1
ATOM 5972 C C . LEU B 1 333 ? 8.547 -31.328 -15.875 1 98.44 333 LEU B C 1
ATOM 5974 O O . LEU B 1 333 ? 9.625 -31.156 -15.305 1 98.44 333 LEU B O 1
ATOM 5978 N N . LEU B 1 334 ? 8.406 -31.734 -17.125 1 98.06 334 LEU B N 1
ATOM 5979 C CA . LEU B 1 334 ? 9.609 -32 -17.906 1 98.06 334 LEU B CA 1
ATOM 5980 C C . LEU B 1 334 ? 9.836 -30.922 -18.953 1 98.06 334 LEU B C 1
ATOM 5982 O O . LEU B 1 334 ? 10.984 -30.578 -19.266 1 98.06 334 LEU B O 1
ATOM 5986 N N . SER B 1 335 ? 8.797 -30.469 -19.562 1 98.25 335 SER B N 1
ATOM 5987 C CA . SER B 1 335 ? 8.93 -29.438 -20.578 1 98.25 335 SER B CA 1
ATOM 5988 C C . SER B 1 335 ? 7.586 -28.766 -20.859 1 98.25 335 SER B C 1
ATOM 5990 O O . SER B 1 335 ? 6.535 -29.281 -20.484 1 98.25 335 SER B O 1
ATOM 5992 N N . ALA B 1 336 ? 7.676 -27.578 -21.422 1 98.31 336 ALA B N 1
ATOM 5993 C CA . ALA B 1 336 ? 6.523 -26.812 -21.891 1 98.31 336 ALA B CA 1
ATOM 5994 C C . ALA B 1 336 ? 6.586 -26.578 -23.391 1 98.31 336 ALA B C 1
ATOM 5996 O O . ALA B 1 336 ? 7.656 -26.312 -23.938 1 98.31 336 ALA B O 1
ATOM 5997 N N . GLN B 1 337 ? 5.434 -26.75 -24.047 1 97.5 337 GLN B N 1
ATOM 5998 C CA . GLN B 1 337 ? 5.383 -26.656 -25.5 1 97.5 337 GLN B CA 1
ATOM 5999 C C . GLN B 1 337 ? 4.199 -25.797 -25.953 1 97.5 337 GLN B C 1
ATOM 6001 O O . GLN B 1 337 ? 3.234 -25.625 -25.203 1 97.5 337 GLN B O 1
ATOM 6006 N N . GLY B 1 338 ? 4.336 -25.234 -27.25 1 96.69 338 GLY B N 1
ATOM 6007 C CA . GLY B 1 338 ? 3.271 -24.453 -27.859 1 96.69 338 GLY B CA 1
ATOM 6008 C C . GLY B 1 338 ? 3.719 -23.688 -29.078 1 96.69 338 GLY B C 1
ATOM 6009 O O . GLY B 1 338 ? 4.793 -23.938 -29.625 1 96.69 338 GLY B O 1
ATOM 6010 N N . GLY B 1 339 ? 2.797 -22.906 -29.594 1 95.06 339 GLY B N 1
ATOM 6011 C CA . GLY B 1 339 ? 3.123 -21.938 -30.641 1 95.06 339 GLY B CA 1
ATOM 6012 C C . GLY B 1 339 ? 3.496 -20.578 -30.094 1 95.06 339 GLY B C 1
ATOM 6013 O O . GLY B 1 339 ? 4.539 -20.422 -29.453 1 95.06 339 GLY B O 1
ATOM 6014 N N . ASP B 1 340 ? 2.51 -19.734 -30.219 1 93.5 340 ASP B N 1
ATOM 6015 C CA . ASP B 1 340 ? 2.703 -18.391 -29.672 1 93.5 340 ASP B CA 1
ATOM 6016 C C . ASP B 1 340 ? 2.486 -18.375 -28.156 1 93.5 340 ASP B C 1
ATOM 6018 O O . ASP B 1 340 ? 3.064 -17.547 -27.453 1 93.5 340 ASP B O 1
ATOM 6022 N N . LYS B 1 341 ? 1.646 -19.297 -27.828 1 94.94 341 LYS B N 1
ATOM 6023 C CA . LYS B 1 341 ? 1.361 -19.438 -26.406 1 94.94 341 LYS B CA 1
ATOM 6024 C C . LYS B 1 341 ? 1.46 -20.891 -25.969 1 94.94 341 LYS B C 1
ATOM 6026 O O . LYS B 1 341 ? 1.484 -21.797 -26.812 1 94.94 341 LYS B O 1
ATOM 6031 N N . LEU B 1 342 ? 1.579 -21.078 -24.672 1 97.56 342 LEU B N 1
ATOM 6032 C CA . LEU B 1 342 ? 1.647 -22.422 -24.094 1 97.56 342 LEU B CA 1
ATOM 6033 C C . LEU B 1 342 ? 0.405 -23.234 -24.453 1 97.56 342 LEU B C 1
ATOM 6035 O O . LEU B 1 342 ? -0.717 -22.734 -24.344 1 97.56 342 LEU B O 1
ATOM 6039 N N . THR B 1 343 ? 0.581 -24.516 -24.906 1 97.12 343 THR B N 1
ATOM 6040 C CA . THR B 1 343 ? -0.58 -25.344 -25.234 1 97.12 343 THR B CA 1
ATOM 6041 C C . THR B 1 343 ? -0.514 -26.688 -24.516 1 97.12 343 THR B C 1
ATOM 6043 O O . THR B 1 343 ? -1.535 -27.359 -24.344 1 97.12 343 THR B O 1
ATOM 6046 N N . ASP B 1 344 ? 0.707 -27.062 -24.234 1 97.19 344 ASP B N 1
ATOM 6047 C CA . ASP B 1 344 ? 0.782 -28.375 -23.578 1 97.19 344 ASP B CA 1
ATOM 6048 C C . ASP B 1 344 ? 2.074 -28.516 -22.781 1 97.19 344 ASP B C 1
ATOM 6050 O O . ASP B 1 344 ? 3.01 -27.734 -22.969 1 97.19 344 ASP B O 1
ATOM 6054 N N . LEU B 1 345 ? 2.025 -29.469 -21.859 1 98.56 345 LEU B N 1
ATOM 6055 C CA . LEU B 1 345 ? 3.146 -29.812 -21 1 98.56 345 LEU B CA 1
ATOM 6056 C C . LEU B 1 345 ? 3.521 -31.281 -21.156 1 98.56 345 LEU B C 1
ATOM 6058 O O . LEU B 1 345 ? 2.66 -32.125 -21.438 1 98.56 345 LEU B O 1
ATOM 6062 N N . THR B 1 346 ? 4.773 -31.562 -21.078 1 98.69 346 THR B N 1
ATOM 6063 C CA . THR B 1 346 ? 5.211 -32.938 -20.844 1 98.69 346 THR B CA 1
ATOM 6064 C C . THR B 1 346 ? 5.512 -33.156 -19.359 1 98.69 346 THR B C 1
ATOM 6066 O O . THR B 1 346 ? 6.316 -32.438 -18.766 1 98.69 346 THR B O 1
ATOM 6069 N N . ILE B 1 347 ? 4.828 -34.125 -18.797 1 98.56 347 ILE B N 1
ATOM 6070 C CA . ILE B 1 347 ? 5.051 -34.438 -17.375 1 98.56 347 ILE B CA 1
ATOM 6071 C C . ILE B 1 347 ? 5.57 -35.844 -17.234 1 98.56 347 ILE B C 1
ATOM 6073 O O . ILE B 1 347 ? 5.391 -36.688 -18.141 1 98.56 347 ILE B O 1
ATOM 6077 N N . GLN B 1 348 ? 6.277 -36.094 -16.125 1 98.38 348 GLN B N 1
ATOM 6078 C CA . GLN B 1 348 ? 6.898 -37.406 -15.922 1 98.38 348 GLN B CA 1
ATOM 6079 C C . GLN B 1 348 ? 6.617 -37.938 -14.516 1 98.38 348 GLN B C 1
ATOM 6081 O O . GLN B 1 348 ? 6.727 -37.188 -13.539 1 98.38 348 GLN B O 1
ATOM 6086 N N . ASN B 1 349 ? 6.242 -39.188 -14.5 1 98.19 349 ASN B N 1
ATOM 6087 C CA . ASN B 1 349 ? 6.195 -39.875 -13.219 1 98.19 349 ASN B CA 1
ATOM 6088 C C . ASN B 1 349 ? 7.59 -40.094 -12.641 1 98.19 349 ASN B C 1
ATOM 6090 O O . ASN B 1 349 ? 8.445 -40.719 -13.281 1 98.19 349 ASN B O 1
ATOM 6094 N N . VAL B 1 350 ? 7.789 -39.656 -11.477 1 97.12 350 VAL B N 1
ATOM 6095 C CA . VAL B 1 350 ? 9.141 -39.625 -10.922 1 97.12 350 VAL B CA 1
ATOM 6096 C C . VAL B 1 350 ? 9.547 -41.031 -10.5 1 97.12 350 VAL B C 1
ATOM 6098 O O . VAL B 1 350 ? 10.734 -41.344 -10.336 1 97.12 350 VAL B O 1
ATOM 6101 N N . LEU B 1 351 ? 8.57 -41.969 -10.32 1 97.25 351 LEU B N 1
ATOM 6102 C CA . LEU B 1 351 ? 8.844 -43.312 -9.898 1 97.25 351 LEU B CA 1
ATOM 6103 C C . LEU B 1 351 ? 9.023 -44.25 -11.109 1 97.25 351 LEU B C 1
ATOM 6105 O O . LEU B 1 351 ? 9.992 -45 -11.164 1 97.25 351 LEU B O 1
ATOM 6109 N N . THR B 1 352 ? 8.18 -44.125 -12.141 1 97.25 352 THR B N 1
ATOM 6110 C CA . THR B 1 352 ? 8.188 -45.062 -13.273 1 97.25 352 THR B CA 1
ATOM 6111 C C . THR B 1 352 ? 8.938 -44.438 -14.461 1 97.25 352 THR B C 1
ATOM 6113 O O . THR B 1 352 ? 9.281 -45.156 -15.406 1 97.25 352 THR B O 1
ATOM 6116 N N . LYS B 1 353 ? 9.07 -43.156 -14.461 1 97.25 353 LYS B N 1
ATOM 6117 C CA . LYS B 1 353 ? 9.758 -42.406 -15.508 1 97.25 353 LYS B CA 1
ATOM 6118 C C . LYS B 1 353 ? 8.906 -42.312 -16.766 1 97.25 353 LYS B C 1
ATOM 6120 O O . LYS B 1 353 ? 9.391 -41.906 -17.828 1 97.25 353 LYS B O 1
ATOM 6125 N N . GLU B 1 354 ? 7.699 -42.75 -16.656 1 97.88 354 GLU B N 1
ATOM 6126 C CA . GLU B 1 354 ? 6.773 -42.625 -17.766 1 97.88 354 GLU B CA 1
ATOM 6127 C C . GLU B 1 354 ? 6.414 -41.156 -18.031 1 97.88 354 GLU B C 1
ATOM 6129 O O . GLU B 1 354 ? 6.18 -40.406 -17.078 1 97.88 354 GLU B O 1
ATOM 6134 N N . GLU B 1 355 ? 6.434 -40.781 -19.297 1 98.06 355 GLU B N 1
ATOM 6135 C CA . GLU B 1 355 ? 6.094 -39.438 -19.688 1 98.06 355 GLU B CA 1
ATOM 6136 C C . GLU B 1 355 ? 4.68 -39.375 -20.266 1 98.06 355 GLU B C 1
ATOM 6138 O O . GLU B 1 355 ? 4.199 -40.312 -20.875 1 98.06 355 GLU B O 1
ATOM 6143 N N . LYS B 1 356 ? 4.008 -38.281 -20.047 1 97.06 356 LYS B N 1
ATOM 6144 C CA . LYS B 1 356 ? 2.695 -38.062 -20.641 1 97.06 356 LYS B CA 1
ATOM 6145 C C . LYS B 1 356 ? 2.516 -36.562 -21 1 97.06 356 LYS B C 1
ATOM 6147 O O . LYS B 1 356 ? 3.141 -35.688 -20.391 1 97.06 356 LYS B O 1
ATOM 6152 N N . LYS B 1 357 ? 1.744 -36.406 -22.031 1 97.94 357 LYS B N 1
ATOM 6153 C CA . LYS B 1 357 ? 1.389 -35.062 -22.453 1 97.94 357 LYS B CA 1
ATOM 6154 C C . LYS B 1 357 ? 0.142 -34.562 -21.734 1 97.94 357 LYS B C 1
ATOM 6156 O O . LYS B 1 357 ? -0.815 -35.312 -21.547 1 97.94 357 LYS B O 1
ATOM 6161 N N . LEU B 1 358 ? 0.181 -33.375 -21.25 1 98.12 358 LEU B N 1
ATOM 6162 C CA . LEU B 1 358 ? -0.945 -32.719 -20.594 1 98.12 358 LEU B CA 1
ATOM 6163 C C . LEU B 1 358 ? -1.323 -31.422 -21.328 1 98.12 358 LEU B C 1
ATOM 6165 O O . LEU B 1 358 ? -0.554 -30.453 -21.328 1 98.12 358 LEU B O 1
ATOM 6169 N N . GLU B 1 359 ? -2.465 -31.422 -21.938 1 97.88 359 GLU B N 1
ATOM 6170 C CA . GLU B 1 359 ? -2.945 -30.219 -22.609 1 97.88 359 GLU B CA 1
ATOM 6171 C C . GLU B 1 359 ? -3.494 -29.219 -21.594 1 97.88 359 GLU B C 1
ATOM 6173 O O . GLU B 1 359 ? -4.391 -29.531 -20.812 1 97.88 359 GLU B O 1
ATOM 6178 N N . VAL B 1 360 ? -2.885 -28.016 -21.578 1 98 360 VAL B N 1
ATOM 6179 C CA . VAL B 1 360 ? -3.326 -26.969 -20.656 1 98 360 VAL B CA 1
ATOM 6180 C C . VAL B 1 360 ? -3.262 -25.609 -21.359 1 98 360 VAL B C 1
ATOM 6182 O O . VAL B 1 360 ? -2.498 -25.438 -22.312 1 98 360 VAL B O 1
ATOM 6185 N N . GLY B 1 361 ? -4.051 -24.672 -20.875 1 95.94 361 GLY B N 1
ATOM 6186 C CA . GLY B 1 361 ? -4.008 -23.297 -21.375 1 95.94 361 GLY B CA 1
ATOM 6187 C C . GLY B 1 361 ? -3.061 -22.422 -20.578 1 95.94 361 GLY B C 1
ATOM 6188 O O . GLY B 1 361 ? -2.84 -21.266 -20.938 1 95.94 361 GLY B O 1
ATOM 6189 N N . GLY B 1 362 ? -2.51 -22.875 -19.5 1 97.44 362 GLY B N 1
ATOM 6190 C CA . GLY B 1 362 ? -1.599 -22.125 -18.656 1 97.44 362 GLY B CA 1
ATOM 6191 C C . GLY B 1 362 ? -0.953 -22.984 -17.578 1 97.44 362 GLY B C 1
ATOM 6192 O O . GLY B 1 362 ? -1.476 -24.031 -17.203 1 97.44 362 GLY B O 1
ATOM 6193 N N . LEU B 1 363 ? 0.21 -22.562 -17.172 1 98.31 363 LEU B N 1
ATOM 6194 C CA . LEU B 1 363 ? 0.982 -23.188 -16.109 1 98.31 363 LEU B CA 1
ATOM 6195 C C . LEU B 1 363 ? 1.373 -22.172 -15.039 1 98.31 363 LEU B C 1
ATOM 6197 O O . LEU B 1 363 ? 1.961 -21.125 -15.359 1 98.31 363 LEU B O 1
ATOM 6201 N N . PHE B 1 364 ? 1.014 -22.422 -13.805 1 96.81 364 PHE B N 1
ATOM 6202 C CA . PHE B 1 364 ? 1.352 -21.531 -12.695 1 96.81 364 PHE B CA 1
ATOM 6203 C C . PHE B 1 364 ? 2.342 -22.219 -11.75 1 96.81 364 PHE B C 1
ATOM 6205 O O . PHE B 1 364 ? 2.08 -23.297 -11.242 1 96.81 364 PHE B O 1
ATOM 6212 N N . TYR B 1 365 ? 3.488 -21.562 -11.562 1 96 365 TYR B N 1
ATOM 6213 C CA . TYR B 1 365 ? 4.496 -22.031 -10.617 1 96 365 TYR B CA 1
ATOM 6214 C C . TYR B 1 365 ? 4.137 -21.625 -9.195 1 96 365 TYR B C 1
ATOM 6216 O O . TYR B 1 365 ? 3.996 -20.438 -8.898 1 96 365 TYR B O 1
ATOM 6224 N N . ALA B 1 366 ? 3.926 -22.578 -8.336 1 95.62 366 ALA B N 1
ATOM 6225 C CA . ALA B 1 366 ? 3.689 -22.344 -6.918 1 95.62 366 ALA B CA 1
ATOM 6226 C C . ALA B 1 366 ? 4.719 -23.062 -6.059 1 95.62 366 ALA B C 1
ATOM 6228 O O . ALA B 1 366 ? 4.363 -23.734 -5.086 1 95.62 366 ALA B O 1
ATOM 6229 N N . ILE B 1 367 ? 5.945 -22.906 -6.473 1 93.81 367 ILE B N 1
ATOM 6230 C CA . ILE B 1 367 ? 7.016 -23.625 -5.801 1 93.81 367 ILE B CA 1
ATOM 6231 C C . ILE B 1 367 ? 7.84 -22.656 -4.953 1 93.81 367 ILE B C 1
ATOM 6233 O O . ILE B 1 367 ? 8.938 -23 -4.496 1 93.81 367 ILE B O 1
ATOM 6237 N N . GLY B 1 368 ? 7.316 -21.484 -4.801 1 90.38 368 GLY B N 1
ATOM 6238 C CA . GLY B 1 368 ? 7.902 -20.562 -3.842 1 90.38 368 GLY B CA 1
ATOM 6239 C C . GLY B 1 368 ? 8.703 -19.453 -4.496 1 90.38 368 GLY B C 1
ATOM 6240 O O . GLY B 1 368 ? 8.836 -19.422 -5.723 1 90.38 368 GLY B O 1
ATOM 6241 N N . HIS B 1 369 ? 9.086 -18.484 -3.676 1 92.69 369 HIS B N 1
ATOM 6242 C CA . HIS B 1 369 ? 9.938 -17.359 -4.027 1 92.69 369 HIS B CA 1
ATOM 6243 C C . HIS B 1 369 ? 11.188 -17.312 -3.154 1 92.69 369 HIS B C 1
ATOM 6245 O O . HIS B 1 369 ? 11.18 -17.828 -2.035 1 92.69 369 HIS B O 1
ATOM 6251 N N . VAL B 1 370 ? 12.211 -16.797 -3.793 1 93.69 370 VAL B N 1
ATOM 6252 C CA . VAL B 1 370 ? 13.445 -16.578 -3.037 1 93.69 370 VAL B CA 1
ATOM 6253 C C . VAL B 1 370 ? 13.664 -15.07 -2.842 1 93.69 370 VAL B C 1
ATOM 6255 O O . VAL B 1 370 ? 13.836 -14.336 -3.814 1 93.69 370 VAL B O 1
ATOM 6258 N N . PRO B 1 371 ? 13.562 -14.602 -1.568 1 96.12 371 PRO B N 1
ATOM 6259 C CA . PRO B 1 371 ? 13.891 -13.188 -1.356 1 96.12 371 PRO B CA 1
ATOM 6260 C C . PRO B 1 371 ? 15.336 -12.859 -1.701 1 96.12 371 PRO B C 1
ATOM 6262 O O . PRO B 1 371 ? 16.234 -13.672 -1.458 1 96.12 371 PRO B O 1
ATOM 6265 N N . ASN B 1 372 ? 15.578 -11.711 -2.297 1 94.69 372 ASN B N 1
ATOM 6266 C CA . ASN B 1 372 ? 16.922 -11.305 -2.719 1 94.69 372 ASN B CA 1
ATOM 6267 C C . ASN B 1 372 ? 17.703 -10.695 -1.564 1 94.69 372 ASN B C 1
ATOM 6269 O O . ASN B 1 372 ? 17.953 -9.484 -1.543 1 94.69 372 ASN B O 1
ATOM 6273 N N . THR B 1 373 ? 18.141 -11.562 -0.639 1 96.56 373 THR B N 1
ATOM 6274 C CA . THR B 1 373 ? 18.781 -11.094 0.587 1 96.56 373 THR B CA 1
ATOM 6275 C C . THR B 1 373 ? 20.188 -11.68 0.725 1 96.56 373 THR B C 1
ATOM 6277 O O . THR B 1 373 ? 20.875 -11.43 1.716 1 96.56 373 THR B O 1
ATOM 6280 N N . ALA B 1 374 ? 20.656 -12.453 -0.282 1 93.75 374 ALA B N 1
ATOM 6281 C CA . ALA B 1 374 ? 21.922 -13.18 -0.179 1 93.75 374 ALA B CA 1
ATOM 6282 C C . ALA B 1 374 ? 23.078 -12.219 0.066 1 93.75 374 ALA B C 1
ATOM 6284 O O . ALA B 1 374 ? 23.969 -12.508 0.868 1 93.75 374 ALA B O 1
ATOM 6285 N N . PHE B 1 375 ? 23.031 -11.031 -0.498 1 94.19 375 PHE B N 1
ATOM 6286 C CA . PHE B 1 375 ? 24.141 -10.086 -0.456 1 94.19 375 PHE B CA 1
ATOM 6287 C C . PHE B 1 375 ? 24.281 -9.469 0.931 1 94.19 375 PHE B C 1
ATOM 6289 O O . PHE B 1 375 ? 25.281 -8.828 1.24 1 94.19 375 PHE B O 1
ATOM 6296 N N . LEU B 1 376 ? 23.297 -9.609 1.809 1 96.69 376 LEU B N 1
ATOM 6297 C CA . LEU B 1 376 ? 23.312 -9.016 3.141 1 96.69 376 LEU B CA 1
ATOM 6298 C C . LEU B 1 376 ? 24.203 -9.797 4.086 1 96.69 376 LEU B C 1
ATOM 6300 O O . LEU B 1 376 ? 24.578 -9.305 5.152 1 96.69 376 LEU B O 1
ATOM 6304 N N . ASN B 1 377 ? 24.562 -11.07 3.758 1 93.88 377 ASN B N 1
ATOM 6305 C CA . ASN B 1 377 ? 25.531 -11.914 4.449 1 93.88 377 ASN B CA 1
ATOM 6306 C C . ASN B 1 377 ? 25.219 -12.031 5.938 1 93.88 377 ASN B C 1
ATOM 6308 O O . ASN B 1 377 ? 26.109 -11.875 6.777 1 93.88 377 ASN B O 1
ATOM 6312 N N . GLY B 1 378 ? 23.922 -12.078 6.242 1 95.25 378 GLY B N 1
ATOM 6313 C CA . GLY B 1 378 ? 23.484 -12.422 7.59 1 95.25 378 GLY B CA 1
ATOM 6314 C C . GLY B 1 378 ? 23.453 -11.227 8.523 1 95.25 378 GLY B C 1
ATOM 6315 O O . GLY B 1 378 ? 23.141 -11.367 9.711 1 95.25 378 GLY B O 1
ATOM 6316 N N . GLN B 1 379 ? 23.719 -10.008 8.047 1 97.44 379 GLN B N 1
ATOM 6317 C CA . GLN B 1 379 ? 23.75 -8.828 8.898 1 97.44 379 GLN B CA 1
ATOM 6318 C C . GLN B 1 379 ? 22.328 -8.398 9.289 1 97.44 379 GLN B C 1
ATOM 6320 O O . GLN B 1 379 ? 22.125 -7.797 10.344 1 97.44 379 GLN B O 1
ATOM 6325 N N . ILE B 1 380 ? 21.375 -8.734 8.453 1 98.56 380 ILE B N 1
ATOM 6326 C CA . ILE B 1 380 ? 19.969 -8.43 8.703 1 98.56 380 ILE B CA 1
ATOM 6327 C C . ILE B 1 380 ? 19.219 -9.711 9.055 1 98.56 380 ILE B C 1
ATOM 6329 O O . ILE B 1 380 ? 19.406 -10.75 8.406 1 98.56 380 ILE B O 1
ATOM 6333 N N . GLU B 1 381 ? 18.375 -9.633 10.102 1 98.38 381 GLU B N 1
ATOM 6334 C CA . GLU B 1 381 ? 17.625 -10.805 10.539 1 98.38 381 GLU B CA 1
ATOM 6335 C C . GLU B 1 381 ? 16.609 -11.227 9.484 1 98.38 381 GLU B C 1
ATOM 6337 O O . GLU B 1 381 ? 15.852 -10.398 8.977 1 98.38 381 GLU B O 1
ATOM 6342 N N . THR B 1 382 ? 16.625 -12.5 9.156 1 98.12 382 THR B N 1
ATOM 6343 C CA . THR B 1 382 ? 15.68 -13.094 8.219 1 98.12 382 THR B CA 1
ATOM 6344 C C . THR B 1 382 ? 14.992 -14.305 8.844 1 98.12 382 THR B C 1
ATOM 6346 O O . THR B 1 382 ? 15.469 -14.859 9.836 1 98.12 382 THR B O 1
ATOM 6349 N N . ASP B 1 383 ? 13.82 -14.625 8.336 1 96.62 383 ASP B N 1
ATOM 6350 C CA . ASP B 1 383 ? 13.172 -15.852 8.781 1 96.62 383 ASP B CA 1
ATOM 6351 C C . ASP B 1 383 ? 13.812 -17.078 8.125 1 96.62 383 ASP B C 1
ATOM 6353 O O . ASP B 1 383 ? 14.828 -16.953 7.434 1 96.62 383 ASP B O 1
ATOM 6357 N N . GLU B 1 384 ? 13.273 -18.234 8.359 1 94.56 384 GLU B N 1
ATOM 6358 C CA . GLU B 1 384 ? 13.859 -19.5 7.926 1 94.56 384 GLU B CA 1
ATOM 6359 C C . GLU B 1 384 ? 13.898 -19.609 6.402 1 94.56 384 GLU B C 1
ATOM 6361 O O . GLU B 1 384 ? 14.688 -20.359 5.848 1 94.56 384 GLU B O 1
ATOM 6366 N N . THR B 1 385 ? 13.07 -18.781 5.777 1 93.56 385 THR B N 1
ATOM 6367 C CA . THR B 1 385 ? 13.008 -18.859 4.32 1 93.56 385 THR B CA 1
ATOM 6368 C C . THR B 1 385 ? 13.773 -17.703 3.686 1 93.56 385 THR B C 1
ATOM 6370 O O . THR B 1 385 ? 13.773 -17.547 2.461 1 93.56 385 THR B O 1
ATOM 6373 N N . GLY B 1 386 ? 14.375 -16.844 4.469 1 96.81 386 GLY B N 1
ATOM 6374 C CA . GLY B 1 386 ? 15.266 -15.82 3.959 1 96.81 386 GLY B CA 1
ATOM 6375 C C . GLY B 1 386 ? 14.617 -14.453 3.879 1 96.81 386 GLY B C 1
ATOM 6376 O O . GLY B 1 386 ? 15.266 -13.469 3.512 1 96.81 386 GLY B O 1
ATOM 6377 N N . TYR B 1 387 ? 13.359 -14.305 4.203 1 97.75 387 TYR B N 1
ATOM 6378 C CA . TYR B 1 387 ? 12.688 -13.008 4.168 1 97.75 387 TYR B CA 1
ATOM 6379 C C . TYR B 1 387 ? 13.102 -12.148 5.355 1 97.75 387 TYR B C 1
ATOM 6381 O O . TYR B 1 387 ? 13.234 -12.641 6.477 1 97.75 387 TYR B O 1
ATOM 6389 N N . ILE B 1 388 ? 13.242 -10.891 5.098 1 98.5 388 ILE B N 1
ATOM 6390 C CA . ILE B 1 388 ? 13.68 -9.969 6.145 1 98.5 388 ILE B CA 1
ATOM 6391 C C . ILE B 1 388 ? 12.562 -9.805 7.18 1 98.5 388 ILE B C 1
ATOM 6393 O O . ILE B 1 388 ? 11.391 -9.656 6.824 1 98.5 388 ILE B O 1
ATOM 6397 N N . ILE B 1 389 ? 12.953 -9.875 8.414 1 97.75 389 ILE B N 1
ATOM 6398 C CA . ILE B 1 389 ? 12.016 -9.648 9.508 1 97.75 389 ILE B CA 1
ATOM 6399 C C . ILE B 1 389 ? 11.984 -8.156 9.859 1 97.75 389 ILE B C 1
ATOM 6401 O O . ILE B 1 389 ? 13.016 -7.566 10.172 1 97.75 389 ILE B O 1
ATOM 6405 N N . THR B 1 390 ? 10.805 -7.531 9.773 1 96.88 390 THR B N 1
ATOM 6406 C CA . THR B 1 390 ? 10.633 -6.145 10.188 1 96.88 390 THR B CA 1
ATOM 6407 C C . THR B 1 390 ? 9.852 -6.059 11.5 1 96.88 390 THR B C 1
ATOM 6409 O O . THR B 1 390 ? 9.086 -6.961 11.828 1 96.88 390 THR B O 1
ATOM 6412 N N . LYS B 1 391 ? 9.984 -5.02 12.188 1 92.69 391 LYS B N 1
ATOM 6413 C CA . LYS B 1 391 ? 9.43 -4.863 13.531 1 92.69 391 LYS B CA 1
ATOM 6414 C C . LYS B 1 391 ? 7.969 -4.422 13.477 1 92.69 391 LYS B C 1
ATOM 6416 O O . LYS B 1 391 ? 7.652 -3.379 12.898 1 92.69 391 LYS B O 1
ATOM 6421 N N . GLY B 1 392 ? 7.078 -5.199 14.086 1 83.06 392 GLY B N 1
ATOM 6422 C CA . GLY B 1 392 ? 5.684 -4.805 14.211 1 83.06 392 GLY B CA 1
ATOM 6423 C C . GLY B 1 392 ? 5.035 -4.477 12.883 1 83.06 392 GLY B C 1
ATOM 6424 O O . GLY B 1 392 ? 5.113 -5.262 11.938 1 83.06 392 GLY B O 1
ATOM 6425 N N . HIS B 1 393 ? 4.355 -3.236 12.836 1 86.25 393 HIS B N 1
ATOM 6426 C CA . HIS B 1 393 ? 3.699 -2.748 11.633 1 86.25 393 HIS B CA 1
ATOM 6427 C C . HIS B 1 393 ? 4.594 -1.772 10.875 1 86.25 393 HIS B C 1
ATOM 6429 O O . HIS B 1 393 ? 4.113 -1.011 10.031 1 86.25 393 HIS B O 1
ATOM 6435 N N . SER B 1 394 ? 5.91 -1.865 11.195 1 94.06 394 SER B N 1
ATOM 6436 C CA . SER B 1 394 ? 6.855 -0.934 10.594 1 94.06 394 SER B CA 1
ATOM 6437 C C . SER B 1 394 ? 7.727 -1.631 9.547 1 94.06 394 SER B C 1
ATOM 6439 O O . SER B 1 394 ? 7.496 -2.795 9.219 1 94.06 394 SER B O 1
ATOM 6441 N N . THR B 1 395 ? 8.641 -0.898 8.969 1 97.75 395 THR B N 1
ATOM 6442 C CA . THR B 1 395 ? 9.586 -1.435 7.996 1 97.75 395 THR B CA 1
ATOM 6443 C C . THR B 1 395 ? 11 -1.456 8.57 1 97.75 395 THR B C 1
ATOM 6445 O O . THR B 1 395 ? 11.969 -1.701 7.848 1 97.75 395 THR B O 1
ATOM 6448 N N . GLU B 1 396 ? 11.109 -1.205 9.891 1 97.88 396 GLU B N 1
ATOM 6449 C CA . GLU B 1 396 ? 12.406 -1.204 10.562 1 97.88 396 GLU B CA 1
ATOM 6450 C C . GLU B 1 396 ? 12.969 -2.617 10.672 1 97.88 396 GLU B C 1
ATOM 6452 O O . GLU B 1 396 ? 12.25 -3.551 11.039 1 97.88 396 GLU B O 1
ATOM 6457 N N . THR B 1 397 ? 14.258 -2.73 10.336 1 98.44 397 THR B N 1
ATOM 6458 C CA . THR B 1 397 ? 14.953 -3.996 10.531 1 98.44 397 THR B CA 1
ATOM 6459 C C . THR B 1 397 ? 15.625 -4.035 11.906 1 98.44 397 THR B C 1
ATOM 6461 O O . THR B 1 397 ? 15.367 -3.174 12.75 1 98.44 397 THR B O 1
ATOM 6464 N N . ASN B 1 398 ? 16.438 -5.137 12.117 1 98.06 398 ASN B N 1
ATOM 6465 C CA . ASN B 1 398 ? 17.188 -5.238 13.367 1 98.06 398 ASN B CA 1
ATOM 6466 C C . ASN B 1 398 ? 18.312 -4.219 13.43 1 98.06 398 ASN B C 1
ATOM 6468 O O . ASN B 1 398 ? 18.859 -3.951 14.508 1 98.06 398 ASN B O 1
ATOM 6472 N N . VAL B 1 399 ? 18.766 -3.656 12.297 1 98.25 399 VAL B N 1
ATOM 6473 C CA . VAL B 1 399 ? 19.812 -2.652 12.25 1 98.25 399 VAL B CA 1
ATOM 6474 C C . VAL B 1 399 ? 19.203 -1.257 12.164 1 98.25 399 VAL B C 1
ATOM 6476 O O . VAL B 1 399 ? 18.516 -0.93 11.195 1 98.25 399 VAL B O 1
ATOM 6479 N N . LYS B 1 400 ? 19.453 -0.427 13.164 1 97.5 400 LYS B N 1
ATOM 6480 C CA . LYS B 1 400 ? 18.906 0.925 13.203 1 97.5 400 LYS B CA 1
ATOM 6481 C C . LYS B 1 400 ? 19.344 1.731 11.984 1 97.5 400 LYS B C 1
ATOM 6483 O O . LYS B 1 400 ? 20.531 1.772 11.656 1 97.5 400 LYS B O 1
ATOM 6488 N N . GLY B 1 401 ? 18.406 2.332 11.242 1 97.69 401 GLY B N 1
ATOM 6489 C CA . GLY B 1 401 ? 18.703 3.129 10.062 1 97.69 401 GLY B CA 1
ATOM 6490 C C . GLY B 1 401 ? 18.578 2.35 8.766 1 97.69 401 GLY B C 1
ATOM 6491 O O . GLY B 1 401 ? 18.781 2.902 7.68 1 97.69 401 GLY B O 1
ATOM 6492 N N . VAL B 1 402 ? 18.297 1.023 8.922 1 98.81 402 VAL B N 1
ATOM 6493 C CA . VAL B 1 402 ? 18.078 0.179 7.754 1 98.81 402 VAL B CA 1
ATOM 6494 C C . VAL B 1 402 ? 16.625 -0.306 7.727 1 98.81 402 VAL B C 1
ATOM 6496 O O . VAL B 1 402 ? 16.141 -0.865 8.711 1 98.81 402 VAL B O 1
ATOM 6499 N N . PHE B 1 403 ? 15.938 -0.071 6.637 1 98.81 403 PHE B N 1
ATOM 6500 C CA . PHE B 1 403 ? 14.531 -0.411 6.469 1 98.81 403 PHE B CA 1
ATOM 6501 C C . PHE B 1 403 ? 14.344 -1.378 5.305 1 98.81 403 PHE B C 1
ATOM 6503 O O . PHE B 1 403 ? 15.172 -1.425 4.391 1 98.81 403 PHE B O 1
ATOM 6510 N N . ALA B 1 404 ? 13.32 -2.174 5.387 1 98.88 404 ALA B N 1
ATOM 6511 C CA . ALA B 1 404 ? 13.031 -3.141 4.332 1 98.88 404 ALA B CA 1
ATOM 6512 C C . ALA B 1 404 ? 11.578 -3.055 3.889 1 98.88 404 ALA B C 1
ATOM 6514 O O . ALA B 1 404 ? 10.672 -2.973 4.723 1 98.88 404 ALA B O 1
ATOM 6515 N N . CYS B 1 405 ? 11.359 -3.098 2.57 1 98.69 405 CYS B N 1
ATOM 6516 C CA . CYS B 1 405 ? 10.008 -2.975 2.035 1 98.69 405 CYS B CA 1
ATOM 6517 C C . CYS B 1 405 ? 9.852 -3.789 0.757 1 98.69 405 CYS B C 1
ATOM 6519 O O . CYS B 1 405 ? 10.844 -4.148 0.119 1 98.69 405 CYS B O 1
ATOM 6521 N N . GLY B 1 406 ? 8.562 -4.078 0.394 1 98 406 GLY B N 1
ATOM 6522 C CA . GLY B 1 406 ? 8.25 -4.887 -0.772 1 98 406 GLY B CA 1
ATOM 6523 C C . GLY B 1 406 ? 8.367 -6.375 -0.514 1 98 406 GLY B C 1
ATOM 6524 O O . GLY B 1 406 ? 8.25 -6.824 0.627 1 98 406 GLY B O 1
ATOM 6525 N N . ASP B 1 407 ? 8.617 -7.109 -1.563 1 96.56 407 ASP B N 1
ATOM 6526 C CA . ASP B 1 407 ? 8.547 -8.562 -1.5 1 96.56 407 ASP B CA 1
ATOM 6527 C C . ASP B 1 407 ? 9.719 -9.141 -0.714 1 96.56 407 ASP B C 1
ATOM 6529 O O . ASP B 1 407 ? 9.688 -10.297 -0.293 1 96.56 407 ASP B O 1
ATOM 6533 N N . VAL B 1 408 ? 10.75 -8.32 -0.458 1 98 408 VAL B N 1
ATOM 6534 C CA . VAL B 1 408 ? 11.914 -8.844 0.248 1 98 408 VAL B CA 1
ATOM 6535 C C . VAL B 1 408 ? 11.555 -9.148 1.698 1 98 408 VAL B C 1
ATOM 6537 O O . VAL B 1 408 ? 12.211 -9.953 2.354 1 98 408 VAL B O 1
ATOM 6540 N N . GLN B 1 409 ? 10.516 -8.477 2.205 1 97.88 409 GLN B N 1
ATOM 6541 C CA . GLN B 1 409 ? 10.094 -8.719 3.582 1 97.88 409 GLN B CA 1
ATOM 6542 C C . GLN B 1 409 ? 8.641 -9.18 3.641 1 97.88 409 GLN B C 1
ATOM 6544 O O . GLN B 1 409 ? 8.117 -9.453 4.723 1 97.88 409 GLN B O 1
ATOM 6549 N N . ASP B 1 410 ? 7.957 -9.273 2.562 1 95.88 410 ASP B N 1
ATOM 6550 C CA . ASP B 1 410 ? 6.555 -9.68 2.52 1 95.88 410 ASP B CA 1
ATOM 6551 C C . ASP B 1 410 ? 6.387 -11.008 1.793 1 95.88 410 ASP B C 1
ATOM 6553 O O . ASP B 1 410 ? 6.348 -11.047 0.562 1 95.88 410 ASP B O 1
ATOM 6557 N N . LYS B 1 411 ? 6.188 -12.055 2.49 1 93.12 411 LYS B N 1
ATOM 6558 C CA . LYS B 1 411 ? 6.016 -13.367 1.878 1 93.12 411 LYS B CA 1
ATOM 6559 C C . LYS B 1 411 ? 4.543 -13.758 1.816 1 93.12 411 LYS B C 1
ATOM 6561 O O . LYS B 1 411 ? 4.207 -14.859 1.372 1 93.12 411 LYS B O 1
ATOM 6566 N N . ILE B 1 412 ? 3.654 -12.867 2.172 1 92.06 412 ILE B N 1
ATOM 6567 C CA . ILE B 1 412 ? 2.246 -13.227 2.311 1 92.06 412 ILE B CA 1
ATOM 6568 C C . ILE B 1 412 ? 1.447 -12.633 1.149 1 92.06 412 ILE B C 1
ATOM 6570 O O . ILE B 1 412 ? 0.717 -13.352 0.462 1 92.06 412 ILE B O 1
ATOM 6574 N N . TYR B 1 413 ? 1.562 -11.383 0.906 1 94 413 TYR B N 1
ATOM 6575 C CA . TYR B 1 413 ? 0.699 -10.727 -0.069 1 94 413 TYR B CA 1
ATOM 6576 C C . TYR B 1 413 ? 1.387 -10.625 -1.425 1 94 413 TYR B C 1
ATOM 6578 O O . TYR B 1 413 ? 0.851 -11.086 -2.436 1 94 413 TYR B O 1
ATOM 6586 N N . ARG B 1 414 ? 2.596 -10.008 -1.463 1 94.06 414 ARG B N 1
ATOM 6587 C CA . ARG B 1 414 ? 3.461 -9.945 -2.637 1 94.06 414 ARG B CA 1
ATOM 6588 C C . ARG B 1 414 ? 2.725 -9.344 -3.828 1 94.06 414 ARG B C 1
ATOM 6590 O O . ARG B 1 414 ? 2.711 -9.93 -4.914 1 94.06 414 ARG B O 1
ATOM 6597 N N . GLN B 1 415 ? 2.051 -8.195 -3.6 1 94.88 415 GLN B N 1
ATOM 6598 C CA . GLN B 1 415 ? 1.394 -7.438 -4.66 1 94.88 415 GLN B CA 1
ATOM 6599 C C . GLN B 1 415 ? 2.107 -6.113 -4.914 1 94.88 415 GLN B C 1
ATOM 6601 O O . GLN B 1 415 ? 2.742 -5.562 -4.012 1 94.88 415 GLN B O 1
ATOM 6606 N N . ALA B 1 416 ? 1.985 -5.625 -6.129 1 96.81 416 ALA B N 1
ATOM 6607 C CA . ALA B 1 416 ? 2.629 -4.363 -6.488 1 96.81 416 ALA B CA 1
ATOM 6608 C C . ALA B 1 416 ? 2.174 -3.234 -5.566 1 96.81 416 ALA B C 1
ATOM 6610 O O . ALA B 1 416 ? 2.988 -2.424 -5.117 1 96.81 416 ALA B O 1
ATOM 6611 N N . ILE B 1 417 ? 0.896 -3.211 -5.203 1 98.25 417 ILE B N 1
ATOM 6612 C CA . ILE B 1 417 ? 0.328 -2.105 -4.438 1 98.25 417 ILE B CA 1
ATOM 6613 C C . ILE B 1 417 ? 0.753 -2.219 -2.977 1 98.25 417 ILE B C 1
ATOM 6615 O O . ILE B 1 417 ? 0.991 -1.206 -2.312 1 98.25 417 ILE B O 1
ATOM 6619 N N . THR B 1 418 ? 0.798 -3.459 -2.393 1 98.19 418 THR B N 1
ATOM 6620 C CA . THR B 1 418 ? 1.293 -3.605 -1.028 1 98.19 418 THR B CA 1
ATOM 6621 C C . THR B 1 418 ? 2.779 -3.264 -0.953 1 98.19 418 THR B C 1
ATOM 6623 O O . THR B 1 418 ? 3.232 -2.652 0.018 1 98.19 418 THR B O 1
ATOM 6626 N N . ALA B 1 419 ? 3.525 -3.662 -1.991 1 98.31 419 ALA B N 1
ATOM 6627 C CA . ALA B 1 419 ? 4.934 -3.287 -2.074 1 98.31 419 ALA B CA 1
ATOM 6628 C C . ALA B 1 419 ? 5.098 -1.771 -2.082 1 98.31 419 ALA B C 1
ATOM 6630 O O . ALA B 1 419 ? 5.906 -1.223 -1.327 1 98.31 419 ALA B O 1
ATOM 6631 N N . ALA B 1 420 ? 4.328 -1.113 -2.889 1 98.69 420 ALA B N 1
ATOM 6632 C CA . ALA B 1 420 ? 4.383 0.345 -2.957 1 98.69 420 ALA B CA 1
ATOM 6633 C C . ALA B 1 420 ? 4.031 0.97 -1.608 1 98.69 420 ALA B C 1
ATOM 6635 O O . ALA B 1 420 ? 4.684 1.923 -1.171 1 98.69 420 ALA B O 1
ATOM 6636 N N . GLY B 1 421 ? 3.006 0.438 -0.964 1 98.56 421 GLY B N 1
ATOM 6637 C CA . GLY B 1 421 ? 2.635 0.922 0.356 1 98.56 421 GLY B CA 1
ATOM 6638 C C . GLY B 1 421 ? 3.773 0.856 1.356 1 98.56 421 GLY B C 1
ATOM 6639 O O . GLY B 1 421 ? 4.047 1.832 2.059 1 98.56 421 GLY B O 1
ATOM 6640 N N . THR B 1 422 ? 4.441 -0.283 1.411 1 98.5 422 THR B N 1
ATOM 6641 C CA . THR B 1 422 ? 5.543 -0.424 2.357 1 98.5 422 THR B CA 1
ATOM 6642 C C . THR B 1 422 ? 6.738 0.42 1.926 1 98.5 422 THR B C 1
ATOM 6644 O O . THR B 1 422 ? 7.547 0.833 2.76 1 98.5 422 THR B O 1
ATOM 6647 N N . GLY B 1 423 ? 6.906 0.689 0.611 1 98.75 423 GLY B N 1
ATOM 6648 C CA . GLY B 1 423 ? 7.902 1.649 0.167 1 98.75 423 GLY B CA 1
ATOM 6649 C C . GLY B 1 423 ? 7.711 3.029 0.768 1 98.75 423 GLY B C 1
ATOM 6650 O O . GLY B 1 423 ? 8.68 3.66 1.204 1 98.75 423 GLY B O 1
ATOM 6651 N N . CYS B 1 424 ? 6.492 3.486 0.793 1 97.88 424 CYS B N 1
ATOM 6652 C CA . CYS B 1 424 ? 6.129 4.746 1.433 1 97.88 424 CYS B CA 1
ATOM 6653 C C . CYS B 1 424 ? 6.469 4.723 2.918 1 97.88 424 CYS B C 1
ATOM 6655 O O . CYS B 1 424 ? 7.047 5.672 3.445 1 97.88 424 CYS B O 1
ATOM 6657 N N . MET B 1 425 ? 6.102 3.648 3.555 1 97.94 425 MET B N 1
ATOM 6658 C CA . MET B 1 425 ? 6.379 3.504 4.98 1 97.94 425 MET B CA 1
ATOM 6659 C C . MET B 1 425 ? 7.871 3.633 5.262 1 97.94 425 MET B C 1
ATOM 6661 O O . MET B 1 425 ? 8.273 4.371 6.164 1 97.94 425 MET B O 1
ATOM 6665 N N . SER B 1 426 ? 8.688 2.945 4.445 1 98.56 426 SER B N 1
ATOM 6666 C CA . SER B 1 426 ? 10.141 2.979 4.633 1 98.56 426 SER B CA 1
ATOM 6667 C C . SER B 1 426 ? 10.688 4.391 4.457 1 98.56 426 SER B C 1
ATOM 6669 O O . SER B 1 426 ? 11.578 4.812 5.195 1 98.56 426 SER B O 1
ATOM 6671 N N . ALA B 1 427 ? 10.172 5.074 3.486 1 96.88 427 ALA B N 1
ATOM 6672 C CA . ALA B 1 427 ? 10.617 6.438 3.211 1 96.88 427 ALA B CA 1
ATOM 6673 C C . ALA B 1 427 ? 10.344 7.355 4.398 1 96.88 427 ALA B C 1
ATOM 6675 O O . ALA B 1 427 ? 11.219 8.109 4.824 1 96.88 427 ALA B O 1
ATOM 6676 N N . LEU B 1 428 ? 9.141 7.258 4.922 1 93.62 428 LEU B N 1
ATOM 6677 C CA . LEU B 1 428 ? 8.75 8.125 6.027 1 93.62 428 LEU B CA 1
ATOM 6678 C C . LEU B 1 428 ? 9.539 7.781 7.289 1 93.62 428 LEU B C 1
ATOM 6680 O O . LEU B 1 428 ? 9.906 8.672 8.055 1 93.62 428 LEU B O 1
ATOM 6684 N N . GLU B 1 429 ? 9.812 6.547 7.473 1 95 429 GLU B N 1
ATOM 6685 C CA . GLU B 1 429 ? 10.609 6.129 8.625 1 95 429 GLU B CA 1
ATOM 6686 C C . GLU B 1 429 ? 12.07 6.555 8.469 1 95 429 GLU B C 1
ATOM 6688 O O . GLU B 1 429 ? 12.711 6.949 9.445 1 95 429 GLU B O 1
ATOM 6693 N N . ALA B 1 430 ? 12.586 6.453 7.281 1 94.69 430 ALA B N 1
ATOM 6694 C CA . ALA B 1 430 ? 13.945 6.934 7.023 1 94.69 430 ALA B CA 1
ATOM 6695 C C . ALA B 1 430 ? 14.055 8.43 7.289 1 94.69 430 ALA B C 1
ATOM 6697 O O . ALA B 1 430 ? 15.031 8.891 7.883 1 94.69 430 ALA B O 1
ATOM 6698 N N . GLU B 1 431 ? 13.086 9.148 6.82 1 88.88 431 GLU B N 1
ATOM 6699 C CA . GLU B 1 431 ? 13.062 10.594 7.059 1 88.88 431 GLU B CA 1
ATOM 6700 C C . GLU B 1 431 ? 13.055 10.898 8.555 1 88.88 431 GLU B C 1
ATOM 6702 O O . GLU B 1 431 ? 13.789 11.781 9.016 1 88.88 431 GLU B O 1
ATOM 6707 N N . ARG B 1 432 ? 12.18 10.203 9.289 1 86.12 432 ARG B N 1
ATOM 6708 C CA . ARG B 1 432 ? 12.109 10.391 10.727 1 86.12 432 ARG B CA 1
ATOM 6709 C C . ARG B 1 432 ? 13.438 10.062 11.391 1 86.12 432 ARG B C 1
ATOM 6711 O O . ARG B 1 432 ? 13.883 10.766 12.305 1 86.12 432 ARG B O 1
ATOM 6718 N N . PHE B 1 433 ? 14.094 9.023 10.914 1 90.19 433 PHE B N 1
ATOM 6719 C CA . PHE B 1 433 ? 15.383 8.586 11.43 1 90.19 433 PHE B CA 1
ATOM 6720 C C . PHE B 1 433 ? 16.453 9.656 11.203 1 90.19 433 PHE B C 1
ATOM 6722 O O . PHE B 1 433 ? 17.266 9.93 12.094 1 90.19 433 PHE B O 1
ATOM 6729 N N . LEU B 1 434 ? 16.453 10.266 10.078 1 87.62 434 LEU B N 1
ATOM 6730 C CA . LEU B 1 434 ? 17.484 11.219 9.672 1 87.62 434 LEU B CA 1
ATOM 6731 C C . LEU B 1 434 ? 17.234 12.578 10.312 1 87.62 434 LEU B C 1
ATOM 6733 O O . LEU B 1 434 ? 18.141 13.414 10.375 1 87.62 434 LEU B O 1
ATOM 6737 N N . SER B 1 435 ? 16.062 12.844 10.711 1 77.19 435 SER B N 1
ATOM 6738 C CA . SER B 1 435 ? 15.742 14.125 11.344 1 77.19 435 SER B CA 1
ATOM 6739 C C . SER B 1 435 ? 16.141 14.125 12.82 1 77.19 435 SER B C 1
ATOM 6741 O O . SER B 1 435 ? 16.172 15.172 13.461 1 77.19 435 SER B O 1
ATOM 6743 N N . HIS B 1 436 ? 16.5 12.969 13.406 1 67.31 436 HIS B N 1
ATOM 6744 C CA . HIS B 1 436 ? 16.969 12.891 14.789 1 67.31 436 HIS B CA 1
ATOM 6745 C C . HIS B 1 436 ? 18.484 12.828 14.859 1 67.31 436 HIS B C 1
ATOM 6747 O O . HIS B 1 436 ? 19.125 12.227 14 1 67.31 436 HIS B O 1
#

Foldseek 3Di:
DDDPDDDPDDDDYDDDPDPDDPDDPDDPPPPPDDDDDDPDDDDDDYDDDDDDDDDDDDDDDDPDDPPPVPCPPPPDPPPPPPPPPPPPPPPPPPPPAPDAQAEEEEAQALLRLLLLLQQLLDWAFDQDQPQPPDPPDRPRDRDRHGHRSQYEYAQEDCAVPAHRHGPQLLFQWFCPDPPDNDTDGSNRVSVVSVVSSVVSRHHYDHWDWQAWALPDPQIWTHTPPDPGTHTYRFYEYEHAWAADDDPAAPCVVADNQFEEADLPGPLQPPLAAQKEEEEEAQALQRLVSQLSSVVGYVAYEYEELAPHGPYDPVSVCSQVVDPRYHYDHQKDWHYFDDDNGTFWTWMARNVPRDIDIGGTSHYYYRHAIQQPCVNHVCVWDDPPRQAGDAPDPAQHTPRQRYGYFANSHDRDPRDSNRRNVNSSRRSVVSVVSSVD/DDDDDDDDDDYDDDDDPDDDDPDDDDDDPPDDDDDDDDDDPDDDDDDDDDDDYDDDDDDDDDPDPPPPVPCPDPPPPPPPPPVPPPPPPPPPPPPPAPDAQAEEEEAQALLRLLLLLQQLLDWAFDQDQPQPPDPDDRPRDRDRHRHRSQYEYAQEDCAVNAGRHGPQLLFQWFCPDPPDNDTDGSNRVSVVSVVSSVVSRHHYDHWDWQAWALPDPQIWTHTPPDPGTHTYRFYEYLHAWAADDPPAAPCVVADNQFEAADCPGPLQPPLAAQKEEEEEAQALQRLVSQLSSVVGYVAYEYEELAPHGPYDPVSVCSQVVDPRYHYDHQKDWHYFDDDNGTFWTWMARNVPRDIDIGGTSHYYYRHAIQQPCVNHVCVWDDPPRQAGDAPDPAQHTPRQRYGYFANSHDRDPRDSNRRNVNSSRNSVVSVVSSVD

Nearest PDB structures (foldseek):
  7p9e-assembly1_A  TM=9.777E-01  e=5.761E-46  Chlamydomonas reinhardtii
  5uth-assembly1_A  TM=9.821E-01  e=4.069E-45  Mycolicibacterium smegmatis MC2 155
  2a87-assembly1_B  TM=9.786E-01  e=1.012E-41  Mycobacterium tuberculosis
  7p9d-assembly1_A-2  TM=8.196E-01  e=5.805E-45  Chlamydomonas reinhardtii
  2q7v-assembly1_B  TM=9.468E-01  e=1.393E-38  Deinococcus radiodurans

Solvent-accessible surface area (backbone atoms only — not comparable to full-atom values): 49273 Å² total; per-residue (Å²): 133,92,86,89,80,78,92,75,81,81,82,88,81,82,90,82,82,80,75,82,80,82,76,79,82,77,78,79,77,72,84,73,90,78,85,81,86,77,82,84,79,81,90,81,85,89,82,91,78,84,80,84,88,81,93,78,94,72,89,78,87,76,85,79,74,81,72,76,74,71,77,74,74,77,67,85,63,70,79,68,63,75,76,65,64,82,68,68,73,76,59,72,71,66,73,66,83,86,63,70,36,55,32,35,33,38,22,32,21,53,10,22,31,28,19,28,27,53,31,14,57,36,34,36,59,42,68,44,70,49,74,58,79,61,86,79,89,63,64,69,53,72,43,67,41,77,29,50,40,48,23,37,30,31,32,21,62,48,50,90,78,32,46,54,33,29,81,42,48,64,36,73,69,45,77,73,54,79,53,43,59,58,92,39,32,21,44,55,46,43,50,29,22,49,51,26,12,44,73,31,46,26,43,77,41,82,40,39,73,58,38,64,44,82,89,49,86,61,25,35,41,33,38,64,98,45,96,66,60,48,38,21,63,24,39,37,42,16,56,21,51,38,74,56,77,88,84,38,55,41,49,77,78,21,50,69,31,32,33,41,72,44,47,90,74,48,33,70,36,76,81,34,47,66,20,38,31,34,30,40,33,40,33,51,62,18,36,51,41,48,58,57,35,51,38,33,26,65,27,32,37,32,35,19,64,39,93,65,60,77,26,48,70,72,43,47,49,53,44,72,68,32,89,46,42,44,78,43,62,28,20,43,84,55,31,45,41,62,78,90,40,37,43,33,32,36,32,27,28,71,84,80,64,50,71,46,79,44,77,27,37,28,38,33,47,30,70,51,63,42,32,61,45,74,54,49,72,75,72,56,54,49,49,98,74,44,31,38,49,48,48,77,87,51,28,42,39,82,46,90,56,33,24,42,16,20,35,23,47,32,89,79,77,71,41,66,48,42,13,24,13,35,7,40,50,32,25,54,49,50,51,57,56,69,73,101,130,88,88,85,89,93,89,79,88,85,81,89,78,84,82,75,87,66,87,83,69,87,85,76,87,84,78,85,70,85,72,87,73,88,87,84,90,80,90,83,85,83,84,91,86,92,88,94,84,86,88,83,82,85,91,78,93,74,89,79,86,80,80,80,70,79,73,76,77,75,80,75,75,79,70,83,62,70,81,68,65,76,76,66,64,83,67,69,73,77,61,72,72,66,73,66,84,88,63,70,37,54,32,34,32,39,21,33,22,52,12,22,29,27,19,28,26,53,31,16,58,37,35,37,58,41,68,44,70,48,74,57,79,60,87,80,86,62,64,69,53,74,43,66,40,76,30,51,39,49,24,38,31,31,32,21,55,58,53,89,79,32,43,53,34,29,80,43,49,64,36,74,70,45,76,75,54,79,53,42,59,56,91,41,30,22,44,56,46,43,49,28,23,50,51,26,12,43,74,29,47,27,43,78,40,82,41,42,75,57,38,64,44,81,89,49,87,61,25,36,39,33,39,63,98,46,95,65,61,49,37,22,63,23,39,38,43,17,54,21,51,38,73,57,78,86,83,38,56,40,49,77,78,22,51,69,31,32,31,43,71,45,48,92,75,50,33,70,37,76,80,34,47,65,20,40,31,35,32,40,32,39,33,52,64,18,39,49,40,48,57,56,35,52,37,33,26,63,26,32,37,32,35,20,62,39,92,66,61,77,25,50,70,74,44,45,49,53,45,73,68,32,89,47,42,44,76,43,62,26,20,42,84,54,35,45,40,62,78,91,40,37,42,31,32,37,33,28,30,73,85,79,63,50,71,45,78,44,77,25,36,28,39,32,47,31,70,52,62,43,32,62,46,74,52,49,73,76,72,55,54,48,50,99,74,43,33,40,50,48,50,75,87,51,27,41,40,81,46,89,57,34,24,42,18,21,36,22,44,31,90,79,75,70,41,66,47,42,14,24,12,34,8,39,50,30,25,54,50,49,50,57,56,69,74,101